Protein AF-A0AAN8F1L3-F1 (afdb_monomer_lite)

Sequence (1095 aa):
MASATTTITPNVLTTLGFEKISQGISWYQPDEVPPTHDSSGSPTLIIICSWAFAQPKHIAKYIQPHKEIYPNASILLVQNIISNAVWRPDSWQMSFFQPAATKIQAHLSATTDPRVLMHAFSNGGSHGAVQLSQACRETCGGMRLLVDALVLDSCPAPPRFSPSVAALISGIPSKNYAIRGLGTVLAYASVAMTGAFDILNISEHALWKLYRVLNDPNDVFLLKTLSEEQGTSRVVPRTYLYSKSDTMIPWEDVVAHARIAKEKLIAEGLGEDEVEGFVCLEEFHGTAHVNHIKEHGTRYWNAIKDTWGKAEPLPVLSVSDSTSKKPIFGTCDFRSSTPNQTNWADPQAPEATSQARPPTMESLPAKYETLKNKSIIVTGGASGLGLLTATRWAEHGAYVTLADQNKSDGEATAADLSAKGYNVTFVQCDVTDWASSVAAFKHAVNFSPRKTLDIAALFAGVGGDARNVVQQMEQENPEASLSHDPIEPSAKVIDINLGGVVKSAKLALYYFRLSAAEGAPQVAGPKSLFLVASLAGYIDYAPTHYCVSKYGVRGLFRSLRLMAKDPSNNFTVNVVAPGYTQSPMTLGRDADAGTRQKMIDEVGKNGLWAPAEHVVDAASLSVTNEEVNGRSFGTWPHGWFDQMEDLEHGFGGITIQEHAEKSGPLSATLSSASPSSTKASFIVSPRAKLQETDPFDIQTHAEASLLGDEIDETLETASDKNLSFLLDAAIYHPLSAVDVPVPFRKPFPGPPPPGTTTKQALNHVQSLITKGDFLGAAHLAAICLTSGLVQPTDHVSIFKLLATRYSCLELVGQLLLAAQEAKALEDLSSEFYYVVPEVTEAEVEEHDGQRPLAEHIMPFSLRVQAIRLQNIGFSDPRRGVTMLYDLGLEVREHLASPYTTAEDRAEWSKRLESLSMHVVNALIELGDLDCAQRTLAQSRPVDPKAQARWRSRMVLMLVKLGQVSQAQQYLDRMEPYDDGKTVLSAILAVADGRVDEAARLLEDLSHTKDESDVAPLAKQNLAVALLYLGRISEAERLLESLVEEGHSFPSLTVNLTTVFDLTSDRSRDQKVALVNKLAASQTQKRPFTNADFKL

pLDDT: mean 79.21, std 19.37, range [21.02, 98.69]

Organism: NCBI:txid191047

Structure (mmCIF, N/CA/C/O backbone):
data_AF-A0AAN8F1L3-F1
#
_entry.id   AF-A0AAN8F1L3-F1
#
loop_
_atom_site.group_PDB
_atom_site.id
_atom_site.type_symbol
_atom_site.label_atom_id
_atom_site.label_alt_id
_atom_site.label_comp_id
_atom_site.label_asym_id
_atom_site.label_entity_id
_atom_site.label_seq_id
_atom_site.pdbx_PDB_ins_code
_atom_site.Cartn_x
_atom_site.Cartn_y
_atom_site.Cartn_z
_atom_site.occupancy
_atom_site.B_iso_or_equiv
_atom_site.auth_seq_id
_atom_site.auth_comp_id
_atom_site.auth_asym_id
_atom_site.auth_atom_id
_atom_site.pdbx_PDB_model_num
ATOM 1 N N . MET A 1 1 ? 23.094 10.181 39.874 1.00 27.12 1 MET A N 1
ATOM 2 C CA . MET A 1 1 ? 23.314 11.441 40.612 1.00 27.12 1 MET A CA 1
ATOM 3 C C . MET A 1 1 ? 22.256 12.445 40.179 1.00 27.12 1 MET A C 1
ATOM 5 O O . MET A 1 1 ? 22.077 12.608 38.985 1.00 27.12 1 MET A O 1
ATOM 9 N N . ALA A 1 2 ? 21.568 13.018 41.172 1.00 24.22 2 ALA A N 1
ATOM 10 C CA . ALA A 1 2 ? 20.821 14.285 41.220 1.00 24.22 2 ALA A CA 1
ATOM 11 C C . ALA A 1 2 ? 19.865 14.706 40.072 1.00 24.22 2 ALA A C 1
ATOM 13 O O . ALA A 1 2 ? 20.278 15.271 39.070 1.00 24.22 2 ALA A O 1
ATOM 14 N N . SER A 1 3 ? 18.566 14.507 40.338 1.00 32.91 3 SER A N 1
ATOM 15 C CA . SER A 1 3 ? 17.460 15.489 40.312 1.00 32.91 3 SER A CA 1
ATOM 16 C C . SER A 1 3 ? 17.538 16.699 39.364 1.00 32.91 3 SER A C 1
ATOM 18 O O . SER A 1 3 ? 18.206 17.684 39.671 1.00 32.91 3 SER A O 1
ATOM 20 N N . ALA A 1 4 ? 16.678 16.704 38.340 1.00 24.22 4 ALA A N 1
ATOM 21 C CA . ALA A 1 4 ? 16.087 17.921 37.785 1.00 24.22 4 ALA A CA 1
ATOM 22 C C . ALA A 1 4 ? 14.557 17.773 37.810 1.00 24.22 4 ALA A C 1
ATOM 24 O O . ALA A 1 4 ? 13.976 16.926 37.135 1.00 24.22 4 ALA A O 1
ATOM 25 N N . THR A 1 5 ? 13.936 18.560 38.678 1.00 30.17 5 THR A N 1
ATOM 26 C CA . THR A 1 5 ? 12.512 18.588 39.002 1.00 30.17 5 THR A CA 1
ATOM 27 C C . THR A 1 5 ? 11.727 19.181 37.830 1.00 30.17 5 THR A C 1
ATOM 29 O O . THR A 1 5 ? 11.827 20.374 37.562 1.00 30.17 5 THR A O 1
ATOM 32 N N . THR A 1 6 ? 10.958 18.358 37.115 1.00 27.30 6 THR A N 1
ATOM 33 C CA . THR A 1 6 ? 10.003 18.820 36.098 1.00 27.30 6 THR A CA 1
ATOM 34 C C . THR A 1 6 ? 8.701 19.212 36.790 1.00 27.30 6 THR A C 1
ATOM 36 O O . THR A 1 6 ? 8.123 18.420 37.530 1.00 27.30 6 THR A O 1
ATOM 39 N N . THR A 1 7 ? 8.242 20.439 36.580 1.00 26.84 7 THR A N 1
ATOM 40 C CA . THR A 1 7 ? 6.953 20.957 37.048 1.00 26.84 7 THR A CA 1
ATOM 41 C C . THR A 1 7 ? 5.814 20.175 36.378 1.00 26.84 7 THR A C 1
ATOM 43 O O . THR A 1 7 ? 5.615 20.268 35.170 1.00 26.84 7 THR A O 1
ATOM 46 N N . ILE A 1 8 ? 5.098 19.358 37.157 1.00 31.52 8 ILE A N 1
ATOM 47 C CA . ILE A 1 8 ? 4.017 18.474 36.694 1.00 31.52 8 ILE A CA 1
ATOM 48 C C . ILE A 1 8 ? 2.703 19.262 36.650 1.00 31.52 8 ILE A C 1
ATOM 50 O O . ILE A 1 8 ? 2.191 19.687 37.684 1.00 31.52 8 ILE A O 1
ATOM 54 N N . THR A 1 9 ? 2.132 19.426 35.459 1.00 32.25 9 THR A N 1
ATOM 55 C CA . THR A 1 9 ? 0.717 19.781 35.273 1.00 32.25 9 THR A CA 1
ATOM 56 C C . THR A 1 9 ? -0.148 18.675 35.903 1.00 32.25 9 THR A C 1
ATOM 58 O O . THR A 1 9 ? 0.131 17.499 35.650 1.00 32.25 9 THR A O 1
ATOM 61 N N . PRO A 1 10 ? -1.167 18.977 36.730 1.00 44.62 10 PRO A N 1
ATOM 62 C CA . PRO A 1 10 ? -1.950 17.937 37.395 1.00 44.62 10 PRO A CA 1
ATOM 63 C C . PRO A 1 10 ? -2.654 17.026 36.377 1.00 44.62 10 PRO A C 1
ATOM 65 O O . PRO A 1 10 ? -3.250 17.483 35.403 1.00 44.62 10 PRO A O 1
ATOM 68 N N . ASN A 1 11 ? -2.558 15.715 36.599 1.00 69.06 11 ASN A N 1
ATOM 69 C CA . ASN A 1 11 ? -3.191 14.695 35.768 1.00 69.06 11 ASN A CA 1
ATOM 70 C C . ASN A 1 11 ? -4.721 14.750 35.950 1.00 69.06 11 ASN A C 1
ATOM 72 O O . ASN A 1 11 ? -5.204 14.708 37.078 1.00 69.06 11 ASN A O 1
ATOM 76 N N . VAL A 1 12 ? -5.479 14.796 34.848 1.00 81.50 12 VAL A N 1
ATOM 77 C CA . VAL A 1 12 ? -6.956 14.908 34.811 1.00 81.50 12 VAL A CA 1
ATOM 78 C C . VAL A 1 12 ? -7.664 13.894 35.724 1.00 81.50 12 VAL A C 1
ATOM 80 O O . VAL A 1 12 ? -8.668 14.225 36.348 1.00 81.50 12 VAL A O 1
ATOM 83 N N . LEU A 1 13 ? -7.140 12.669 35.853 1.00 83.44 13 LEU A N 1
ATOM 84 C CA . LEU A 1 13 ? -7.725 11.645 36.735 1.00 83.44 13 LEU A CA 1
ATOM 85 C C . LEU A 1 13 ? -7.616 12.010 38.221 1.00 83.44 13 LEU A C 1
ATOM 87 O O . LEU A 1 13 ? -8.538 11.741 38.987 1.00 83.44 13 LEU A O 1
ATOM 91 N N . THR A 1 14 ? -6.525 12.664 38.621 1.00 83.06 14 THR A N 1
ATOM 92 C CA . THR A 1 14 ? -6.336 13.146 39.995 1.00 83.06 14 THR A CA 1
ATOM 93 C C . THR A 1 14 ? -7.336 14.254 40.314 1.00 83.06 14 THR A C 1
ATOM 95 O O . THR A 1 14 ? -7.914 14.262 41.394 1.00 83.06 14 THR A O 1
ATOM 98 N N . THR A 1 15 ? -7.623 15.136 39.351 1.00 83.38 15 THR A N 1
ATOM 99 C CA . THR A 1 15 ? -8.674 16.159 39.479 1.00 83.38 15 THR A CA 1
ATOM 100 C C . THR A 1 15 ? -10.075 15.548 39.609 1.00 83.38 15 THR A C 1
ATOM 102 O O . THR A 1 15 ? -10.927 16.114 40.282 1.00 83.38 15 THR A O 1
ATOM 105 N N . LEU A 1 16 ? -10.312 14.371 39.017 1.00 84.38 16 LEU A N 1
ATOM 106 C CA . LEU A 1 16 ? -11.573 13.625 39.137 1.00 84.38 16 LEU A CA 1
ATOM 107 C C . LEU A 1 16 ? -11.681 12.778 40.422 1.00 84.38 16 LEU A C 1
ATOM 109 O O . LEU A 1 16 ? -12.714 12.131 40.628 1.00 84.38 16 LEU A O 1
ATOM 113 N N . GLY A 1 17 ? -10.650 12.791 41.277 1.00 87.56 17 GLY A N 1
ATOM 114 C CA . GLY A 1 17 ? -10.606 12.083 42.561 1.00 87.56 17 GLY A CA 1
ATOM 115 C C . GLY A 1 17 ? -10.104 10.637 42.491 1.00 87.56 17 GLY A C 1
ATOM 116 O O . GLY A 1 17 ? -10.295 9.888 43.443 1.00 87.56 17 GLY A O 1
ATOM 117 N N . PHE A 1 18 ? -9.494 10.207 41.382 1.00 91.00 18 PHE A N 1
ATOM 118 C CA . PHE A 1 18 ? -8.977 8.841 41.262 1.00 91.00 18 PHE A CA 1
ATOM 119 C C . PHE A 1 18 ? -7.614 8.677 41.945 1.00 91.00 18 PHE A C 1
ATOM 121 O O . PHE A 1 18 ? -6.671 9.435 41.701 1.00 91.00 18 PHE A O 1
ATOM 128 N N . GLU A 1 19 ? -7.487 7.605 42.719 1.00 90.69 19 GLU A N 1
ATOM 129 C CA . GLU A 1 19 ? -6.235 7.078 43.246 1.00 90.69 19 GLU A CA 1
ATOM 130 C C . GLU A 1 19 ? -5.651 6.048 42.269 1.00 90.69 19 GLU A C 1
ATOM 132 O O . GLU A 1 19 ? -6.347 5.174 41.750 1.00 90.69 19 GLU A O 1
ATOM 137 N N . LYS A 1 20 ? -4.345 6.116 42.010 1.00 89.00 20 LYS A N 1
ATOM 138 C CA . LYS A 1 20 ? -3.667 5.144 41.150 1.00 89.00 20 LYS A CA 1
ATOM 139 C C . LYS A 1 20 ? -3.303 3.890 41.952 1.00 89.00 20 LYS A C 1
ATOM 141 O O . LYS A 1 20 ? -2.473 3.973 42.850 1.00 89.00 20 LYS A O 1
ATOM 146 N N . ILE A 1 21 ? -3.847 2.731 41.572 1.00 86.69 21 ILE A N 1
ATOM 147 C CA . ILE A 1 21 ? -3.518 1.431 42.188 1.00 86.69 21 ILE A CA 1
ATOM 148 C C . ILE A 1 21 ? -2.253 0.846 41.556 1.00 86.69 21 ILE A C 1
ATOM 150 O O . ILE A 1 21 ? -1.325 0.429 42.245 1.00 86.69 21 ILE A O 1
ATOM 154 N N . SER A 1 22 ? -2.216 0.799 40.225 1.00 84.44 22 SER A N 1
ATOM 155 C CA . SER A 1 22 ? -1.082 0.283 39.458 1.00 84.44 22 SER A CA 1
ATOM 156 C C . SER A 1 22 ? -0.966 1.027 38.124 1.00 84.44 22 SER A C 1
ATOM 158 O O . SER A 1 22 ? -1.681 1.996 37.854 1.00 84.44 22 SER A O 1
ATOM 160 N N . GLN A 1 23 ? 0.009 0.670 37.288 1.00 79.88 23 GLN A N 1
ATOM 161 C CA . GLN A 1 23 ? 0.134 1.285 35.967 1.00 79.88 23 GLN A CA 1
ATOM 162 C C . GLN A 1 23 ? -1.143 1.007 35.159 1.00 79.88 23 GLN A C 1
ATOM 164 O O . GLN A 1 23 ? -1.486 -0.143 34.980 1.00 79.88 23 GLN A O 1
ATOM 169 N N . GLY A 1 24 ? -1.858 2.037 34.698 1.00 81.62 24 GLY A N 1
ATOM 170 C CA . GLY A 1 24 ? -3.098 1.863 33.927 1.00 81.62 24 GLY A CA 1
ATOM 171 C C . GLY A 1 24 ? -4.330 1.419 34.729 1.00 81.62 24 GLY A C 1
ATOM 172 O O . GLY A 1 24 ? -5.381 1.246 34.129 1.00 81.62 24 GLY A O 1
ATOM 173 N N . ILE A 1 25 ? -4.252 1.271 36.057 1.00 89.56 25 ILE A N 1
ATOM 174 C CA . ILE A 1 25 ? -5.409 0.929 36.899 1.00 89.56 25 ILE A CA 1
ATOM 175 C C . ILE A 1 25 ? -5.586 1.996 37.970 1.00 89.56 25 ILE A C 1
ATOM 177 O O . ILE A 1 25 ? -4.672 2.267 38.755 1.00 89.56 25 ILE A O 1
ATOM 181 N N . SER A 1 26 ? -6.774 2.592 38.004 1.00 92.56 26 SER A N 1
ATOM 182 C CA . SER A 1 26 ? -7.120 3.642 38.960 1.00 92.56 26 SER A CA 1
ATOM 183 C C . SER A 1 26 ? -8.455 3.346 39.633 1.00 92.56 26 SER A C 1
ATOM 185 O O . SER A 1 26 ? -9.334 2.723 39.042 1.00 92.56 26 SER A O 1
ATOM 187 N N . TRP A 1 27 ? -8.604 3.808 40.866 1.00 94.06 27 TRP A N 1
ATOM 188 C CA . TRP A 1 27 ? -9.781 3.607 41.696 1.00 94.06 27 TRP A CA 1
ATOM 189 C C . TRP A 1 27 ? -10.331 4.937 42.167 1.00 94.06 27 TRP A C 1
ATOM 191 O O . TRP A 1 27 ? -9.587 5.788 42.644 1.00 94.06 27 TRP A O 1
ATOM 201 N N . TYR A 1 28 ? -11.637 5.097 42.052 1.00 93.62 28 TYR A N 1
ATOM 202 C CA . TYR A 1 28 ? -12.368 6.201 42.641 1.00 93.62 28 TYR A CA 1
ATOM 203 C C . TYR A 1 28 ? -13.234 5.670 43.772 1.00 93.62 28 TYR A C 1
ATOM 205 O O . TYR A 1 28 ? -14.031 4.749 43.574 1.00 93.62 28 TYR A O 1
ATOM 213 N N . GLN A 1 29 ? -13.067 6.279 44.941 1.00 90.38 29 GLN A N 1
ATOM 214 C CA . GLN A 1 29 ? -13.938 6.079 46.083 1.00 90.38 29 GLN A CA 1
ATOM 215 C C . GLN A 1 29 ? -14.835 7.320 46.211 1.00 90.38 29 GLN A C 1
ATOM 217 O O . GLN A 1 29 ? -14.295 8.428 46.229 1.00 90.38 29 GLN A O 1
ATOM 222 N N . PRO A 1 30 ? -16.169 7.170 46.268 1.00 87.00 30 PRO A N 1
ATOM 223 C CA . PRO A 1 30 ? -17.058 8.293 46.533 1.00 87.00 30 PRO A CA 1
ATOM 224 C C . PRO A 1 30 ? -16.855 8.811 47.963 1.00 87.00 30 PRO A C 1
ATOM 226 O O . PRO A 1 30 ? -16.551 8.034 48.872 1.00 87.00 30 PRO A O 1
ATOM 229 N N . ASP A 1 31 ? -17.023 10.120 48.154 1.00 76.69 31 ASP A N 1
ATOM 230 C CA . ASP A 1 31 ? -17.050 10.726 49.486 1.00 76.69 31 ASP A CA 1
ATOM 231 C C . ASP A 1 31 ? -18.284 10.208 50.250 1.00 76.69 31 ASP A C 1
ATOM 233 O O . ASP A 1 31 ? -19.317 9.942 49.636 1.00 76.69 31 ASP A O 1
ATOM 237 N N . GLU A 1 32 ? -18.199 10.031 51.573 1.00 58.28 32 GLU A N 1
ATOM 238 C CA . GLU A 1 32 ? -19.328 9.562 52.395 1.00 58.28 32 GLU A CA 1
ATOM 239 C C . GLU A 1 32 ? -20.504 10.557 52.319 1.00 58.28 32 GLU A C 1
ATOM 241 O O . GLU A 1 32 ? -20.574 11.531 53.071 1.00 58.28 32 GLU A O 1
ATOM 246 N N . VAL A 1 33 ? -21.442 10.331 51.395 1.00 50.97 33 VAL A N 1
ATOM 247 C CA . VAL A 1 33 ? -22.680 11.111 51.291 1.00 50.97 33 VAL A CA 1
ATOM 248 C C . VAL A 1 33 ? -23.713 10.510 52.255 1.00 50.97 33 VAL A C 1
ATOM 250 O O . VAL A 1 33 ? -23.966 9.302 52.203 1.00 50.97 33 VAL A O 1
ATOM 253 N N . PRO A 1 34 ? -24.331 11.305 53.152 1.00 42.69 34 PRO A N 1
ATOM 254 C CA . PRO A 1 34 ? -25.406 10.818 54.008 1.00 42.69 34 PRO A CA 1
ATOM 255 C C . PRO A 1 34 ? -26.576 10.308 53.150 1.00 42.69 34 PRO A C 1
ATOM 257 O O . PRO A 1 34 ? -26.878 10.900 52.114 1.00 42.69 34 PRO A O 1
ATOM 260 N N . PRO A 1 35 ? -27.247 9.217 53.555 1.00 42.69 35 PRO A N 1
ATOM 261 C CA . PRO A 1 35 ? -28.185 8.506 52.698 1.00 42.69 35 PRO A CA 1
ATOM 262 C C . PRO A 1 35 ? -29.430 9.364 52.453 1.00 42.69 35 PRO A C 1
ATOM 264 O O . PRO A 1 35 ? -30.327 9.427 53.291 1.00 42.69 35 PRO A O 1
ATOM 267 N N . THR A 1 36 ? -29.501 10.034 51.306 1.00 37.53 36 THR A N 1
ATOM 268 C CA . THR A 1 36 ? -30.719 10.711 50.850 1.00 37.53 36 THR A CA 1
ATOM 269 C C . THR A 1 36 ? -31.232 10.049 49.580 1.00 37.53 36 THR A C 1
ATOM 271 O O . THR A 1 36 ? -30.634 10.205 48.523 1.00 37.53 36 THR A O 1
ATOM 274 N N . HIS A 1 37 ? -32.365 9.363 49.756 1.00 36.84 37 HIS A N 1
ATOM 275 C CA . HIS A 1 37 ? -33.291 8.796 48.770 1.00 36.84 37 HIS A CA 1
ATOM 276 C C . HIS A 1 37 ? -32.764 7.674 47.839 1.00 36.84 37 HIS A C 1
ATOM 278 O O . HIS A 1 37 ? -31.855 7.865 47.045 1.00 36.84 37 HIS A O 1
ATOM 284 N N . ASP A 1 38 ? -33.402 6.499 47.947 1.00 43.09 38 ASP A N 1
ATOM 285 C CA . ASP A 1 38 ? -33.419 5.376 46.987 1.00 43.09 38 ASP A CA 1
ATOM 286 C C . ASP A 1 38 ? -32.075 4.764 46.540 1.00 43.09 38 ASP A C 1
ATOM 288 O O . ASP A 1 38 ? -31.831 4.526 45.361 1.00 43.09 38 ASP A O 1
ATOM 292 N N . SER A 1 39 ? -31.205 4.396 47.485 1.00 49.09 39 SER A N 1
ATOM 293 C CA . SER A 1 39 ? -30.010 3.587 47.183 1.00 49.09 39 SER A CA 1
ATOM 294 C C . SER A 1 39 ? -30.287 2.089 46.944 1.00 49.09 39 SER A C 1
ATOM 296 O O . SER A 1 39 ? -29.355 1.350 46.622 1.00 49.09 39 SER A O 1
ATOM 298 N N . SER A 1 40 ? -31.534 1.610 47.062 1.00 55.62 40 SER A N 1
ATOM 299 C CA . SER A 1 40 ? -31.878 0.215 46.752 1.00 55.62 40 SER A CA 1
ATOM 300 C C . SER A 1 40 ? -31.989 0.020 45.237 1.00 55.62 40 SER A C 1
ATOM 302 O O . SER A 1 40 ? -32.996 0.391 44.641 1.00 55.62 40 SER A O 1
ATOM 304 N N . GLY A 1 41 ? -30.947 -0.534 44.615 1.00 69.88 41 GLY A N 1
ATOM 305 C CA . GLY A 1 41 ? -30.958 -0.904 43.191 1.00 69.88 41 GLY A CA 1
ATOM 306 C C . GLY A 1 41 ? -29.855 -0.272 42.335 1.00 69.88 41 GLY A C 1
ATOM 307 O O . GLY A 1 41 ? -29.736 -0.605 41.161 1.00 69.88 41 GLY A O 1
ATOM 308 N N . SER A 1 42 ? -29.019 0.614 42.888 1.00 82.00 42 SER A N 1
ATOM 309 C CA . SER A 1 42 ? -27.868 1.199 42.172 1.00 82.00 42 SER A CA 1
ATOM 310 C C . SER A 1 42 ? -26.636 0.271 42.179 1.00 82.00 42 SER A C 1
ATOM 312 O O . SER A 1 42 ? -26.492 -0.534 43.102 1.00 82.00 42 SER A O 1
ATOM 314 N N . PRO A 1 43 ? -25.726 0.358 41.186 1.00 89.19 43 PRO A N 1
ATOM 315 C CA . PRO A 1 43 ? -24.477 -0.395 41.197 1.00 89.19 43 PRO A CA 1
ATOM 316 C C . PRO A 1 43 ? -23.598 0.067 42.361 1.00 89.19 43 PRO A C 1
ATOM 318 O O . PRO A 1 43 ? -23.456 1.263 42.609 1.00 89.19 43 PRO A O 1
ATOM 321 N N . THR A 1 44 ? -22.971 -0.879 43.056 1.00 89.50 44 THR A N 1
ATOM 322 C CA . THR A 1 44 ? -22.006 -0.574 44.125 1.00 89.50 44 THR A CA 1
ATOM 323 C C . THR A 1 44 ? -20.580 -0.462 43.587 1.00 89.50 44 THR A C 1
ATOM 325 O O . THR A 1 44 ? -19.713 0.135 44.229 1.00 89.50 44 THR A O 1
ATOM 328 N N . LEU A 1 45 ? -20.332 -1.024 42.400 1.00 92.50 45 LEU A N 1
ATOM 329 C CA . LEU A 1 45 ? -19.082 -0.920 41.660 1.00 92.50 45 LEU A CA 1
ATOM 330 C C . LEU A 1 45 ? -19.363 -0.752 40.161 1.00 92.50 45 LEU A C 1
ATOM 332 O O . LEU A 1 45 ? -20.100 -1.534 39.562 1.00 92.50 45 LEU A O 1
ATOM 336 N N . ILE A 1 46 ? -18.709 0.227 39.540 1.00 95.19 46 ILE A N 1
ATOM 337 C CA . ILE A 1 46 ? -18.681 0.396 38.086 1.00 95.19 46 ILE A CA 1
ATOM 338 C C . ILE A 1 46 ? -17.270 0.085 37.595 1.00 95.19 46 ILE A C 1
ATOM 340 O O . ILE A 1 46 ? -16.295 0.690 38.043 1.00 95.19 46 ILE A O 1
ATOM 344 N N . ILE A 1 47 ? -17.149 -0.852 36.657 1.00 96.00 47 ILE A N 1
ATOM 345 C CA . ILE A 1 47 ? -15.874 -1.193 36.021 1.00 96.00 47 ILE A CA 1
ATOM 346 C C . ILE A 1 47 ? -15.862 -0.602 34.616 1.00 96.00 47 ILE A C 1
ATOM 348 O O . ILE A 1 47 ? -16.613 -1.033 33.742 1.00 96.00 47 ILE A O 1
ATOM 352 N N . ILE A 1 48 ? -14.989 0.379 34.401 1.00 95.88 48 ILE A N 1
ATOM 353 C CA . ILE A 1 48 ? -14.785 1.034 33.110 1.00 95.88 48 ILE A CA 1
ATOM 354 C C . ILE A 1 48 ? -13.516 0.470 32.477 1.00 95.88 48 ILE A C 1
ATOM 356 O O . ILE A 1 48 ? -12.409 0.739 32.947 1.00 95.88 48 ILE A O 1
ATOM 360 N N . CYS A 1 49 ? -13.660 -0.281 31.388 1.00 94.56 49 CYS A N 1
ATOM 361 C CA . CYS A 1 49 ? -12.538 -0.800 30.609 1.00 94.56 49 CYS A CA 1
ATOM 362 C C . CYS A 1 49 ? -12.342 0.059 29.358 1.00 94.56 49 CYS A C 1
ATOM 364 O O . CYS A 1 49 ? -13.070 -0.088 28.375 1.00 94.56 49 CYS A O 1
ATOM 366 N N . SER A 1 50 ? -11.371 0.975 29.394 1.00 92.31 50 SER A N 1
ATOM 367 C CA . SER A 1 50 ? -11.150 1.934 28.310 1.00 92.31 50 SER A CA 1
ATOM 368 C C . SER A 1 50 ? -10.591 1.275 27.051 1.00 92.31 50 SER A C 1
ATOM 370 O O . SER A 1 50 ? -9.922 0.239 27.100 1.00 92.31 50 SER A O 1
ATOM 372 N N . TRP A 1 51 ? -10.773 1.951 25.919 1.00 89.56 51 TRP A N 1
ATOM 373 C CA . TRP A 1 51 ? -10.164 1.537 24.665 1.00 89.56 51 TRP A CA 1
ATOM 374 C C . TRP A 1 51 ? -8.638 1.707 24.691 1.00 89.56 51 TRP A C 1
ATOM 376 O O . TRP A 1 51 ? -8.037 2.312 25.588 1.00 89.56 51 TRP A O 1
ATOM 386 N N . ALA A 1 52 ? -8.012 1.140 23.670 1.00 81.62 52 ALA A N 1
ATOM 387 C CA . ALA A 1 52 ? -6.589 1.213 23.407 1.00 81.62 52 ALA A CA 1
ATOM 388 C C . ALA A 1 52 ? -6.059 2.654 23.297 1.00 81.62 52 ALA A C 1
ATOM 390 O O . ALA A 1 52 ? -6.623 3.469 22.572 1.00 81.62 52 ALA A O 1
ATOM 391 N N . PHE A 1 53 ? -4.941 2.954 23.969 1.00 74.88 53 PHE A N 1
ATOM 392 C CA . PHE A 1 53 ? -4.283 4.275 23.943 1.00 74.88 53 PHE A CA 1
ATOM 393 C C . PHE A 1 53 ? -5.163 5.447 24.422 1.00 74.88 53 PHE A C 1
ATOM 395 O O . PHE A 1 53 ? -4.855 6.612 24.157 1.00 74.88 53 PHE A O 1
ATOM 402 N N . ALA A 1 54 ? -6.249 5.158 25.144 1.00 79.81 54 ALA A N 1
ATOM 403 C CA . ALA A 1 54 ? -7.183 6.166 25.615 1.00 79.81 54 ALA A CA 1
ATOM 404 C C . ALA A 1 54 ? -6.500 7.180 26.548 1.00 79.81 54 ALA A C 1
ATOM 406 O O . ALA A 1 54 ? -6.000 6.850 27.627 1.00 79.81 54 ALA A O 1
ATOM 407 N N . GLN A 1 55 ? -6.498 8.444 26.127 1.00 80.12 55 GLN A N 1
ATOM 408 C CA . GLN A 1 55 ? -5.962 9.548 26.915 1.00 80.12 55 GLN A CA 1
ATOM 409 C C . GLN A 1 55 ? -6.948 9.924 28.034 1.00 80.12 55 GLN A C 1
ATOM 411 O O . GLN A 1 55 ? -8.146 10.038 27.755 1.00 80.12 55 GLN A O 1
ATOM 416 N N . PRO A 1 56 ? -6.480 10.213 29.265 1.00 81.31 56 PRO A N 1
ATOM 417 C CA . PRO A 1 56 ? -7.328 10.575 30.405 1.00 81.31 56 PRO A CA 1
ATOM 418 C C . PRO A 1 56 ? -8.437 11.593 30.104 1.00 81.31 56 PRO A C 1
ATOM 420 O O . PRO A 1 56 ? -9.584 11.396 30.499 1.00 81.31 56 PRO A O 1
ATOM 423 N N . LYS A 1 57 ? -8.122 12.639 29.329 1.00 81.62 57 LYS A N 1
ATOM 424 C CA . LYS A 1 57 ? -9.077 13.691 28.945 1.00 81.62 57 LYS A CA 1
ATOM 425 C C . LYS A 1 57 ? -10.269 13.179 28.119 1.00 81.62 57 LYS A C 1
ATOM 427 O O . LYS A 1 57 ? -11.359 13.720 28.232 1.00 81.62 57 LYS A O 1
ATOM 432 N N . HIS A 1 58 ? -10.083 12.133 27.308 1.00 83.88 58 HIS A N 1
ATOM 433 C CA . HIS A 1 58 ? -11.154 11.568 26.476 1.00 83.88 58 HIS A CA 1
ATOM 434 C C . HIS A 1 58 ? -12.029 10.585 27.255 1.00 83.88 58 HIS A C 1
ATOM 436 O O . HIS A 1 58 ? -13.189 10.414 26.902 1.00 83.88 58 HIS A O 1
ATOM 442 N N . ILE A 1 59 ? -11.487 9.935 28.289 1.00 86.62 59 ILE A N 1
ATOM 443 C CA . ILE A 1 59 ? -12.243 9.012 29.149 1.00 86.62 59 ILE A CA 1
ATOM 444 C C . ILE A 1 59 ? -13.076 9.801 30.169 1.00 86.62 59 ILE A C 1
ATOM 446 O O . ILE A 1 59 ? -14.171 9.378 30.531 1.00 86.62 59 ILE A O 1
ATOM 450 N N . ALA A 1 60 ? -12.594 10.977 30.590 1.00 86.75 60 ALA A N 1
ATOM 451 C CA . ALA A 1 60 ? -13.268 11.852 31.550 1.00 86.75 60 ALA A CA 1
ATOM 452 C C . ALA A 1 60 ? -14.749 12.115 31.208 1.00 86.75 60 ALA A C 1
ATOM 454 O O . ALA A 1 60 ? -15.589 12.074 32.105 1.00 86.75 60 ALA A O 1
ATOM 455 N N . LYS A 1 61 ? -15.086 12.272 29.916 1.00 88.69 61 LYS A N 1
ATOM 456 C CA . LYS A 1 61 ? -16.469 12.486 29.441 1.00 88.69 61 LYS A CA 1
ATOM 457 C C . LYS A 1 61 ? -17.423 11.309 29.700 1.00 88.69 61 LYS A C 1
ATOM 459 O O . LYS A 1 61 ? -18.630 11.500 29.673 1.00 88.69 61 LYS A O 1
ATOM 464 N N . TYR A 1 62 ? -16.894 10.106 29.933 1.00 90.94 62 TYR A N 1
ATOM 465 C CA . TYR A 1 62 ? -17.673 8.924 30.317 1.00 90.94 62 TYR A CA 1
ATOM 466 C C . TYR A 1 62 ? -17.694 8.725 31.835 1.00 90.94 62 TYR A C 1
ATOM 468 O O . TYR A 1 62 ? -18.682 8.252 32.382 1.00 90.94 62 TYR A O 1
ATOM 476 N N . ILE A 1 63 ? -16.619 9.104 32.530 1.00 91.25 63 ILE A N 1
ATOM 477 C CA . ILE A 1 63 ? -16.521 8.991 33.992 1.00 91.25 63 ILE A CA 1
ATOM 478 C C . ILE A 1 63 ? -17.513 9.931 34.676 1.00 91.25 63 ILE A C 1
ATOM 480 O O . ILE A 1 63 ? -18.197 9.525 35.611 1.00 91.25 63 ILE A O 1
ATOM 484 N N . GLN A 1 64 ? -17.582 11.184 34.230 1.00 88.94 64 GLN A N 1
ATOM 485 C CA . GLN A 1 64 ? -18.371 12.202 34.911 1.00 88.94 64 GLN A CA 1
ATOM 486 C C . GLN A 1 64 ? -19.878 11.887 34.921 1.00 88.94 64 GLN A C 1
ATOM 488 O O . GLN A 1 64 ? -20.443 11.877 36.013 1.00 88.94 64 GLN A O 1
ATOM 493 N N . PRO A 1 65 ? -20.516 11.488 33.805 1.00 90.50 65 PRO A N 1
ATOM 494 C CA . PRO A 1 65 ? -21.922 11.103 33.853 1.00 90.50 65 PRO A CA 1
ATOM 495 C C . PRO A 1 65 ? -22.176 9.817 34.651 1.00 90.50 65 PRO A C 1
ATOM 497 O O . PRO A 1 65 ? -23.217 9.705 35.281 1.00 90.50 65 PRO A O 1
ATOM 500 N N . HIS A 1 66 ? -21.234 8.864 34.712 1.00 92.00 66 HIS A N 1
ATOM 501 C CA . HIS A 1 66 ? -21.365 7.717 35.630 1.00 92.00 66 HIS A CA 1
ATOM 502 C C . HIS A 1 66 ? -21.400 8.160 37.096 1.00 92.00 66 HIS A C 1
ATOM 504 O O . HIS A 1 66 ? -22.210 7.642 37.858 1.00 92.00 66 HIS A O 1
ATOM 510 N N . LYS A 1 67 ? -20.577 9.147 37.481 1.00 90.62 67 LYS A N 1
ATOM 511 C CA . LYS A 1 67 ? -20.616 9.749 38.826 1.00 90.62 67 LYS A CA 1
ATOM 512 C C . LYS A 1 67 ? -21.915 10.519 39.083 1.00 90.62 67 LYS A C 1
ATOM 514 O O . LYS A 1 67 ? -22.358 10.584 40.220 1.00 90.62 67 LYS A O 1
ATOM 519 N N . GLU A 1 68 ? -22.516 11.108 38.051 1.00 88.81 68 GLU A N 1
ATOM 520 C CA . GLU A 1 68 ? -23.789 11.833 38.163 1.00 88.81 68 GLU A CA 1
ATOM 521 C C . GLU A 1 68 ? -24.993 10.882 38.254 1.00 88.81 68 GLU A C 1
ATOM 523 O O . GLU A 1 68 ? -25.891 11.109 39.060 1.00 88.81 68 GLU A O 1
ATOM 528 N N . ILE A 1 69 ? -25.007 9.806 37.459 1.00 88.56 69 ILE A N 1
ATOM 529 C CA . ILE A 1 69 ? -26.084 8.803 37.440 1.00 88.56 69 ILE A CA 1
ATOM 530 C C . ILE A 1 69 ? -26.011 7.903 38.683 1.00 88.56 69 ILE A C 1
ATOM 532 O O . ILE A 1 69 ? -27.045 7.554 39.249 1.00 88.56 69 ILE A O 1
ATOM 536 N N . TYR A 1 70 ? -24.800 7.544 39.122 1.00 90.00 70 TYR A N 1
ATOM 537 C CA . TYR A 1 70 ? -24.552 6.631 40.239 1.00 90.00 70 TYR A CA 1
ATOM 538 C C . TYR A 1 70 ? -23.543 7.232 41.238 1.00 90.00 70 TYR A C 1
ATOM 540 O O . TYR A 1 70 ? -22.401 6.773 41.331 1.00 90.00 70 TYR A O 1
ATOM 548 N N . PRO A 1 71 ? -23.944 8.246 42.027 1.00 87.75 71 PRO A N 1
ATOM 549 C CA . PRO A 1 71 ? -23.030 9.004 42.890 1.00 87.75 71 PRO A CA 1
ATOM 550 C C . PRO A 1 71 ? -22.403 8.184 44.024 1.00 87.75 71 PRO A C 1
ATOM 552 O O . PRO A 1 71 ? -21.324 8.525 44.501 1.00 87.75 71 PRO A O 1
ATOM 555 N N . ASN A 1 72 ? -23.048 7.088 44.431 1.00 85.69 72 ASN A N 1
ATOM 556 C CA . ASN A 1 72 ? -22.591 6.226 45.525 1.00 85.69 72 ASN A CA 1
ATOM 557 C C . ASN A 1 72 ? -21.723 5.045 45.054 1.00 85.69 72 ASN A C 1
ATOM 559 O O . ASN A 1 72 ? -21.295 4.236 45.877 1.00 85.69 72 ASN A O 1
ATOM 563 N N . ALA A 1 73 ? -21.486 4.904 43.746 1.00 89.38 73 ALA A N 1
ATOM 564 C CA . ALA A 1 73 ? -20.731 3.784 43.201 1.00 89.38 73 ALA A CA 1
ATOM 565 C C . ALA A 1 73 ? -19.221 4.060 43.232 1.00 89.38 73 ALA A C 1
ATOM 567 O O . ALA A 1 73 ? -18.752 5.100 42.760 1.00 89.38 73 ALA A O 1
ATOM 568 N N . SER A 1 74 ? -18.435 3.091 43.706 1.00 93.25 74 SER A N 1
ATOM 569 C CA . SER A 1 74 ? -16.991 3.100 43.450 1.00 93.25 74 SER A CA 1
ATOM 570 C C . SER A 1 74 ? -16.732 2.833 41.966 1.00 93.25 74 SER A C 1
ATOM 572 O O . SER A 1 74 ? -17.452 2.055 41.336 1.00 93.25 74 SER A O 1
ATOM 574 N N . ILE A 1 75 ? -15.698 3.454 41.392 1.00 94.75 75 ILE A N 1
ATOM 575 C CA . ILE A 1 75 ? -15.356 3.271 39.972 1.00 94.75 75 ILE A CA 1
ATOM 576 C C . ILE A 1 75 ? -13.943 2.710 39.851 1.00 94.75 75 ILE A C 1
ATOM 578 O O . ILE A 1 75 ? -12.968 3.343 40.259 1.00 94.75 75 ILE A O 1
ATOM 582 N N . LEU A 1 76 ? -13.824 1.538 39.229 1.00 95.06 76 LEU A N 1
ATOM 583 C CA . LEU A 1 76 ? -12.551 0.975 38.797 1.00 95.06 76 LEU A CA 1
ATOM 584 C C . LEU A 1 76 ? -12.325 1.332 37.326 1.00 95.06 76 LEU A C 1
ATOM 586 O O . LEU A 1 76 ? -13.049 0.868 36.446 1.00 95.06 76 LEU A O 1
ATOM 590 N N . LEU A 1 77 ? -11.289 2.122 37.054 1.00 94.06 77 LEU A N 1
ATOM 591 C CA . LEU A 1 77 ? -10.853 2.438 35.700 1.00 94.06 77 LEU A CA 1
ATOM 592 C C . LEU A 1 77 ? -9.692 1.526 35.297 1.00 94.06 77 LEU A C 1
ATOM 594 O O . LEU A 1 77 ? -8.605 1.595 35.875 1.00 94.06 77 LEU A O 1
ATOM 598 N N . VAL A 1 78 ? -9.917 0.725 34.259 1.00 91.00 78 VAL A N 1
ATOM 599 C CA . VAL A 1 78 ? -8.923 -0.130 33.608 1.00 91.00 78 VAL A CA 1
ATOM 600 C C . VAL A 1 78 ? -8.534 0.494 32.270 1.00 91.00 78 VAL A C 1
ATOM 602 O O . VAL A 1 78 ? -9.326 0.507 31.329 1.00 91.00 78 VAL A O 1
ATOM 605 N N . GLN A 1 79 ? -7.303 0.988 32.171 1.00 87.56 79 GLN A N 1
ATOM 606 C CA . GLN A 1 79 ? -6.718 1.500 30.935 1.00 87.56 79 GLN A CA 1
ATOM 607 C C . GLN A 1 79 ? -5.863 0.424 30.271 1.00 87.56 79 GLN A C 1
ATOM 609 O O . GLN A 1 79 ? -4.841 0.002 30.818 1.00 87.56 79 GLN A O 1
ATOM 614 N N . ASN A 1 80 ? -6.267 -0.017 29.078 1.00 73.31 80 ASN A N 1
ATOM 615 C CA . ASN A 1 80 ? -5.532 -1.055 28.365 1.00 73.31 80 ASN A CA 1
ATOM 616 C C . ASN A 1 80 ? -4.239 -0.502 27.729 1.00 73.31 80 ASN A C 1
ATOM 618 O O . ASN A 1 80 ? -4.232 0.541 27.068 1.00 73.31 80 ASN A O 1
ATOM 622 N N . ILE A 1 81 ? -3.144 -1.244 27.897 1.00 69.88 81 ILE A N 1
ATOM 623 C CA . ILE A 1 81 ? -1.844 -0.993 27.279 1.00 69.88 81 ILE A CA 1
ATOM 624 C C . ILE A 1 81 ? -1.636 -2.058 26.199 1.00 69.88 81 ILE A C 1
ATOM 626 O O . ILE A 1 81 ? -1.265 -3.192 26.498 1.00 69.88 81 ILE A O 1
ATOM 630 N N . ILE A 1 82 ? -1.835 -1.687 24.930 1.00 66.12 82 ILE A N 1
ATOM 631 C CA . ILE A 1 82 ? -1.761 -2.615 23.786 1.00 66.12 82 ILE A CA 1
ATOM 632 C C . ILE A 1 82 ? -0.454 -3.410 23.733 1.00 66.12 82 ILE A C 1
ATOM 634 O O . ILE A 1 82 ? -0.469 -4.578 23.356 1.00 66.12 82 ILE A O 1
ATOM 638 N N . SER A 1 83 ? 0.680 -2.815 24.118 1.00 63.25 83 SER A N 1
ATOM 639 C CA . SER A 1 83 ? 1.963 -3.524 24.087 1.00 63.25 83 SER A CA 1
ATOM 640 C C . SER A 1 83 ? 1.974 -4.758 24.992 1.00 63.25 83 SER A C 1
ATOM 642 O O . SER A 1 83 ? 2.667 -5.723 24.680 1.00 63.25 83 SER A O 1
ATOM 644 N N . ASN A 1 84 ? 1.186 -4.763 26.069 1.00 66.00 84 ASN A N 1
ATOM 645 C CA . ASN A 1 84 ? 1.043 -5.933 26.926 1.00 66.00 84 ASN A CA 1
ATOM 646 C C . ASN A 1 84 ? 0.233 -7.026 26.221 1.00 66.00 84 ASN A C 1
ATOM 648 O O . ASN A 1 84 ? 0.658 -8.174 26.231 1.00 66.00 84 ASN A O 1
ATOM 652 N N . ALA A 1 85 ? -0.857 -6.657 25.542 1.00 64.56 85 ALA A N 1
ATOM 653 C CA . ALA A 1 85 ? -1.701 -7.596 24.803 1.00 64.56 85 ALA A CA 1
ATOM 654 C C . ALA A 1 85 ? -0.988 -8.238 23.596 1.00 64.56 85 ALA A C 1
ATOM 656 O O . ALA A 1 85 ? -1.262 -9.388 23.272 1.00 64.56 85 ALA A O 1
ATOM 657 N N . VAL A 1 86 ? -0.073 -7.513 22.940 1.00 6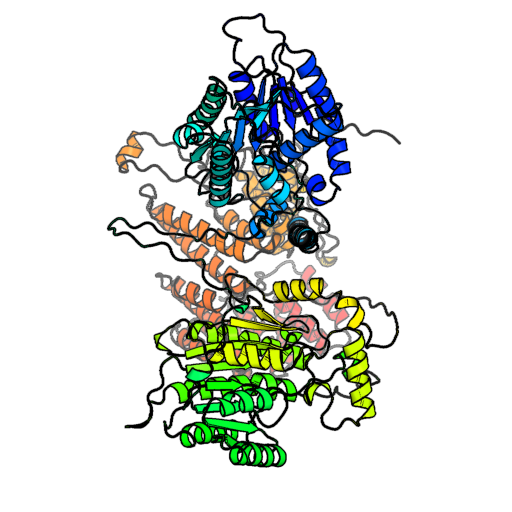6.00 86 VAL A N 1
ATOM 658 C CA . VAL A 1 86 ? 0.636 -7.994 21.737 1.00 66.00 86 VAL A CA 1
ATOM 659 C C . VAL A 1 86 ? 1.907 -8.783 22.075 1.00 66.00 86 VAL A C 1
ATOM 661 O O . VAL A 1 86 ? 2.217 -9.752 21.391 1.00 66.00 86 VAL A O 1
ATOM 664 N N . TRP A 1 87 ? 2.658 -8.386 23.111 1.00 63.12 87 TRP A N 1
ATOM 665 C CA . TRP A 1 87 ? 4.031 -8.877 23.323 1.00 63.12 87 TRP A CA 1
ATOM 666 C C . TRP A 1 87 ? 4.263 -9.644 24.629 1.00 63.12 87 TRP A C 1
ATOM 668 O O . TRP A 1 87 ? 5.381 -10.116 24.857 1.00 63.12 87 TRP A O 1
ATOM 678 N N . ARG A 1 88 ? 3.276 -9.740 25.532 1.00 72.12 88 ARG A N 1
ATOM 679 C CA . ARG A 1 88 ? 3.449 -10.406 26.835 1.00 72.12 88 ARG A CA 1
ATOM 680 C C . ARG A 1 88 ? 2.617 -11.689 26.925 1.00 72.12 88 ARG A C 1
ATOM 682 O O . ARG A 1 88 ? 1.458 -11.675 26.527 1.00 72.12 88 ARG A O 1
ATOM 689 N N . PRO A 1 89 ? 3.158 -12.780 27.497 1.00 71.06 89 PRO A N 1
ATOM 690 C CA . PRO A 1 89 ? 2.381 -13.989 27.757 1.00 71.06 89 PRO A CA 1
ATOM 691 C C . PRO A 1 89 ? 1.207 -13.721 28.702 1.00 71.06 89 PRO A C 1
ATOM 693 O O . PRO A 1 89 ? 1.313 -12.882 29.598 1.00 71.06 89 PRO A O 1
ATOM 696 N N . ASP A 1 90 ? 0.131 -14.489 28.549 1.00 70.50 90 ASP A N 1
ATOM 697 C CA . ASP A 1 90 ? -1.100 -14.383 29.347 1.00 70.50 90 ASP A CA 1
ATOM 698 C C . ASP A 1 90 ? -0.836 -14.392 30.864 1.00 70.50 90 ASP A C 1
ATOM 700 O O . ASP A 1 90 ? -1.366 -13.558 31.593 1.00 70.50 90 ASP A O 1
ATOM 704 N N . SER A 1 91 ? 0.066 -15.257 31.340 1.00 71.19 91 SER A N 1
ATOM 705 C CA . SER A 1 91 ? 0.435 -15.353 32.762 1.00 71.19 91 SER A CA 1
ATOM 706 C C . SER A 1 91 ? 1.041 -14.062 33.322 1.00 71.19 91 SER A C 1
ATOM 708 O O . SER A 1 91 ? 0.795 -13.690 34.470 1.00 71.19 91 SER A O 1
ATOM 710 N N . TRP A 1 92 ? 1.809 -13.338 32.506 1.00 77.00 92 TRP A N 1
ATOM 711 C CA . TRP A 1 92 ? 2.346 -12.035 32.887 1.00 77.00 92 TRP A CA 1
ATOM 712 C C . TRP A 1 92 ? 1.235 -10.987 32.929 1.00 77.00 92 TRP A C 1
ATOM 714 O O . TRP A 1 92 ? 1.185 -10.173 33.851 1.00 77.00 92 TRP A O 1
ATOM 724 N N . GLN A 1 93 ? 0.315 -11.032 31.964 1.00 74.44 93 GLN A N 1
ATOM 725 C CA . GLN A 1 93 ? -0.826 -10.123 31.925 1.00 74.44 93 GLN A CA 1
ATOM 726 C C . GLN A 1 93 ? -1.744 -10.328 33.145 1.00 74.44 93 GLN A C 1
ATOM 728 O O . GLN A 1 93 ? -2.182 -9.342 33.728 1.00 74.44 93 GLN A O 1
ATOM 733 N N . MET A 1 94 ? -1.937 -11.559 33.636 1.00 77.44 94 MET A N 1
ATOM 734 C CA . MET A 1 94 ? -2.702 -11.812 34.872 1.00 77.44 94 MET A CA 1
ATOM 735 C C . MET A 1 94 ? -2.071 -11.157 36.110 1.00 77.44 94 MET A C 1
ATOM 737 O O . MET A 1 94 ? -2.778 -10.550 36.916 1.00 77.44 94 MET A O 1
ATOM 741 N N . SER A 1 95 ? -0.736 -11.170 36.225 1.00 77.19 95 SER A N 1
ATOM 742 C CA . SER A 1 95 ? -0.030 -10.511 37.340 1.00 77.19 95 SER A CA 1
ATOM 743 C C . SER A 1 95 ? -0.250 -8.990 37.388 1.00 77.19 95 SER A C 1
ATOM 745 O O . SER A 1 95 ? -0.233 -8.383 38.458 1.00 77.19 95 SER A O 1
ATOM 747 N N . PHE A 1 96 ? -0.525 -8.364 36.239 1.00 81.38 96 PHE A N 1
ATOM 748 C CA . PHE A 1 96 ? -0.809 -6.931 36.138 1.00 81.38 96 PHE A CA 1
ATOM 749 C C . PHE A 1 96 ? -2.187 -6.558 36.710 1.00 81.38 96 PHE A C 1
ATOM 751 O O . PHE A 1 96 ? -2.344 -5.487 37.302 1.00 81.38 96 PHE A O 1
ATOM 758 N N . PHE A 1 97 ? -3.172 -7.450 36.578 1.00 84.81 97 PHE A N 1
ATOM 759 C CA . PHE A 1 97 ? -4.528 -7.272 37.109 1.00 84.81 97 PHE A CA 1
ATOM 760 C C . PHE A 1 97 ? -4.675 -7.720 38.566 1.00 84.81 97 PHE A C 1
ATOM 762 O O . PHE A 1 97 ? -5.681 -7.408 39.204 1.00 84.81 97 PHE A O 1
ATOM 769 N N . GLN A 1 98 ? -3.661 -8.382 39.124 1.00 84.44 98 GLN A N 1
ATOM 770 C CA . GLN A 1 98 ? -3.656 -8.885 40.495 1.00 84.44 98 GLN A CA 1
ATOM 771 C C . GLN A 1 98 ? -3.997 -7.811 41.554 1.00 84.44 98 GLN A C 1
ATOM 773 O O . GLN A 1 98 ? -4.856 -8.071 42.398 1.00 84.44 98 GLN A O 1
ATOM 778 N N . PRO A 1 99 ? -3.445 -6.575 41.511 1.00 86.88 99 PRO A N 1
ATOM 779 C CA . PRO A 1 99 ? -3.815 -5.525 42.467 1.00 86.88 99 PRO A CA 1
ATOM 780 C C . PRO A 1 99 ? -5.281 -5.086 42.348 1.00 86.88 99 PRO A C 1
ATOM 782 O O . PRO A 1 99 ? -5.918 -4.776 43.356 1.00 86.88 99 PRO A O 1
ATOM 785 N N . ALA A 1 100 ? -5.824 -5.076 41.126 1.00 88.31 100 ALA A N 1
ATOM 786 C CA . ALA A 1 100 ? -7.224 -4.746 40.878 1.00 88.31 100 ALA A CA 1
ATOM 787 C C . ALA A 1 100 ? -8.146 -5.842 41.414 1.00 88.31 100 ALA A C 1
ATOM 789 O O . ALA A 1 100 ? -9.109 -5.531 42.108 1.00 88.31 100 ALA A O 1
ATOM 790 N N . ALA A 1 101 ? -7.812 -7.111 41.164 1.00 88.06 101 ALA A N 1
ATOM 791 C CA . ALA A 1 101 ? -8.550 -8.260 41.679 1.00 88.06 101 ALA A CA 1
ATOM 792 C C . ALA A 1 101 ? -8.642 -8.234 43.214 1.00 88.06 101 ALA A C 1
ATOM 794 O O . ALA A 1 101 ? -9.736 -8.354 43.762 1.00 88.06 101 ALA A O 1
ATOM 795 N N . THR A 1 102 ? -7.528 -7.965 43.905 1.00 87.62 102 THR A N 1
ATOM 796 C CA . THR A 1 102 ? -7.503 -7.832 45.372 1.00 87.62 102 THR A CA 1
ATOM 797 C C . THR A 1 102 ? -8.371 -6.671 45.864 1.00 87.62 102 THR A C 1
ATOM 799 O O . THR A 1 102 ? -9.092 -6.813 46.852 1.00 87.62 102 THR A O 1
ATOM 802 N N . LYS A 1 103 ? -8.341 -5.517 45.180 1.00 88.62 103 LYS A N 1
ATOM 803 C CA . LYS A 1 103 ? -9.162 -4.353 45.553 1.00 88.62 103 LYS A CA 1
ATOM 804 C C . LYS A 1 103 ? -10.654 -4.619 45.333 1.00 88.62 103 LYS A C 1
ATOM 806 O O . LYS A 1 103 ? -11.455 -4.289 46.203 1.00 88.62 103 LYS A O 1
ATOM 811 N N . ILE A 1 104 ? -11.012 -5.263 44.219 1.00 88.56 104 ILE A N 1
ATOM 812 C CA . ILE A 1 104 ? -12.380 -5.717 43.945 1.00 88.56 104 ILE A CA 1
ATOM 813 C C . ILE A 1 104 ? -12.826 -6.677 45.045 1.00 88.56 104 ILE A C 1
ATOM 815 O O . ILE A 1 104 ? -13.868 -6.452 45.642 1.00 88.56 104 ILE A O 1
ATOM 819 N N . GLN A 1 105 ? -12.030 -7.697 45.373 1.00 86.94 105 GLN A N 1
ATOM 820 C CA . GLN A 1 105 ? -12.370 -8.652 46.430 1.00 86.94 105 GLN A CA 1
ATOM 821 C C . GLN A 1 105 ? -12.623 -7.959 47.773 1.00 86.94 105 GLN A C 1
ATOM 823 O O . GLN A 1 105 ? -13.610 -8.266 48.442 1.00 86.94 105 GLN A O 1
ATOM 828 N N . ALA A 1 106 ? -11.768 -7.006 48.155 1.00 85.88 106 ALA A N 1
ATOM 829 C CA . ALA A 1 106 ? -11.943 -6.231 49.379 1.00 85.88 106 ALA A CA 1
ATOM 830 C C . ALA A 1 106 ? -13.248 -5.415 49.361 1.00 85.88 106 ALA A C 1
ATOM 832 O O . ALA A 1 106 ? -13.981 -5.423 50.346 1.00 85.88 106 ALA A O 1
ATOM 833 N N . HIS A 1 107 ? -13.571 -4.771 48.234 1.00 86.25 107 HIS A N 1
ATOM 834 C CA . HIS A 1 107 ? -14.809 -4.002 48.062 1.00 86.25 107 HIS A CA 1
ATOM 835 C C . HIS A 1 107 ? -16.057 -4.887 48.108 1.00 86.25 107 HIS A C 1
ATOM 837 O O . HIS A 1 107 ? -16.994 -4.596 48.848 1.00 86.25 107 HIS A O 1
ATOM 843 N N . LEU A 1 108 ? -16.050 -5.998 47.366 1.00 82.88 108 LEU A N 1
ATOM 844 C CA . LEU A 1 108 ? -17.151 -6.962 47.332 1.00 82.88 108 LEU A CA 1
ATOM 845 C C . LEU A 1 108 ? -17.384 -7.605 48.708 1.00 82.88 108 LEU A C 1
ATOM 847 O O . LEU A 1 108 ? -18.526 -7.858 49.065 1.00 82.88 108 LEU A O 1
ATOM 851 N N . SER A 1 109 ? -16.322 -7.829 49.491 1.00 82.50 109 SER A N 1
ATOM 852 C CA . SER A 1 109 ? -16.424 -8.396 50.846 1.00 82.50 109 SER A CA 1
ATOM 853 C C . SER A 1 109 ? -16.900 -7.380 51.889 1.00 82.50 109 SER A C 1
ATOM 855 O O . SER A 1 109 ? -17.500 -7.765 52.888 1.00 82.50 109 SER A O 1
ATOM 857 N N . ALA A 1 110 ? -16.611 -6.091 51.684 1.00 79.94 110 ALA A N 1
ATOM 858 C CA . ALA A 1 110 ? -17.012 -5.010 52.585 1.00 79.94 110 ALA A CA 1
ATOM 859 C C . ALA A 1 110 ? -18.429 -4.478 52.302 1.00 79.94 110 ALA A C 1
ATOM 861 O O . ALA A 1 110 ? -19.009 -3.798 53.147 1.00 79.94 110 ALA A O 1
ATOM 862 N N . THR A 1 111 ? -18.982 -4.778 51.125 1.00 80.00 111 THR A N 1
ATOM 863 C CA . THR A 1 111 ? -20.282 -4.273 50.672 1.00 80.00 111 THR A CA 1
ATOM 864 C C . THR A 1 111 ? -21.377 -5.309 50.902 1.00 80.00 111 THR A C 1
ATOM 866 O O . THR A 1 111 ? -21.242 -6.472 50.531 1.00 80.00 111 THR A O 1
ATOM 869 N N . THR A 1 112 ? -22.495 -4.884 51.486 1.00 70.88 112 THR A N 1
ATOM 870 C CA . THR A 1 112 ? -23.709 -5.703 51.581 1.00 70.88 112 THR A CA 1
ATOM 871 C C . THR A 1 112 ? -24.413 -5.711 50.220 1.00 70.88 112 THR A C 1
ATOM 873 O O . THR A 1 112 ? -24.767 -4.652 49.721 1.00 70.88 112 THR A O 1
ATOM 876 N N . ASP A 1 113 ? -24.573 -6.896 49.619 1.00 76.00 113 ASP A N 1
ATOM 877 C CA . ASP A 1 113 ? -25.139 -7.119 48.271 1.00 76.00 113 ASP A CA 1
ATOM 878 C C . ASP A 1 113 ? -24.418 -6.359 47.130 1.00 76.00 113 ASP A C 1
ATOM 880 O O . ASP A 1 113 ? -24.928 -5.379 46.582 1.00 76.00 113 ASP A O 1
ATOM 884 N N . PRO A 1 114 ? -23.188 -6.762 46.764 1.00 80.44 114 PRO A N 1
ATOM 885 C CA . PRO A 1 114 ? -22.438 -6.054 45.743 1.00 80.44 114 PRO A CA 1
ATOM 886 C C . PRO A 1 114 ? -23.018 -6.270 44.338 1.00 80.44 114 PRO A C 1
ATOM 888 O O . PRO A 1 114 ? -23.207 -7.408 43.902 1.00 80.44 114 PRO A O 1
ATOM 891 N N . ARG A 1 115 ? -23.201 -5.172 43.594 1.00 87.25 115 ARG A N 1
ATOM 892 C CA . ARG A 1 115 ? -23.673 -5.199 42.206 1.00 87.25 115 ARG A CA 1
ATOM 893 C C . ARG A 1 115 ? -22.722 -4.474 41.269 1.00 87.25 115 ARG A C 1
ATOM 895 O O . ARG A 1 115 ? -22.322 -3.339 41.548 1.00 87.25 115 ARG A O 1
ATOM 902 N N . VAL A 1 116 ? -22.383 -5.118 40.153 1.00 91.56 116 VAL A N 1
ATOM 903 C CA . VAL A 1 116 ? -21.331 -4.638 39.245 1.00 91.56 116 VAL A CA 1
ATOM 904 C C . VAL A 1 116 ? -21.892 -4.287 37.870 1.00 91.56 116 VAL A C 1
ATOM 906 O O . VAL A 1 116 ? -22.352 -5.161 37.135 1.00 91.56 116 VAL A O 1
ATOM 909 N N . LEU A 1 117 ? -21.776 -3.015 37.485 1.00 94.56 117 LEU A N 1
ATOM 910 C CA . LEU A 1 117 ? -21.981 -2.565 36.106 1.00 94.56 117 LEU A CA 1
ATOM 911 C C . LEU A 1 117 ? -20.631 -2.541 35.385 1.00 94.56 117 LEU A C 1
ATOM 913 O O . LEU A 1 117 ? -19.711 -1.835 35.802 1.00 94.56 117 LEU A O 1
ATOM 917 N N . MET A 1 118 ? -20.508 -3.283 34.289 1.00 96.19 118 MET A N 1
ATOM 918 C CA . MET A 1 118 ? -19.303 -3.275 33.465 1.00 96.19 118 MET A CA 1
ATOM 919 C C . MET A 1 118 ? -19.545 -2.536 32.151 1.00 96.19 118 MET A C 1
ATOM 921 O O . MET A 1 118 ? -20.500 -2.820 31.436 1.00 96.19 118 MET A O 1
ATOM 925 N N . HIS A 1 119 ? -18.650 -1.610 31.817 1.00 96.81 119 HIS A N 1
ATOM 926 C CA . HIS A 1 119 ? -18.699 -0.829 30.587 1.00 96.81 119 HIS A CA 1
ATOM 927 C C . HIS A 1 119 ? -17.358 -0.949 29.860 1.00 96.81 119 HIS A C 1
ATOM 929 O O . HIS A 1 119 ? -16.339 -0.411 30.305 1.00 96.81 119 HIS A O 1
ATOM 935 N N . ALA A 1 120 ? -17.355 -1.683 28.750 1.00 96.31 120 ALA A N 1
ATOM 936 C CA . ALA A 1 120 ? -16.168 -1.948 27.952 1.00 96.31 120 ALA A CA 1
ATOM 937 C C . ALA A 1 120 ? -16.226 -1.205 26.612 1.00 96.31 120 ALA A C 1
ATOM 939 O O . ALA A 1 120 ? -17.232 -1.240 25.908 1.00 96.31 120 ALA A O 1
ATOM 940 N N . PHE A 1 121 ? -15.116 -0.550 26.270 1.00 94.81 121 PHE A N 1
ATOM 941 C CA . PHE A 1 121 ? -14.971 0.257 25.061 1.00 94.81 121 PHE A CA 1
ATOM 942 C C . PHE A 1 121 ? -13.991 -0.390 24.087 1.00 94.81 121 PHE A C 1
ATOM 944 O O . PHE A 1 121 ? -12.827 -0.618 24.439 1.00 94.81 121 PHE A O 1
ATOM 951 N N . SER A 1 122 ? -14.407 -0.591 22.836 1.00 92.88 122 SER A N 1
ATOM 952 C CA . SER A 1 122 ? -13.587 -1.212 21.791 1.00 92.88 122 SER A CA 1
ATOM 953 C C . SER A 1 122 ? -13.126 -2.641 22.147 1.00 92.88 122 SER A C 1
ATOM 955 O O . SER A 1 122 ? -13.334 -3.167 23.248 1.00 92.88 122 SER A O 1
ATOM 957 N N . ASN A 1 123 ? -12.441 -3.296 21.210 1.00 91.12 123 ASN A N 1
ATOM 958 C CA . ASN A 1 123 ? -11.796 -4.589 21.456 1.00 91.12 123 ASN A CA 1
ATOM 959 C C . ASN A 1 123 ? -10.734 -4.498 22.568 1.00 91.12 123 ASN A C 1
ATOM 961 O O . ASN A 1 123 ? -10.541 -5.448 23.325 1.00 91.12 123 ASN A O 1
ATOM 965 N N . GLY A 1 124 ? -10.082 -3.338 22.717 1.00 87.44 124 GLY A N 1
ATOM 966 C CA . GLY A 1 124 ? -9.133 -3.087 23.803 1.00 87.44 124 GLY A CA 1
ATOM 967 C C . GLY A 1 124 ? -9.780 -3.168 25.192 1.00 87.44 124 GLY A C 1
ATOM 968 O O . GLY A 1 124 ? -9.261 -3.863 26.064 1.00 87.44 124 GLY A O 1
ATOM 969 N N . GLY A 1 125 ? -10.919 -2.511 25.408 1.00 90.19 125 GLY A N 1
ATOM 970 C CA . GLY A 1 125 ? -11.633 -2.574 26.684 1.00 90.19 125 GLY A CA 1
ATOM 971 C C . GLY A 1 125 ? -12.184 -3.971 26.958 1.00 90.19 125 GLY A C 1
ATOM 972 O O . GLY A 1 125 ? -12.003 -4.499 28.053 1.00 90.19 125 GLY A O 1
ATOM 973 N N . SER A 1 126 ? -12.754 -4.610 25.934 1.00 92.25 126 SER A N 1
ATOM 974 C CA . SER A 1 126 ? -13.250 -5.992 26.012 1.00 92.25 126 SER A CA 1
ATOM 975 C C . SER A 1 126 ? -12.162 -6.991 26.422 1.00 92.25 126 SER A C 1
ATOM 977 O O . SER A 1 126 ? -12.388 -7.855 27.267 1.00 92.25 126 SER A O 1
ATOM 979 N N . HIS A 1 127 ? -10.949 -6.840 25.884 1.00 90.12 127 HIS A N 1
ATOM 980 C CA . HIS A 1 127 ? -9.798 -7.643 26.291 1.00 90.12 127 HIS A CA 1
ATOM 981 C C . HIS A 1 127 ? -9.449 -7.431 27.773 1.00 90.12 127 HIS A C 1
ATOM 983 O O . HIS A 1 127 ? -9.262 -8.399 28.507 1.00 90.12 127 HIS A O 1
ATOM 989 N N . GLY A 1 128 ? -9.412 -6.175 28.233 1.00 89.44 128 GLY A N 1
ATOM 990 C CA . GLY A 1 128 ? -9.156 -5.850 29.640 1.00 89.44 128 GLY A CA 1
ATOM 991 C C . GLY A 1 128 ? -10.204 -6.435 30.593 1.00 89.44 128 GLY A C 1
ATOM 992 O O . GLY A 1 128 ? -9.845 -6.931 31.658 1.00 89.44 128 GLY A O 1
ATOM 993 N N . ALA A 1 129 ? -11.477 -6.445 30.191 1.00 91.75 129 ALA A N 1
ATOM 994 C CA . ALA A 1 129 ? -12.560 -7.070 30.948 1.00 91.75 129 ALA A CA 1
ATOM 995 C C . ALA A 1 129 ? -12.344 -8.583 31.117 1.00 91.75 129 ALA A C 1
ATOM 997 O O . ALA A 1 129 ? -12.388 -9.100 32.236 1.00 91.75 129 ALA A O 1
ATOM 998 N N . VAL A 1 130 ? -12.039 -9.287 30.020 1.00 91.31 130 VAL A N 1
ATOM 999 C CA . VAL A 1 130 ? -11.761 -10.733 30.036 1.00 91.31 130 VAL A CA 1
ATOM 1000 C C . VAL A 1 130 ? -10.557 -11.050 30.921 1.00 91.31 130 VAL A C 1
ATOM 1002 O O . VAL A 1 130 ? -10.630 -11.958 31.749 1.00 91.31 130 VAL A O 1
ATOM 1005 N N . GLN A 1 131 ? -9.479 -10.273 30.829 1.00 88.50 131 GLN A N 1
ATOM 1006 C CA . GLN A 1 131 ? -8.296 -10.491 31.661 1.00 88.50 131 GLN A CA 1
ATOM 1007 C C . GLN A 1 131 ? -8.536 -10.218 33.142 1.00 88.50 131 GLN A C 1
ATOM 1009 O O . GLN A 1 131 ? -8.089 -10.993 33.984 1.00 88.50 131 GLN A O 1
ATOM 1014 N N . LEU A 1 132 ? -9.288 -9.168 33.471 1.00 89.44 132 LEU A N 1
ATOM 1015 C CA . LEU A 1 132 ? -9.671 -8.894 34.851 1.00 89.44 132 LEU A CA 1
ATOM 1016 C C . LEU A 1 132 ? -10.494 -10.050 35.438 1.00 89.44 132 LEU A C 1
ATOM 1018 O O . LEU A 1 132 ? -10.221 -10.484 36.555 1.00 89.44 132 LEU A O 1
ATOM 1022 N N . SER A 1 133 ? -11.452 -10.592 34.674 1.00 89.19 133 SER A N 1
ATOM 1023 C CA . SER A 1 133 ? -12.261 -11.738 35.119 1.00 89.19 133 SER A CA 1
ATOM 1024 C C . SER A 1 133 ? -11.410 -12.983 35.404 1.00 89.19 133 SER A C 1
ATOM 1026 O O . SER A 1 133 ? -11.640 -13.679 36.394 1.00 89.19 133 SER A O 1
ATOM 1028 N N . GLN A 1 134 ? -10.382 -13.230 34.586 1.00 87.81 134 GLN A N 1
ATOM 1029 C CA . GLN A 1 134 ? -9.445 -14.341 34.757 1.00 87.81 134 GLN A CA 1
ATOM 1030 C C . GLN A 1 134 ? -8.531 -14.129 35.965 1.00 87.81 134 GLN A C 1
ATOM 1032 O O . GLN A 1 134 ? -8.411 -15.022 36.803 1.00 87.81 134 GLN A O 1
ATOM 1037 N N . ALA A 1 135 ? -7.976 -12.927 36.124 1.00 86.31 135 ALA A N 1
ATOM 1038 C CA . ALA A 1 135 ? -7.131 -12.587 37.264 1.00 86.31 135 ALA A CA 1
ATOM 1039 C C . ALA A 1 135 ? -7.881 -12.698 38.602 1.00 86.31 135 ALA A C 1
ATOM 1041 O O . ALA A 1 135 ? -7.304 -13.163 39.588 1.00 86.31 135 ALA A O 1
ATOM 1042 N N . CYS A 1 136 ? -9.170 -12.333 38.641 1.00 86.06 136 CYS A N 1
ATOM 1043 C CA . CYS A 1 136 ? -10.028 -12.558 39.807 1.00 86.06 136 CYS A CA 1
ATOM 1044 C C . CYS A 1 136 ? -10.134 -14.050 40.163 1.00 86.06 136 CYS A C 1
ATOM 1046 O O . CYS A 1 136 ? -9.963 -14.401 41.331 1.00 86.06 136 CYS A O 1
ATOM 1048 N N . ARG A 1 137 ? -10.324 -14.930 39.169 1.00 82.88 137 ARG A N 1
ATOM 1049 C CA . ARG A 1 137 ? -10.385 -16.384 39.394 1.00 82.88 137 ARG A CA 1
ATOM 1050 C C . ARG A 1 137 ? -9.067 -16.946 39.932 1.00 82.88 137 ARG A C 1
ATOM 1052 O O . ARG A 1 137 ? -9.085 -17.760 40.849 1.00 82.88 137 ARG A O 1
ATOM 1059 N N . GLU A 1 138 ? -7.933 -16.500 39.395 1.00 81.06 138 GLU A N 1
ATOM 1060 C CA . GLU A 1 138 ? -6.608 -17.023 39.764 1.00 81.06 138 GLU A CA 1
ATOM 1061 C C . GLU A 1 138 ? -6.093 -16.498 41.114 1.00 81.06 138 GLU A C 1
ATOM 1063 O O . GLU A 1 138 ? -5.460 -17.233 41.869 1.00 81.06 138 GLU A O 1
ATOM 1068 N N . THR A 1 139 ? -6.359 -15.230 41.435 1.00 71.50 139 THR A N 1
ATOM 1069 C CA . THR A 1 139 ? -5.747 -14.547 42.591 1.00 71.50 139 THR A CA 1
ATOM 1070 C C . THR A 1 139 ? -6.577 -14.679 43.861 1.00 71.50 139 THR A C 1
ATOM 1072 O O . THR A 1 139 ? -6.036 -14.824 44.956 1.00 71.50 139 THR A O 1
ATOM 1075 N N . CYS A 1 140 ? -7.899 -14.613 43.733 1.00 66.75 140 CYS A N 1
ATOM 1076 C CA . CYS A 1 140 ? -8.809 -14.440 44.860 1.00 66.75 140 CYS A CA 1
ATOM 1077 C C . CYS A 1 140 ? -9.444 -15.772 45.285 1.00 66.75 140 CYS A C 1
ATOM 1079 O O . CYS A 1 140 ? -10.639 -15.832 45.558 1.00 66.75 140 CYS A O 1
ATOM 1081 N N . GLY A 1 141 ? -8.661 -16.858 45.299 1.00 62.00 141 GLY A N 1
ATOM 1082 C CA . GLY A 1 141 ? -9.123 -18.184 45.730 1.00 62.00 141 GLY A CA 1
ATOM 1083 C C . GLY A 1 141 ? -10.274 -18.756 44.894 1.00 62.00 141 GLY A C 1
ATOM 1084 O O . GLY A 1 141 ? -11.122 -19.450 45.444 1.00 62.00 141 GLY A O 1
ATOM 1085 N N . GLY A 1 142 ? -10.339 -18.442 43.594 1.00 64.88 142 GLY A N 1
ATOM 1086 C CA . GLY A 1 142 ? -11.438 -18.866 42.720 1.00 64.88 142 GLY A CA 1
ATOM 1087 C C . GLY A 1 142 ? -12.629 -17.905 42.660 1.00 64.88 142 GLY A C 1
ATOM 1088 O O . GLY A 1 142 ? -13.621 -18.234 42.013 1.00 64.88 142 GLY A O 1
ATOM 1089 N N . MET A 1 143 ? -12.558 -16.723 43.291 1.00 70.50 143 MET A N 1
ATOM 1090 C CA . MET A 1 143 ? -13.639 -15.729 43.252 1.00 70.50 143 MET A CA 1
ATOM 1091 C C . MET A 1 143 ? -14.013 -15.365 41.806 1.00 70.50 143 MET A C 1
ATOM 1093 O O . MET A 1 143 ? -13.216 -14.795 41.056 1.00 70.50 143 MET A O 1
ATOM 1097 N N . ARG A 1 144 ? -15.260 -15.655 41.425 1.00 73.25 144 ARG A N 1
ATOM 1098 C CA . ARG A 1 144 ? -15.847 -15.202 40.159 1.00 73.25 144 ARG A CA 1
ATOM 1099 C C . ARG A 1 144 ? -16.334 -13.762 40.308 1.00 73.25 144 ARG A C 1
ATOM 1101 O O . ARG A 1 144 ? -17.031 -13.434 41.265 1.00 73.25 144 ARG A O 1
ATOM 1108 N N . LEU A 1 145 ? -15.970 -12.904 39.358 1.00 81.81 145 LEU A N 1
ATOM 1109 C CA . LEU A 1 145 ? -16.490 -11.539 39.288 1.00 81.81 145 LEU A CA 1
ATOM 1110 C C . LEU A 1 145 ? -18.002 -11.583 39.012 1.00 81.81 145 LEU A C 1
ATOM 1112 O O . LEU A 1 145 ? -18.432 -12.232 38.068 1.00 81.81 145 LEU A O 1
ATOM 1116 N N . LEU A 1 146 ? -18.815 -10.905 39.817 1.00 80.00 146 LEU A N 1
ATOM 1117 C CA . LEU A 1 146 ? -20.274 -10.943 39.687 1.00 80.00 146 LEU A CA 1
ATOM 1118 C C . LEU A 1 146 ? -20.771 -9.767 38.841 1.00 80.00 146 LEU A C 1
ATOM 1120 O O . LEU A 1 146 ? -21.208 -8.766 39.393 1.00 80.00 146 LEU A O 1
ATOM 1124 N N . VAL A 1 147 ? -20.674 -9.872 37.513 1.00 90.00 147 VAL A N 1
ATOM 1125 C CA . VAL A 1 147 ? -21.186 -8.837 36.597 1.00 90.00 147 VAL A CA 1
ATOM 1126 C C . VAL A 1 147 ? -22.715 -8.914 36.536 1.00 90.00 147 VAL A C 1
ATOM 1128 O O . VAL A 1 147 ? -23.270 -9.973 36.257 1.00 90.00 147 VAL A O 1
ATOM 1131 N N . ASP A 1 148 ? -23.395 -7.802 36.818 1.00 91.12 148 ASP A N 1
ATOM 1132 C CA . ASP A 1 148 ? -24.862 -7.698 36.810 1.00 91.12 148 ASP A CA 1
ATOM 1133 C C . ASP A 1 148 ? -25.406 -7.109 35.511 1.00 91.12 148 ASP A C 1
ATOM 1135 O O . ASP A 1 148 ? -26.512 -7.444 35.105 1.00 91.12 148 ASP A O 1
ATOM 1139 N N . ALA A 1 149 ? -24.640 -6.242 34.855 1.00 93.38 149 ALA A N 1
ATOM 1140 C CA . ALA A 1 149 ? -24.991 -5.676 33.561 1.00 93.38 149 ALA A CA 1
ATOM 1141 C C . ALA A 1 149 ? -23.724 -5.363 32.765 1.00 93.38 149 ALA A C 1
ATOM 1143 O O . ALA A 1 149 ? -22.704 -4.955 33.335 1.00 93.38 149 ALA A O 1
ATOM 1144 N N . LEU A 1 150 ? -23.799 -5.531 31.445 1.00 96.19 150 LEU A N 1
ATOM 1145 C CA . LEU A 1 150 ? -22.660 -5.359 30.551 1.00 96.19 150 LEU A CA 1
ATOM 1146 C C . LEU A 1 150 ? -22.990 -4.429 29.379 1.00 96.19 150 LEU A C 1
ATOM 1148 O O . LEU A 1 150 ? -23.846 -4.718 28.550 1.00 96.19 150 LEU A O 1
ATOM 1152 N N . VAL A 1 151 ? -22.244 -3.338 29.261 1.00 97.31 151 VAL A N 1
ATOM 1153 C CA . VAL A 1 151 ? -22.330 -2.407 28.133 1.00 97.31 151 VAL A CA 1
ATOM 1154 C C . VAL A 1 151 ? -21.086 -2.554 27.267 1.00 97.31 151 VAL A C 1
ATOM 1156 O O . VAL A 1 151 ? -19.960 -2.467 27.765 1.00 97.31 151 VAL A O 1
ATOM 1159 N N . LEU A 1 152 ? -21.301 -2.780 25.973 1.00 97.50 152 LEU A N 1
ATOM 1160 C CA . LEU A 1 152 ? -20.261 -2.950 24.964 1.00 97.50 152 LEU A CA 1
ATOM 1161 C C . LEU A 1 152 ? -20.377 -1.805 23.954 1.00 97.50 152 LEU A C 1
ATOM 1163 O O . LEU A 1 152 ? -21.308 -1.774 23.153 1.00 97.50 152 LEU A O 1
ATOM 1167 N N . ASP A 1 153 ? -19.448 -0.851 24.012 1.00 96.19 153 ASP A N 1
ATOM 1168 C CA . ASP A 1 153 ? -19.376 0.280 23.079 1.00 96.19 153 ASP A CA 1
ATOM 1169 C C . ASP A 1 153 ? -18.373 -0.037 21.966 1.00 96.19 153 ASP A C 1
ATOM 1171 O O . ASP A 1 153 ? -17.186 -0.273 22.230 1.00 96.19 153 ASP A O 1
ATOM 1175 N N . SER A 1 154 ? -18.855 -0.047 20.721 1.00 94.75 154 SER A N 1
ATOM 1176 C CA . SER A 1 154 ? -18.055 -0.269 19.516 1.00 94.75 154 SER A CA 1
ATOM 1177 C C . SER A 1 154 ? -17.252 -1.583 19.570 1.00 94.75 154 SER A C 1
ATOM 1179 O O . SER A 1 154 ? -16.071 -1.614 19.222 1.00 94.75 154 SER A O 1
ATOM 1181 N N . CYS A 1 155 ? -17.833 -2.662 20.109 1.00 94.56 155 CYS A N 1
ATOM 1182 C CA . CYS A 1 155 ? -17.186 -3.970 20.295 1.00 94.56 155 CYS A CA 1
ATOM 1183 C C . CYS A 1 155 ? -18.210 -5.090 20.573 1.00 94.56 155 CYS A C 1
ATOM 1185 O O . CYS A 1 155 ? -19.359 -4.786 20.895 1.00 94.56 155 CYS A O 1
ATOM 1187 N N . PRO A 1 156 ? -17.824 -6.380 20.511 1.00 93.50 156 PRO A N 1
ATOM 1188 C CA . PRO A 1 156 ? -16.533 -6.939 20.102 1.00 93.50 156 PRO A CA 1
ATOM 1189 C C . PRO A 1 156 ? -16.512 -7.393 18.635 1.00 93.50 156 PRO A C 1
ATOM 1191 O O . PRO A 1 156 ? -17.548 -7.666 18.037 1.00 93.50 156 PRO A O 1
ATOM 1194 N N . ALA A 1 157 ? -15.309 -7.536 18.078 1.00 89.44 157 ALA A N 1
ATOM 1195 C CA . ALA A 1 157 ? -15.083 -8.090 16.743 1.00 89.44 157 ALA A CA 1
ATOM 1196 C C . ALA A 1 157 ? -13.915 -9.095 16.724 1.00 89.44 157 ALA A C 1
ATOM 1198 O O . ALA A 1 157 ? -12.949 -8.910 17.477 1.00 89.44 157 ALA A O 1
ATOM 1199 N N . PRO A 1 158 ? -13.973 -10.134 15.866 1.00 88.81 158 PRO A N 1
ATOM 1200 C CA . PRO A 1 158 ? -12.880 -11.081 15.672 1.00 88.81 158 PRO A CA 1
ATOM 1201 C C . PRO A 1 158 ? -11.664 -10.392 15.019 1.00 88.81 158 PRO A C 1
ATOM 1203 O O . PRO A 1 158 ? -11.769 -9.264 14.523 1.00 88.81 158 PRO A O 1
ATOM 1206 N N . PRO A 1 159 ? -10.478 -11.028 15.007 1.00 83.69 159 PRO A N 1
ATOM 1207 C CA . PRO A 1 159 ? -9.303 -10.438 14.376 1.00 83.69 159 PRO A CA 1
ATOM 1208 C C . PRO A 1 159 ? -9.498 -10.268 12.865 1.00 83.69 159 PRO A C 1
ATOM 1210 O O . PRO A 1 159 ? -9.624 -11.239 12.124 1.00 83.69 159 PRO A O 1
ATOM 1213 N N . ARG A 1 160 ? -9.459 -9.015 12.397 1.00 82.56 160 ARG A N 1
ATOM 1214 C CA . ARG A 1 160 ? -9.386 -8.658 10.974 1.00 82.56 160 ARG A CA 1
ATOM 1215 C C . ARG A 1 160 ? -8.084 -7.928 10.690 1.00 82.56 160 ARG A C 1
ATOM 1217 O O . ARG A 1 160 ? -7.721 -7.017 11.434 1.00 82.56 160 ARG A O 1
ATOM 1224 N N . PHE A 1 161 ? -7.409 -8.281 9.599 1.00 81.25 161 PHE A N 1
ATOM 1225 C CA . PHE A 1 161 ? -6.068 -7.763 9.307 1.00 81.25 161 PHE A CA 1
ATOM 1226 C C . PHE A 1 161 ? -6.035 -6.228 9.198 1.00 81.25 161 PHE A C 1
ATOM 1228 O O . PHE A 1 161 ? -5.357 -5.569 9.982 1.00 81.25 161 PHE A O 1
ATOM 1235 N N . SER A 1 162 ? -6.823 -5.646 8.286 1.00 77.88 162 SER A N 1
ATOM 1236 C CA . SER A 1 162 ? -6.817 -4.194 8.041 1.00 77.88 162 SER A CA 1
ATOM 1237 C C . SER A 1 162 ? -7.247 -3.364 9.269 1.00 77.88 162 SER A C 1
ATOM 1239 O O . SER A 1 162 ? -6.496 -2.466 9.655 1.00 77.88 162 SER A O 1
ATOM 1241 N N . PRO A 1 163 ? -8.365 -3.671 9.961 1.00 80.50 163 PRO A N 1
ATOM 1242 C CA . PRO A 1 163 ? -8.734 -2.962 11.188 1.00 80.50 163 PRO A CA 1
ATOM 1243 C C . PRO A 1 163 ? -7.728 -3.125 12.338 1.00 80.50 163 PRO A C 1
ATOM 1245 O O . PRO A 1 163 ? -7.439 -2.155 13.035 1.00 80.50 163 PRO A O 1
ATOM 1248 N N . SER A 1 164 ? -7.124 -4.311 12.514 1.00 80.75 164 SER A N 1
ATOM 1249 C CA . SER A 1 164 ? -6.097 -4.518 13.556 1.00 80.75 164 SER A CA 1
ATOM 1250 C C . SER A 1 164 ? -4.850 -3.673 13.298 1.00 80.75 164 SER A C 1
ATOM 1252 O O . SER A 1 164 ? -4.287 -3.091 14.225 1.00 80.75 164 SER A O 1
ATOM 1254 N N . VAL A 1 165 ? -4.439 -3.557 12.031 1.00 83.06 165 VAL A N 1
ATOM 1255 C CA . VAL A 1 165 ? -3.322 -2.693 11.638 1.00 83.06 165 VAL A CA 1
ATOM 1256 C C . VAL A 1 165 ? -3.678 -1.223 11.869 1.00 83.06 165 VAL A C 1
ATOM 1258 O O . VAL A 1 165 ? -2.888 -0.497 12.472 1.00 83.06 165 VAL A O 1
ATOM 1261 N N . ALA A 1 166 ? -4.877 -0.787 11.469 1.00 79.56 166 ALA A N 1
ATOM 1262 C CA . ALA A 1 166 ? -5.350 0.579 11.700 1.00 79.56 166 ALA A CA 1
ATOM 1263 C C . ALA A 1 166 ? -5.371 0.944 13.199 1.00 79.56 166 ALA A C 1
ATOM 1265 O O . ALA A 1 166 ? -4.920 2.029 13.573 1.00 79.56 166 ALA A O 1
ATOM 1266 N N . ALA A 1 167 ? -5.797 0.016 14.062 1.00 78.00 167 ALA A N 1
ATOM 1267 C CA . ALA A 1 167 ? -5.811 0.189 15.514 1.00 78.00 167 ALA A CA 1
ATOM 1268 C C . ALA A 1 167 ? -4.405 0.260 16.144 1.00 78.00 167 ALA A C 1
ATOM 1270 O O . ALA A 1 167 ? -4.205 0.994 17.111 1.00 78.00 167 ALA A O 1
ATOM 1271 N N . LEU A 1 168 ? -3.405 -0.451 15.605 1.00 77.81 168 LEU A N 1
ATOM 1272 C CA . LEU A 1 168 ? -2.010 -0.291 16.046 1.00 77.81 168 LEU A CA 1
ATOM 1273 C C . LEU A 1 168 ? -1.407 1.033 15.560 1.00 77.81 168 LEU A C 1
ATOM 1275 O O . LEU A 1 168 ? -0.669 1.686 16.300 1.00 77.81 168 LEU A O 1
ATOM 1279 N N . ILE A 1 169 ? -1.746 1.455 14.338 1.00 78.38 169 ILE A N 1
ATOM 1280 C CA . ILE A 1 169 ? -1.274 2.716 13.750 1.00 78.38 169 ILE A CA 1
ATOM 1281 C C . ILE A 1 169 ? -1.881 3.934 14.455 1.00 78.38 169 ILE A C 1
ATOM 1283 O O . ILE A 1 169 ? -1.206 4.961 14.564 1.00 78.38 169 ILE A O 1
ATOM 1287 N N . SER A 1 170 ? -3.110 3.840 14.978 1.00 72.62 170 SER A N 1
ATOM 1288 C CA . SER A 1 170 ? -3.743 4.939 15.727 1.00 72.62 170 SER A CA 1
ATOM 1289 C C . SER A 1 170 ? -2.985 5.311 17.006 1.00 72.62 170 SER A C 1
ATOM 1291 O O . SER A 1 170 ? -3.018 6.469 17.422 1.00 72.62 170 SER A O 1
ATOM 1293 N N . GLY A 1 171 ? -2.249 4.359 17.591 1.00 67.50 171 GLY A N 1
ATOM 1294 C CA . GLY A 1 171 ? -1.389 4.582 18.753 1.00 67.50 171 GLY A CA 1
ATOM 1295 C C . GLY A 1 171 ? -0.052 5.248 18.445 1.00 67.50 171 GLY A C 1
ATOM 1296 O O . GLY A 1 171 ? 0.642 5.685 19.364 1.00 67.50 171 GLY A O 1
ATOM 1297 N N . ILE A 1 172 ? 0.330 5.327 17.167 1.00 73.31 172 ILE A N 1
ATOM 1298 C CA . ILE A 1 172 ? 1.596 5.920 16.745 1.00 73.31 172 ILE A CA 1
ATOM 1299 C C . ILE A 1 172 ? 1.379 7.416 16.481 1.00 73.31 172 ILE A C 1
ATOM 1301 O O . ILE A 1 172 ? 0.526 7.770 15.658 1.00 73.31 172 ILE A O 1
ATOM 1305 N N . PRO A 1 173 ? 2.166 8.310 17.114 1.00 64.25 173 PRO A N 1
ATOM 1306 C CA . PRO A 1 173 ? 2.054 9.749 16.906 1.00 64.25 173 PRO A CA 1
ATOM 1307 C C . PRO A 1 173 ? 2.070 10.105 15.415 1.00 64.25 173 PRO A C 1
ATOM 1309 O O . PRO A 1 173 ? 3.028 9.812 14.699 1.00 64.25 173 PRO A O 1
ATOM 1312 N N . SER A 1 174 ? 1.003 10.748 14.935 1.00 58.62 174 SER A N 1
ATOM 1313 C CA . SER A 1 174 ? 0.793 11.037 13.509 1.00 58.62 174 SER A CA 1
ATOM 1314 C C . SER A 1 174 ? 1.803 12.020 12.907 1.00 58.62 174 SER A C 1
ATOM 1316 O O . SER A 1 174 ? 1.947 12.066 11.690 1.00 58.62 174 SER A O 1
ATOM 1318 N N . LYS A 1 175 ? 2.523 12.768 13.754 1.00 54.50 175 LYS A N 1
ATOM 1319 C CA . LYS A 1 175 ? 3.360 13.920 13.380 1.00 54.50 175 LYS A CA 1
ATOM 1320 C C . LYS A 1 175 ? 4.788 13.563 12.934 1.00 54.50 175 LYS A C 1
ATOM 1322 O O . LYS A 1 175 ? 5.472 14.408 12.365 1.00 54.50 175 LYS A O 1
ATOM 1327 N N . ASN A 1 176 ? 5.254 12.327 13.155 1.00 67.88 176 ASN A N 1
ATOM 1328 C CA . ASN A 1 176 ? 6.596 11.893 12.749 1.00 67.88 176 ASN A CA 1
ATOM 1329 C C . ASN A 1 176 ? 6.517 10.770 11.708 1.00 67.88 176 ASN A C 1
ATOM 1331 O O . ASN A 1 176 ? 6.346 9.613 12.066 1.00 67.88 176 ASN A O 1
ATOM 1335 N N . TYR A 1 177 ? 6.672 11.111 10.426 1.00 63.25 177 TYR A N 1
ATOM 1336 C CA . TYR A 1 177 ? 6.563 10.188 9.286 1.00 63.25 177 TYR A CA 1
ATOM 1337 C C . TYR A 1 177 ? 7.602 9.077 9.277 1.00 63.25 177 TYR A C 1
ATOM 1339 O O . TYR A 1 177 ? 7.300 7.987 8.810 1.00 63.25 177 TYR A O 1
ATOM 1347 N N . ALA A 1 178 ? 8.789 9.300 9.844 1.00 70.75 178 ALA A N 1
ATOM 1348 C CA . ALA A 1 178 ? 9.780 8.239 9.984 1.00 70.75 178 ALA A CA 1
ATOM 1349 C C . ALA A 1 178 ? 9.338 7.225 11.049 1.00 70.75 178 ALA A C 1
ATOM 1351 O O . ALA A 1 178 ? 9.334 6.024 10.795 1.00 70.75 178 ALA A O 1
ATOM 1352 N N . ILE A 1 179 ? 8.881 7.702 12.214 1.00 70.88 179 ILE A N 1
ATOM 1353 C CA . ILE A 1 179 ? 8.343 6.841 13.281 1.00 70.88 179 ILE A CA 1
ATOM 1354 C C . ILE A 1 179 ? 7.009 6.215 12.863 1.00 70.88 179 ILE A C 1
ATOM 1356 O O . ILE A 1 179 ? 6.745 5.074 13.217 1.00 70.88 179 ILE A O 1
ATOM 1360 N N . ARG A 1 180 ? 6.180 6.916 12.086 1.00 73.19 180 ARG A N 1
ATOM 1361 C CA . ARG A 1 180 ? 4.910 6.409 11.561 1.00 73.19 180 ARG A CA 1
ATOM 1362 C C . ARG A 1 180 ? 5.133 5.443 10.415 1.00 73.19 180 ARG A C 1
ATOM 1364 O O . ARG A 1 180 ? 4.431 4.452 10.371 1.00 73.19 180 ARG A O 1
ATOM 1371 N N . GLY A 1 181 ? 6.113 5.661 9.545 1.00 79.38 181 GLY A N 1
ATOM 1372 C CA . GLY A 1 181 ? 6.510 4.726 8.493 1.00 79.38 181 GLY A CA 1
ATOM 1373 C C . GLY A 1 181 ? 7.095 3.450 9.089 1.00 79.38 181 GLY A C 1
ATOM 1374 O O . GLY A 1 181 ? 6.557 2.369 8.862 1.00 79.38 181 GLY A O 1
ATOM 1375 N N . LEU A 1 182 ? 8.111 3.575 9.950 1.00 81.56 182 LEU A N 1
ATOM 1376 C CA . LEU A 1 182 ? 8.682 2.443 10.686 1.00 81.56 182 LEU A CA 1
ATOM 1377 C C . LEU A 1 182 ? 7.628 1.761 11.561 1.00 81.56 182 LEU A C 1
ATOM 1379 O O . LEU A 1 182 ? 7.513 0.545 11.557 1.00 81.56 182 LEU A O 1
ATOM 1383 N N . GLY A 1 183 ? 6.825 2.538 12.279 1.00 77.88 183 GLY A N 1
ATOM 1384 C CA . GLY A 1 183 ? 5.752 2.048 13.131 1.00 77.88 183 GLY A CA 1
ATOM 1385 C C . GLY A 1 183 ? 4.615 1.395 12.347 1.00 77.88 183 GLY A C 1
ATOM 1386 O O . GLY A 1 183 ? 4.041 0.432 12.832 1.00 77.88 183 GLY A O 1
ATOM 1387 N N . THR A 1 184 ? 4.329 1.844 11.123 1.00 80.12 184 THR A N 1
ATOM 1388 C CA . THR A 1 184 ? 3.372 1.201 10.209 1.00 80.12 184 THR A CA 1
ATOM 1389 C C . THR A 1 184 ? 3.926 -0.138 9.749 1.00 80.12 184 THR A C 1
ATOM 1391 O O . THR A 1 184 ? 3.234 -1.142 9.865 1.00 80.12 184 THR A O 1
ATOM 1394 N N . VAL A 1 185 ? 5.193 -0.195 9.324 1.00 84.62 185 VAL A N 1
ATOM 1395 C CA . VAL A 1 185 ? 5.867 -1.460 8.983 1.00 84.62 185 VAL A CA 1
ATOM 1396 C C . VAL A 1 185 ? 5.870 -2.413 10.181 1.00 84.62 185 VAL A C 1
ATOM 1398 O O . VAL A 1 185 ? 5.512 -3.578 10.035 1.00 84.62 185 VAL A O 1
ATOM 1401 N N . LEU A 1 186 ? 6.192 -1.916 11.378 1.00 83.00 186 LEU A N 1
ATOM 1402 C CA . LEU A 1 186 ? 6.135 -2.695 12.614 1.00 83.00 186 LEU A CA 1
ATOM 1403 C C . LEU A 1 186 ? 4.704 -3.121 12.958 1.00 83.00 186 LEU A C 1
ATOM 1405 O O . LEU A 1 186 ? 4.529 -4.236 13.429 1.00 83.00 186 LEU A O 1
ATOM 1409 N N . ALA A 1 187 ? 3.683 -2.298 12.711 1.00 82.56 187 ALA A N 1
ATOM 1410 C CA . ALA A 1 187 ? 2.281 -2.650 12.933 1.00 82.56 187 ALA A CA 1
ATOM 1411 C C . ALA A 1 187 ? 1.831 -3.771 11.988 1.00 82.56 187 ALA A C 1
ATOM 1413 O O . ALA A 1 187 ? 1.291 -4.769 12.460 1.00 82.56 187 ALA A O 1
ATOM 1414 N N . TYR A 1 188 ? 2.132 -3.666 10.687 1.00 85.81 188 TYR A N 1
ATOM 1415 C CA . TYR A 1 188 ? 1.900 -4.743 9.718 1.00 85.81 188 TYR A CA 1
ATOM 1416 C C . TYR A 1 188 ? 2.640 -6.023 10.123 1.00 85.81 188 TYR A C 1
ATOM 1418 O O . TYR A 1 188 ? 2.033 -7.090 10.148 1.00 85.81 188 TYR A O 1
ATOM 1426 N N . ALA A 1 189 ? 3.913 -5.918 10.515 1.00 84.44 189 ALA A N 1
ATOM 1427 C CA . ALA A 1 189 ? 4.699 -7.057 10.980 1.00 84.44 189 ALA A CA 1
ATOM 1428 C C . ALA A 1 189 ? 4.145 -7.662 12.281 1.00 84.44 189 ALA A C 1
ATOM 1430 O O . ALA A 1 189 ? 4.132 -8.877 12.421 1.00 84.44 189 ALA A O 1
ATOM 1431 N N . SER A 1 190 ? 3.650 -6.843 13.214 1.00 80.88 190 SER A N 1
ATOM 1432 C CA . SER A 1 190 ? 3.090 -7.300 14.495 1.00 80.88 190 SER A CA 1
ATOM 1433 C C . SER A 1 190 ? 1.759 -8.024 14.306 1.00 80.88 190 SER A C 1
ATOM 1435 O O . SER A 1 190 ? 1.551 -9.083 14.895 1.00 80.88 190 SER A O 1
ATOM 1437 N N . VAL A 1 191 ? 0.863 -7.492 13.465 1.00 83.12 191 VAL A N 1
ATOM 1438 C CA . VAL A 1 191 ? -0.410 -8.157 13.130 1.00 83.12 191 VAL A CA 1
ATOM 1439 C C . VAL A 1 191 ? -0.153 -9.427 12.323 1.00 83.12 191 VAL A C 1
ATOM 1441 O O . VAL A 1 191 ? -0.759 -10.455 12.605 1.00 83.12 191 VAL A O 1
ATOM 1444 N N . ALA A 1 192 ? 0.791 -9.404 11.377 1.00 82.00 192 ALA A N 1
ATOM 1445 C CA . ALA A 1 192 ? 1.192 -10.604 10.644 1.00 82.00 192 ALA A CA 1
ATOM 1446 C C . ALA A 1 192 ? 1.814 -11.663 11.569 1.00 82.00 192 ALA A C 1
ATOM 1448 O O . ALA A 1 192 ? 1.513 -12.840 11.425 1.00 82.00 192 ALA A O 1
ATOM 1449 N N . MET A 1 193 ? 2.634 -11.260 12.545 1.00 82.75 193 MET A N 1
ATOM 1450 C CA . MET A 1 193 ? 3.270 -12.164 13.510 1.00 82.75 193 MET A CA 1
ATOM 1451 C C . MET A 1 193 ? 2.262 -12.776 14.485 1.00 82.75 193 MET A C 1
ATOM 1453 O O . MET A 1 193 ? 2.295 -13.979 14.711 1.00 82.75 193 MET A O 1
ATOM 1457 N N . THR A 1 194 ? 1.350 -11.976 15.042 1.00 73.94 194 THR A N 1
ATOM 1458 C CA . THR A 1 194 ? 0.280 -12.481 15.924 1.00 73.94 194 THR A CA 1
ATOM 1459 C C . THR A 1 194 ? -0.716 -13.355 15.164 1.00 73.94 194 THR A C 1
ATOM 1461 O O . THR A 1 194 ? -1.125 -14.391 15.683 1.00 73.94 194 THR A O 1
ATOM 1464 N N . GLY A 1 195 ? -1.029 -13.012 13.910 1.00 76.12 195 GLY A N 1
ATOM 1465 C CA . GLY A 1 195 ? -1.773 -13.881 12.997 1.00 76.12 195 GLY A CA 1
ATOM 1466 C C . GLY A 1 195 ? -1.032 -15.188 12.700 1.00 76.12 195 GLY A C 1
ATOM 1467 O O . GLY A 1 195 ? -1.630 -16.254 12.773 1.00 76.12 195 GLY A O 1
ATOM 1468 N N . ALA A 1 196 ? 0.280 -15.138 12.456 1.00 75.69 196 ALA A N 1
ATOM 1469 C CA . ALA A 1 196 ? 1.102 -16.329 12.255 1.00 75.69 196 ALA A CA 1
ATOM 1470 C C . ALA A 1 196 ? 1.163 -17.209 13.512 1.00 75.69 196 ALA A C 1
ATOM 1472 O O . ALA A 1 196 ? 1.084 -18.423 13.392 1.00 75.69 196 ALA A O 1
ATOM 1473 N N . PHE A 1 197 ? 1.254 -16.636 14.717 1.00 76.88 197 PHE A N 1
ATOM 1474 C CA . PHE A 1 197 ? 1.200 -17.410 15.966 1.00 76.88 197 PHE A CA 1
ATOM 1475 C C . PHE A 1 197 ? -0.148 -18.114 16.166 1.00 76.88 197 PHE A C 1
ATOM 1477 O O . PHE A 1 197 ? -0.156 -19.237 16.671 1.00 76.88 197 PHE A O 1
ATOM 1484 N N . ASP A 1 198 ? -1.255 -17.492 15.747 1.00 67.44 198 ASP A N 1
ATOM 1485 C CA . ASP A 1 198 ? -2.589 -18.111 15.756 1.00 67.44 198 ASP A CA 1
ATOM 1486 C C . ASP A 1 198 ? -2.712 -19.227 14.705 1.00 67.44 198 ASP A C 1
ATOM 1488 O O . ASP A 1 198 ? -3.257 -20.292 14.991 1.00 67.44 198 ASP A O 1
ATOM 1492 N N . ILE A 1 199 ? -2.159 -19.025 13.502 1.00 70.31 199 ILE A N 1
ATOM 1493 C CA . ILE A 1 199 ? -2.123 -20.039 12.431 1.00 70.31 199 ILE A CA 1
ATOM 1494 C C . ILE A 1 199 ? -1.268 -21.243 12.855 1.00 70.31 199 ILE A C 1
ATOM 1496 O O . ILE A 1 199 ? -1.705 -22.385 12.732 1.00 70.31 199 ILE A O 1
ATOM 1500 N N . LEU A 1 200 ? -0.102 -20.983 13.451 1.00 64.88 200 LEU A N 1
ATOM 1501 C CA . LEU A 1 200 ? 0.830 -21.985 13.977 1.00 64.88 200 LEU A CA 1
ATOM 1502 C C . LEU A 1 200 ? 0.367 -22.616 15.305 1.00 64.88 200 LEU A C 1
ATOM 1504 O O . LEU A 1 200 ? 1.076 -23.459 15.856 1.00 64.88 200 LEU A O 1
ATOM 1508 N N . ASN A 1 201 ? -0.788 -22.200 15.841 1.00 68.56 201 ASN A N 1
ATOM 1509 C CA . ASN A 1 201 ? -1.355 -22.646 17.118 1.00 68.56 201 ASN A CA 1
ATOM 1510 C C . ASN A 1 201 ? -0.372 -22.556 18.306 1.00 68.56 201 ASN A C 1
ATOM 1512 O O . ASN A 1 201 ? -0.392 -23.376 19.225 1.00 68.56 201 ASN A O 1
ATOM 1516 N N . ILE A 1 202 ? 0.519 -21.560 18.277 1.00 66.94 202 ILE A N 1
ATOM 1517 C CA . ILE A 1 202 ? 1.501 -21.302 19.339 1.00 66.94 202 ILE A CA 1
ATOM 1518 C C . ILE A 1 202 ? 0.804 -20.667 20.551 1.00 66.94 202 ILE A C 1
ATOM 1520 O O . ILE A 1 202 ? 1.139 -20.970 21.697 1.00 66.94 202 ILE A O 1
ATOM 1524 N N . SER A 1 203 ? -0.170 -19.788 20.301 1.00 66.31 203 SER A N 1
ATOM 1525 C CA . SER A 1 203 ? -0.978 -19.114 21.322 1.00 66.31 203 SER A CA 1
ATOM 1526 C C . SER A 1 203 ? -2.322 -18.665 20.741 1.00 66.31 203 SER A C 1
ATOM 1528 O O . SER A 1 203 ? -2.336 -18.124 19.638 1.00 66.31 203 SER A O 1
ATOM 1530 N N . GLU A 1 204 ? -3.421 -18.819 21.493 1.00 74.81 204 GLU A N 1
ATOM 1531 C CA . GLU A 1 204 ? -4.754 -18.322 21.097 1.00 74.81 204 GLU A CA 1
ATOM 1532 C C . GLU A 1 204 ? -4.711 -16.796 20.902 1.00 74.81 204 GLU A C 1
ATOM 1534 O O . GLU A 1 204 ? -4.293 -16.056 21.800 1.00 74.81 204 GLU A O 1
ATOM 1539 N N . HIS A 1 205 ? -5.154 -16.306 19.739 1.00 81.75 205 HIS A N 1
ATOM 1540 C CA . HIS A 1 205 ? -5.193 -14.869 19.475 1.00 81.75 205 HIS A CA 1
ATOM 1541 C C . HIS A 1 205 ? -6.108 -14.136 20.472 1.00 81.75 205 HIS A C 1
ATOM 1543 O O . HIS A 1 205 ? -7.277 -14.488 20.645 1.00 81.75 205 HIS A O 1
ATOM 1549 N N . ALA A 1 206 ? -5.624 -13.042 21.066 1.00 81.44 206 ALA A N 1
ATOM 1550 C CA . ALA A 1 206 ? -6.336 -12.289 22.106 1.00 81.44 206 ALA A CA 1
ATOM 1551 C C . ALA A 1 206 ? -7.761 -11.848 21.698 1.00 81.44 206 ALA A C 1
ATOM 1553 O O . ALA A 1 206 ? -8.688 -11.881 22.509 1.00 81.44 206 ALA A O 1
ATOM 1554 N N . LEU A 1 207 ? -7.948 -11.469 20.427 1.00 85.94 207 LEU A N 1
ATOM 1555 C CA . LEU A 1 207 ? -9.264 -11.104 19.880 1.00 85.94 207 LEU A CA 1
ATOM 1556 C C . LEU A 1 207 ? -10.210 -12.305 19.701 1.00 85.94 207 LEU A C 1
ATOM 1558 O O . LEU A 1 207 ? -11.408 -12.155 19.907 1.00 85.94 207 LEU A O 1
ATOM 1562 N N . TRP A 1 208 ? -9.704 -13.500 19.375 1.00 85.81 208 TRP A N 1
ATOM 1563 C CA . TRP A 1 208 ? -10.538 -14.709 19.351 1.00 85.81 208 TRP A CA 1
ATOM 1564 C C . TRP A 1 208 ? -10.943 -15.119 20.761 1.00 85.81 208 TRP A C 1
ATOM 1566 O O . TRP A 1 208 ? -12.116 -15.399 21.015 1.00 85.81 208 TRP A O 1
ATOM 1576 N N . LYS A 1 209 ? -9.990 -15.056 21.695 1.00 87.25 209 LYS A N 1
ATOM 1577 C CA . LYS A 1 209 ? -10.226 -15.326 23.111 1.00 87.25 209 LYS A CA 1
ATOM 1578 C C . LYS A 1 209 ? -11.321 -14.424 23.676 1.00 87.25 209 LYS A C 1
ATOM 1580 O O . LYS A 1 209 ? -12.267 -14.938 24.265 1.00 87.25 209 LYS A O 1
ATOM 1585 N N . LEU A 1 210 ? -11.251 -13.102 23.473 1.00 89.81 210 LEU A N 1
ATOM 1586 C CA . LEU A 1 210 ? -12.305 -12.209 23.977 1.00 89.81 210 LEU A CA 1
ATOM 1587 C C . LEU A 1 210 ? -13.655 -12.455 23.291 1.00 89.81 210 LEU A C 1
ATOM 1589 O O . LEU A 1 210 ? -14.673 -12.486 23.977 1.00 89.81 210 LEU A O 1
ATOM 1593 N N . TYR A 1 211 ? -13.664 -12.691 21.974 1.00 89.19 211 TYR A N 1
ATOM 1594 C CA . TYR A 1 211 ? -14.891 -12.933 21.206 1.00 89.19 211 TYR A CA 1
ATOM 1595 C C . TYR A 1 211 ? -15.597 -14.219 21.662 1.00 89.19 211 TYR A C 1
ATOM 1597 O O . TYR A 1 211 ? -16.822 -14.297 21.706 1.00 89.19 211 TYR A O 1
ATOM 1605 N N . ARG A 1 212 ? -14.821 -15.231 22.064 1.00 91.81 212 ARG A N 1
ATOM 1606 C CA . ARG A 1 212 ? -15.327 -16.481 22.634 1.00 91.81 212 ARG A CA 1
ATOM 1607 C C . ARG A 1 212 ? -15.797 -16.307 24.079 1.00 91.81 212 ARG A C 1
ATOM 1609 O O . ARG A 1 212 ? -16.914 -16.709 24.397 1.00 91.81 212 ARG A O 1
ATOM 1616 N N . VAL A 1 213 ? -14.954 -15.730 24.940 1.00 90.56 213 VAL A N 1
ATOM 1617 C CA . VAL A 1 213 ? -15.177 -15.652 26.395 1.00 90.56 213 VAL A CA 1
ATOM 1618 C C . VAL A 1 213 ? -16.354 -14.744 26.757 1.00 90.56 213 VAL A C 1
ATOM 1620 O O . VAL A 1 213 ? -17.124 -15.082 27.650 1.00 90.56 213 VAL A O 1
ATOM 1623 N N . LEU A 1 214 ? -16.564 -13.633 26.041 1.00 93.56 214 LEU A N 1
ATOM 1624 C CA . LEU A 1 214 ? -17.710 -12.741 26.283 1.00 93.56 214 LEU A CA 1
ATOM 1625 C C . LEU A 1 214 ? -19.076 -13.407 26.044 1.00 93.56 214 LEU A C 1
ATOM 1627 O O . LEU A 1 214 ? -20.090 -12.877 26.502 1.00 93.56 214 LEU A O 1
ATOM 1631 N N . ASN A 1 215 ? -19.104 -14.531 25.326 1.00 94.19 215 ASN A N 1
ATOM 1632 C CA . ASN A 1 215 ? -20.288 -15.339 25.048 1.00 94.19 215 ASN A CA 1
ATOM 1633 C C . ASN A 1 215 ? -20.177 -16.751 25.648 1.00 94.19 215 ASN A C 1
ATOM 1635 O O . ASN A 1 215 ? -20.911 -17.642 25.228 1.00 94.19 215 ASN A O 1
ATOM 1639 N N . ASP A 1 216 ? -19.241 -17.022 26.556 1.00 88.50 216 ASP A N 1
ATOM 1640 C CA . ASP A 1 216 ? -19.139 -18.328 27.212 1.00 88.50 216 ASP A CA 1
ATOM 1641 C C . ASP A 1 216 ? -20.167 -18.411 28.358 1.00 88.50 216 ASP A C 1
ATOM 1643 O O . ASP A 1 216 ? -20.089 -17.595 29.279 1.00 88.50 216 ASP A O 1
ATOM 1647 N N . PRO A 1 217 ? -21.123 -19.365 28.339 1.00 85.50 217 PRO A N 1
ATOM 1648 C CA . PRO A 1 217 ? -22.086 -19.547 29.431 1.00 85.50 217 PRO A CA 1
ATOM 1649 C C . PRO A 1 217 ? -21.426 -19.867 30.777 1.00 85.50 217 PRO A C 1
ATOM 1651 O O . PRO A 1 217 ? -22.019 -19.638 31.828 1.00 85.50 217 PRO A O 1
ATOM 1654 N N . ASN A 1 218 ? -20.191 -20.382 30.759 1.00 82.00 218 ASN A N 1
ATOM 1655 C CA . ASN A 1 218 ? -19.432 -20.694 31.967 1.00 82.00 218 ASN A CA 1
ATOM 1656 C C . ASN A 1 218 ? -18.657 -19.492 32.521 1.00 82.00 218 ASN A C 1
ATOM 1658 O O . ASN A 1 218 ? -18.033 -19.622 33.580 1.00 82.00 218 ASN A O 1
ATOM 1662 N N . ASP A 1 219 ? -18.654 -18.356 31.819 1.00 85.62 219 ASP A N 1
ATOM 1663 C CA . ASP A 1 219 ? -17.979 -17.125 32.229 1.00 85.62 219 ASP A CA 1
ATOM 1664 C C . ASP A 1 219 ? -18.991 -16.046 32.661 1.00 85.62 219 ASP A C 1
ATOM 1666 O O . ASP A 1 219 ? -20.197 -16.152 32.455 1.00 85.62 219 ASP A O 1
ATOM 1670 N N . VAL A 1 220 ? -18.491 -14.987 33.292 1.00 86.81 220 VAL A N 1
ATOM 1671 C CA . VAL A 1 220 ? -19.278 -14.014 34.067 1.00 86.81 220 VAL A CA 1
ATOM 1672 C C . VAL A 1 220 ? -20.079 -13.031 33.211 1.00 86.81 220 VAL A C 1
ATOM 1674 O O . VAL A 1 220 ? -20.827 -12.220 33.744 1.00 86.81 220 VAL A O 1
ATOM 1677 N N . PHE A 1 221 ? -19.880 -13.052 31.893 1.00 91.81 221 PHE A N 1
ATOM 1678 C CA . PHE A 1 221 ? -20.383 -12.030 30.971 1.00 91.81 221 PHE A CA 1
ATOM 1679 C C . PHE A 1 221 ? -21.732 -12.369 30.337 1.00 91.81 221 PHE A C 1
ATOM 1681 O O . PHE A 1 221 ? -22.376 -11.467 29.803 1.00 91.81 221 PHE A O 1
ATOM 1688 N N . LEU A 1 222 ? -22.124 -13.649 30.349 1.00 88.94 222 LEU A N 1
ATOM 1689 C CA . LEU A 1 222 ? -23.379 -14.125 29.759 1.00 88.94 222 LEU A CA 1
ATOM 1690 C C . LEU A 1 222 ? -24.348 -14.620 30.838 1.00 88.94 222 LEU A C 1
ATOM 1692 O O . LEU A 1 222 ? -25.513 -14.222 30.839 1.00 88.94 222 LEU A O 1
ATOM 1696 N N . LEU A 1 223 ? -23.853 -15.438 31.775 1.00 86.69 223 LEU A N 1
ATOM 1697 C CA . LEU A 1 223 ? -24.624 -15.957 32.901 1.00 86.69 223 LEU A CA 1
ATOM 1698 C C . LEU A 1 223 ? -23.914 -15.672 34.236 1.00 86.69 223 LEU A C 1
ATOM 1700 O O . LEU A 1 223 ? -22.742 -15.990 34.431 1.00 86.69 223 LEU A O 1
ATOM 1704 N N . LYS A 1 224 ? -24.652 -15.110 35.194 1.00 80.81 224 LYS A N 1
ATOM 1705 C CA . LYS A 1 224 ? -24.238 -14.920 36.588 1.00 80.81 224 LYS A CA 1
ATOM 1706 C C . LYS A 1 224 ? -24.676 -16.127 37.416 1.00 80.81 224 LYS A C 1
ATOM 1708 O O . LYS A 1 224 ? -25.860 -16.288 37.712 1.00 80.81 224 LYS A O 1
ATOM 1713 N N . THR A 1 225 ? -23.729 -16.969 37.821 1.00 72.81 225 THR A N 1
ATOM 1714 C CA . THR A 1 225 ? -23.983 -18.094 38.737 1.00 72.81 225 THR A CA 1
ATOM 1715 C C . THR A 1 225 ? -24.181 -17.579 40.166 1.00 72.81 225 THR A C 1
ATOM 1717 O O . THR A 1 225 ? -23.308 -16.898 40.699 1.00 72.81 225 THR A O 1
ATOM 1720 N N . LEU A 1 226 ? -25.319 -17.892 40.796 1.00 66.38 226 LEU A N 1
ATOM 1721 C CA . LEU A 1 226 ? -25.637 -17.439 42.163 1.00 66.38 226 LEU A CA 1
ATOM 1722 C C . LEU A 1 226 ? -25.233 -18.442 43.247 1.00 66.38 226 LEU A C 1
ATOM 1724 O O . LEU A 1 226 ? -24.922 -18.046 44.366 1.00 66.38 226 LEU A O 1
ATOM 1728 N N . SER A 1 227 ? -25.289 -19.738 42.933 1.00 58.84 227 SER A N 1
ATOM 1729 C CA . SER A 1 227 ? -24.959 -20.830 43.850 1.00 58.84 227 SER A CA 1
ATOM 1730 C C . SER A 1 227 ? -24.493 -22.044 43.052 1.00 58.84 227 SER A C 1
ATOM 1732 O O . SER A 1 227 ? -25.255 -22.591 42.252 1.00 58.84 227 SER A O 1
ATOM 1734 N N . GLU A 1 228 ? -23.244 -22.464 43.269 1.00 56.16 228 GLU A N 1
ATOM 1735 C CA . GLU A 1 228 ? -22.676 -23.661 42.634 1.00 56.16 228 GLU A CA 1
ATOM 1736 C C . GLU A 1 228 ? -23.353 -24.953 43.132 1.00 56.16 228 GLU A C 1
ATOM 1738 O O . GLU A 1 228 ? -23.457 -25.913 42.375 1.00 56.16 228 GLU A O 1
ATOM 1743 N N . GLU A 1 229 ? -23.885 -24.970 44.362 1.00 47.41 229 GLU A N 1
ATOM 1744 C CA . GLU A 1 229 ? -24.558 -26.143 44.947 1.00 47.41 229 GLU A CA 1
ATOM 1745 C C . GLU A 1 229 ? -25.980 -26.373 44.404 1.00 47.41 229 GLU A C 1
ATOM 1747 O O . GLU A 1 229 ? -26.475 -27.497 44.451 1.00 47.41 229 GLU A O 1
ATOM 1752 N N . GLN A 1 230 ? -26.644 -25.330 43.890 1.00 46.12 230 GLN A N 1
ATOM 1753 C CA . GLN A 1 230 ? -28.033 -25.399 43.405 1.00 46.12 230 GLN A CA 1
ATOM 1754 C C . GLN A 1 230 ? -28.165 -25.274 41.879 1.00 46.12 230 GLN A C 1
ATOM 1756 O O . GLN A 1 230 ? -29.267 -25.419 41.354 1.00 46.12 230 GLN A O 1
ATOM 1761 N N . GLY A 1 231 ? -27.070 -24.999 41.157 1.00 56.69 231 GLY A N 1
ATOM 1762 C CA . GLY A 1 231 ? -27.081 -24.866 39.694 1.00 56.69 231 GLY A CA 1
ATOM 1763 C C . GLY A 1 231 ? -27.908 -23.684 39.171 1.00 56.69 231 GLY A C 1
ATOM 1764 O O . GLY A 1 231 ? -28.293 -23.675 38.006 1.00 56.69 231 GLY A O 1
ATOM 1765 N N . THR A 1 232 ? -28.208 -22.693 40.016 1.00 64.44 232 THR A N 1
ATOM 1766 C CA . THR A 1 232 ? -29.037 -21.537 39.648 1.00 64.44 232 THR A CA 1
ATOM 1767 C C . THR A 1 232 ? -28.184 -20.425 39.034 1.00 64.44 232 THR A C 1
ATOM 1769 O O . THR A 1 232 ? -27.330 -19.843 39.719 1.00 64.44 232 THR A O 1
ATOM 1772 N N . SER A 1 233 ? -28.459 -20.090 37.773 1.00 73.19 233 SER A N 1
ATOM 1773 C CA . SER A 1 233 ? -27.804 -19.017 37.011 1.00 73.19 233 SER A CA 1
ATOM 1774 C C . SER A 1 233 ? -28.814 -17.955 36.561 1.00 73.19 233 SER A C 1
ATOM 1776 O O . SER A 1 233 ? -29.988 -18.259 36.346 1.00 73.19 233 SER A O 1
ATOM 1778 N N . ARG A 1 234 ? -28.362 -16.701 36.434 1.00 80.88 234 ARG A N 1
ATOM 1779 C CA . ARG A 1 234 ? -29.139 -15.556 35.923 1.00 80.88 234 ARG A CA 1
ATOM 1780 C C . ARG A 1 234 ? -28.524 -15.009 34.646 1.00 80.88 234 ARG A C 1
ATOM 1782 O O . ARG A 1 234 ? -27.305 -15.001 34.520 1.00 80.88 234 ARG A O 1
ATOM 1789 N N . VAL A 1 235 ? -29.350 -14.497 33.742 1.00 88.31 235 VAL A N 1
ATOM 1790 C CA . VAL A 1 235 ? -28.865 -13.801 32.544 1.00 88.31 235 VAL A CA 1
ATOM 1791 C C . VAL A 1 235 ? -28.279 -12.448 32.922 1.00 88.31 235 VAL A C 1
ATOM 1793 O O . VAL A 1 235 ? -28.849 -11.728 33.740 1.00 88.31 235 VAL A O 1
ATOM 1796 N N . VAL A 1 236 ? -27.142 -12.109 32.318 1.00 91.50 236 VAL A N 1
ATOM 1797 C CA . VAL A 1 236 ? -26.545 -10.777 32.427 1.00 91.50 236 VAL A CA 1
ATOM 1798 C C . VAL A 1 236 ? -27.105 -9.908 31.293 1.00 91.50 236 VAL A C 1
ATOM 1800 O O . VAL A 1 236 ? -26.731 -10.134 30.137 1.00 91.50 236 VAL A O 1
ATOM 1803 N N . PRO A 1 237 ? -28.002 -8.936 31.566 1.00 93.25 237 PRO A N 1
ATOM 1804 C CA . PRO A 1 237 ? -28.468 -8.000 30.550 1.00 93.25 237 PRO A CA 1
ATOM 1805 C C . PRO A 1 237 ? -27.292 -7.261 29.923 1.00 93.25 237 PRO A C 1
ATOM 1807 O O . PRO A 1 237 ? -26.378 -6.788 30.612 1.00 93.25 237 PRO A O 1
ATOM 1810 N N . ARG A 1 238 ? -27.326 -7.149 28.597 1.00 95.06 238 ARG A N 1
ATOM 1811 C CA . ARG A 1 238 ? -26.260 -6.515 27.842 1.00 95.06 238 ARG A CA 1
ATOM 1812 C C . ARG A 1 238 ? -26.759 -5.709 26.662 1.00 95.06 238 ARG A C 1
ATOM 1814 O O . ARG A 1 238 ? -27.698 -6.105 25.973 1.00 95.06 238 ARG A O 1
ATOM 1821 N N . THR A 1 239 ? -26.045 -4.627 26.390 1.00 96.50 239 THR A N 1
ATOM 1822 C CA . THR A 1 239 ? -26.330 -3.757 25.251 1.00 96.50 239 THR A CA 1
ATOM 1823 C C . THR A 1 239 ? -25.072 -3.505 24.443 1.00 96.50 239 THR A C 1
ATOM 1825 O O . THR A 1 239 ? -24.013 -3.194 24.992 1.00 96.50 239 THR A O 1
ATOM 1828 N N . TYR A 1 240 ? -25.219 -3.634 23.129 1.00 97.88 240 TYR A N 1
ATOM 1829 C CA . TYR A 1 240 ? -24.209 -3.335 22.129 1.00 97.88 240 TYR A CA 1
ATOM 1830 C C . TYR A 1 240 ? -24.520 -1.972 21.512 1.00 97.88 240 TYR A C 1
ATOM 1832 O O . TYR A 1 240 ? -25.531 -1.820 20.825 1.00 97.88 240 TYR A O 1
ATOM 1840 N N . LEU A 1 241 ? -23.660 -0.991 21.763 1.00 97.19 241 LEU A N 1
ATOM 1841 C CA . LEU A 1 241 ? -23.728 0.341 21.165 1.00 97.19 241 LEU A CA 1
ATOM 1842 C C . LEU A 1 241 ? -22.804 0.344 19.944 1.00 97.19 241 LEU A C 1
ATOM 1844 O O . LEU A 1 241 ? -21.622 0.020 20.079 1.00 97.19 241 LEU A O 1
ATOM 1848 N N . TYR A 1 242 ? -23.326 0.646 18.757 1.00 96.88 242 TYR A N 1
ATOM 1849 C CA . TYR A 1 242 ? -22.532 0.588 17.526 1.00 96.88 242 TYR A CA 1
ATOM 1850 C C . TYR A 1 242 ? -23.014 1.572 16.459 1.00 96.88 242 TYR A C 1
ATOM 1852 O O . TYR A 1 242 ? -24.113 2.114 16.537 1.00 96.88 242 TYR A O 1
ATOM 1860 N N . SER A 1 243 ? -22.191 1.784 15.431 1.00 94.31 243 SER A N 1
ATOM 1861 C CA . SER A 1 243 ? -22.491 2.642 14.283 1.00 94.31 243 SER A CA 1
ATOM 1862 C C . SER A 1 243 ? -22.054 1.973 12.991 1.00 94.31 243 SER A C 1
ATOM 1864 O O . SER A 1 243 ? -20.958 1.420 12.923 1.00 94.31 243 SER A O 1
ATOM 1866 N N . LYS A 1 244 ? -22.867 2.079 11.934 1.00 92.31 244 LYS A N 1
ATOM 1867 C CA . LYS A 1 244 ? -22.461 1.650 10.584 1.00 92.31 244 LYS A CA 1
ATOM 1868 C C . LYS A 1 244 ? -21.319 2.497 10.005 1.00 92.31 244 LYS A C 1
ATOM 1870 O O . LYS A 1 244 ? -20.671 2.066 9.058 1.00 92.31 244 LYS A O 1
ATOM 1875 N N . SER A 1 245 ? -21.066 3.675 10.580 1.00 88.69 245 SER A N 1
ATOM 1876 C CA . SER A 1 245 ? -19.962 4.571 10.213 1.00 88.69 245 SER A CA 1
ATOM 1877 C C . SER A 1 245 ? -18.669 4.300 11.000 1.00 88.69 245 SER A C 1
ATOM 1879 O O . SER A 1 245 ? -17.686 5.017 10.811 1.00 88.69 245 SER A O 1
ATOM 1881 N N . ASP A 1 246 ? -18.641 3.297 11.888 1.00 88.44 246 ASP A N 1
ATOM 1882 C CA . ASP A 1 246 ? -17.422 2.899 12.597 1.00 88.44 246 ASP A CA 1
ATOM 1883 C C . ASP A 1 246 ? -16.423 2.242 11.628 1.00 88.44 246 ASP A C 1
ATOM 1885 O O . ASP A 1 246 ? -16.655 1.166 11.079 1.00 88.44 246 ASP A O 1
ATOM 1889 N N . THR A 1 247 ? -15.288 2.907 11.409 1.00 80.69 247 THR A N 1
ATOM 1890 C CA . THR A 1 247 ? -14.223 2.442 10.511 1.00 80.69 247 THR A CA 1
ATOM 1891 C C . THR A 1 247 ? -13.199 1.529 11.193 1.00 80.69 247 THR A C 1
ATOM 1893 O O . THR A 1 247 ? -12.388 0.909 10.502 1.00 80.69 247 THR A O 1
ATOM 1896 N N . MET A 1 248 ? -13.206 1.438 12.529 1.00 82.31 248 MET A N 1
ATOM 1897 C CA . MET A 1 248 ? -12.276 0.609 13.306 1.00 82.31 248 MET A CA 1
ATOM 1898 C C . MET A 1 248 ? -12.865 -0.750 13.675 1.00 82.31 248 MET A C 1
ATOM 1900 O O . MET A 1 248 ? -12.126 -1.733 13.697 1.00 82.31 248 MET A O 1
ATOM 1904 N N . ILE A 1 249 ? -14.160 -0.825 13.972 1.00 87.75 249 ILE A N 1
ATOM 1905 C CA . ILE A 1 249 ? -14.841 -2.078 14.310 1.00 87.75 249 ILE A CA 1
ATOM 1906 C C . ILE A 1 249 ? -16.043 -2.256 13.377 1.00 87.75 249 ILE A C 1
ATOM 1908 O O . ILE A 1 249 ? -16.994 -1.483 13.472 1.00 87.75 249 ILE A O 1
ATOM 1912 N N . PRO A 1 250 ? -16.027 -3.266 12.484 1.00 88.88 250 PRO A N 1
ATOM 1913 C CA . PRO A 1 250 ? -17.158 -3.537 11.605 1.00 88.88 250 PRO A CA 1
ATOM 1914 C C . PRO A 1 250 ? -18.415 -3.843 12.415 1.00 88.88 250 PRO A C 1
ATOM 1916 O O . PRO A 1 250 ? -18.426 -4.746 13.257 1.00 88.88 250 PRO A O 1
ATOM 1919 N N . TRP A 1 251 ? -19.485 -3.100 12.151 1.00 91.75 251 TRP A N 1
ATOM 1920 C CA . TRP A 1 251 ? -20.755 -3.256 12.854 1.00 91.75 251 TRP A CA 1
ATOM 1921 C C . TRP A 1 251 ? -21.359 -4.654 12.659 1.00 91.75 251 TRP A C 1
ATOM 1923 O O . TRP A 1 251 ? -22.022 -5.169 13.560 1.00 91.75 251 TRP A O 1
ATOM 1933 N N . GLU A 1 252 ? -21.091 -5.301 11.519 1.00 93.31 252 GLU A N 1
ATOM 1934 C CA . GLU A 1 252 ? -21.561 -6.652 11.218 1.00 93.31 252 GLU A CA 1
ATOM 1935 C C . GLU A 1 252 ? -21.043 -7.668 12.240 1.00 93.31 252 GLU A C 1
ATOM 1937 O O . GLU A 1 252 ? -21.770 -8.584 12.623 1.00 93.31 252 GLU A O 1
ATOM 1942 N N . ASP A 1 253 ? -19.809 -7.490 12.718 1.00 93.25 253 ASP A N 1
ATOM 1943 C CA . ASP A 1 253 ? -19.196 -8.392 13.692 1.00 93.25 253 ASP A CA 1
ATOM 1944 C C . ASP A 1 253 ? -19.810 -8.222 15.088 1.00 93.25 253 ASP A C 1
ATOM 1946 O O . ASP A 1 253 ? -19.995 -9.212 15.803 1.00 93.25 253 ASP A O 1
ATOM 1950 N N . VAL A 1 254 ? -20.177 -6.986 15.445 1.00 94.31 254 VAL A N 1
ATOM 1951 C CA . VAL A 1 254 ? -20.874 -6.655 16.698 1.00 94.31 254 VAL A CA 1
ATOM 1952 C C . VAL A 1 254 ? -22.271 -7.276 16.702 1.00 94.31 254 VAL A C 1
ATOM 1954 O O . VAL A 1 254 ? -22.643 -7.978 17.646 1.00 94.31 254 VAL A O 1
ATOM 1957 N N . VAL A 1 255 ? -23.025 -7.091 15.612 1.00 95.12 255 VAL A N 1
ATOM 1958 C CA . VAL A 1 255 ? -24.356 -7.693 15.431 1.00 95.12 255 VAL A CA 1
ATOM 1959 C C . VAL A 1 255 ? -24.267 -9.222 15.423 1.00 95.12 255 VAL A C 1
ATOM 1961 O O . VAL A 1 255 ? -25.071 -9.890 16.075 1.00 95.12 255 VAL A O 1
ATOM 1964 N N . ALA A 1 256 ? -23.269 -9.796 14.745 1.00 92.25 256 ALA A N 1
ATOM 1965 C CA . ALA A 1 256 ? -23.043 -11.238 14.739 1.00 92.25 256 ALA A CA 1
ATOM 1966 C C . ALA A 1 256 ? -22.727 -11.775 16.143 1.00 92.25 256 ALA A C 1
ATOM 1968 O O . ALA A 1 256 ? -23.268 -12.809 16.537 1.00 92.25 256 ALA A O 1
ATOM 1969 N N . HIS A 1 257 ? -21.913 -11.062 16.924 1.00 96.12 257 HIS A N 1
ATOM 1970 C CA . HIS A 1 257 ? -21.605 -11.453 18.297 1.00 96.12 257 HIS A CA 1
ATOM 1971 C C . HIS A 1 257 ? -22.843 -11.396 19.203 1.00 96.12 257 HIS A C 1
ATOM 1973 O O . HIS A 1 257 ? -23.039 -12.292 20.029 1.00 96.12 257 HIS A O 1
ATOM 1979 N N . ALA A 1 258 ? -23.694 -10.378 19.042 1.00 94.56 258 ALA A N 1
ATOM 1980 C CA . ALA A 1 258 ? -24.966 -10.281 19.755 1.00 94.56 258 ALA A CA 1
ATOM 1981 C C . ALA A 1 258 ? -25.905 -11.441 19.392 1.00 94.56 258 ALA A C 1
ATOM 1983 O O . ALA A 1 258 ? -26.479 -12.063 20.282 1.00 94.56 258 ALA A O 1
ATOM 1984 N N . ARG A 1 259 ? -26.001 -11.800 18.104 1.00 92.69 259 ARG A N 1
ATOM 1985 C CA . ARG A 1 259 ? -26.777 -12.963 17.644 1.00 92.69 259 ARG A CA 1
ATOM 1986 C C . ARG A 1 259 ? -26.297 -14.265 18.292 1.00 92.69 259 ARG A C 1
ATOM 1988 O O . ARG A 1 259 ? -27.119 -15.015 18.801 1.00 92.69 259 ARG A O 1
ATOM 1995 N N . ILE A 1 260 ? -24.984 -14.497 18.354 1.00 91.25 260 ILE A N 1
ATOM 1996 C CA . ILE A 1 260 ? -24.411 -15.682 19.021 1.00 91.25 260 ILE A CA 1
ATOM 1997 C C . ILE A 1 260 ? -24.762 -15.701 20.518 1.00 91.25 260 ILE A C 1
ATOM 1999 O O . ILE A 1 260 ? -25.030 -16.765 21.073 1.00 91.25 260 ILE A O 1
ATOM 2003 N N . ALA A 1 261 ? -24.775 -14.541 21.185 1.00 92.44 261 ALA A N 1
ATOM 2004 C CA . ALA A 1 261 ? -25.194 -14.452 22.584 1.00 92.44 261 ALA A CA 1
ATOM 2005 C C . ALA A 1 261 ? -26.661 -14.878 22.755 1.00 92.44 261 ALA A C 1
ATOM 2007 O O . ALA A 1 261 ? -26.966 -15.657 23.656 1.00 92.44 261 ALA A O 1
ATOM 2008 N N . LYS A 1 262 ? -27.545 -14.415 21.860 1.00 92.44 262 LYS A N 1
ATOM 2009 C CA . LYS A 1 262 ? -28.965 -14.793 21.850 1.00 92.44 262 LYS A CA 1
ATOM 2010 C C . LYS A 1 262 ? -29.148 -16.295 21.638 1.00 92.44 262 LYS A C 1
ATOM 2012 O O . LYS A 1 262 ? -29.804 -16.946 22.441 1.00 92.44 262 LYS A O 1
ATOM 2017 N N . GLU A 1 263 ? -28.498 -16.857 20.619 1.00 90.75 263 GLU A N 1
ATOM 2018 C CA . GLU A 1 263 ? -28.552 -18.294 20.302 1.00 90.75 263 GLU A CA 1
ATOM 2019 C C . GLU A 1 263 ? -28.113 -19.166 21.485 1.00 90.75 263 GLU A C 1
ATOM 2021 O O . GLU A 1 263 ? -28.739 -20.184 21.776 1.00 90.75 263 GLU A O 1
ATOM 2026 N N . LYS A 1 264 ? -27.065 -18.752 22.206 1.00 89.31 264 LYS A N 1
ATOM 2027 C CA . LYS A 1 264 ? -26.597 -19.472 23.394 1.00 89.31 264 LYS A CA 1
ATOM 2028 C C . LYS A 1 264 ? -27.577 -19.388 24.561 1.00 89.31 264 LYS A C 1
ATOM 2030 O O . LYS A 1 264 ? -27.790 -20.397 25.215 1.00 89.31 264 LYS A O 1
ATOM 2035 N N . LEU A 1 265 ? -28.199 -18.235 24.809 1.00 88.19 265 LEU A N 1
ATOM 2036 C CA . LEU A 1 265 ? -29.221 -18.111 25.858 1.00 88.19 265 LEU A CA 1
ATOM 2037 C C . LEU A 1 265 ? -30.471 -18.949 25.549 1.00 88.19 265 LEU A C 1
ATOM 2039 O O . LEU A 1 265 ? -31.026 -19.570 26.452 1.00 88.19 265 LEU A O 1
ATOM 2043 N N . ILE A 1 266 ? -30.870 -19.026 24.277 1.00 87.31 266 ILE A N 1
ATOM 2044 C CA . ILE A 1 266 ? -31.956 -19.912 23.829 1.00 87.31 266 ILE A CA 1
ATOM 2045 C C . ILE A 1 266 ? -31.574 -21.381 24.063 1.00 87.31 266 ILE A C 1
ATOM 2047 O O . ILE A 1 266 ? -32.379 -22.159 24.571 1.00 87.31 266 ILE A O 1
ATOM 2051 N N . ALA A 1 267 ? -30.330 -21.766 23.754 1.00 83.75 267 ALA A N 1
ATOM 2052 C CA . ALA A 1 267 ? -29.833 -23.123 23.994 1.00 83.75 267 ALA A CA 1
ATOM 2053 C C . ALA A 1 267 ? -29.794 -23.508 25.489 1.00 83.75 267 ALA A C 1
ATOM 2055 O O . ALA A 1 267 ? -29.941 -24.685 25.812 1.00 83.75 267 ALA A O 1
ATOM 2056 N N . GLU A 1 268 ? -29.648 -22.531 26.388 1.00 81.44 268 GLU A N 1
ATOM 2057 C CA . GLU A 1 268 ? -29.730 -22.702 27.850 1.00 81.44 268 GLU A CA 1
ATOM 2058 C C . GLU A 1 268 ? -31.184 -22.722 28.380 1.00 81.44 268 GLU A C 1
ATOM 2060 O O . GLU A 1 268 ? -31.405 -22.887 29.580 1.00 81.44 268 GLU A O 1
ATOM 2065 N N . GLY A 1 269 ? -32.187 -22.599 27.498 1.00 78.25 269 GLY A N 1
ATOM 2066 C CA . GLY A 1 269 ? -33.602 -22.827 27.810 1.00 78.25 269 GLY A CA 1
ATOM 2067 C C . GLY A 1 269 ? -34.483 -21.580 27.944 1.00 78.25 269 GLY A C 1
ATOM 2068 O O . GLY A 1 269 ? -35.614 -21.717 28.411 1.00 78.25 269 GLY A O 1
ATOM 2069 N N . LEU A 1 270 ? -34.011 -20.388 27.553 1.00 81.00 270 LEU A N 1
ATOM 2070 C CA . LEU A 1 270 ? -34.835 -19.168 27.533 1.00 81.00 270 LEU A CA 1
ATOM 2071 C C . LEU A 1 270 ? -35.685 -19.044 26.259 1.00 81.00 270 LEU A C 1
ATOM 2073 O O . LEU A 1 270 ? -35.271 -19.468 25.178 1.00 81.00 270 LEU A O 1
ATOM 2077 N N . GLY A 1 271 ? -36.859 -18.413 26.376 1.00 78.94 271 GLY A N 1
ATOM 2078 C CA . GLY A 1 271 ? -37.709 -18.096 25.224 1.00 78.94 271 GLY A CA 1
ATOM 2079 C C . GLY A 1 271 ? -37.135 -16.970 24.355 1.00 78.94 271 GLY A C 1
ATOM 2080 O O . GLY A 1 271 ? -36.457 -16.075 24.857 1.00 78.94 271 GLY A O 1
ATOM 2081 N N . GLU A 1 272 ? -37.435 -16.978 23.052 1.00 81.19 272 GLU A N 1
ATOM 2082 C CA . GLU A 1 272 ? -36.941 -15.965 22.099 1.00 81.19 272 GLU A CA 1
ATOM 2083 C C . GLU A 1 272 ? -37.305 -14.529 22.524 1.00 81.19 272 GLU A C 1
ATOM 2085 O O . GLU A 1 272 ? -36.437 -13.655 22.549 1.00 81.19 272 GLU A O 1
ATOM 2090 N N . ASP A 1 273 ? -38.550 -14.307 22.959 1.00 79.12 273 ASP A N 1
ATOM 2091 C CA . ASP A 1 273 ? -39.031 -12.996 23.421 1.00 79.12 273 ASP A CA 1
ATOM 2092 C C . ASP A 1 273 ? -38.322 -12.515 24.701 1.00 79.12 273 ASP A C 1
ATOM 2094 O O . ASP A 1 273 ? -38.085 -11.319 24.883 1.00 79.12 273 ASP A O 1
ATOM 2098 N N . GLU A 1 274 ? -37.946 -13.438 25.594 1.00 77.88 274 GLU A N 1
ATOM 2099 C CA . GLU A 1 274 ? -37.212 -13.107 26.821 1.00 77.88 274 GLU A CA 1
ATOM 2100 C C . GLU A 1 274 ? -35.776 -12.682 26.494 1.00 77.88 274 GLU A C 1
ATOM 2102 O O . GLU A 1 274 ? -35.262 -11.707 27.046 1.00 77.88 274 GLU A O 1
ATOM 2107 N N . VAL A 1 275 ? -35.135 -13.377 25.551 1.00 87.06 275 VAL A N 1
ATOM 2108 C CA . VAL A 1 275 ? -33.753 -13.119 25.127 1.00 87.06 275 VAL A CA 1
ATOM 2109 C C . VAL A 1 275 ? -33.605 -11.763 24.429 1.00 87.06 275 VAL A C 1
ATOM 2111 O O . VAL A 1 275 ? -32.620 -11.061 24.679 1.00 87.06 275 VAL A O 1
ATOM 2114 N N . GLU A 1 276 ? -34.587 -11.346 23.624 1.00 84.50 276 GLU A N 1
ATOM 2115 C CA . GLU A 1 276 ? -34.636 -9.993 23.042 1.00 84.50 276 GLU A CA 1
ATOM 2116 C C . GLU A 1 276 ? -34.692 -8.897 24.117 1.00 84.50 276 GLU A C 1
ATOM 2118 O O . GLU A 1 276 ? -34.103 -7.821 23.968 1.00 84.50 276 GLU A O 1
ATOM 2123 N N . GLY A 1 277 ? -35.333 -9.193 25.251 1.00 82.94 277 GLY A N 1
ATOM 2124 C CA . GLY A 1 277 ? -35.345 -8.321 26.419 1.00 82.94 277 GLY A CA 1
ATOM 2125 C C . GLY A 1 277 ? -33.955 -8.101 27.022 1.00 82.94 277 GLY A C 1
ATOM 2126 O O . GLY A 1 277 ? -33.650 -6.973 27.419 1.00 82.94 277 GLY A O 1
ATOM 2127 N N . PHE A 1 278 ? -33.101 -9.131 27.060 1.00 89.06 278 PHE A N 1
ATOM 2128 C CA . PHE A 1 278 ? -31.795 -9.100 27.734 1.00 89.06 278 PHE A CA 1
ATOM 2129 C C . PHE A 1 278 ? -30.604 -8.755 26.832 1.00 89.06 278 PHE A C 1
ATOM 2131 O O . PHE A 1 278 ? -29.606 -8.247 27.342 1.00 89.06 278 PHE A O 1
ATOM 2138 N N . VAL A 1 279 ? -30.672 -9.017 25.523 1.00 94.19 279 VAL A N 1
ATOM 2139 C CA . VAL A 1 279 ? -29.568 -8.764 24.579 1.00 94.19 279 VAL A CA 1
ATOM 2140 C C . VAL A 1 279 ? -29.975 -7.704 23.559 1.00 94.19 279 VAL A C 1
ATOM 2142 O O . VAL A 1 279 ? -30.623 -8.001 22.556 1.00 94.19 279 VAL A O 1
ATOM 2145 N N . CYS A 1 280 ? -29.558 -6.461 23.793 1.00 94.25 280 CYS A N 1
ATOM 2146 C CA . CYS A 1 280 ? -30.008 -5.304 23.022 1.00 94.25 280 CYS A CA 1
ATOM 2147 C C . CYS A 1 280 ? -28.953 -4.776 22.049 1.00 94.25 280 CYS A C 1
ATOM 2149 O O . CYS A 1 280 ? -27.759 -4.745 22.347 1.00 94.25 280 CYS A O 1
ATOM 2151 N N . LEU A 1 281 ? -29.418 -4.320 20.888 1.00 95.62 281 LEU A N 1
ATOM 2152 C CA . LEU A 1 281 ? -28.615 -3.697 19.840 1.00 95.62 281 LEU A CA 1
ATOM 2153 C C . LEU A 1 281 ? -29.079 -2.251 19.665 1.00 95.62 281 LEU A C 1
ATOM 2155 O O . LEU A 1 281 ? -30.220 -2.026 19.276 1.00 95.62 281 LEU A O 1
ATOM 2159 N N . GLU A 1 282 ? -28.191 -1.291 19.913 1.00 95.81 282 GLU A N 1
ATOM 2160 C CA . GLU A 1 282 ? -28.480 0.138 19.786 1.00 95.81 282 GLU A CA 1
ATOM 2161 C C . GLU A 1 282 ? -27.604 0.751 18.680 1.00 95.81 282 GLU A C 1
ATOM 2163 O O . GLU A 1 282 ? -26.402 0.963 18.860 1.00 95.81 282 GLU A O 1
ATOM 2168 N N . GLU A 1 283 ? -28.209 1.024 17.519 1.00 95.31 283 GLU A N 1
ATOM 2169 C CA . GLU A 1 283 ? -27.525 1.651 16.380 1.00 95.31 283 GLU A CA 1
ATOM 2170 C C . GLU A 1 283 ? -27.537 3.187 16.494 1.00 95.31 283 GLU A C 1
ATOM 2172 O O . GLU A 1 283 ? -28.598 3.821 16.552 1.00 95.31 283 GLU A O 1
ATOM 2177 N N . PHE A 1 284 ? -26.351 3.790 16.447 1.00 93.38 284 PHE A N 1
ATOM 2178 C CA . PHE A 1 284 ? -26.117 5.228 16.349 1.00 93.38 284 PHE A CA 1
ATOM 2179 C C . PHE A 1 284 ? -25.668 5.579 14.927 1.00 93.38 284 PHE A C 1
ATOM 2181 O O . PHE A 1 284 ? -24.642 5.097 14.455 1.00 93.38 284 PHE A O 1
ATOM 2188 N N . HIS A 1 285 ? -26.414 6.433 14.229 1.00 88.81 285 HIS A N 1
ATOM 2189 C CA . HIS A 1 285 ? -26.100 6.798 12.845 1.00 88.81 285 HIS A CA 1
ATOM 2190 C C . HIS A 1 285 ? -25.005 7.869 12.779 1.00 88.81 285 HIS A C 1
ATOM 2192 O O . HIS A 1 285 ? -25.000 8.786 13.588 1.00 88.81 285 HIS A O 1
ATOM 2198 N N . GLY A 1 286 ? -24.075 7.767 11.823 1.00 84.19 286 GLY A N 1
ATOM 2199 C CA . GLY A 1 286 ? -23.080 8.817 11.535 1.00 84.19 286 GLY A CA 1
ATOM 2200 C C . GLY A 1 286 ? -21.908 8.919 12.519 1.00 84.19 286 GLY A C 1
ATOM 2201 O O . GLY A 1 286 ? -20.858 9.446 12.170 1.00 84.19 286 GLY A O 1
ATOM 2202 N N . THR A 1 287 ? -22.045 8.353 13.714 1.00 90.38 287 THR A N 1
ATOM 2203 C CA . THR A 1 287 ? -21.041 8.477 14.776 1.00 90.38 287 THR A CA 1
ATOM 2204 C C . THR A 1 287 ? -19.772 7.649 14.527 1.00 90.38 287 THR A C 1
ATOM 2206 O O . THR A 1 287 ? -19.828 6.522 14.028 1.00 90.38 287 THR A O 1
ATOM 2209 N N . ALA A 1 288 ? -18.621 8.202 14.920 1.00 88.31 288 ALA A N 1
ATOM 2210 C CA . ALA A 1 288 ? -17.317 7.535 14.870 1.00 88.31 288 ALA A CA 1
ATOM 2211 C C . ALA A 1 288 ? -17.091 6.557 16.046 1.00 88.31 288 ALA A C 1
ATOM 2213 O O . ALA A 1 288 ? -17.777 6.630 17.069 1.00 88.31 288 ALA A O 1
ATOM 2214 N N . HIS A 1 289 ? -16.067 5.703 15.920 1.00 90.06 289 HIS A N 1
ATOM 2215 C CA . HIS A 1 289 ? -15.644 4.721 16.929 1.00 90.06 289 HIS A CA 1
ATOM 2216 C C . HIS A 1 289 ? -15.520 5.322 18.340 1.00 90.06 289 HIS A C 1
ATOM 2218 O O . HIS A 1 289 ? -14.771 6.286 18.538 1.00 90.06 289 HIS A O 1
ATOM 2224 N N . VAL A 1 290 ? -16.214 4.743 19.330 1.00 89.12 290 VAL A N 1
ATOM 2225 C CA . VAL A 1 290 ? -16.192 5.168 20.749 1.00 89.12 290 VAL A CA 1
ATOM 2226 C C . VAL A 1 290 ? -16.475 6.674 20.909 1.00 89.12 290 VAL A C 1
ATOM 2228 O O . VAL A 1 290 ? -15.852 7.401 21.700 1.00 89.12 290 VAL A O 1
ATOM 2231 N N . ASN A 1 291 ? -17.411 7.193 20.110 1.00 89.88 291 ASN A N 1
ATOM 2232 C CA . ASN A 1 291 ? -17.775 8.609 20.134 1.00 89.88 291 ASN A CA 1
ATOM 2233 C C . ASN A 1 291 ? -19.280 8.883 19.994 1.00 89.88 291 ASN A C 1
ATOM 2235 O O . ASN A 1 291 ? -19.670 10.024 19.746 1.00 89.88 291 ASN A O 1
ATOM 2239 N N . HIS A 1 292 ? -20.126 7.878 20.229 1.00 91.31 292 HIS A N 1
ATOM 2240 C CA . HIS A 1 292 ? -21.588 7.988 20.149 1.00 91.31 292 HIS A CA 1
ATOM 2241 C C . HIS A 1 292 ? -22.166 9.103 21.044 1.00 91.31 292 HIS A C 1
ATOM 2243 O O . HIS A 1 292 ? -23.117 9.789 20.670 1.00 91.31 292 HIS A O 1
ATOM 2249 N N . ILE A 1 293 ? -21.539 9.350 22.201 1.00 89.31 293 ILE A N 1
ATOM 2250 C CA . ILE A 1 293 ? -21.946 10.390 23.159 1.00 89.31 293 ILE A CA 1
ATOM 2251 C C . ILE A 1 293 ? -21.875 11.820 22.592 1.00 89.31 293 ILE A C 1
ATOM 2253 O O . ILE A 1 293 ? -22.616 12.682 23.058 1.00 89.31 293 ILE A O 1
ATOM 2257 N N . LYS A 1 294 ? -20.999 12.092 21.608 1.00 83.81 294 LYS A N 1
ATOM 2258 C CA . LYS A 1 294 ? -20.786 13.454 21.079 1.00 83.81 294 LYS A CA 1
ATOM 2259 C C . LYS A 1 294 ? -22.037 13.985 20.376 1.00 83.81 294 LYS A C 1
ATOM 2261 O O . LYS A 1 294 ? -22.380 15.146 20.553 1.00 83.81 294 LYS A O 1
ATOM 2266 N N . GLU A 1 295 ? -22.699 13.133 19.601 1.00 80.38 295 GLU A N 1
ATOM 2267 C CA . GLU A 1 295 ? -23.871 13.497 18.791 1.00 80.38 295 GLU A CA 1
ATOM 2268 C C . GLU A 1 295 ? -25.185 13.071 19.460 1.00 80.38 295 GLU A C 1
ATOM 2270 O O . GLU A 1 295 ? -26.221 13.706 19.275 1.00 80.38 295 GLU A O 1
ATOM 2275 N N . HIS A 1 296 ? -25.154 12.015 20.281 1.00 87.94 296 HIS A N 1
ATOM 2276 C CA . HIS A 1 296 ? -26.353 11.371 20.818 1.00 87.94 296 HIS A CA 1
ATOM 2277 C C . HIS A 1 296 ? -26.273 11.092 22.328 1.00 87.94 296 HIS A C 1
ATOM 2279 O O . HIS A 1 296 ? -26.719 10.045 22.800 1.00 87.94 296 HIS A O 1
ATOM 2285 N N . GLY A 1 297 ? -25.732 12.032 23.111 1.00 87.94 297 GLY A N 1
ATOM 2286 C CA . GLY A 1 297 ? -25.487 11.858 24.550 1.00 87.94 297 GLY A CA 1
ATOM 2287 C C . GLY A 1 297 ? -26.696 11.377 25.365 1.00 87.94 297 GLY A C 1
ATOM 2288 O O . GLY A 1 297 ? -26.578 10.420 26.126 1.00 87.94 297 GLY A O 1
ATOM 2289 N N . THR A 1 298 ? -27.881 11.965 25.176 1.00 89.00 298 THR A N 1
ATOM 2290 C CA . THR A 1 298 ? -29.089 11.557 25.920 1.00 89.00 298 THR A CA 1
ATOM 2291 C C . THR A 1 298 ? -29.506 10.121 25.603 1.00 89.00 298 THR A C 1
ATOM 2293 O O . THR A 1 298 ? -29.788 9.344 26.512 1.00 89.00 298 THR A O 1
ATOM 2296 N N . ARG A 1 299 ? -29.499 9.745 24.318 1.00 92.25 299 ARG A N 1
ATOM 2297 C CA . ARG A 1 299 ? -29.831 8.386 23.861 1.00 92.25 299 ARG A CA 1
ATOM 2298 C C . ARG A 1 299 ? -28.822 7.365 24.389 1.00 92.25 299 ARG A C 1
ATOM 2300 O O . ARG A 1 299 ? -29.219 6.320 24.889 1.00 92.25 299 ARG A O 1
ATOM 2307 N N . TYR A 1 300 ? -27.538 7.716 24.358 1.00 94.81 300 TYR A N 1
ATOM 2308 C CA . TYR A 1 300 ? -26.443 6.903 24.884 1.00 94.81 300 TYR A CA 1
ATOM 2309 C C . TYR A 1 300 ? -26.633 6.556 26.367 1.00 94.81 300 TYR A C 1
ATOM 2311 O O . TYR A 1 300 ? -26.604 5.388 26.752 1.00 94.81 300 TYR A O 1
ATOM 2319 N N . TRP A 1 301 ? -26.883 7.560 27.212 1.00 93.94 301 TRP A N 1
ATOM 2320 C CA . TRP A 1 301 ? -27.068 7.333 28.648 1.00 93.94 301 TRP A CA 1
ATOM 2321 C C . TRP A 1 301 ? -28.408 6.680 28.990 1.00 93.94 301 TRP A C 1
ATOM 2323 O O . TRP A 1 301 ? -28.486 5.967 29.989 1.00 93.94 301 TRP A O 1
ATOM 2333 N N . ASN A 1 302 ? -29.449 6.874 28.175 1.00 92.38 302 ASN A N 1
ATOM 2334 C CA . ASN A 1 302 ? -30.697 6.124 28.316 1.00 92.38 302 ASN A CA 1
ATOM 2335 C C . ASN A 1 302 ? -30.474 4.629 28.076 1.00 92.38 302 ASN A C 1
ATOM 2337 O O . ASN A 1 302 ? -30.829 3.847 28.946 1.00 92.38 302 ASN A O 1
ATOM 234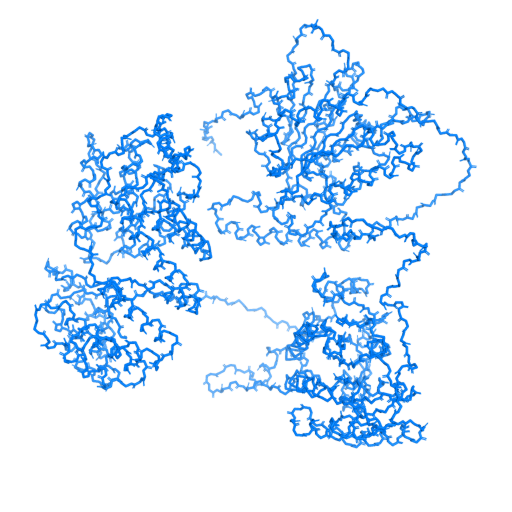1 N N . ALA A 1 303 ? -29.760 4.243 27.014 1.00 92.44 303 ALA A N 1
ATOM 2342 C CA . ALA A 1 303 ? -29.439 2.838 26.758 1.00 92.44 303 ALA A CA 1
ATOM 2343 C C . ALA A 1 303 ? -28.693 2.177 27.937 1.00 92.44 303 ALA A C 1
ATOM 2345 O O . ALA A 1 303 ? -28.982 1.039 28.304 1.00 92.44 303 ALA A O 1
ATOM 2346 N N . ILE A 1 304 ? -27.768 2.894 28.588 1.00 93.06 304 ILE A N 1
ATOM 2347 C CA . ILE A 1 304 ? -27.045 2.390 29.772 1.00 93.06 304 ILE A CA 1
ATOM 2348 C C . ILE A 1 304 ? -27.986 2.206 30.965 1.00 93.06 304 ILE A C 1
ATOM 2350 O O . ILE A 1 304 ? -27.960 1.153 31.604 1.00 93.06 304 ILE A O 1
ATOM 2354 N N . LYS A 1 305 ? -28.835 3.201 31.250 1.00 91.88 305 LYS A N 1
ATOM 2355 C CA . LYS A 1 305 ? -29.833 3.119 32.326 1.00 91.88 305 LYS A CA 1
ATOM 2356 C C . LYS A 1 305 ? -30.842 1.999 32.073 1.00 91.88 305 LYS A C 1
ATOM 2358 O O . LYS A 1 305 ? -31.160 1.275 33.007 1.00 91.88 305 LYS A O 1
ATOM 2363 N N . ASP A 1 306 ? -31.276 1.811 30.830 1.00 90.81 306 ASP A N 1
ATOM 2364 C CA . ASP A 1 306 ? -32.205 0.747 30.439 1.00 90.81 306 ASP A CA 1
ATOM 2365 C C . ASP A 1 306 ? -31.559 -0.634 30.597 1.00 90.81 306 ASP A C 1
ATOM 2367 O O . ASP A 1 306 ? -32.181 -1.562 31.112 1.00 90.81 306 ASP A O 1
ATOM 2371 N N . THR A 1 307 ? -30.281 -0.766 30.224 1.00 92.50 307 THR A N 1
ATOM 2372 C CA . THR A 1 307 ? -29.502 -2.000 30.439 1.00 92.50 307 THR A CA 1
ATOM 2373 C C . THR A 1 307 ? -29.402 -2.330 31.925 1.00 92.50 307 THR A C 1
ATOM 2375 O O . THR A 1 307 ? -29.594 -3.479 32.314 1.00 92.50 307 THR A O 1
ATOM 2378 N N . TRP A 1 308 ? -29.133 -1.324 32.764 1.00 91.69 308 TRP A N 1
ATOM 2379 C CA . TRP A 1 308 ? -29.093 -1.496 34.214 1.00 91.69 308 TRP A CA 1
ATOM 2380 C C . TRP A 1 308 ? -30.467 -1.827 34.800 1.00 91.69 308 TRP A C 1
ATOM 2382 O O . TRP A 1 308 ? -30.577 -2.721 35.634 1.00 91.69 308 TRP A O 1
ATOM 2392 N N . GLY A 1 309 ? -31.522 -1.154 34.334 1.00 87.00 309 GLY A N 1
ATOM 2393 C CA . GLY A 1 309 ? -32.896 -1.396 34.767 1.00 87.00 309 GLY A CA 1
ATOM 2394 C C . GLY A 1 309 ? -33.331 -2.842 34.536 1.00 87.00 309 GLY A C 1
ATOM 2395 O O . GLY A 1 309 ? -34.022 -3.406 35.371 1.00 87.00 309 GLY A O 1
ATOM 2396 N N . LYS A 1 310 ? -32.843 -3.484 33.468 1.00 85.88 310 LYS A N 1
ATOM 2397 C CA . LYS A 1 310 ? -33.104 -4.901 33.154 1.00 85.88 310 LYS A CA 1
ATOM 2398 C C . LYS A 1 310 ? -32.396 -5.896 34.067 1.00 85.88 310 LYS A C 1
ATOM 2400 O O . LYS A 1 310 ? -32.700 -7.085 34.011 1.00 85.88 310 LYS A O 1
ATOM 2405 N N . ALA A 1 311 ? -31.470 -5.443 34.910 1.00 77.19 311 ALA A N 1
ATOM 2406 C CA . ALA A 1 311 ? -30.883 -6.299 35.934 1.00 77.19 311 ALA A CA 1
ATOM 2407 C C . ALA A 1 311 ? -31.890 -6.627 37.068 1.00 77.19 311 ALA A C 1
ATOM 2409 O O . ALA A 1 311 ? -31.575 -7.441 37.935 1.00 77.19 311 ALA A O 1
ATOM 2410 N N . GLU A 1 312 ? -33.104 -6.049 37.041 1.00 65.88 312 GLU A N 1
ATOM 2411 C CA . GLU A 1 312 ? -34.291 -6.400 37.845 1.00 65.88 312 GLU A CA 1
ATOM 2412 C C . GLU A 1 312 ? -35.523 -6.476 36.900 1.00 65.88 312 GLU A C 1
ATOM 2414 O O . GLU A 1 312 ? -35.822 -5.452 36.293 1.00 65.88 312 GLU A O 1
ATOM 2419 N N . PRO A 1 313 ? -36.257 -7.601 36.681 1.00 49.28 313 PRO A N 1
ATOM 2420 C CA . PRO A 1 313 ? -36.695 -8.654 37.612 1.00 49.28 313 PRO A CA 1
ATOM 2421 C C . PRO A 1 313 ? -36.315 -10.099 37.183 1.00 49.28 313 PRO A C 1
ATOM 2423 O O . PRO A 1 313 ? -35.810 -10.333 36.095 1.00 49.28 313 PRO A O 1
ATOM 2426 N N . LEU A 1 314 ? -36.553 -11.074 38.074 1.00 49.59 314 LEU A N 1
ATOM 2427 C CA . LEU A 1 314 ? -36.035 -12.459 38.078 1.00 49.59 314 LEU A CA 1
ATOM 2428 C C . LEU A 1 314 ? -36.680 -13.444 37.066 1.00 49.59 314 LEU A C 1
ATOM 2430 O O . LEU A 1 314 ? -37.838 -13.815 37.267 1.00 49.59 314 LEU A O 1
ATOM 2434 N N . PRO A 1 315 ? -35.886 -14.070 36.173 1.00 40.62 315 PRO A N 1
ATOM 2435 C CA . PRO A 1 315 ? -36.063 -15.465 35.770 1.00 40.62 315 PRO A CA 1
ATOM 2436 C C . PRO A 1 315 ? -34.959 -16.338 36.397 1.00 40.62 315 PRO A C 1
ATOM 2438 O O . PRO A 1 315 ? -33.769 -16.029 36.315 1.00 40.62 315 PRO A O 1
ATOM 2441 N N . VAL A 1 316 ? -35.350 -17.426 37.064 1.00 47.34 316 VAL A N 1
ATOM 2442 C CA . VAL A 1 316 ? -34.436 -18.418 37.656 1.00 47.34 316 VAL A CA 1
ATOM 2443 C C . VAL A 1 316 ? -34.420 -19.645 36.751 1.00 47.34 316 VAL A C 1
ATOM 2445 O O . VAL A 1 316 ? -35.447 -20.302 36.605 1.00 47.34 316 VAL A O 1
ATOM 2448 N N . LEU A 1 317 ? -33.266 -19.973 36.169 1.00 46.38 317 LEU A N 1
ATOM 2449 C CA . LEU A 1 317 ? -33.083 -21.238 35.454 1.00 46.38 317 LEU A CA 1
ATOM 2450 C C . LEU A 1 317 ? -32.939 -22.373 36.484 1.00 46.38 317 LEU A C 1
ATOM 2452 O O . LEU A 1 317 ? -32.007 -22.357 37.291 1.00 46.38 317 LEU A O 1
ATOM 2456 N N . SER A 1 318 ? -33.863 -23.340 36.484 1.00 36.06 318 SER A N 1
ATOM 2457 C CA . SER A 1 318 ? -33.773 -24.572 37.284 1.00 36.06 318 SER A CA 1
ATOM 2458 C C . SER A 1 318 ? -33.496 -25.774 36.381 1.00 36.06 318 SER A C 1
ATOM 2460 O O . SER A 1 318 ? -34.306 -26.089 35.510 1.00 36.06 318 SER A O 1
ATOM 2462 N N . VAL A 1 319 ? -32.379 -26.464 36.609 1.00 36.81 319 VAL A N 1
ATOM 2463 C CA . VAL A 1 319 ? -31.979 -27.658 35.851 1.00 36.81 319 VAL A CA 1
ATOM 2464 C C . VAL A 1 319 ? -32.745 -28.884 36.365 1.00 36.81 319 VAL A C 1
ATOM 2466 O O . VAL A 1 319 ? -32.649 -29.220 37.543 1.00 36.81 319 VAL A O 1
ATOM 2469 N N . SER A 1 320 ? -33.492 -29.574 35.496 1.00 28.42 320 SER A N 1
ATOM 2470 C CA . SER A 1 320 ? -34.072 -30.891 35.799 1.00 28.42 320 SER A CA 1
ATOM 2471 C C . SER A 1 320 ? -33.117 -32.026 35.409 1.00 28.42 320 SER A C 1
ATOM 2473 O O . SER A 1 320 ? -32.561 -32.022 34.312 1.00 28.42 320 SER A O 1
ATOM 2475 N N . ASP A 1 321 ? -32.982 -32.999 36.313 1.00 33.31 321 ASP A N 1
ATOM 2476 C CA . ASP A 1 321 ? -32.147 -34.205 36.252 1.00 33.31 321 ASP A CA 1
ATOM 2477 C C . ASP A 1 321 ? -32.029 -34.881 34.872 1.00 33.31 321 ASP A C 1
ATOM 2479 O O . ASP A 1 321 ? -33.006 -35.386 34.317 1.00 33.31 321 ASP A O 1
ATOM 2483 N N . SER A 1 322 ? -30.791 -35.074 34.402 1.00 29.00 322 SER A N 1
ATOM 2484 C CA . SER A 1 322 ? -30.442 -36.291 33.661 1.00 29.00 322 SER A CA 1
ATOM 2485 C C . SER A 1 322 ? -28.990 -36.705 33.923 1.00 29.00 322 SER A C 1
ATOM 2487 O O . SER A 1 322 ? -28.017 -36.037 33.582 1.00 29.00 322 SER A O 1
ATOM 2489 N N . THR A 1 323 ? -28.847 -37.846 34.590 1.00 31.36 323 THR A N 1
ATOM 2490 C CA . THR A 1 323 ? -27.581 -38.499 34.910 1.00 31.36 323 THR A CA 1
ATOM 2491 C C . THR A 1 323 ? -27.310 -39.611 33.895 1.00 31.36 323 THR A C 1
ATOM 2493 O O . THR A 1 323 ? -27.943 -40.658 33.944 1.00 31.36 323 THR A O 1
ATOM 2496 N N . SER A 1 324 ? -26.324 -39.445 33.005 1.00 26.75 324 SER A N 1
ATOM 2497 C CA . SER A 1 324 ? -25.425 -40.541 32.590 1.00 26.75 324 SER A CA 1
ATOM 2498 C C . SER A 1 324 ? -24.179 -40.004 31.863 1.00 26.75 324 SER A C 1
ATOM 2500 O O . SER A 1 324 ? -24.245 -39.131 31.007 1.00 26.75 324 SER A O 1
ATOM 2502 N N . LYS A 1 325 ? -23.011 -40.498 32.282 1.00 28.38 325 LYS A N 1
ATOM 2503 C CA . LYS A 1 325 ? -21.664 -39.996 31.968 1.00 28.38 325 LYS A CA 1
ATOM 2504 C C . LYS A 1 325 ? -21.134 -40.455 30.599 1.00 28.38 325 LYS A C 1
ATOM 2506 O O . LYS A 1 325 ? -21.165 -41.651 30.320 1.00 28.38 325 LYS A O 1
ATOM 2511 N N . LYS A 1 326 ? -20.398 -39.568 29.911 1.00 21.62 326 LYS A N 1
ATOM 2512 C CA . LYS A 1 326 ? -18.931 -39.658 29.672 1.00 21.62 326 LYS A CA 1
ATOM 2513 C C . LYS A 1 326 ? -18.385 -38.306 29.160 1.00 21.62 326 LYS A C 1
ATOM 2515 O O . LYS A 1 326 ? -19.109 -37.615 28.454 1.00 21.62 326 LYS A O 1
ATOM 2520 N N . PRO A 1 327 ? -17.143 -37.912 29.504 1.00 28.25 327 PRO A N 1
ATOM 2521 C CA . PRO A 1 327 ? -16.604 -36.609 29.130 1.00 28.25 327 PRO A CA 1
ATOM 2522 C C . PRO A 1 327 ? -16.186 -36.630 27.657 1.00 28.25 327 PRO A C 1
ATOM 2524 O O . PRO A 1 327 ? -15.251 -37.340 27.286 1.00 28.25 327 PRO A O 1
ATOM 2527 N N . ILE A 1 328 ? -16.876 -35.860 26.818 1.00 23.55 328 ILE A N 1
ATOM 2528 C CA . ILE A 1 328 ? -16.423 -35.557 25.459 1.00 23.55 328 ILE A CA 1
ATOM 2529 C C . ILE A 1 328 ? -15.574 -34.289 25.564 1.00 23.55 328 ILE A C 1
ATOM 2531 O O . ILE A 1 328 ? -16.065 -33.180 25.396 1.00 23.55 328 ILE A O 1
ATOM 2535 N N . PHE A 1 329 ? -14.288 -34.444 25.882 1.00 29.41 329 PHE A N 1
ATOM 2536 C CA . PHE A 1 329 ? -13.310 -33.445 25.460 1.00 29.41 329 PHE A CA 1
ATOM 2537 C C . PHE A 1 329 ? -13.051 -33.689 23.972 1.00 29.41 329 PHE A C 1
ATOM 2539 O O . PHE A 1 329 ? -12.279 -34.569 23.600 1.00 29.41 329 PHE A O 1
ATOM 2546 N N . GLY A 1 330 ? -13.760 -32.940 23.134 1.00 23.30 330 GLY A N 1
ATOM 2547 C CA . GLY A 1 330 ? -13.489 -32.776 21.713 1.00 23.30 330 GLY A CA 1
ATOM 2548 C C . GLY A 1 330 ? -13.553 -31.284 21.427 1.00 23.30 330 GLY A C 1
ATOM 2549 O O . GLY A 1 330 ? -14.598 -30.667 21.594 1.00 23.30 330 GLY A O 1
ATOM 2550 N N . THR A 1 331 ? -12.412 -30.694 21.100 1.00 25.00 331 THR A N 1
ATOM 2551 C CA . THR A 1 331 ? -12.240 -29.284 20.745 1.00 25.00 331 THR A CA 1
ATOM 2552 C C . THR A 1 331 ? -13.222 -28.882 19.644 1.00 25.00 331 THR A C 1
ATOM 2554 O O . THR A 1 331 ? -13.115 -29.362 18.519 1.00 25.00 331 THR A O 1
ATOM 2557 N N . CYS A 1 332 ? -14.191 -28.025 19.970 1.00 23.27 332 CYS A N 1
ATOM 2558 C CA . CYS A 1 332 ? -15.129 -27.469 19.000 1.00 23.27 332 CYS A CA 1
ATOM 2559 C C . CYS A 1 332 ? -14.406 -26.492 18.059 1.00 23.27 332 CYS A C 1
ATOM 2561 O O . CYS A 1 332 ? -14.031 -25.393 18.469 1.00 23.27 332 CYS A O 1
ATOM 2563 N N . ASP A 1 333 ? -14.244 -26.896 16.799 1.00 24.39 333 ASP A N 1
ATOM 2564 C CA . ASP A 1 333 ? -13.801 -26.060 15.683 1.00 24.39 333 ASP A CA 1
ATOM 2565 C C . ASP A 1 333 ? -14.863 -25.000 15.348 1.00 24.39 333 ASP A C 1
ATOM 2567 O O . ASP A 1 333 ? -15.905 -25.288 14.761 1.00 24.39 333 ASP A O 1
ATOM 2571 N N . PHE A 1 334 ? -14.588 -23.745 15.707 1.00 24.27 334 PHE A N 1
ATOM 2572 C CA . PHE A 1 334 ? -15.462 -22.588 15.463 1.00 24.27 334 PHE A CA 1
ATOM 2573 C C . PHE A 1 334 ? -15.130 -21.833 14.156 1.00 24.27 334 PHE A C 1
ATOM 2575 O O . PHE A 1 334 ? -15.420 -20.645 14.033 1.00 24.27 334 PHE A O 1
ATOM 2582 N N . ARG A 1 335 ? -14.504 -22.486 13.164 1.00 25.39 335 ARG A N 1
ATOM 2583 C CA . ARG A 1 335 ? -13.979 -21.825 11.946 1.00 25.39 335 ARG A CA 1
ATOM 2584 C C . ARG A 1 335 ? -14.833 -21.975 10.670 1.00 25.39 335 ARG A C 1
ATOM 2586 O O . ARG A 1 335 ? -14.328 -21.718 9.584 1.00 25.39 335 ARG A O 1
ATOM 2593 N N . SER A 1 336 ? -16.127 -22.318 10.750 1.00 28.20 336 SER A N 1
ATOM 2594 C CA . SER A 1 336 ? -16.995 -22.376 9.551 1.00 28.20 336 SER A CA 1
ATOM 2595 C C . SER A 1 336 ? -18.312 -21.592 9.668 1.00 28.20 336 SER A C 1
ATOM 2597 O O . SER A 1 336 ? -19.369 -22.187 9.878 1.00 28.20 336 SER A O 1
ATOM 2599 N N . SER A 1 337 ? -18.268 -20.274 9.458 1.00 24.58 337 SER A N 1
ATOM 2600 C CA . SER A 1 337 ? -19.398 -19.507 8.899 1.00 24.58 337 SER A CA 1
ATOM 2601 C C . SER A 1 337 ? -18.963 -18.083 8.538 1.00 24.58 337 SER A C 1
ATOM 2603 O O . SER A 1 337 ? -18.822 -17.228 9.410 1.00 24.58 337 SER A O 1
ATOM 2605 N N . THR A 1 338 ? -18.768 -17.824 7.250 1.00 25.67 338 THR A N 1
ATOM 2606 C CA . THR A 1 338 ? -18.737 -16.478 6.670 1.00 25.67 338 THR A CA 1
ATOM 2607 C C . THR A 1 338 ? -20.164 -15.902 6.623 1.00 25.67 338 THR A C 1
ATOM 2609 O O . THR A 1 338 ? -21.076 -16.604 6.180 1.00 25.67 338 THR A O 1
ATOM 2612 N N . PRO A 1 339 ? -20.409 -14.648 7.050 1.00 26.69 339 PRO A N 1
ATOM 2613 C CA . PRO A 1 339 ? -21.635 -13.930 6.717 1.00 26.69 339 PRO A CA 1
ATOM 2614 C C . PRO A 1 339 ? -21.490 -13.318 5.317 1.00 26.69 339 PRO A C 1
ATOM 2616 O O . PRO A 1 339 ? -20.635 -12.462 5.095 1.00 26.69 339 PRO A O 1
ATOM 2619 N N . ASN A 1 340 ? -22.326 -13.762 4.376 1.00 26.58 340 ASN A N 1
ATOM 2620 C CA . ASN A 1 340 ? -22.496 -13.112 3.078 1.00 26.58 340 ASN A CA 1
ATOM 2621 C C . ASN A 1 340 ? -23.150 -11.733 3.248 1.00 26.58 340 ASN A C 1
ATOM 2623 O O . ASN A 1 340 ? -24.098 -11.564 4.015 1.00 26.58 340 ASN A O 1
ATOM 2627 N N . GLN A 1 341 ? -22.651 -10.766 2.483 1.00 26.30 341 GLN A N 1
ATOM 2628 C CA . GLN A 1 341 ? -23.200 -9.423 2.347 1.00 26.30 341 GLN A CA 1
ATOM 2629 C C . GLN A 1 341 ? -24.434 -9.386 1.418 1.00 26.30 341 GLN A C 1
ATOM 2631 O O . GLN A 1 341 ? -24.462 -10.034 0.375 1.00 26.30 341 GLN A O 1
ATOM 2636 N N . THR A 1 342 ? -25.372 -8.502 1.793 1.00 31.28 342 THR A N 1
ATOM 2637 C CA . THR A 1 342 ? -26.299 -7.678 0.972 1.00 31.28 342 THR A CA 1
ATOM 2638 C C . THR A 1 342 ? -27.517 -8.305 0.271 1.00 31.28 342 THR A C 1
ATOM 2640 O O . THR A 1 342 ? -27.371 -9.105 -0.644 1.00 31.28 342 THR A O 1
ATOM 2643 N N . ASN A 1 343 ? -28.728 -7.805 0.588 1.00 25.08 343 ASN A N 1
ATOM 2644 C CA . ASN A 1 343 ? -29.496 -6.916 -0.312 1.00 25.08 343 ASN A CA 1
ATOM 2645 C C . ASN A 1 343 ? -30.821 -6.406 0.294 1.00 25.08 343 ASN A C 1
ATOM 2647 O O . ASN A 1 343 ? -31.593 -7.163 0.873 1.00 25.08 343 ASN A O 1
ATOM 2651 N N . TRP A 1 344 ? -31.092 -5.114 0.082 1.00 22.38 344 TRP A N 1
ATOM 2652 C CA . TRP A 1 344 ? -32.425 -4.512 0.148 1.00 22.38 344 TRP A CA 1
ATOM 2653 C C . TRP A 1 344 ? -33.118 -4.676 -1.215 1.00 22.38 344 TRP A C 1
ATOM 2655 O O . TRP A 1 344 ? -32.642 -4.107 -2.195 1.00 22.38 344 TRP A O 1
ATOM 2665 N N . ALA A 1 345 ? -34.233 -5.413 -1.260 1.00 24.84 345 ALA A N 1
ATOM 2666 C CA . ALA A 1 345 ? -35.387 -5.201 -2.148 1.00 24.84 345 ALA A CA 1
ATOM 2667 C C . ALA A 1 345 ? -36.568 -6.087 -1.680 1.00 24.84 345 ALA A C 1
ATOM 2669 O O . ALA A 1 345 ? -36.395 -7.281 -1.454 1.00 24.84 345 ALA A O 1
ATOM 2670 N N . ASP A 1 346 ? -37.738 -5.472 -1.508 1.00 25.44 346 ASP A N 1
ATOM 2671 C CA . ASP A 1 346 ? -39.017 -6.024 -1.011 1.00 25.44 346 ASP A CA 1
ATOM 2672 C C . ASP A 1 346 ? -39.805 -6.799 -2.122 1.00 25.44 346 ASP A C 1
ATOM 2674 O O . ASP A 1 346 ? -39.333 -6.859 -3.259 1.00 25.44 346 ASP A O 1
ATOM 2678 N N . PRO A 1 347 ? -41.042 -7.303 -1.904 1.00 44.06 347 PRO A N 1
ATOM 2679 C CA . PRO A 1 347 ? -41.435 -8.641 -1.443 1.00 44.06 347 PRO A CA 1
ATOM 2680 C C . PRO A 1 347 ? -42.151 -9.488 -2.522 1.00 44.06 347 PRO A C 1
ATOM 2682 O O . PRO A 1 347 ? -43.005 -8.982 -3.246 1.00 44.06 347 PRO A O 1
ATOM 2685 N N . GLN A 1 348 ? -41.924 -10.809 -2.547 1.00 24.03 348 GLN A N 1
ATOM 2686 C CA . GLN A 1 348 ? -42.927 -11.825 -2.932 1.00 24.03 348 GLN A CA 1
ATOM 2687 C C . GLN A 1 348 ? -42.391 -13.248 -2.667 1.00 24.03 348 GLN A C 1
ATOM 2689 O O . GLN A 1 348 ? -41.390 -13.666 -3.241 1.00 24.03 348 GLN A O 1
ATOM 2694 N N . ALA A 1 349 ? -43.064 -13.984 -1.778 1.00 31.12 349 ALA A N 1
ATOM 2695 C CA . ALA A 1 349 ? -42.835 -15.405 -1.471 1.00 31.12 349 ALA A CA 1
ATOM 2696 C C . ALA A 1 349 ? -43.219 -16.313 -2.679 1.00 31.12 349 ALA A C 1
ATOM 2698 O O . ALA A 1 349 ? -43.983 -15.841 -3.526 1.00 31.12 349 ALA A O 1
ATOM 2699 N N . PRO A 1 350 ? -42.760 -17.588 -2.800 1.00 29.33 350 PRO A N 1
ATOM 2700 C CA . PRO A 1 350 ? -43.098 -18.650 -1.841 1.00 29.33 350 PRO A CA 1
ATOM 2701 C C . PRO A 1 350 ? -41.971 -19.651 -1.482 1.00 29.33 350 PRO A C 1
ATOM 2703 O O . PRO A 1 350 ? -40.997 -19.841 -2.202 1.00 29.33 350 PRO A O 1
ATOM 2706 N N . GLU A 1 351 ? -42.177 -20.277 -0.321 1.00 34.91 351 GLU A N 1
ATOM 2707 C CA . GLU A 1 351 ? -41.515 -21.423 0.326 1.00 34.91 351 GLU A CA 1
ATOM 2708 C C . GLU A 1 351 ? -40.532 -22.268 -0.514 1.00 34.91 351 GLU A C 1
ATOM 2710 O O . GLU A 1 351 ? -40.911 -22.900 -1.501 1.00 34.91 351 GLU A O 1
ATOM 2715 N N . ALA A 1 352 ? -39.284 -22.390 -0.037 1.00 26.77 352 ALA A N 1
ATOM 2716 C CA . ALA A 1 352 ? -38.303 -23.346 -0.550 1.00 26.77 352 ALA A CA 1
ATOM 2717 C C . ALA A 1 352 ? -37.855 -24.331 0.543 1.00 26.77 352 ALA A C 1
ATOM 2719 O O . ALA A 1 352 ? -37.300 -23.975 1.580 1.00 26.77 352 ALA A O 1
ATOM 2720 N N . THR A 1 353 ? -38.126 -25.596 0.250 1.00 29.42 353 THR A N 1
ATOM 2721 C CA . THR A 1 353 ? -37.719 -26.833 0.917 1.00 29.42 353 THR A CA 1
ATOM 2722 C C . THR A 1 353 ? -36.246 -26.891 1.338 1.00 29.42 353 THR A C 1
ATOM 2724 O O . THR A 1 353 ? -35.362 -26.519 0.570 1.00 29.42 353 THR A O 1
ATOM 2727 N N . SER A 1 354 ? -36.006 -27.472 2.520 1.00 32.91 354 SER A N 1
ATOM 2728 C CA . SER A 1 354 ? -34.714 -27.934 3.055 1.00 32.91 354 SER A CA 1
ATOM 2729 C C . SER A 1 354 ? -33.763 -28.481 1.974 1.00 32.91 354 SER A C 1
ATOM 2731 O O . SER A 1 354 ? -34.037 -29.521 1.374 1.00 32.91 354 SER A O 1
ATOM 2733 N N . GLN A 1 355 ? -32.630 -27.804 1.747 1.00 28.03 355 GLN A N 1
ATOM 2734 C CA . GLN A 1 355 ? -31.499 -28.331 0.976 1.00 28.03 355 GLN A CA 1
ATOM 2735 C C . GLN A 1 355 ? -30.225 -28.353 1.828 1.00 28.03 355 GLN A C 1
ATOM 2737 O O . GLN A 1 355 ? -29.949 -27.437 2.602 1.00 28.03 355 GLN A O 1
ATOM 2742 N N . ALA A 1 356 ? -29.471 -29.443 1.691 1.00 28.94 356 ALA A N 1
ATOM 2743 C CA . ALA A 1 356 ? -28.197 -29.689 2.354 1.00 28.94 356 ALA A CA 1
ATOM 2744 C C . ALA A 1 356 ? -27.099 -28.696 1.913 1.00 28.94 356 ALA A C 1
ATOM 2746 O O . ALA A 1 356 ? -27.147 -28.143 0.816 1.00 28.94 356 ALA A O 1
ATOM 2747 N N . ARG A 1 357 ? -26.088 -28.501 2.774 1.00 26.30 357 ARG A N 1
ATOM 2748 C CA . ARG A 1 357 ? -24.896 -27.662 2.527 1.00 26.30 357 ARG A CA 1
ATOM 2749 C C . ARG A 1 357 ? -24.190 -28.097 1.219 1.00 26.30 357 ARG A C 1
ATOM 2751 O O . ARG A 1 357 ? -24.027 -29.303 1.033 1.00 26.30 357 ARG A O 1
ATOM 2758 N N . PRO A 1 358 ? -23.755 -27.175 0.336 1.00 35.25 358 PRO A N 1
ATOM 2759 C CA . PRO A 1 358 ? -23.077 -27.545 -0.908 1.00 35.25 358 PRO A CA 1
ATOM 2760 C C . PRO A 1 358 ? -21.693 -28.191 -0.657 1.00 35.25 358 PRO A C 1
ATOM 2762 O O . PRO A 1 358 ? -21.050 -27.874 0.349 1.00 35.25 358 PRO A O 1
ATOM 2765 N N . PRO A 1 359 ? -21.236 -29.097 -1.544 1.00 43.44 359 PRO A N 1
ATOM 2766 C CA . PRO A 1 359 ? -19.948 -29.796 -1.439 1.00 43.44 359 PRO A CA 1
ATOM 2767 C C . PRO A 1 359 ? -18.733 -28.853 -1.570 1.00 43.44 359 PRO A C 1
ATOM 2769 O O . PRO A 1 359 ? -18.778 -27.880 -2.320 1.00 43.44 359 PRO A O 1
ATOM 2772 N N . THR A 1 360 ? -17.629 -29.150 -0.869 1.00 65.62 360 THR A N 1
ATOM 2773 C CA . THR A 1 360 ? -16.325 -28.471 -1.051 1.00 65.62 360 THR A CA 1
ATOM 2774 C C . THR A 1 360 ? -15.692 -28.861 -2.393 1.00 65.62 360 THR A C 1
ATOM 2776 O O . THR A 1 360 ? -15.975 -29.948 -2.901 1.00 65.62 360 THR A O 1
ATOM 2779 N N . MET A 1 361 ? -14.825 -28.022 -2.978 1.00 73.62 361 MET A N 1
ATOM 2780 C CA . MET A 1 361 ? -14.224 -28.274 -4.305 1.00 73.62 361 MET A CA 1
ATOM 2781 C C . MET A 1 361 ? -13.488 -29.621 -4.379 1.00 73.62 361 MET A C 1
ATOM 2783 O O . MET A 1 361 ? -13.604 -30.332 -5.372 1.00 73.62 361 MET A O 1
ATOM 2787 N N . GLU A 1 362 ? -12.816 -30.022 -3.299 1.00 70.06 362 GLU A N 1
ATOM 2788 C CA . GLU A 1 362 ? -12.104 -31.301 -3.159 1.00 70.06 362 GLU A CA 1
ATOM 2789 C C . GLU A 1 362 ? -13.036 -32.520 -3.113 1.00 70.06 362 GLU A C 1
ATOM 2791 O O . GLU A 1 362 ? -12.601 -33.650 -3.322 1.00 70.06 362 GLU A O 1
ATOM 2796 N N . SER A 1 363 ? -14.323 -32.303 -2.835 1.00 70.00 363 SER A N 1
ATOM 2797 C CA . SER A 1 363 ? -15.343 -33.356 -2.805 1.00 70.00 363 SER A CA 1
ATOM 2798 C C . SER A 1 363 ? -16.109 -33.495 -4.125 1.00 70.00 363 SER A C 1
ATOM 2800 O O . SER A 1 363 ? -16.912 -34.419 -4.270 1.00 70.00 363 SER A O 1
ATOM 2802 N N . LEU A 1 364 ? -15.862 -32.609 -5.099 1.00 78.31 364 LEU A N 1
ATOM 2803 C CA . LEU A 1 364 ? -16.481 -32.688 -6.418 1.00 78.31 364 LEU A CA 1
ATOM 2804 C C . LEU A 1 364 ? -15.796 -33.772 -7.267 1.00 78.31 364 LEU A C 1
ATOM 2806 O O . LEU A 1 364 ? -14.586 -33.704 -7.496 1.00 78.31 364 LEU A O 1
ATOM 2810 N N . PRO A 1 365 ? -16.542 -34.761 -7.790 1.00 78.75 365 PRO A N 1
ATOM 2811 C CA . PRO A 1 365 ? -15.966 -35.761 -8.677 1.00 78.75 365 PRO A CA 1
ATOM 2812 C C . PRO A 1 365 ? -15.722 -35.179 -10.077 1.00 78.75 365 PRO A C 1
ATOM 2814 O O . PRO A 1 365 ? -16.532 -34.409 -10.600 1.00 78.75 365 PRO A O 1
ATOM 2817 N N . ALA A 1 366 ? -14.634 -35.604 -10.724 1.00 87.38 366 ALA A N 1
ATOM 2818 C CA . ALA A 1 366 ? -14.441 -35.364 -12.151 1.00 87.38 366 ALA A CA 1
ATOM 2819 C C . ALA A 1 366 ? -15.508 -36.123 -12.964 1.00 87.38 366 ALA A C 1
ATOM 2821 O O . ALA A 1 366 ? -15.703 -37.328 -12.789 1.00 87.38 366 ALA A O 1
ATOM 2822 N N . LYS A 1 367 ? -16.184 -35.418 -13.875 1.00 91.31 367 LYS A N 1
ATOM 2823 C CA . LYS A 1 367 ? -17.285 -35.935 -14.708 1.00 91.31 367 LYS A CA 1
ATOM 2824 C C . LYS A 1 367 ? -16.740 -36.447 -16.043 1.00 91.31 367 LYS A C 1
ATOM 2826 O O . LYS A 1 367 ? -16.941 -35.831 -17.095 1.00 91.31 367 LYS A O 1
ATOM 2831 N N . TYR A 1 368 ? -15.952 -37.520 -16.002 1.00 92.50 368 TYR A N 1
ATOM 2832 C CA . TYR A 1 368 ? -15.196 -38.032 -17.156 1.00 92.50 368 TYR A CA 1
ATOM 2833 C C . TYR A 1 368 ? -16.057 -38.346 -18.392 1.00 92.50 368 TYR A C 1
ATOM 2835 O O . TYR A 1 368 ? -15.595 -38.204 -19.523 1.00 92.50 368 TYR A O 1
ATOM 2843 N N . GLU A 1 369 ? -17.326 -38.697 -18.208 1.00 90.69 369 GLU A N 1
ATOM 2844 C CA . GLU A 1 369 ? -18.306 -38.906 -19.274 1.00 90.69 369 GLU A CA 1
ATOM 2845 C C . GLU A 1 369 ? -18.490 -37.681 -20.188 1.00 90.69 369 GLU A C 1
ATOM 2847 O O . GLU A 1 369 ? -18.826 -37.834 -21.365 1.00 90.69 369 GLU A O 1
ATOM 2852 N N . THR A 1 370 ? -18.207 -36.473 -19.685 1.00 92.19 370 THR A N 1
ATOM 2853 C CA . THR A 1 370 ? -18.297 -35.215 -20.445 1.00 92.19 370 THR A CA 1
ATOM 2854 C C . THR A 1 370 ? -17.170 -35.041 -21.465 1.00 92.19 370 THR A C 1
ATOM 2856 O O . THR A 1 370 ? -17.264 -34.173 -22.334 1.00 92.19 370 THR A O 1
ATOM 2859 N N . LEU A 1 371 ? -16.104 -35.846 -21.387 1.00 94.75 371 LEU A N 1
ATOM 2860 C CA . LEU A 1 371 ? -14.977 -35.797 -22.323 1.00 94.75 371 LEU A CA 1
ATOM 2861 C C . LEU A 1 371 ? -15.278 -36.482 -23.654 1.00 94.75 371 LEU A C 1
ATOM 2863 O O . LEU A 1 371 ? -14.600 -36.221 -24.652 1.00 94.75 371 LEU A O 1
ATOM 2867 N N . LYS A 1 372 ? -16.304 -37.333 -23.696 1.00 94.62 372 LYS A N 1
ATOM 2868 C CA . LYS A 1 372 ? -16.657 -38.085 -24.895 1.00 94.62 372 LYS A CA 1
ATOM 2869 C C . LYS A 1 372 ? -16.909 -37.139 -26.072 1.00 94.62 372 LYS A C 1
ATOM 2871 O O . LYS A 1 372 ? -17.741 -36.238 -25.997 1.00 94.62 372 LYS A O 1
ATOM 2876 N N . ASN A 1 373 ? -16.212 -37.375 -27.183 1.00 94.56 373 ASN A N 1
ATOM 2877 C CA . ASN A 1 373 ? -16.250 -36.562 -28.406 1.00 94.56 373 ASN A CA 1
ATOM 2878 C C . ASN A 1 373 ? -15.712 -35.119 -28.279 1.00 94.56 373 ASN A C 1
ATOM 2880 O O . ASN A 1 373 ? -15.799 -34.371 -29.260 1.00 94.56 373 ASN A O 1
ATOM 2884 N N . LYS A 1 374 ? -15.140 -34.709 -27.136 1.00 95.62 374 LYS A N 1
ATOM 2885 C CA . LYS A 1 374 ? -14.452 -33.413 -27.019 1.00 95.62 374 LYS A CA 1
ATOM 2886 C C . LYS A 1 374 ? -13.118 -33.447 -27.757 1.00 95.62 374 LYS A C 1
ATOM 2888 O O . LYS A 1 374 ? -12.377 -34.424 -27.673 1.00 95.62 374 LYS A O 1
ATOM 2893 N N . SER A 1 375 ? -12.811 -32.368 -28.470 1.00 97.44 375 SER A N 1
ATOM 2894 C CA . SER A 1 375 ? -11.507 -32.149 -29.092 1.00 97.44 375 SER A CA 1
ATOM 2895 C C . SER A 1 375 ? -10.561 -31.474 -28.107 1.00 97.44 375 SER A C 1
ATOM 2897 O O . SER A 1 375 ? -10.815 -30.347 -27.673 1.00 97.44 375 SER A O 1
ATOM 2899 N N . ILE A 1 376 ? -9.450 -32.134 -27.798 1.00 98.38 376 ILE A N 1
ATOM 2900 C CA . ILE A 1 376 ? -8.475 -31.681 -26.810 1.00 98.38 376 ILE A CA 1
ATOM 2901 C C . ILE A 1 376 ? -7.109 -31.538 -27.469 1.00 98.38 376 ILE A C 1
ATOM 2903 O O . ILE A 1 376 ? -6.650 -32.450 -28.151 1.00 98.38 376 ILE A O 1
ATOM 2907 N N . ILE A 1 377 ? -6.435 -30.415 -27.239 1.00 98.69 377 ILE A N 1
ATOM 2908 C CA . ILE A 1 377 ? -5.000 -30.286 -27.507 1.00 98.69 377 ILE A CA 1
ATOM 2909 C C . ILE A 1 377 ? -4.236 -30.255 -26.185 1.00 98.69 377 ILE A C 1
ATOM 2911 O O . ILE A 1 377 ? -4.593 -29.499 -25.279 1.00 98.69 377 ILE A O 1
ATOM 2915 N N . VAL A 1 378 ? -3.185 -31.069 -26.087 1.00 98.62 378 VAL A N 1
ATOM 2916 C CA . VAL A 1 378 ? -2.272 -31.102 -24.940 1.00 98.62 378 VAL A CA 1
ATOM 2917 C C . VAL A 1 378 ? -0.879 -30.722 -25.425 1.00 98.62 378 VAL A C 1
ATOM 2919 O O . VAL A 1 378 ? -0.229 -31.504 -26.125 1.00 98.62 378 VAL A O 1
ATOM 2922 N N . THR A 1 379 ? -0.421 -29.513 -25.089 1.00 98.31 379 THR A N 1
ATOM 2923 C CA . THR A 1 379 ? 0.968 -29.116 -25.376 1.00 98.31 379 THR A CA 1
ATOM 2924 C C . THR A 1 379 ? 1.897 -29.768 -24.358 1.00 98.31 379 THR A C 1
ATOM 2926 O O . THR A 1 379 ? 1.531 -29.863 -23.193 1.00 98.31 379 THR A O 1
ATOM 2929 N N . GLY A 1 380 ? 3.075 -30.247 -24.761 1.00 95.56 380 GLY A N 1
ATOM 2930 C CA . GLY A 1 380 ? 3.918 -31.073 -23.882 1.00 95.56 380 GLY A CA 1
ATOM 2931 C C . GLY A 1 380 ? 3.325 -32.467 -23.623 1.00 95.56 380 GLY A C 1
ATOM 2932 O O . GLY A 1 380 ? 3.524 -33.044 -22.555 1.00 95.56 380 GLY A O 1
ATOM 2933 N N . GLY A 1 381 ? 2.516 -32.974 -24.559 1.00 94.94 381 GLY A N 1
ATOM 2934 C CA . GLY A 1 381 ? 1.743 -34.206 -24.400 1.00 94.94 381 GLY A CA 1
ATOM 2935 C C . GLY A 1 381 ? 2.509 -35.507 -24.662 1.00 94.94 381 GLY A C 1
ATOM 2936 O O . GLY A 1 381 ? 1.934 -36.572 -24.471 1.00 94.94 381 GLY A O 1
ATOM 2937 N N . ALA A 1 382 ? 3.774 -35.468 -25.101 1.00 93.38 382 ALA A N 1
ATOM 2938 C CA . ALA A 1 382 ? 4.515 -36.692 -25.439 1.00 93.38 382 ALA A CA 1
ATOM 2939 C C . ALA A 1 382 ? 5.196 -37.359 -24.231 1.00 93.38 382 ALA A C 1
ATOM 2941 O O . ALA A 1 382 ? 5.739 -38.452 -24.363 1.00 93.38 382 ALA A O 1
ATOM 2942 N N . SER A 1 383 ? 5.224 -36.716 -23.057 1.00 90.94 383 SER A N 1
ATOM 2943 C CA . SER A 1 383 ? 5.849 -37.292 -21.858 1.00 90.94 383 SER A CA 1
ATOM 2944 C C . SER A 1 383 ? 5.297 -36.711 -20.551 1.00 90.94 383 SER A C 1
ATOM 2946 O O . SER A 1 383 ? 4.550 -35.732 -20.549 1.00 90.94 383 SER A O 1
ATOM 2948 N N . GLY A 1 384 ? 5.675 -37.317 -19.421 1.00 91.19 384 GLY A N 1
ATOM 2949 C CA . GLY A 1 384 ? 5.407 -36.788 -18.081 1.00 91.19 384 GLY A CA 1
ATOM 2950 C C . GLY A 1 384 ? 3.921 -36.564 -17.780 1.00 91.19 384 GLY A C 1
ATOM 2951 O O . GLY A 1 384 ? 3.073 -37.384 -18.123 1.00 91.19 384 GLY A O 1
ATOM 2952 N N . LEU A 1 385 ? 3.621 -35.440 -17.122 1.00 94.69 385 LEU A N 1
ATOM 2953 C CA . LEU A 1 385 ? 2.273 -35.098 -16.647 1.00 94.69 385 LEU A CA 1
ATOM 2954 C C . LEU A 1 385 ? 1.282 -34.851 -17.790 1.00 94.69 385 LEU A C 1
ATOM 2956 O O . LEU A 1 385 ? 0.115 -35.230 -17.678 1.00 94.69 385 LEU A O 1
ATOM 2960 N N . GLY A 1 386 ? 1.750 -34.257 -18.892 1.00 95.31 386 GLY A N 1
ATOM 2961 C CA . GLY A 1 386 ? 0.930 -34.015 -20.077 1.00 95.31 386 GLY A CA 1
ATOM 2962 C C . GLY A 1 386 ? 0.464 -35.325 -20.706 1.00 95.31 386 GLY A C 1
ATOM 2963 O O . GLY A 1 386 ? -0.725 -35.486 -20.964 1.00 95.31 386 GLY A O 1
ATOM 2964 N N . LEU A 1 387 ? 1.372 -36.294 -20.866 1.00 96.19 387 LEU A N 1
ATOM 2965 C CA . LEU A 1 387 ? 1.026 -37.617 -21.389 1.00 96.19 387 LEU A CA 1
ATOM 2966 C C . LEU A 1 387 ? 0.073 -38.387 -20.466 1.00 96.19 387 LEU A C 1
ATOM 2968 O O . LEU A 1 387 ? -0.903 -38.971 -20.940 1.00 96.19 387 LEU A O 1
ATOM 2972 N N . LEU A 1 388 ? 0.336 -38.391 -19.157 1.00 96.31 388 LEU A N 1
ATOM 2973 C CA . LEU A 1 388 ? -0.512 -39.103 -18.198 1.00 96.31 388 LEU A CA 1
ATOM 2974 C C . LEU A 1 388 ? -1.953 -38.565 -18.237 1.00 96.31 388 LEU A C 1
ATOM 2976 O O . LEU A 1 388 ? -2.908 -39.333 -18.345 1.00 96.31 388 LEU A O 1
ATOM 2980 N N . THR A 1 389 ? -2.092 -37.238 -18.261 1.00 97.12 389 THR A N 1
ATOM 2981 C CA . THR A 1 389 ? -3.390 -36.556 -18.364 1.00 97.12 389 THR A CA 1
ATOM 2982 C C . THR A 1 389 ? -4.067 -36.829 -19.712 1.00 97.12 389 THR A C 1
ATOM 2984 O O . THR A 1 389 ? -5.243 -37.184 -19.759 1.00 97.12 389 THR A O 1
ATOM 2987 N N . ALA A 1 390 ? -3.319 -36.729 -20.816 1.00 97.69 390 ALA A N 1
ATOM 2988 C CA . ALA A 1 390 ? -3.820 -36.997 -22.164 1.00 97.69 390 ALA A CA 1
ATOM 2989 C C . ALA A 1 390 ? -4.332 -38.435 -22.325 1.00 97.69 390 ALA A C 1
ATOM 2991 O O . ALA A 1 390 ? -5.386 -38.649 -22.922 1.00 97.69 390 ALA A O 1
ATOM 2992 N N . THR A 1 391 ? -3.607 -39.403 -21.760 1.00 97.56 391 THR A N 1
ATOM 2993 C CA . THR A 1 391 ? -3.984 -40.822 -21.765 1.00 97.56 391 THR A CA 1
ATOM 2994 C C . THR A 1 391 ? -5.300 -41.020 -21.026 1.00 97.56 391 THR A C 1
ATOM 2996 O O . THR A 1 391 ? -6.237 -41.561 -21.611 1.00 97.56 391 THR A O 1
ATOM 2999 N N . ARG A 1 392 ? -5.419 -40.487 -19.799 1.00 97.38 392 ARG A N 1
ATOM 3000 C CA . ARG A 1 392 ? -6.656 -40.578 -19.010 1.00 97.38 392 ARG A CA 1
ATOM 3001 C C . ARG A 1 392 ? -7.848 -39.975 -19.754 1.00 97.38 392 ARG A C 1
ATOM 3003 O O . ARG A 1 392 ? -8.927 -40.551 -19.764 1.00 97.38 392 ARG A O 1
ATOM 3010 N N . TRP A 1 393 ? -7.684 -38.835 -20.420 1.00 97.81 393 TRP A N 1
ATOM 3011 C CA . TRP A 1 393 ? -8.787 -38.226 -21.173 1.00 97.81 393 TRP A CA 1
ATOM 3012 C C . TRP A 1 393 ? -9.156 -39.000 -22.445 1.00 97.81 393 TRP A C 1
ATOM 3014 O O . TRP A 1 393 ? -10.336 -39.076 -22.795 1.00 97.81 393 TRP A O 1
ATOM 3024 N N . ALA A 1 394 ? -8.177 -39.608 -23.116 1.00 97.81 394 ALA A N 1
ATOM 3025 C CA . ALA A 1 394 ? -8.410 -40.441 -24.293 1.00 97.81 394 ALA A CA 1
ATOM 3026 C C . ALA A 1 394 ? -9.162 -41.742 -23.947 1.00 97.81 394 ALA A C 1
ATOM 3028 O O . ALA A 1 394 ? -10.061 -42.139 -24.692 1.00 97.81 394 ALA A O 1
ATOM 3029 N N . GLU A 1 395 ? -8.874 -42.344 -22.784 1.00 97.38 395 GLU A N 1
ATOM 3030 C CA . GLU A 1 395 ? -9.605 -43.498 -22.223 1.00 97.38 395 GLU A CA 1
ATOM 3031 C C . GLU A 1 395 ? -11.109 -43.220 -22.068 1.00 97.38 395 GLU A C 1
ATOM 3033 O O . GLU A 1 395 ? -11.940 -44.115 -22.230 1.00 97.38 395 GLU A O 1
ATOM 3038 N N . HIS A 1 396 ? -11.474 -41.957 -21.834 1.00 96.81 396 HIS A N 1
ATOM 3039 C CA . HIS A 1 396 ? -12.858 -41.502 -21.697 1.00 96.81 396 HIS A CA 1
ATOM 3040 C C . HIS A 1 396 ? -13.470 -40.959 -23.003 1.00 96.81 396 HIS A C 1
ATOM 3042 O O . HIS A 1 396 ? -14.505 -40.289 -22.996 1.00 96.81 396 HIS A O 1
ATOM 3048 N N . GLY A 1 397 ? -12.877 -41.296 -24.154 1.00 95.25 397 GLY A N 1
ATOM 3049 C CA . GLY A 1 397 ? -13.459 -41.058 -25.477 1.00 95.25 397 GLY A CA 1
ATOM 3050 C C . GLY A 1 397 ? -13.252 -39.648 -26.035 1.00 95.25 397 GLY A C 1
ATOM 3051 O O . GLY A 1 397 ? -13.958 -39.265 -26.976 1.00 95.25 397 GLY A O 1
ATOM 3052 N N . ALA A 1 398 ? -12.315 -38.875 -25.480 1.00 97.31 398 ALA A N 1
ATOM 3053 C CA . ALA A 1 398 ? -11.875 -37.615 -26.072 1.00 97.31 398 ALA A CA 1
ATOM 3054 C C . ALA A 1 398 ? -11.032 -37.843 -27.336 1.00 97.31 398 ALA A C 1
ATOM 3056 O O . ALA A 1 398 ? -10.334 -38.848 -27.460 1.00 97.31 398 ALA A O 1
ATOM 3057 N N . TYR A 1 399 ? -11.062 -36.875 -28.253 1.00 98.12 399 TYR A N 1
ATOM 3058 C CA . TYR A 1 399 ? -10.136 -36.781 -29.382 1.00 98.12 399 TYR A CA 1
ATOM 3059 C C . TYR A 1 399 ? -8.943 -35.936 -28.951 1.00 98.12 399 TYR A C 1
ATOM 3061 O O . TYR A 1 399 ? -9.055 -34.712 -28.865 1.00 98.12 399 TYR A O 1
ATOM 3069 N N . VAL A 1 400 ? -7.817 -36.582 -28.652 1.00 98.56 400 VAL A N 1
ATOM 3070 C CA . VAL A 1 400 ? -6.659 -35.930 -28.036 1.00 98.56 400 VAL A CA 1
ATOM 3071 C C . VAL A 1 400 ? -5.524 -35.759 -29.042 1.00 98.56 400 VAL A C 1
ATOM 3073 O O . VAL A 1 400 ? -5.005 -36.721 -29.602 1.00 98.56 400 VAL A O 1
ATOM 3076 N N . THR A 1 401 ? -5.103 -34.516 -29.239 1.00 98.69 401 THR A N 1
ATOM 3077 C CA . THR A 1 401 ? -3.916 -34.160 -30.017 1.00 98.69 401 THR A CA 1
ATOM 3078 C C . THR A 1 401 ? -2.751 -33.891 -29.077 1.00 98.69 401 THR A C 1
ATOM 3080 O O . THR A 1 401 ? -2.761 -32.910 -28.329 1.00 98.69 401 THR A O 1
ATOM 3083 N N . LEU A 1 402 ? -1.729 -34.741 -29.149 1.00 98.62 402 LEU A N 1
ATOM 3084 C CA . LEU A 1 402 ? -0.450 -34.552 -28.474 1.00 98.62 402 LEU A CA 1
ATOM 3085 C C . LEU A 1 402 ? 0.401 -33.586 -29.306 1.00 98.62 402 LEU A C 1
ATOM 3087 O O . LEU A 1 402 ? 0.832 -33.929 -30.406 1.00 98.62 402 LEU A O 1
ATOM 3091 N N . ALA A 1 403 ? 0.625 -32.379 -28.791 1.00 98.25 403 ALA A N 1
ATOM 3092 C CA . ALA A 1 403 ? 1.473 -31.370 -29.416 1.00 98.25 403 ALA A CA 1
ATOM 3093 C C . ALA A 1 403 ? 2.796 -31.267 -28.644 1.00 98.25 403 ALA A C 1
ATOM 3095 O O . ALA A 1 403 ? 2.823 -30.781 -27.514 1.00 98.25 403 ALA A O 1
ATOM 3096 N N . ASP A 1 404 ? 3.897 -31.742 -29.224 1.00 97.50 404 ASP A N 1
ATOM 3097 C CA . ASP A 1 404 ? 5.198 -31.790 -28.540 1.00 97.50 404 ASP A CA 1
ATOM 3098 C C . ASP A 1 404 ? 6.359 -31.609 -29.525 1.00 97.50 404 ASP A C 1
ATOM 3100 O O . ASP A 1 404 ? 6.231 -31.902 -30.714 1.00 97.50 404 ASP A O 1
ATOM 3104 N N . GLN A 1 405 ? 7.508 -31.144 -29.042 1.00 95.06 405 GLN A N 1
ATOM 3105 C CA . GLN A 1 405 ? 8.701 -30.975 -29.867 1.00 95.06 405 GLN A CA 1
ATOM 3106 C C . GLN A 1 405 ? 9.369 -32.325 -30.174 1.00 95.06 405 GLN A C 1
ATOM 3108 O O . GLN A 1 405 ? 9.970 -32.482 -31.244 1.00 95.06 405 GLN A O 1
ATOM 3113 N N . ASN A 1 406 ? 9.252 -33.312 -29.273 1.00 92.38 406 ASN A N 1
ATOM 3114 C CA . ASN A 1 406 ? 9.833 -34.639 -29.471 1.00 92.38 406 ASN A CA 1
ATOM 3115 C C . ASN A 1 406 ? 8.959 -35.501 -30.390 1.00 92.38 406 ASN A C 1
ATOM 3117 O O . ASN A 1 406 ? 8.020 -36.170 -29.957 1.00 92.38 406 ASN A O 1
ATOM 3121 N N . LYS A 1 407 ? 9.329 -35.506 -31.672 1.00 93.44 407 LYS A N 1
ATOM 3122 C CA . LYS A 1 407 ? 8.645 -36.267 -32.715 1.00 93.44 407 LYS A CA 1
ATOM 3123 C C . LYS A 1 407 ? 8.644 -37.777 -32.467 1.00 93.44 407 LYS A C 1
ATOM 3125 O O . LYS A 1 407 ? 7.590 -38.391 -32.558 1.00 93.44 407 LYS A O 1
ATOM 3130 N N . SER A 1 408 ? 9.799 -38.360 -32.146 1.00 92.19 408 SER A N 1
ATOM 3131 C CA . SER A 1 408 ? 9.950 -39.817 -32.009 1.00 92.19 408 SER A CA 1
ATOM 3132 C C . SER A 1 408 ? 9.044 -40.377 -30.914 1.00 92.19 408 SER A C 1
ATOM 3134 O O . SER A 1 408 ? 8.257 -41.290 -31.157 1.00 92.19 408 SER A O 1
ATOM 3136 N N . ASP A 1 409 ? 9.122 -39.794 -29.716 1.00 89.25 409 ASP A N 1
ATOM 3137 C CA . ASP A 1 409 ? 8.359 -40.292 -28.570 1.00 89.25 409 ASP A CA 1
ATOM 3138 C C . ASP A 1 409 ? 6.870 -39.966 -28.715 1.00 89.25 409 ASP A C 1
ATOM 3140 O O . ASP A 1 409 ? 6.020 -40.779 -28.350 1.00 89.25 409 ASP A O 1
ATOM 3144 N N . GLY A 1 410 ? 6.541 -38.813 -29.304 1.00 93.50 410 GLY A N 1
ATOM 3145 C CA . GLY A 1 410 ? 5.166 -38.423 -29.591 1.00 93.50 410 GLY A CA 1
ATOM 3146 C C . GLY A 1 410 ? 4.469 -39.343 -30.596 1.00 93.50 410 GLY A C 1
ATOM 3147 O O . GLY A 1 410 ? 3.350 -39.789 -30.337 1.00 93.50 410 GLY A O 1
ATOM 3148 N N . GLU A 1 411 ? 5.131 -39.682 -31.708 1.00 95.56 411 GLU A N 1
ATOM 3149 C CA . GLU A 1 411 ? 4.609 -40.618 -32.715 1.00 95.56 411 GLU A CA 1
ATOM 3150 C C . GLU A 1 411 ? 4.439 -42.028 -32.138 1.00 95.56 411 GLU A C 1
ATOM 3152 O O . GLU A 1 411 ? 3.379 -42.634 -32.311 1.00 95.56 411 GLU A O 1
ATOM 3157 N N . ALA A 1 412 ? 5.439 -42.527 -31.402 1.00 94.62 412 ALA A N 1
ATOM 3158 C CA . ALA A 1 412 ? 5.372 -43.838 -30.757 1.00 94.62 412 ALA A CA 1
ATOM 3159 C C . ALA A 1 412 ? 4.219 -43.922 -29.744 1.00 94.62 412 ALA A C 1
ATOM 3161 O O . ALA A 1 412 ? 3.467 -44.896 -29.725 1.00 94.62 412 ALA A O 1
ATOM 3162 N N . THR A 1 413 ? 4.039 -42.874 -28.940 1.00 95.00 413 THR A N 1
ATOM 3163 C CA . THR A 1 413 ? 2.994 -42.818 -27.915 1.00 95.00 413 THR A CA 1
ATOM 3164 C C . THR A 1 413 ? 1.595 -42.710 -28.517 1.00 95.00 413 THR A C 1
ATOM 3166 O O . THR A 1 413 ? 0.682 -43.418 -28.093 1.00 95.00 413 THR A O 1
ATOM 3169 N N . ALA A 1 414 ? 1.410 -41.871 -29.541 1.00 96.75 414 ALA A N 1
ATOM 3170 C CA . ALA A 1 414 ? 0.131 -41.784 -30.241 1.00 96.75 414 ALA A CA 1
ATOM 3171 C C . ALA A 1 414 ? -0.228 -43.107 -30.935 1.00 96.75 414 ALA A C 1
ATOM 3173 O O . ALA A 1 414 ? -1.396 -43.499 -30.917 1.00 96.75 414 ALA A O 1
ATOM 3174 N N . ALA A 1 415 ? 0.758 -43.816 -31.498 1.00 95.69 415 ALA A N 1
ATOM 3175 C CA . ALA A 1 415 ? 0.553 -45.137 -32.085 1.00 95.69 415 ALA A CA 1
ATOM 3176 C C . ALA A 1 415 ? 0.136 -46.182 -31.034 1.00 95.69 415 ALA A C 1
ATOM 3178 O O . ALA A 1 415 ? -0.817 -46.921 -31.275 1.00 95.69 415 ALA A O 1
ATOM 3179 N N . ASP A 1 416 ? 0.784 -46.211 -29.864 1.00 96.00 416 ASP A N 1
ATOM 3180 C CA . ASP A 1 416 ? 0.428 -47.119 -28.762 1.00 96.00 416 ASP A CA 1
ATOM 3181 C C . ASP A 1 416 ? -0.995 -46.862 -28.233 1.00 96.00 416 ASP A C 1
ATOM 3183 O O . ASP A 1 416 ? -1.798 -47.788 -28.104 1.00 96.00 416 ASP A O 1
ATOM 3187 N N . LEU A 1 417 ? -1.354 -45.597 -27.995 1.00 97.06 417 LEU A N 1
ATOM 3188 C CA . LEU A 1 417 ? -2.697 -45.231 -27.532 1.00 97.06 417 LEU A CA 1
ATOM 3189 C C . LEU A 1 417 ? -3.771 -45.502 -28.597 1.00 97.06 417 LEU A C 1
ATOM 3191 O O . LEU A 1 417 ? -4.859 -45.977 -28.268 1.00 97.06 417 LEU A O 1
ATOM 3195 N N . SER A 1 418 ? -3.457 -45.281 -29.875 1.00 95.62 418 SER A N 1
ATOM 3196 C CA . SER A 1 418 ? -4.358 -45.627 -30.982 1.00 95.62 418 SER A CA 1
ATOM 3197 C C . SER A 1 418 ? -4.545 -47.138 -31.119 1.00 95.62 418 SER A C 1
ATOM 3199 O O . SER A 1 418 ? -5.658 -47.599 -31.365 1.00 95.62 418 SER A O 1
ATOM 3201 N N . ALA A 1 419 ? -3.488 -47.931 -30.908 1.00 95.75 419 ALA A N 1
ATOM 3202 C CA . ALA A 1 419 ? -3.564 -49.393 -30.918 1.00 95.75 419 ALA A CA 1
ATOM 3203 C C . ALA A 1 419 ? -4.448 -49.943 -29.784 1.00 95.75 419 ALA A C 1
ATOM 3205 O O . ALA A 1 419 ? -5.070 -50.993 -29.945 1.00 95.75 419 ALA A O 1
ATOM 3206 N N . LYS A 1 420 ? -4.565 -49.207 -28.671 1.00 96.31 420 LYS A N 1
ATOM 3207 C CA . LYS A 1 420 ? -5.510 -49.483 -27.572 1.00 96.31 420 LYS A CA 1
ATOM 3208 C C . LYS A 1 420 ? -6.956 -49.065 -27.884 1.00 96.31 420 LYS A C 1
ATOM 3210 O O . LYS A 1 420 ? -7.844 -49.304 -27.072 1.00 96.31 420 LYS A O 1
ATOM 3215 N N . GLY A 1 421 ? -7.208 -48.486 -29.060 1.00 96.25 421 GLY A N 1
ATOM 3216 C CA . GLY A 1 421 ? -8.534 -48.066 -29.516 1.00 96.25 421 GLY A CA 1
ATOM 3217 C C . GLY A 1 421 ? -8.927 -46.646 -29.102 1.00 96.25 421 GLY A C 1
ATOM 3218 O O . GLY A 1 421 ? -10.096 -46.284 -29.236 1.00 96.25 421 GLY A O 1
ATOM 3219 N N . TYR A 1 422 ? -7.986 -45.840 -28.603 1.00 98.00 422 TYR A N 1
ATOM 3220 C CA . TYR A 1 422 ? -8.247 -44.456 -28.212 1.00 98.00 422 TYR A CA 1
ATOM 3221 C C . TYR A 1 422 ? -8.053 -43.481 -29.382 1.00 98.00 422 TYR A C 1
ATOM 3223 O O . TYR A 1 422 ? -7.239 -43.706 -30.277 1.00 98.00 422 TYR A O 1
ATOM 3231 N N . ASN A 1 423 ? -8.775 -42.357 -29.367 1.00 97.44 423 ASN A N 1
ATOM 3232 C CA . ASN A 1 423 ? -8.693 -41.343 -30.423 1.00 97.44 423 ASN A CA 1
ATOM 3233 C C . ASN A 1 423 ? -7.536 -40.373 -30.152 1.00 97.44 423 ASN A C 1
ATOM 3235 O O . ASN A 1 423 ? -7.751 -39.277 -29.633 1.00 97.44 423 ASN A O 1
ATOM 3239 N N . VAL A 1 424 ? -6.310 -40.766 -30.501 1.00 98.38 424 VAL A N 1
ATOM 3240 C CA . VAL A 1 424 ? -5.109 -39.958 -30.246 1.00 98.38 424 VAL A CA 1
ATOM 3241 C C . VAL A 1 424 ? -4.328 -39.705 -31.532 1.00 98.38 424 VAL A C 1
ATOM 3243 O O . VAL A 1 424 ? -4.101 -40.609 -32.325 1.00 98.38 424 VAL A O 1
ATOM 3246 N N . THR A 1 425 ? -3.875 -38.469 -31.732 1.00 98.12 425 THR A N 1
ATOM 3247 C CA . THR A 1 425 ? -2.943 -38.109 -32.810 1.00 98.12 425 THR A CA 1
ATOM 3248 C C . THR A 1 425 ? -1.772 -37.318 -32.249 1.00 98.12 425 THR A C 1
ATOM 3250 O O . THR A 1 425 ? -1.907 -36.601 -31.261 1.00 98.12 425 THR A O 1
ATOM 3253 N N . PHE A 1 426 ? -0.628 -37.398 -32.919 1.00 98.44 426 PHE A N 1
ATOM 3254 C CA . PHE A 1 426 ? 0.530 -36.563 -32.624 1.00 98.44 426 PHE A CA 1
ATOM 3255 C C . PHE A 1 426 ? 0.717 -35.468 -33.682 1.00 98.44 426 PHE A C 1
ATOM 3257 O O . PHE A 1 426 ? 0.435 -35.686 -34.862 1.00 98.44 426 PHE A O 1
ATOM 3264 N N . VAL A 1 427 ? 1.211 -34.303 -33.258 1.00 97.88 427 VAL A N 1
ATOM 3265 C CA . VAL A 1 427 ? 1.721 -33.242 -34.131 1.00 97.88 427 VAL A CA 1
ATOM 3266 C C . VAL A 1 427 ? 2.986 -32.640 -33.523 1.00 97.88 427 VAL A C 1
ATOM 3268 O O . VAL A 1 427 ? 3.013 -32.263 -32.351 1.00 97.88 427 VAL A O 1
ATOM 3271 N N . GLN A 1 428 ? 4.045 -32.528 -34.328 1.00 98.19 428 GLN A N 1
ATOM 3272 C CA . GLN A 1 428 ? 5.269 -31.879 -33.873 1.00 98.19 428 GLN A CA 1
ATOM 3273 C C . GLN A 1 428 ? 5.017 -30.378 -33.693 1.00 98.19 428 GLN A C 1
ATOM 3275 O O . GLN A 1 428 ? 4.618 -29.697 -34.639 1.00 98.19 428 GLN A O 1
ATOM 3280 N N . CYS A 1 429 ? 5.248 -29.871 -32.484 1.00 97.81 429 CYS A N 1
ATOM 3281 C CA . CYS A 1 429 ? 4.942 -28.496 -32.113 1.00 97.81 429 CYS A CA 1
ATOM 3282 C C . CYS A 1 429 ? 6.063 -27.883 -31.272 1.00 97.81 429 CYS A C 1
ATOM 3284 O O . CYS A 1 429 ? 6.346 -28.358 -30.173 1.00 97.81 429 CYS A O 1
ATOM 3286 N N . ASP A 1 430 ? 6.641 -26.783 -31.751 1.00 97.56 430 ASP A N 1
ATOM 3287 C CA . ASP A 1 430 ? 7.432 -25.872 -30.926 1.00 97.56 430 ASP A CA 1
ATOM 3288 C C . ASP A 1 430 ? 6.532 -24.716 -30.476 1.00 97.56 430 ASP A C 1
ATOM 3290 O O . ASP A 1 430 ? 6.089 -23.899 -31.281 1.00 97.56 430 ASP A O 1
ATOM 3294 N N . VAL A 1 431 ? 6.242 -24.652 -29.175 1.00 97.31 431 VAL A N 1
ATOM 3295 C CA . VAL A 1 431 ? 5.358 -23.623 -28.601 1.00 97.31 431 VAL A CA 1
ATOM 3296 C C . VAL A 1 431 ? 5.957 -22.213 -28.656 1.00 97.31 431 VAL A C 1
ATOM 3298 O O . VAL A 1 431 ? 5.236 -21.226 -28.498 1.00 97.31 431 VAL A O 1
ATOM 3301 N N . THR A 1 432 ? 7.268 -22.089 -28.885 1.00 96.62 432 THR A N 1
ATOM 3302 C CA . THR A 1 432 ? 7.924 -20.792 -29.087 1.00 96.62 432 THR A CA 1
ATOM 3303 C C . THR A 1 432 ? 7.744 -20.277 -30.515 1.00 96.62 432 THR A C 1
ATOM 3305 O O . THR A 1 432 ? 7.722 -19.058 -30.712 1.00 96.62 432 THR A O 1
ATOM 3308 N N . ASP A 1 433 ? 7.498 -21.163 -31.484 1.00 97.38 433 ASP A N 1
ATOM 3309 C CA . ASP A 1 433 ? 7.181 -20.803 -32.862 1.00 97.38 433 ASP A CA 1
ATOM 3310 C C . ASP A 1 433 ? 5.665 -20.667 -33.075 1.00 97.38 433 ASP A C 1
ATOM 3312 O O . ASP A 1 433 ? 4.862 -21.583 -32.863 1.00 97.38 433 ASP A O 1
ATOM 3316 N N . TRP A 1 434 ? 5.260 -19.488 -33.541 1.00 97.50 434 TRP A N 1
ATOM 3317 C CA . TRP A 1 434 ? 3.860 -19.184 -33.806 1.00 97.50 434 TRP A CA 1
ATOM 3318 C C . TRP A 1 434 ? 3.294 -20.032 -34.948 1.00 97.50 434 TRP A C 1
ATOM 3320 O O . TRP A 1 434 ? 2.159 -20.501 -34.851 1.00 97.50 434 TRP A O 1
ATOM 3330 N N . ALA A 1 435 ? 4.063 -20.251 -36.019 1.00 97.81 435 ALA A N 1
ATOM 3331 C CA . ALA A 1 435 ? 3.585 -21.005 -37.175 1.00 97.81 435 ALA A CA 1
ATOM 3332 C C . ALA A 1 435 ? 3.369 -22.483 -36.819 1.00 97.81 435 ALA A C 1
ATOM 3334 O O . ALA A 1 435 ? 2.305 -23.037 -37.117 1.00 97.81 435 ALA A O 1
ATOM 3335 N N . SER A 1 436 ? 4.331 -23.086 -36.114 1.00 97.62 436 SER A N 1
ATOM 3336 C CA . SER A 1 436 ? 4.227 -24.435 -35.557 1.00 97.62 436 SER A CA 1
ATOM 3337 C C . SER A 1 436 ? 3.015 -24.577 -34.628 1.00 97.62 436 SER A C 1
ATOM 3339 O O . SER A 1 436 ? 2.187 -25.469 -34.828 1.00 97.62 436 SER A O 1
ATOM 3341 N N . SER A 1 437 ? 2.822 -23.635 -33.697 1.00 98.00 437 SER A N 1
ATOM 3342 C CA . SER A 1 437 ? 1.666 -23.637 -32.789 1.00 98.00 437 SER A CA 1
ATOM 3343 C C . SER A 1 437 ? 0.332 -23.520 -33.541 1.00 98.00 437 SER A C 1
ATOM 3345 O O . SER A 1 437 ? -0.606 -24.273 -33.280 1.00 98.00 437 SER A O 1
ATOM 3347 N N . VAL A 1 438 ? 0.230 -22.627 -34.533 1.00 98.50 438 VAL A N 1
ATOM 3348 C CA . VAL A 1 438 ? -0.970 -22.501 -35.381 1.00 98.50 438 VAL A CA 1
ATOM 3349 C C . VAL A 1 438 ? -1.269 -23.811 -36.111 1.00 98.50 438 VAL A C 1
ATOM 3351 O O . VAL A 1 438 ? -2.433 -24.215 -36.174 1.00 98.50 438 VAL A O 1
ATOM 3354 N N . ALA A 1 439 ? -0.248 -24.478 -36.657 1.00 98.25 439 ALA A N 1
ATOM 3355 C CA . ALA A 1 439 ? -0.407 -25.755 -37.345 1.00 98.25 439 ALA A CA 1
ATOM 3356 C C . ALA A 1 439 ? -0.916 -26.852 -36.398 1.00 98.25 439 ALA A C 1
ATOM 3358 O O . ALA A 1 439 ? -1.858 -27.563 -36.750 1.00 98.25 439 ALA A O 1
ATOM 3359 N N . ALA A 1 440 ? -0.376 -26.933 -35.179 1.00 98.31 440 ALA A N 1
ATOM 3360 C CA . ALA A 1 440 ? -0.810 -27.896 -34.168 1.00 98.31 440 ALA A CA 1
ATOM 3361 C C . ALA A 1 440 ? -2.274 -27.692 -33.743 1.00 98.31 440 ALA A C 1
ATOM 3363 O O . ALA A 1 440 ? -3.053 -28.647 -33.705 1.00 98.31 440 ALA A O 1
ATOM 3364 N N . PHE A 1 441 ? -2.690 -26.445 -33.498 1.00 98.50 441 PHE A N 1
ATOM 3365 C CA . PHE A 1 441 ? -4.085 -26.139 -33.164 1.00 98.50 441 PHE A CA 1
ATOM 3366 C C . PHE A 1 441 ? -5.041 -26.435 -34.331 1.00 98.50 441 PHE A C 1
ATOM 3368 O O . PHE A 1 441 ? -6.106 -27.013 -34.114 1.00 98.50 441 PHE A O 1
ATOM 3375 N N . LYS A 1 442 ? -4.656 -26.121 -35.578 1.00 98.19 442 LYS A N 1
ATOM 3376 C CA . LYS A 1 442 ? -5.432 -26.513 -36.770 1.00 98.19 442 LYS A CA 1
ATOM 3377 C C . LYS A 1 442 ? -5.548 -28.028 -36.899 1.00 98.19 442 LYS A C 1
ATOM 3379 O O . LYS A 1 442 ? -6.618 -28.522 -37.245 1.00 98.19 442 LYS A O 1
ATOM 3384 N N . HIS A 1 443 ? -4.470 -28.760 -36.622 1.00 98.25 443 HIS A N 1
ATOM 3385 C CA . HIS A 1 443 ? -4.479 -30.222 -36.626 1.00 98.25 443 HIS A CA 1
ATOM 3386 C C . HIS A 1 443 ? -5.478 -30.766 -35.608 1.00 98.25 443 HIS A C 1
ATOM 3388 O O . HIS A 1 443 ? -6.305 -31.598 -35.966 1.00 98.25 443 HIS A O 1
ATOM 3394 N N . ALA A 1 444 ? -5.481 -30.235 -34.381 1.00 97.94 444 ALA A N 1
ATOM 3395 C CA . ALA A 1 444 ? -6.437 -30.640 -33.353 1.00 97.94 444 ALA A CA 1
ATOM 3396 C C . ALA A 1 444 ? -7.892 -30.378 -33.757 1.00 97.94 444 ALA A C 1
ATOM 3398 O O . ALA A 1 444 ? -8.719 -31.282 -33.669 1.00 97.94 444 ALA A O 1
ATOM 3399 N N . VAL A 1 445 ? -8.182 -29.183 -34.282 1.00 97.31 445 VAL A N 1
ATOM 3400 C CA . VAL A 1 445 ? -9.504 -28.845 -34.828 1.00 97.31 445 VAL A CA 1
ATOM 3401 C C . VAL A 1 445 ? -9.901 -29.833 -35.928 1.00 97.31 445 VAL A C 1
ATOM 3403 O O . VAL A 1 445 ? -11.015 -30.342 -35.924 1.00 97.31 445 VAL A O 1
ATOM 3406 N N . ASN A 1 446 ? -8.994 -30.155 -36.852 1.00 96.75 446 ASN A N 1
ATOM 3407 C CA . ASN A 1 446 ? -9.284 -31.042 -37.978 1.00 96.75 446 ASN A CA 1
ATOM 3408 C C . ASN A 1 446 ? -9.400 -32.522 -37.599 1.00 96.75 446 ASN A C 1
ATOM 3410 O O . ASN A 1 446 ? -10.110 -33.254 -38.290 1.00 96.75 446 ASN A O 1
ATOM 3414 N N . PHE A 1 447 ? -8.709 -32.975 -36.558 1.00 96.31 447 PHE A N 1
ATOM 3415 C CA . PHE A 1 447 ? -8.712 -34.373 -36.139 1.00 96.31 447 PHE A CA 1
ATOM 3416 C C . PHE A 1 447 ? -10.072 -34.801 -35.575 1.00 96.31 447 PHE A C 1
ATOM 3418 O O . PHE A 1 447 ? -10.557 -35.887 -35.886 1.00 96.31 447 PHE A O 1
ATOM 3425 N N . SER A 1 448 ? -10.725 -33.926 -34.806 1.00 93.31 448 SER A N 1
ATOM 3426 C CA . SER A 1 448 ? -12.055 -34.204 -34.265 1.00 93.31 448 SER A CA 1
ATOM 3427 C C . SER A 1 448 ? -13.137 -34.199 -35.358 1.00 93.31 448 SER A C 1
ATOM 3429 O O . SER A 1 448 ? -13.137 -33.320 -36.232 1.00 93.31 448 SER A O 1
ATOM 3431 N N . PRO A 1 449 ? -14.139 -35.099 -35.289 1.00 90.94 449 PRO A N 1
ATOM 3432 C CA . PRO A 1 449 ? -15.297 -35.069 -36.184 1.00 90.94 449 PRO A CA 1
ATOM 3433 C C . PRO A 1 449 ? -16.092 -33.762 -36.074 1.00 90.94 449 PRO A C 1
ATOM 3435 O O . PRO A 1 449 ? -16.790 -33.388 -37.011 1.00 90.94 449 PRO A O 1
ATOM 3438 N N . ARG A 1 450 ? -15.967 -33.037 -34.953 1.00 92.12 450 ARG A N 1
ATOM 3439 C CA . ARG A 1 450 ? -16.688 -31.782 -34.717 1.00 92.12 450 ARG A CA 1
ATOM 3440 C C . ARG A 1 450 ? -16.058 -30.569 -35.400 1.00 92.12 450 ARG A C 1
ATOM 3442 O O . ARG A 1 450 ? -16.713 -29.536 -35.450 1.00 92.12 450 ARG A O 1
ATOM 3449 N N . LYS A 1 451 ? -14.821 -30.660 -35.907 1.00 93.75 451 LYS A N 1
ATOM 3450 C CA . LYS A 1 451 ? -14.101 -29.538 -36.547 1.00 93.75 451 LYS A CA 1
ATOM 3451 C C . LYS A 1 451 ? -14.042 -28.257 -35.696 1.00 93.75 451 LYS A C 1
ATOM 3453 O O . LYS A 1 451 ? -14.045 -27.148 -36.218 1.00 93.75 451 LYS A O 1
ATOM 3458 N N . THR A 1 452 ? -13.962 -28.417 -34.376 1.00 93.00 452 THR A N 1
ATOM 3459 C CA . THR A 1 452 ? -13.821 -27.347 -33.373 1.00 93.00 452 THR A CA 1
ATOM 3460 C C . THR A 1 452 ? -12.842 -27.800 -32.296 1.00 93.00 452 THR A C 1
ATOM 3462 O O . THR A 1 452 ? -12.646 -28.998 -32.113 1.00 93.00 452 THR A O 1
ATOM 3465 N N . LEU A 1 453 ? -12.275 -26.856 -31.541 1.00 96.56 453 LEU A N 1
ATOM 3466 C CA . LEU A 1 453 ? -11.535 -27.149 -30.312 1.00 96.56 453 LEU A CA 1
ATOM 3467 C C . LEU A 1 453 ? -12.450 -27.011 -29.088 1.00 96.56 453 LEU A C 1
ATOM 3469 O O . LEU A 1 453 ? -13.269 -26.092 -29.066 1.00 96.56 453 LEU A O 1
ATOM 3473 N N . ASP A 1 454 ? -12.326 -27.896 -28.096 1.00 96.88 454 ASP A N 1
ATOM 3474 C CA . ASP A 1 454 ? -13.105 -27.852 -26.848 1.00 96.88 454 ASP A CA 1
ATOM 3475 C C . ASP A 1 454 ? -12.243 -27.563 -25.623 1.00 96.88 454 ASP A C 1
ATOM 3477 O O . ASP A 1 454 ? -12.635 -26.767 -24.772 1.00 96.88 454 ASP A O 1
ATOM 3481 N N . ILE A 1 455 ? -11.072 -28.198 -25.540 1.00 98.19 455 ILE A N 1
ATOM 3482 C CA . ILE A 1 455 ? -10.167 -28.079 -24.397 1.00 98.19 455 ILE A CA 1
ATOM 3483 C C . ILE A 1 455 ? -8.748 -27.813 -24.905 1.00 98.19 455 ILE A C 1
ATOM 3485 O O . ILE A 1 455 ? -8.263 -28.485 -25.817 1.00 98.19 455 ILE A O 1
ATOM 3489 N N . ALA A 1 456 ? -8.070 -26.845 -24.295 1.00 98.56 456 ALA A N 1
ATOM 3490 C CA . ALA A 1 456 ? -6.641 -26.624 -24.482 1.00 98.56 456 ALA A CA 1
ATOM 3491 C C . ALA A 1 456 ? -5.931 -26.760 -23.135 1.00 98.56 456 ALA A C 1
ATOM 3493 O O . ALA A 1 456 ? -6.140 -25.938 -22.244 1.00 98.56 456 ALA A O 1
ATOM 3494 N N . ALA A 1 457 ? -5.100 -27.791 -22.994 1.00 98.50 457 ALA A N 1
ATOM 3495 C CA . ALA A 1 457 ? -4.327 -28.054 -21.788 1.00 98.50 457 ALA A CA 1
ATOM 3496 C C . ALA A 1 457 ? -2.841 -27.796 -22.044 1.00 98.50 457 ALA A C 1
ATOM 3498 O O . ALA A 1 457 ? -2.201 -28.459 -22.863 1.00 98.50 457 ALA A O 1
ATOM 3499 N N . LEU A 1 458 ? -2.299 -26.785 -21.371 1.00 98.38 458 LEU A N 1
ATOM 3500 C CA . LEU A 1 458 ? -0.996 -26.215 -21.693 1.00 98.38 458 LEU A CA 1
ATOM 3501 C C . LEU A 1 458 ? 0.088 -26.741 -20.740 1.00 98.38 458 LEU A C 1
ATOM 3503 O O . LEU A 1 458 ? 0.472 -26.050 -19.797 1.00 98.38 458 LEU A O 1
ATOM 3507 N N . PHE A 1 459 ? 0.562 -27.970 -20.978 1.00 97.38 459 PHE A N 1
ATOM 3508 C CA . PHE A 1 459 ? 1.587 -28.636 -20.157 1.00 97.38 459 PHE A CA 1
ATOM 3509 C C . PHE A 1 459 ? 3.026 -28.396 -20.639 1.00 97.38 459 PHE A C 1
ATOM 3511 O O . PHE A 1 459 ? 3.962 -28.725 -19.908 1.00 97.38 459 PHE A O 1
ATOM 3518 N N . ALA A 1 460 ? 3.227 -27.831 -21.836 1.00 95.75 460 ALA A N 1
ATOM 3519 C CA . ALA A 1 460 ? 4.564 -27.596 -22.375 1.00 95.75 460 ALA A CA 1
ATOM 3520 C C . ALA A 1 460 ? 5.410 -26.749 -21.415 1.00 95.75 460 ALA A C 1
ATOM 3522 O O . ALA A 1 460 ? 5.029 -25.646 -21.021 1.00 95.75 460 ALA A O 1
ATOM 3523 N N . GLY A 1 461 ? 6.579 -27.272 -21.056 1.00 92.81 461 GLY A N 1
ATOM 3524 C CA . GLY A 1 461 ? 7.516 -26.579 -20.194 1.00 92.81 461 GLY A CA 1
ATOM 3525 C C . GLY A 1 461 ? 8.825 -27.336 -20.026 1.00 92.81 461 GLY A C 1
ATOM 3526 O O . GLY A 1 461 ? 8.907 -28.541 -20.262 1.00 92.81 461 GLY A O 1
ATOM 3527 N N . VAL A 1 462 ? 9.847 -26.610 -19.593 1.00 90.81 462 VAL A N 1
ATOM 3528 C CA . VAL A 1 462 ? 11.181 -27.118 -19.270 1.00 90.81 462 VAL A CA 1
ATOM 3529 C C . VAL A 1 462 ? 11.571 -26.701 -17.854 1.00 90.81 462 VAL A C 1
ATOM 3531 O O . VAL A 1 462 ? 11.110 -25.676 -17.342 1.00 90.81 462 VAL A O 1
ATOM 3534 N N . GLY A 1 463 ? 12.420 -27.507 -17.215 1.00 83.44 463 GLY A N 1
ATOM 3535 C CA . GLY A 1 463 ? 13.034 -27.144 -15.941 1.00 83.44 463 GLY A CA 1
ATOM 3536 C C . GLY A 1 463 ? 13.976 -25.949 -16.102 1.00 83.44 463 GLY A C 1
ATOM 3537 O O . GLY A 1 463 ? 14.508 -25.707 -17.187 1.00 83.44 463 GLY A O 1
ATOM 3538 N N . GLY A 1 464 ? 14.157 -25.191 -15.023 1.00 75.81 464 GLY A N 1
ATOM 3539 C CA . GLY A 1 464 ? 15.208 -24.180 -14.941 1.00 75.81 464 GLY A CA 1
ATOM 3540 C C . GLY A 1 464 ? 16.541 -24.778 -14.512 1.00 75.81 464 GLY A C 1
ATOM 3541 O O . GLY A 1 464 ? 16.615 -25.92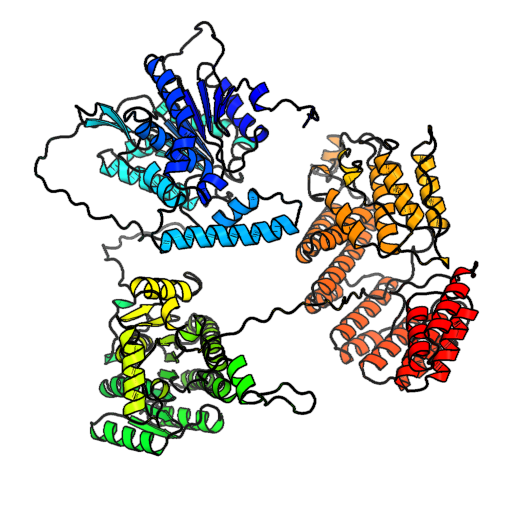6 -14.076 1.00 75.81 464 GLY A O 1
ATOM 3542 N N . ASP A 1 465 ? 17.584 -23.963 -14.591 1.00 73.19 465 ASP A N 1
ATOM 3543 C CA . ASP A 1 465 ? 18.838 -24.258 -13.916 1.00 73.19 465 ASP A CA 1
ATOM 3544 C C . ASP A 1 465 ? 18.615 -24.279 -12.397 1.00 73.19 465 ASP A C 1
ATOM 3546 O O . ASP A 1 465 ? 18.037 -23.347 -11.835 1.00 73.19 465 ASP A O 1
ATOM 3550 N N . ALA A 1 466 ? 19.035 -25.363 -11.746 1.00 69.75 466 ALA A N 1
ATOM 3551 C CA . ALA A 1 466 ? 18.878 -25.541 -10.306 1.00 69.75 466 ALA A CA 1
ATOM 3552 C C . ALA A 1 466 ? 19.771 -24.590 -9.486 1.00 69.75 466 ALA A C 1
ATOM 3554 O O . ALA A 1 466 ? 19.504 -24.372 -8.304 1.00 69.75 466 ALA A O 1
ATOM 3555 N N . ARG A 1 467 ? 20.819 -24.028 -10.105 1.00 73.44 467 ARG A N 1
ATOM 3556 C CA . ARG A 1 467 ? 21.729 -23.048 -9.501 1.00 73.44 467 ARG A CA 1
ATOM 3557 C C . ARG A 1 467 ? 21.049 -21.685 -9.395 1.00 73.44 467 ARG A C 1
ATOM 3559 O O . ARG A 1 467 ? 20.329 -21.276 -10.306 1.00 73.44 467 ARG A O 1
ATOM 3566 N N . ASN A 1 468 ? 21.323 -20.949 -8.320 1.00 77.50 468 ASN A N 1
ATOM 3567 C CA . ASN A 1 468 ? 20.902 -19.548 -8.228 1.00 77.50 468 ASN A CA 1
ATOM 3568 C C . ASN A 1 468 ? 21.757 -18.647 -9.147 1.00 77.50 468 ASN A C 1
ATOM 3570 O O . ASN A 1 468 ? 22.807 -19.061 -9.636 1.00 77.50 468 ASN A O 1
ATOM 3574 N N . VAL A 1 469 ? 21.321 -17.402 -9.363 1.00 77.69 469 VAL A N 1
ATOM 3575 C CA . VAL A 1 469 ? 21.994 -16.452 -10.275 1.00 77.69 469 VAL A CA 1
ATOM 3576 C C . VAL A 1 469 ? 23.459 -16.218 -9.899 1.00 77.69 469 VAL A C 1
ATOM 3578 O O . VAL A 1 469 ? 24.293 -16.093 -10.787 1.00 77.69 469 VAL A O 1
ATOM 3581 N N . VAL A 1 470 ? 23.791 -16.209 -8.605 1.00 81.88 470 VAL A N 1
ATOM 3582 C CA . VAL A 1 470 ? 25.174 -16.024 -8.138 1.00 81.88 470 VAL A CA 1
ATOM 3583 C C . VAL A 1 470 ? 26.034 -17.222 -8.534 1.00 81.88 470 VAL A C 1
ATOM 3585 O O . VAL A 1 470 ? 27.084 -17.042 -9.134 1.00 81.88 470 VAL A O 1
ATOM 3588 N N . GLN A 1 471 ? 25.551 -18.440 -8.289 1.00 81.44 471 GLN A N 1
ATOM 3589 C CA . GLN A 1 471 ? 26.250 -19.682 -8.639 1.00 81.44 471 GLN A CA 1
ATOM 3590 C C . GLN A 1 471 ? 26.429 -19.860 -10.154 1.00 81.44 471 GLN A C 1
ATOM 3592 O O . GLN A 1 471 ? 27.431 -20.419 -10.596 1.00 81.44 471 GLN A O 1
ATOM 3597 N N . GLN A 1 472 ? 25.461 -19.408 -10.957 1.00 78.62 472 GLN A N 1
ATOM 3598 C CA . GLN A 1 472 ? 25.593 -19.390 -12.417 1.00 78.62 472 GLN A CA 1
ATOM 3599 C C . GLN A 1 472 ? 26.705 -18.424 -12.836 1.00 78.62 472 GLN A C 1
ATOM 3601 O O . GLN A 1 472 ? 27.622 -18.829 -13.547 1.00 78.62 472 GLN A O 1
ATOM 3606 N N . MET A 1 473 ? 26.678 -17.197 -12.302 1.00 81.75 473 MET A N 1
ATOM 3607 C CA . MET A 1 473 ? 27.701 -16.177 -12.543 1.00 81.75 473 MET A CA 1
ATOM 3608 C C . MET A 1 473 ? 29.104 -16.647 -12.147 1.00 81.75 473 MET A C 1
ATOM 3610 O O . MET A 1 473 ? 30.031 -16.484 -12.927 1.00 81.75 473 MET A O 1
ATOM 3614 N N . GLU A 1 474 ? 29.267 -17.267 -10.976 1.00 83.00 474 GLU A N 1
ATOM 3615 C CA . GLU A 1 474 ? 30.559 -17.783 -10.495 1.00 83.00 474 GLU A CA 1
ATOM 3616 C C . GLU A 1 474 ? 31.127 -18.896 -11.386 1.00 83.00 474 GLU A C 1
ATOM 3618 O O . GLU A 1 474 ? 32.341 -19.064 -11.475 1.00 83.00 474 GLU A O 1
ATOM 3623 N N . GLN A 1 475 ? 30.274 -19.674 -12.054 1.00 81.31 475 GLN A N 1
ATOM 3624 C CA . GLN A 1 475 ? 30.733 -20.728 -12.955 1.00 81.31 475 GLN A CA 1
ATOM 3625 C C . GLN A 1 475 ? 31.016 -20.211 -14.369 1.00 81.31 475 GLN A C 1
ATOM 3627 O O . GLN A 1 475 ? 31.951 -20.681 -15.016 1.00 81.31 475 GLN A O 1
ATOM 3632 N N . GLU A 1 476 ? 30.195 -19.286 -14.857 1.00 82.62 476 GLU A N 1
ATOM 3633 C CA . GLU A 1 476 ? 30.342 -18.672 -16.178 1.00 82.62 476 GLU A CA 1
ATOM 3634 C C . GLU A 1 476 ? 31.515 -17.688 -16.207 1.00 82.62 476 GLU A C 1
ATOM 3636 O O . GLU A 1 476 ? 32.301 -17.699 -17.151 1.00 82.62 476 GLU A O 1
ATOM 3641 N N . ASN A 1 477 ? 31.673 -16.911 -15.132 1.00 77.81 477 ASN A N 1
ATOM 3642 C CA . ASN A 1 477 ? 32.699 -15.891 -14.946 1.00 77.81 477 ASN A CA 1
ATOM 3643 C C . ASN A 1 477 ? 33.330 -16.018 -13.541 1.00 77.81 477 ASN A C 1
ATOM 3645 O O . ASN A 1 477 ? 32.980 -15.253 -12.637 1.00 77.81 477 ASN A O 1
ATOM 3649 N N . PRO A 1 478 ? 34.282 -16.953 -13.335 1.00 75.81 478 PRO A N 1
ATOM 3650 C CA . PRO A 1 478 ? 34.891 -17.202 -12.022 1.00 75.81 478 PRO A CA 1
ATOM 3651 C C . PRO A 1 478 ? 35.600 -15.989 -11.411 1.00 75.81 478 PRO A C 1
ATOM 3653 O O . PRO A 1 478 ? 35.700 -15.879 -10.191 1.00 75.81 478 PRO A O 1
ATOM 3656 N N . GLU A 1 479 ? 36.079 -15.068 -12.251 1.00 76.00 479 GLU A N 1
ATOM 3657 C CA . GLU A 1 479 ? 36.676 -13.805 -11.829 1.00 76.00 479 GLU A CA 1
ATOM 3658 C C . GLU A 1 479 ? 35.949 -12.629 -12.489 1.00 76.00 479 GLU A C 1
ATOM 3660 O O . GLU A 1 479 ? 35.917 -12.504 -13.714 1.00 76.00 479 GLU A O 1
ATOM 3665 N N . ALA A 1 480 ? 35.393 -11.729 -11.673 1.00 71.31 480 ALA A N 1
ATOM 3666 C CA . ALA A 1 480 ? 34.827 -10.479 -12.166 1.00 71.31 480 ALA A CA 1
ATOM 3667 C C . ALA A 1 480 ? 35.955 -9.582 -12.697 1.00 71.31 480 ALA A C 1
ATOM 3669 O O . ALA A 1 480 ? 36.832 -9.151 -11.944 1.00 71.31 480 ALA A O 1
ATOM 3670 N N . SER A 1 481 ? 35.934 -9.287 -13.996 1.00 75.94 481 SER A N 1
ATOM 3671 C CA . SER A 1 481 ? 36.980 -8.513 -14.658 1.00 75.94 481 SER A CA 1
ATOM 3672 C C . SER A 1 481 ? 36.388 -7.511 -15.636 1.00 75.94 481 SER A C 1
ATOM 3674 O O . SER A 1 481 ? 35.484 -7.842 -16.388 1.00 75.94 481 SER A O 1
ATOM 3676 N N . LEU A 1 482 ? 36.966 -6.308 -15.704 1.00 77.19 482 LEU A N 1
ATOM 3677 C CA . LEU A 1 482 ? 36.651 -5.327 -16.754 1.00 77.19 482 LEU A CA 1
ATOM 3678 C C . LEU A 1 482 ? 37.135 -5.764 -18.150 1.00 77.19 482 LEU A C 1
ATOM 3680 O O . LEU A 1 482 ? 36.885 -5.069 -19.127 1.00 77.19 482 LEU A O 1
ATOM 3684 N N . SER A 1 483 ? 37.883 -6.869 -18.238 1.00 80.75 483 SER A N 1
ATOM 3685 C CA . SER A 1 483 ? 38.435 -7.392 -19.494 1.00 80.75 483 SER A CA 1
ATOM 3686 C C . SER A 1 483 ? 37.549 -8.429 -20.191 1.00 80.75 483 SER A C 1
ATOM 3688 O O . SER A 1 483 ? 37.850 -8.789 -21.326 1.00 80.75 483 SER A O 1
ATOM 3690 N N . HIS A 1 484 ? 36.485 -8.904 -19.535 1.00 72.69 484 HIS A N 1
ATOM 3691 C CA . HIS A 1 484 ? 35.546 -9.878 -20.089 1.00 72.69 484 HIS A CA 1
ATOM 3692 C C . HIS A 1 484 ? 34.117 -9.422 -19.797 1.00 72.69 484 HIS A C 1
ATOM 3694 O O . HIS A 1 484 ? 33.801 -9.067 -18.662 1.00 72.69 484 HIS A O 1
ATOM 3700 N N . ASP A 1 485 ? 33.262 -9.447 -20.814 1.00 80.50 485 ASP A N 1
ATOM 3701 C CA . ASP A 1 485 ? 31.846 -9.139 -20.642 1.00 80.50 485 ASP A CA 1
ATOM 3702 C C . ASP A 1 485 ? 31.110 -10.333 -20.011 1.00 80.50 485 ASP A C 1
ATOM 3704 O O . ASP A 1 485 ? 31.437 -11.486 -20.312 1.00 80.50 485 ASP A O 1
ATOM 3708 N N . PRO A 1 486 ? 30.112 -10.092 -19.141 1.00 80.31 486 PRO A N 1
ATOM 3709 C CA . PRO A 1 486 ? 29.293 -11.161 -18.593 1.00 80.31 486 PRO A CA 1
ATOM 3710 C C . PRO A 1 486 ? 28.499 -11.872 -19.697 1.00 80.31 486 PRO A C 1
ATOM 3712 O O . PRO A 1 486 ? 28.097 -11.263 -20.689 1.00 80.31 486 PRO A O 1
ATOM 3715 N N . ILE A 1 487 ? 28.239 -13.166 -19.504 1.00 82.88 487 ILE A N 1
ATOM 3716 C CA . ILE A 1 487 ? 27.461 -13.968 -20.448 1.00 82.88 487 ILE A CA 1
ATOM 3717 C C . ILE A 1 487 ? 25.990 -13.565 -20.332 1.00 82.88 487 ILE A C 1
ATOM 3719 O O . ILE A 1 487 ? 25.450 -13.430 -19.233 1.00 82.88 487 ILE A O 1
ATOM 3723 N N . GLU A 1 488 ? 25.339 -13.355 -21.476 1.00 81.88 488 GLU A N 1
ATOM 3724 C CA . GLU A 1 488 ? 23.918 -13.029 -21.509 1.00 81.88 488 GLU A CA 1
ATOM 3725 C C . GLU A 1 488 ? 23.082 -14.207 -20.969 1.00 81.88 488 GLU A C 1
ATOM 3727 O O . GLU A 1 488 ? 23.222 -15.339 -21.451 1.00 81.88 488 GLU A O 1
ATOM 3732 N N . PRO A 1 489 ? 22.187 -13.972 -19.990 1.00 79.44 489 PRO A N 1
ATOM 3733 C CA . PRO A 1 489 ? 21.351 -15.027 -19.439 1.00 79.44 489 PRO A CA 1
ATOM 3734 C C . PRO A 1 489 ? 20.384 -15.578 -20.494 1.00 79.44 489 PRO A C 1
ATOM 3736 O O . PRO A 1 489 ? 19.690 -14.838 -21.189 1.00 79.44 489 PRO A O 1
ATOM 3739 N N . SER A 1 490 ? 20.264 -16.905 -20.575 1.00 82.75 490 SER A N 1
ATOM 3740 C CA . SER A 1 490 ? 19.352 -17.536 -21.535 1.00 82.75 490 SER A CA 1
ATOM 3741 C C . SER A 1 490 ? 17.875 -17.274 -21.202 1.00 82.75 490 SER A C 1
ATOM 3743 O O . SER A 1 490 ? 17.373 -17.705 -20.158 1.00 82.75 490 SER A O 1
ATOM 3745 N N . ALA A 1 491 ? 17.140 -16.675 -22.145 1.00 86.19 491 ALA A N 1
ATOM 3746 C CA . ALA A 1 491 ? 15.691 -16.458 -22.051 1.00 86.19 491 ALA A CA 1
ATOM 3747 C C . ALA A 1 491 ? 14.844 -17.720 -22.325 1.00 86.19 491 ALA A C 1
ATOM 3749 O O . ALA A 1 491 ? 13.633 -17.718 -22.099 1.00 86.19 491 ALA A O 1
ATOM 3750 N N . LYS A 1 492 ? 15.465 -18.835 -22.739 1.00 90.81 492 LYS A N 1
ATOM 3751 C CA . LYS A 1 492 ? 14.781 -20.047 -23.230 1.00 90.81 492 LYS A CA 1
ATOM 3752 C C . LYS A 1 492 ? 13.698 -20.582 -22.284 1.00 90.81 492 LYS A C 1
ATOM 3754 O O . LYS A 1 492 ? 12.629 -20.985 -22.736 1.00 90.81 492 LYS A O 1
ATOM 3759 N N . VAL A 1 493 ? 13.958 -20.594 -20.972 1.00 92.06 493 VAL A N 1
ATOM 3760 C CA . VAL A 1 493 ? 12.985 -21.069 -19.968 1.00 92.06 493 VAL A CA 1
ATOM 3761 C C . VAL A 1 493 ? 11.750 -20.168 -19.941 1.00 92.06 493 VAL A C 1
ATOM 3763 O O . VAL A 1 493 ? 10.632 -20.672 -19.883 1.00 92.06 493 VAL A O 1
ATOM 3766 N N . ILE A 1 494 ? 11.934 -18.849 -20.026 1.00 94.38 494 ILE A N 1
ATOM 3767 C CA . ILE A 1 494 ? 10.842 -17.869 -20.045 1.00 94.38 494 ILE A CA 1
ATOM 3768 C C . ILE A 1 494 ? 10.070 -17.972 -21.367 1.00 94.38 494 ILE A C 1
ATOM 3770 O O . ILE A 1 494 ? 8.838 -18.044 -21.352 1.00 94.38 494 ILE A O 1
ATOM 3774 N N . ASP A 1 495 ? 10.777 -18.060 -22.496 1.00 95.88 495 ASP A N 1
ATOM 3775 C CA . ASP A 1 495 ? 10.173 -18.166 -23.828 1.00 95.88 495 ASP A CA 1
ATOM 3776 C C . ASP A 1 495 ? 9.271 -19.394 -23.961 1.00 95.88 495 ASP A C 1
ATOM 3778 O O . ASP A 1 495 ? 8.177 -19.300 -24.520 1.00 95.88 495 ASP A O 1
ATOM 3782 N N . ILE A 1 496 ? 9.695 -20.535 -23.411 1.00 95.69 496 ILE A N 1
ATOM 3783 C CA . ILE A 1 496 ? 8.919 -21.779 -23.435 1.00 95.69 496 ILE A CA 1
ATOM 3784 C C . ILE A 1 496 ? 7.805 -21.744 -22.378 1.00 95.69 496 ILE A C 1
ATOM 3786 O O . ILE A 1 496 ? 6.630 -21.866 -22.726 1.00 95.69 496 ILE A O 1
ATOM 3790 N N . ASN A 1 497 ? 8.150 -21.559 -21.097 1.00 96.12 497 ASN A N 1
ATOM 3791 C CA . ASN A 1 497 ? 7.215 -21.760 -19.980 1.00 96.12 497 ASN A CA 1
ATOM 3792 C C . ASN A 1 497 ? 6.181 -20.640 -19.826 1.00 96.12 497 ASN A C 1
ATOM 3794 O O . ASN A 1 497 ? 5.134 -20.876 -19.227 1.00 96.12 497 ASN A O 1
ATOM 3798 N N . LEU A 1 498 ? 6.470 -19.431 -20.318 1.00 97.75 498 LEU A N 1
ATOM 3799 C CA . LEU A 1 498 ? 5.549 -18.295 -20.286 1.00 97.75 498 LEU A CA 1
ATOM 3800 C C . LEU A 1 498 ? 5.160 -17.866 -21.700 1.00 97.75 498 LEU A C 1
ATOM 3802 O O . LEU A 1 498 ? 3.972 -17.820 -22.017 1.00 97.75 498 LEU A O 1
ATOM 3806 N N . GLY A 1 499 ? 6.143 -17.598 -22.565 1.00 97.88 499 GLY A N 1
ATOM 3807 C CA . GLY A 1 499 ? 5.893 -17.159 -23.940 1.00 97.88 499 GLY A CA 1
ATOM 3808 C C . GLY A 1 499 ? 5.044 -18.161 -24.731 1.00 97.88 499 GLY A C 1
ATOM 3809 O O . GLY A 1 499 ? 4.058 -17.775 -25.365 1.00 97.88 499 GLY A O 1
ATOM 3810 N N . GLY A 1 500 ? 5.368 -19.452 -24.634 1.00 97.81 500 GLY A N 1
ATOM 3811 C CA . GLY A 1 500 ? 4.609 -20.536 -25.256 1.00 97.81 500 GLY A CA 1
ATOM 3812 C C . GLY A 1 500 ? 3.188 -20.672 -24.707 1.00 97.81 500 GLY A C 1
ATOM 3813 O O . GLY A 1 500 ? 2.248 -20.890 -25.476 1.00 97.81 500 GLY A O 1
ATOM 3814 N N . VAL A 1 501 ? 2.998 -20.464 -23.400 1.00 98.19 501 VAL A N 1
ATOM 3815 C CA . VAL A 1 501 ? 1.675 -20.502 -22.754 1.00 98.19 501 VAL A CA 1
ATOM 3816 C C . VAL A 1 501 ? 0.813 -19.323 -23.207 1.00 98.19 501 VAL A C 1
ATOM 3818 O O . VAL A 1 501 ? -0.337 -19.530 -23.585 1.00 98.19 501 VAL A O 1
ATOM 3821 N N . VAL A 1 502 ? 1.364 -18.105 -23.262 1.00 98.44 502 VAL A N 1
ATOM 3822 C CA . VAL A 1 502 ? 0.658 -16.908 -23.761 1.00 98.44 502 VAL A CA 1
ATOM 3823 C C . VAL A 1 502 ? 0.217 -17.096 -25.217 1.00 98.44 502 VAL A C 1
ATOM 3825 O O . VAL A 1 502 ? -0.948 -16.856 -25.552 1.00 98.44 502 VAL A O 1
ATOM 3828 N N . LYS A 1 503 ? 1.122 -17.572 -26.087 1.00 98.50 503 LYS A N 1
ATOM 3829 C CA . LYS A 1 503 ? 0.823 -17.854 -27.503 1.00 98.50 503 LYS A CA 1
ATOM 3830 C C . LYS A 1 503 ? -0.270 -18.918 -27.639 1.00 98.50 503 LYS A C 1
ATOM 3832 O O . LYS A 1 503 ? -1.239 -18.714 -28.371 1.00 98.50 503 LYS A O 1
ATOM 3837 N N . SER A 1 504 ? -0.150 -20.017 -26.896 1.00 98.44 504 SER A N 1
ATOM 3838 C CA . SER A 1 504 ? -1.103 -21.131 -26.947 1.00 98.44 504 SER A CA 1
ATOM 3839 C C . SER A 1 504 ? -2.473 -20.762 -26.371 1.00 98.44 504 SER A C 1
ATOM 3841 O O . SER A 1 504 ? -3.488 -21.141 -26.948 1.00 98.44 504 SER A O 1
ATOM 3843 N N . ALA A 1 505 ? -2.535 -19.969 -25.296 1.00 98.38 505 ALA A N 1
ATOM 3844 C CA . ALA A 1 505 ? -3.792 -19.469 -24.737 1.00 98.38 505 ALA A CA 1
ATOM 3845 C C . ALA A 1 505 ? -4.538 -18.582 -25.745 1.00 98.38 505 ALA A C 1
ATOM 3847 O O . ALA A 1 505 ? -5.739 -18.751 -25.952 1.00 98.38 505 ALA A O 1
ATOM 3848 N N . LYS A 1 506 ? -3.823 -17.695 -26.452 1.00 98.19 506 LYS A N 1
ATOM 3849 C CA . LYS A 1 506 ? -4.408 -16.884 -27.531 1.00 98.19 506 LYS A CA 1
ATOM 3850 C C . LYS A 1 506 ? -4.974 -17.753 -28.659 1.00 98.19 506 LYS A C 1
ATOM 3852 O O . LYS A 1 506 ? -6.071 -17.476 -29.141 1.00 98.19 506 LYS A O 1
ATOM 3857 N N . LEU A 1 507 ? -4.248 -18.794 -29.076 1.00 98.56 507 LEU A N 1
ATOM 3858 C CA . LEU A 1 507 ? -4.725 -19.732 -30.098 1.00 98.56 507 LEU A CA 1
ATOM 3859 C C . LEU A 1 507 ? -5.947 -20.519 -29.620 1.00 98.56 507 LEU A C 1
ATOM 3861 O O . LEU A 1 507 ? -6.909 -20.639 -30.375 1.00 98.56 507 LEU A O 1
ATOM 3865 N N . ALA A 1 508 ? -5.952 -20.988 -28.372 1.00 98.12 508 ALA A N 1
ATOM 3866 C CA . ALA A 1 508 ? -7.098 -21.669 -27.780 1.00 98.12 508 ALA A CA 1
ATOM 3867 C C . ALA A 1 508 ? -8.355 -20.795 -27.844 1.00 98.12 508 ALA A C 1
ATOM 3869 O O . ALA A 1 508 ? -9.346 -21.200 -28.447 1.00 98.12 508 ALA A O 1
ATOM 3870 N N . LEU A 1 509 ? -8.280 -19.560 -27.335 1.00 97.25 509 LEU A N 1
ATOM 3871 C CA . LEU A 1 509 ? -9.403 -18.618 -27.349 1.00 97.25 509 LEU A CA 1
ATOM 3872 C C . LEU A 1 509 ? -9.851 -18.238 -28.767 1.00 97.25 509 LEU A C 1
ATOM 3874 O O . LEU A 1 509 ? -11.034 -17.993 -28.991 1.00 97.25 509 LEU A O 1
ATOM 3878 N N . TYR A 1 510 ? -8.931 -18.197 -29.734 1.00 97.00 510 TYR A N 1
ATOM 3879 C CA . TYR A 1 510 ? -9.278 -17.987 -31.139 1.00 97.00 510 TYR A CA 1
ATOM 3880 C C . TYR A 1 510 ? -10.085 -19.167 -31.701 1.00 97.00 510 TYR A C 1
ATOM 3882 O O . TYR A 1 510 ? -11.157 -18.961 -32.269 1.00 97.00 510 TYR A O 1
ATOM 3890 N N . TYR A 1 511 ? -9.611 -20.403 -31.514 1.00 96.88 511 TYR A N 1
ATOM 3891 C CA . TYR A 1 511 ? -10.262 -21.599 -32.060 1.00 96.88 511 TYR A CA 1
ATOM 3892 C C . TYR A 1 511 ? -11.501 -22.052 -31.273 1.00 96.88 511 TYR A C 1
ATOM 3894 O O . TYR A 1 511 ? -12.347 -22.743 -31.838 1.00 96.88 511 TYR A O 1
ATOM 3902 N N . PHE A 1 512 ? -11.669 -21.623 -30.019 1.00 95.62 512 PHE A N 1
ATOM 3903 C CA . PHE A 1 512 ? -12.905 -21.809 -29.245 1.00 95.62 512 PHE A CA 1
ATOM 3904 C C . PHE A 1 512 ? -14.122 -21.119 -29.871 1.00 95.62 512 PHE A C 1
ATOM 3906 O O . PHE A 1 512 ? -15.248 -21.536 -29.614 1.00 95.62 512 PHE A O 1
ATOM 3913 N N . ARG A 1 513 ? -13.905 -20.111 -30.726 1.00 92.38 513 ARG A N 1
ATOM 3914 C CA . ARG A 1 513 ? -14.967 -19.386 -31.444 1.00 92.38 513 ARG A CA 1
ATOM 3915 C C . ARG A 1 513 ? -15.530 -20.154 -32.641 1.00 92.38 513 ARG A C 1
ATOM 3917 O O . ARG A 1 513 ? -16.514 -19.714 -33.230 1.00 92.38 513 ARG A O 1
ATOM 3924 N N . LEU A 1 514 ? -14.901 -21.260 -33.043 1.00 92.69 514 LEU A N 1
ATOM 3925 C CA . LEU A 1 514 ? -15.413 -22.083 -34.133 1.00 92.69 514 LEU A CA 1
ATOM 3926 C C . LEU A 1 514 ? -16.686 -22.818 -33.701 1.00 92.69 514 LEU A C 1
ATOM 3928 O O . LEU A 1 514 ? -16.787 -23.335 -32.590 1.00 92.69 514 LEU A O 1
ATOM 3932 N N . SER A 1 515 ? -17.654 -22.877 -34.611 1.00 88.06 515 SER A N 1
ATOM 3933 C CA . SER A 1 515 ? -18.859 -23.690 -34.442 1.00 88.06 515 SER A CA 1
ATOM 3934 C C . SER A 1 515 ? -18.594 -25.132 -34.866 1.00 88.06 515 SER A C 1
ATOM 3936 O O . SER A 1 515 ? -17.758 -25.386 -35.733 1.00 88.06 515 SER A O 1
ATOM 3938 N N . ALA A 1 516 ? -19.308 -26.081 -34.259 1.00 86.62 516 ALA A N 1
ATOM 3939 C CA . ALA A 1 516 ? -19.203 -27.482 -34.646 1.00 86.62 516 ALA A CA 1
ATOM 3940 C C . ALA A 1 516 ? -19.707 -27.703 -36.085 1.00 86.62 516 ALA A C 1
ATOM 3942 O O . ALA A 1 516 ? -20.643 -27.036 -36.527 1.00 86.62 516 ALA A O 1
ATOM 3943 N N . ALA A 1 517 ? -19.101 -28.657 -36.795 1.00 85.06 517 ALA A N 1
ATOM 3944 C CA . ALA A 1 517 ? -19.549 -29.073 -38.120 1.00 85.06 517 ALA A CA 1
ATOM 3945 C C . ALA A 1 517 ? -21.009 -29.566 -38.102 1.00 85.06 517 ALA A C 1
ATOM 3947 O O . ALA A 1 517 ? -21.474 -30.162 -37.126 1.00 85.06 517 ALA A O 1
ATOM 3948 N N . GLU A 1 518 ? -21.725 -29.334 -39.201 1.00 83.50 518 GLU A N 1
ATOM 3949 C CA . GLU A 1 518 ? -23.124 -29.736 -39.349 1.00 83.50 518 GLU A CA 1
ATOM 3950 C C . GLU A 1 518 ? -23.281 -31.262 -39.215 1.00 83.50 518 GLU A C 1
ATOM 3952 O O . GLU A 1 518 ? -22.510 -32.034 -39.785 1.00 83.50 518 GLU A O 1
ATOM 3957 N N . GLY A 1 519 ? -24.252 -31.705 -38.409 1.00 81.06 519 GLY A N 1
ATOM 3958 C CA . GLY A 1 519 ? -24.482 -33.127 -38.117 1.00 81.06 519 GLY A CA 1
ATOM 3959 C C . GLY A 1 519 ? -23.488 -33.773 -37.139 1.00 81.06 519 GLY A C 1
ATOM 3960 O O . GLY A 1 519 ? -23.611 -34.966 -36.858 1.00 81.06 519 GLY A O 1
ATOM 3961 N N . ALA A 1 520 ? -22.521 -33.025 -36.596 1.00 84.31 520 ALA A N 1
ATOM 3962 C CA . ALA A 1 520 ? -21.573 -33.555 -35.620 1.00 84.31 520 ALA A CA 1
ATOM 3963 C C . ALA A 1 520 ? -22.227 -33.816 -34.242 1.00 84.31 520 ALA A C 1
ATOM 3965 O O . ALA A 1 520 ? -23.221 -33.170 -33.893 1.00 84.31 520 ALA A O 1
ATOM 3966 N N . PRO A 1 521 ? -21.659 -34.725 -33.419 1.00 82.12 521 PRO A N 1
ATOM 3967 C CA . PRO A 1 521 ? -22.150 -34.976 -32.068 1.00 82.12 521 PRO A CA 1
ATOM 3968 C C . PRO A 1 521 ? -22.224 -33.689 -31.238 1.00 82.12 521 PRO A C 1
ATOM 3970 O O . PRO A 1 521 ? -21.255 -32.923 -31.166 1.00 82.12 521 PRO A O 1
ATOM 3973 N N . GLN A 1 522 ? -23.372 -33.468 -30.596 1.00 78.75 522 GLN A N 1
ATOM 3974 C CA . GLN A 1 522 ? -23.559 -32.352 -29.676 1.00 78.75 522 GLN A CA 1
ATOM 3975 C C . GLN A 1 522 ? -22.797 -32.615 -28.379 1.00 78.75 522 GLN A C 1
ATOM 3977 O O . GLN A 1 522 ? -22.857 -33.710 -27.821 1.00 78.75 522 GLN A O 1
ATOM 3982 N N . VAL A 1 523 ? -22.079 -31.599 -27.911 1.00 83.62 523 VAL A N 1
ATOM 3983 C CA . VAL A 1 523 ? -21.366 -31.614 -26.632 1.00 83.62 523 VAL A CA 1
ATOM 3984 C C . VAL A 1 523 ? -21.795 -30.369 -25.874 1.00 83.62 523 VAL A C 1
ATOM 3986 O O . VAL A 1 523 ? -21.692 -29.266 -26.412 1.00 83.62 523 VAL A O 1
ATOM 3989 N N . ALA A 1 524 ? -22.296 -30.567 -24.658 1.00 74.94 524 ALA A N 1
ATOM 3990 C CA . ALA A 1 524 ? -22.749 -29.503 -23.774 1.00 74.94 524 ALA A CA 1
ATOM 3991 C C . ALA A 1 524 ? -21.595 -28.929 -22.932 1.00 74.94 524 ALA A C 1
ATOM 3993 O O . ALA A 1 524 ? -20.571 -29.589 -22.721 1.00 74.94 524 ALA A O 1
ATOM 3994 N N . GLY A 1 525 ? -21.804 -27.710 -22.436 1.00 81.38 525 GLY A N 1
ATOM 3995 C CA . GLY A 1 525 ? -20.895 -27.010 -21.533 1.00 81.38 525 GLY A CA 1
ATOM 3996 C C . GLY A 1 525 ? -19.903 -26.068 -22.233 1.00 81.38 525 GLY A C 1
ATOM 3997 O O . GLY A 1 525 ? -19.725 -26.128 -23.457 1.00 81.38 525 GLY A O 1
ATOM 3998 N N . PRO A 1 526 ? -19.260 -25.179 -21.459 1.00 87.75 526 PRO A N 1
ATOM 3999 C CA . PRO A 1 526 ? -18.295 -24.211 -21.965 1.00 87.75 526 PRO A CA 1
ATOM 4000 C C . PRO A 1 526 ? -17.003 -24.878 -22.461 1.00 87.75 526 PRO A C 1
ATOM 4002 O O . PRO A 1 526 ? -16.679 -26.025 -22.135 1.00 87.75 526 PRO A O 1
ATOM 4005 N N . LYS A 1 527 ? -16.234 -24.130 -23.258 1.00 95.31 527 LYS A N 1
ATOM 4006 C CA . LYS A 1 527 ? -14.862 -24.496 -23.647 1.00 95.31 527 LYS A CA 1
ATOM 4007 C C . LYS A 1 527 ? -13.933 -24.376 -22.435 1.00 95.31 527 LYS A C 1
ATOM 4009 O O . LYS A 1 527 ? -14.212 -23.576 -21.553 1.00 95.31 527 LYS A O 1
ATOM 4014 N N . SER A 1 528 ? -12.820 -25.108 -22.380 1.00 97.31 528 SER A N 1
ATOM 4015 C CA . SER A 1 528 ? -11.940 -25.091 -21.195 1.00 97.31 528 SER A CA 1
ATOM 4016 C C . SER A 1 528 ? -10.481 -24.819 -21.543 1.00 97.31 528 SER A C 1
ATOM 4018 O O . SER A 1 528 ? -9.850 -25.565 -22.293 1.00 97.31 528 SER A O 1
ATOM 4020 N N . LEU A 1 529 ? -9.909 -23.783 -20.933 1.00 98.31 529 LEU A N 1
ATOM 4021 C CA . LEU A 1 529 ? -8.480 -23.489 -20.976 1.00 98.31 529 LEU A CA 1
ATOM 4022 C C . LEU A 1 529 ? -7.822 -23.913 -19.658 1.00 98.31 529 LEU A C 1
ATOM 4024 O O . LEU A 1 529 ? -8.143 -23.390 -18.595 1.00 98.31 529 LEU A O 1
ATOM 4028 N N . PHE A 1 530 ? -6.880 -24.846 -19.725 1.00 98.25 530 PHE A N 1
ATOM 4029 C CA . PHE A 1 530 ? -6.179 -25.365 -18.556 1.00 98.25 530 PHE A CA 1
ATOM 4030 C C . PHE A 1 530 ? -4.694 -25.005 -18.602 1.00 98.25 530 PHE A C 1
ATOM 4032 O O . PHE A 1 530 ? -3.998 -25.301 -19.578 1.00 98.25 530 PHE A O 1
ATOM 4039 N N . LEU A 1 531 ? -4.214 -24.353 -17.544 1.00 98.31 531 LEU A N 1
ATOM 4040 C CA . LEU A 1 531 ? -2.849 -23.846 -17.428 1.00 98.31 531 LEU A CA 1
ATOM 4041 C C . LEU A 1 531 ? -2.053 -24.641 -16.386 1.00 98.31 531 LEU A C 1
ATOM 4043 O O . LEU A 1 531 ? -2.601 -25.096 -15.384 1.00 98.31 531 LEU A O 1
ATOM 4047 N N . VAL A 1 532 ? -0.737 -24.748 -16.584 1.00 97.06 532 VAL A N 1
ATOM 4048 C CA . VAL A 1 532 ? 0.165 -25.415 -15.632 1.00 97.06 532 VAL A CA 1
ATOM 4049 C C . VAL A 1 532 ? 1.217 -24.434 -15.111 1.00 97.06 532 VAL A C 1
ATOM 4051 O O . VAL A 1 532 ? 2.198 -24.107 -15.787 1.00 97.06 532 VAL A O 1
ATOM 4054 N N . ALA A 1 533 ? 1.027 -23.976 -13.876 1.00 95.19 533 ALA A N 1
ATOM 4055 C CA . ALA A 1 533 ? 1.982 -23.183 -13.113 1.00 95.19 533 ALA A CA 1
ATOM 4056 C C . ALA A 1 533 ? 2.997 -24.101 -12.391 1.00 95.19 533 ALA A C 1
ATOM 4058 O O . ALA A 1 533 ? 3.535 -25.035 -12.989 1.00 95.19 533 ALA A O 1
ATOM 4059 N N . SER A 1 534 ? 3.341 -23.777 -11.144 1.00 93.38 534 SER A N 1
ATOM 4060 C CA . SER A 1 534 ? 4.196 -24.548 -10.230 1.00 93.38 534 SER A CA 1
ATOM 4061 C C . SER A 1 534 ? 4.098 -23.926 -8.841 1.00 93.38 534 SER A C 1
ATOM 4063 O O . SER A 1 534 ? 3.947 -22.705 -8.761 1.00 93.38 534 SER A O 1
ATOM 4065 N N . LEU A 1 535 ? 4.257 -24.700 -7.764 1.00 89.50 535 LEU A N 1
ATOM 4066 C CA . LEU A 1 535 ? 4.379 -24.120 -6.417 1.00 89.50 535 LEU A CA 1
ATOM 4067 C C . LEU A 1 535 ? 5.590 -23.182 -6.294 1.00 89.50 535 LEU A C 1
ATOM 4069 O O . LEU A 1 535 ? 5.525 -22.210 -5.552 1.00 89.50 535 LEU A O 1
ATOM 4073 N N . ALA A 1 536 ? 6.626 -23.363 -7.122 1.00 87.69 536 ALA A N 1
ATOM 4074 C CA . ALA A 1 536 ? 7.742 -22.415 -7.274 1.00 87.69 536 ALA A CA 1
ATOM 4075 C C . ALA A 1 536 ? 7.318 -21.012 -7.758 1.00 87.69 536 ALA A C 1
ATOM 4077 O O . ALA A 1 536 ? 8.090 -20.066 -7.682 1.00 87.69 536 ALA A O 1
ATOM 4078 N N . GLY A 1 537 ? 6.100 -20.869 -8.287 1.00 88.25 537 GLY A N 1
ATOM 4079 C CA . GLY A 1 537 ? 5.508 -19.569 -8.588 1.00 88.25 537 GLY A CA 1
ATOM 4080 C C . GLY A 1 537 ? 4.907 -18.877 -7.363 1.00 88.25 537 GLY A C 1
ATOM 4081 O O . GLY A 1 537 ? 4.468 -17.743 -7.507 1.00 88.25 537 GLY A O 1
ATOM 4082 N N . TYR A 1 538 ? 4.844 -19.534 -6.200 1.00 86.50 538 TYR A N 1
ATOM 4083 C CA . TYR A 1 538 ? 4.185 -19.060 -4.973 1.00 86.50 538 TYR A CA 1
ATOM 4084 C C . TYR A 1 538 ? 5.118 -18.989 -3.761 1.00 86.50 538 TYR A C 1
ATOM 4086 O O . TYR A 1 538 ? 4.782 -18.290 -2.809 1.00 86.50 538 TYR A O 1
ATOM 4094 N N . ILE A 1 539 ? 6.247 -19.702 -3.794 1.00 81.19 539 ILE A N 1
ATOM 4095 C CA . ILE A 1 539 ? 7.210 -19.812 -2.691 1.00 81.19 539 ILE A CA 1
ATOM 4096 C C . ILE A 1 539 ? 8.602 -19.343 -3.123 1.00 81.19 539 ILE A C 1
ATOM 4098 O O . ILE A 1 539 ? 8.928 -19.370 -4.312 1.00 81.19 539 ILE A O 1
ATOM 4102 N N . ASP A 1 540 ? 9.438 -18.985 -2.149 1.00 77.88 540 ASP A N 1
ATOM 4103 C CA . ASP A 1 540 ? 10.835 -18.620 -2.384 1.00 77.88 540 ASP A CA 1
ATOM 4104 C C . ASP A 1 540 ? 11.639 -19.845 -2.843 1.00 77.88 540 ASP A C 1
ATOM 4106 O O . ASP A 1 540 ? 11.824 -20.813 -2.101 1.00 77.88 540 ASP A O 1
ATOM 4110 N N . TYR A 1 541 ? 12.110 -19.820 -4.093 1.00 75.38 541 TYR A N 1
ATOM 4111 C CA . TYR A 1 541 ? 12.826 -20.938 -4.705 1.00 75.38 541 TYR A CA 1
ATOM 4112 C C . TYR A 1 541 ? 13.911 -20.450 -5.684 1.00 75.38 541 TYR A C 1
ATOM 4114 O O . TYR A 1 541 ? 13.714 -19.484 -6.419 1.00 75.38 541 TYR A O 1
ATOM 4122 N N . ALA A 1 542 ? 15.074 -21.110 -5.673 1.00 67.00 542 ALA A N 1
ATOM 4123 C CA . ALA A 1 542 ? 16.328 -20.635 -6.279 1.00 67.00 542 ALA A CA 1
ATOM 4124 C C . ALA A 1 542 ? 16.433 -20.618 -7.830 1.00 67.00 542 ALA A C 1
ATOM 4126 O O . ALA A 1 542 ? 17.196 -19.794 -8.338 1.00 67.00 542 ALA A O 1
ATOM 4127 N N . PRO A 1 543 ? 15.715 -21.452 -8.612 1.00 76.38 543 PRO A N 1
ATOM 4128 C CA . PRO A 1 543 ? 15.728 -21.419 -10.082 1.00 76.38 543 PRO A CA 1
ATOM 4129 C C . PRO A 1 543 ? 15.030 -20.177 -10.661 1.00 76.38 543 PRO A C 1
ATOM 4131 O O . PRO A 1 543 ? 13.908 -20.254 -11.170 1.00 76.38 543 PRO A O 1
ATOM 4134 N N . THR A 1 544 ? 15.691 -19.018 -10.606 1.00 81.56 544 THR A N 1
ATOM 4135 C CA . THR A 1 544 ? 15.085 -17.695 -10.840 1.00 81.56 544 THR A CA 1
ATOM 4136 C C . THR A 1 544 ? 14.252 -17.611 -12.122 1.00 81.56 544 THR A C 1
ATOM 4138 O O . THR A 1 544 ? 13.087 -17.227 -12.056 1.00 81.56 544 THR A O 1
ATOM 4141 N N . HIS A 1 545 ? 14.776 -18.019 -13.286 1.00 86.38 545 HIS A N 1
ATOM 4142 C CA . HIS A 1 545 ? 14.020 -17.944 -14.551 1.00 86.38 545 HIS A CA 1
ATOM 4143 C C . HIS A 1 545 ? 12.781 -18.847 -14.561 1.00 86.38 545 HIS A C 1
ATOM 4145 O O . HIS A 1 545 ? 11.745 -18.485 -15.121 1.00 86.38 545 HIS A O 1
ATOM 4151 N N . TYR A 1 546 ? 12.861 -20.013 -13.916 1.00 88.81 546 TYR A N 1
ATOM 4152 C CA . TYR A 1 546 ? 11.723 -20.914 -13.788 1.00 88.81 546 TYR A CA 1
ATOM 4153 C C . TYR A 1 546 ? 10.658 -20.312 -12.865 1.00 88.81 546 TYR A C 1
ATOM 4155 O O . TYR A 1 546 ? 9.496 -20.236 -13.269 1.00 88.81 546 TYR A O 1
ATOM 4163 N N . CYS A 1 547 ? 11.047 -19.798 -11.693 1.00 90.25 547 CYS A N 1
ATOM 4164 C CA . CYS A 1 547 ? 10.144 -19.125 -10.752 1.00 90.25 547 CYS A CA 1
ATOM 4165 C C . CYS A 1 547 ? 9.455 -17.917 -11.401 1.00 90.25 547 CYS A C 1
ATOM 4167 O O . CYS A 1 547 ? 8.229 -17.820 -11.360 1.00 90.25 547 CYS A O 1
ATOM 4169 N N . VAL A 1 548 ? 10.213 -17.063 -12.103 1.00 91.69 548 VAL A N 1
ATOM 4170 C CA . VAL A 1 548 ? 9.679 -15.922 -12.868 1.00 91.69 548 VAL A CA 1
ATOM 4171 C C . VAL A 1 548 ? 8.683 -16.392 -13.928 1.00 91.69 548 VAL A C 1
ATOM 4173 O O . VAL A 1 548 ? 7.576 -15.860 -14.006 1.00 91.69 548 VAL A O 1
ATOM 4176 N N . SER A 1 549 ? 9.021 -17.425 -14.709 1.00 94.88 549 SER A N 1
ATOM 4177 C CA . SER A 1 549 ? 8.117 -17.941 -15.745 1.00 94.88 549 SER A CA 1
ATOM 4178 C C . SER A 1 549 ? 6.801 -18.470 -15.160 1.00 94.88 549 SER A C 1
ATOM 4180 O O . SER A 1 549 ? 5.727 -18.172 -15.684 1.00 94.88 549 SER A O 1
ATOM 4182 N N . LYS A 1 550 ? 6.856 -19.193 -14.032 1.00 94.88 550 LYS A N 1
ATOM 4183 C CA . LYS A 1 550 ? 5.677 -19.774 -13.376 1.00 94.88 550 LYS A CA 1
ATOM 4184 C C . LYS A 1 550 ? 4.857 -18.730 -12.619 1.00 94.88 550 LYS A C 1
ATOM 4186 O O . LYS A 1 550 ? 3.633 -18.833 -12.622 1.00 94.88 550 LYS A O 1
ATOM 4191 N N . TYR A 1 551 ? 5.487 -17.686 -12.079 1.00 94.88 551 TYR A N 1
ATOM 4192 C CA . TYR A 1 551 ? 4.786 -16.496 -11.589 1.00 94.88 551 TYR A CA 1
ATOM 4193 C C . TYR A 1 551 ? 4.063 -15.764 -12.731 1.00 94.88 551 TYR A C 1
ATOM 4195 O O . TYR A 1 551 ? 2.898 -15.391 -12.597 1.00 94.88 551 TYR A O 1
ATOM 4203 N N . GLY A 1 552 ? 4.702 -15.638 -13.897 1.00 96.94 552 GLY A N 1
ATOM 4204 C CA . GLY A 1 552 ? 4.081 -15.072 -15.096 1.00 96.94 552 GLY A CA 1
ATOM 4205 C C . GLY A 1 552 ? 2.827 -15.832 -15.544 1.00 96.94 552 GLY A C 1
ATOM 4206 O O . GLY A 1 552 ? 1.826 -15.208 -15.896 1.00 96.94 552 GLY A O 1
ATOM 4207 N N . VAL A 1 553 ? 2.831 -17.170 -15.458 1.00 97.56 553 VAL A N 1
ATOM 4208 C CA . VAL A 1 553 ? 1.645 -17.998 -15.761 1.00 97.56 553 VAL A CA 1
ATOM 4209 C C . VAL A 1 553 ? 0.488 -17.690 -14.803 1.00 97.56 553 VAL A C 1
ATOM 4211 O O . VAL A 1 553 ? -0.657 -17.627 -15.248 1.00 97.56 553 VAL A O 1
ATOM 4214 N N . ARG A 1 554 ? 0.762 -17.412 -13.519 1.00 94.56 554 ARG A N 1
ATOM 4215 C CA . ARG A 1 554 ? -0.265 -16.952 -12.562 1.00 94.56 554 ARG A CA 1
ATOM 4216 C C . ARG A 1 554 ? -0.844 -15.598 -12.961 1.00 94.56 554 ARG A C 1
ATOM 4218 O O . ARG A 1 554 ? -2.056 -15.402 -12.914 1.00 94.56 554 ARG A O 1
ATOM 4225 N N . GLY A 1 555 ? 0.011 -14.664 -13.382 1.00 95.12 555 GLY A N 1
ATOM 4226 C CA . GLY A 1 555 ? -0.418 -13.363 -13.900 1.00 95.12 555 GLY A CA 1
ATOM 4227 C C . GLY A 1 555 ? -1.345 -13.503 -15.111 1.00 95.12 555 GLY A C 1
ATOM 4228 O O . GLY A 1 555 ? -2.425 -12.908 -15.140 1.00 95.12 555 GLY A O 1
ATOM 4229 N N . LEU A 1 556 ? -0.970 -14.364 -16.065 1.00 97.38 556 LEU A N 1
ATOM 4230 C CA . LEU A 1 556 ? -1.800 -14.700 -17.225 1.00 97.38 556 LEU A CA 1
ATOM 4231 C C . LEU A 1 556 ? -3.141 -15.312 -16.799 1.00 97.38 556 LEU A C 1
ATOM 4233 O O . LEU A 1 556 ? -4.187 -14.862 -17.261 1.00 97.38 556 LEU A O 1
ATOM 4237 N N . PHE A 1 557 ? -3.124 -16.289 -15.888 1.00 96.69 557 PHE A N 1
ATOM 4238 C CA . PHE A 1 557 ? -4.329 -16.906 -15.334 1.00 96.69 557 PHE A CA 1
ATOM 4239 C C . PHE A 1 557 ? -5.279 -15.866 -14.728 1.00 96.69 557 PHE A C 1
ATOM 4241 O O . PHE A 1 557 ? -6.458 -15.833 -15.076 1.00 96.69 557 PHE A O 1
ATOM 4248 N N . ARG A 1 558 ? -4.771 -14.968 -13.873 1.00 93.50 558 ARG A N 1
ATOM 4249 C CA . ARG A 1 558 ? -5.583 -13.922 -13.229 1.00 93.50 558 ARG A CA 1
ATOM 4250 C C . ARG A 1 558 ? -6.222 -12.978 -14.247 1.00 93.50 558 ARG A C 1
ATOM 4252 O O . ARG A 1 558 ? -7.374 -12.592 -14.058 1.00 93.50 558 ARG A O 1
ATOM 4259 N N . SER A 1 559 ? -5.501 -12.639 -15.317 1.00 94.38 559 SER A N 1
ATOM 4260 C CA . SER A 1 559 ? -6.017 -11.806 -16.408 1.00 94.38 559 SER A CA 1
ATOM 4261 C C . SER A 1 559 ? -7.112 -12.523 -17.207 1.00 94.38 559 SER A C 1
ATOM 4263 O O . SER A 1 559 ? -8.197 -11.976 -17.403 1.00 94.38 559 SER A O 1
ATOM 4265 N N . LEU A 1 560 ? -6.875 -13.779 -17.598 1.00 95.81 560 LEU A N 1
ATOM 4266 C CA . LEU A 1 560 ? -7.838 -14.583 -18.357 1.00 95.81 560 LEU A CA 1
ATOM 4267 C C . LEU A 1 560 ? -9.089 -14.926 -17.546 1.00 95.81 560 LEU A C 1
ATOM 4269 O O . LEU A 1 560 ? -10.188 -14.960 -18.096 1.00 95.81 560 LEU A O 1
ATOM 4273 N N . ARG A 1 561 ? -8.948 -15.126 -16.232 1.00 94.38 561 ARG A N 1
ATOM 4274 C CA . ARG A 1 561 ? -10.070 -15.398 -15.329 1.00 94.38 561 ARG A CA 1
ATOM 4275 C C . ARG A 1 561 ? -11.107 -14.286 -15.339 1.00 94.38 561 ARG A C 1
ATOM 4277 O O . ARG A 1 561 ? -12.294 -14.576 -15.267 1.00 94.38 561 ARG A O 1
ATOM 4284 N N . LEU A 1 562 ? -10.678 -13.027 -15.429 1.00 89.44 562 LEU A N 1
ATOM 4285 C CA . LEU A 1 562 ? -11.610 -11.905 -15.520 1.00 89.44 562 LEU A CA 1
ATOM 4286 C C . LEU A 1 562 ? -12.503 -12.029 -16.764 1.00 89.44 562 LEU A C 1
ATOM 4288 O O . LEU A 1 562 ? -13.703 -11.804 -16.674 1.00 89.44 562 LEU A O 1
ATOM 4292 N N . MET A 1 563 ? -11.932 -12.449 -17.895 1.00 92.31 563 MET A N 1
ATOM 4293 C CA . MET A 1 563 ? -12.673 -12.660 -19.143 1.00 92.31 563 MET A CA 1
ATOM 4294 C C . MET A 1 563 ? -13.588 -13.889 -19.067 1.00 92.31 563 MET A C 1
ATOM 4296 O O . MET A 1 563 ? -14.698 -13.853 -19.585 1.00 92.31 563 MET A O 1
ATOM 4300 N N . ALA A 1 564 ? -13.147 -14.953 -18.391 1.00 91.56 564 ALA A N 1
ATOM 4301 C CA . ALA A 1 564 ? -13.927 -16.177 -18.193 1.00 91.56 564 ALA A CA 1
ATOM 4302 C C . ALA A 1 564 ? -15.135 -15.998 -17.252 1.00 91.56 564 ALA A C 1
ATOM 4304 O O . ALA A 1 564 ? -16.006 -16.864 -17.213 1.00 91.56 564 ALA A O 1
ATOM 4305 N N . LYS A 1 565 ? -15.194 -14.903 -16.475 1.00 87.00 565 LYS A N 1
ATOM 4306 C CA . LYS A 1 565 ? -16.376 -14.548 -15.668 1.00 87.00 565 LYS A CA 1
ATOM 4307 C C . LYS A 1 565 ? -17.528 -14.011 -16.512 1.00 87.00 565 LYS A C 1
ATOM 4309 O O . LYS A 1 565 ? -18.661 -14.048 -16.048 1.00 87.00 565 LYS A O 1
ATOM 4314 N N . ASP A 1 566 ? -17.246 -13.500 -17.708 1.00 87.75 566 ASP A N 1
ATOM 4315 C CA . ASP A 1 566 ? -18.270 -13.053 -18.645 1.00 87.75 566 ASP A CA 1
ATOM 4316 C C . ASP A 1 566 ? -18.805 -14.269 -19.426 1.00 87.75 566 ASP A C 1
ATOM 4318 O O . ASP A 1 566 ? -18.076 -14.830 -20.256 1.00 87.75 566 ASP A O 1
ATOM 4322 N N . PRO A 1 567 ? -20.069 -14.684 -19.202 1.00 83.19 567 PRO A N 1
ATOM 4323 C CA . PRO A 1 567 ? -20.640 -15.855 -19.861 1.00 83.19 567 PRO A CA 1
ATOM 4324 C C . PRO A 1 567 ? -20.664 -15.740 -21.390 1.00 83.19 567 PRO A C 1
ATOM 4326 O O . PRO A 1 567 ? -20.664 -16.762 -22.077 1.00 83.19 567 PRO A O 1
ATOM 4329 N N . SER A 1 568 ? -20.641 -14.518 -21.942 1.00 86.62 568 SER A N 1
ATOM 4330 C CA . SER A 1 568 ? -20.640 -14.290 -23.393 1.00 86.62 568 SER A CA 1
ATOM 4331 C C . SER A 1 568 ? -19.374 -14.807 -24.083 1.00 86.62 568 SER A C 1
ATOM 4333 O O . SER A 1 568 ? -19.411 -15.151 -25.265 1.00 86.62 568 SER A O 1
ATOM 4335 N N . ASN A 1 569 ? -18.268 -14.938 -23.342 1.00 87.50 569 ASN A N 1
ATOM 4336 C CA . ASN A 1 569 ? -17.021 -15.489 -23.868 1.00 87.50 569 ASN A CA 1
ATOM 4337 C C . ASN A 1 569 ? -17.022 -17.027 -23.948 1.00 87.50 569 ASN A C 1
ATOM 4339 O O . ASN A 1 569 ? -16.177 -17.592 -24.644 1.00 87.50 569 ASN A O 1
ATOM 4343 N N . ASN A 1 570 ? -17.962 -17.700 -23.274 1.00 91.12 570 ASN A N 1
ATOM 4344 C CA . ASN A 1 570 ? -18.207 -19.145 -23.354 1.00 91.12 570 ASN A CA 1
ATOM 4345 C C . ASN A 1 570 ? -16.967 -20.043 -23.125 1.00 91.12 570 ASN A C 1
ATOM 4347 O O . ASN A 1 570 ? -16.768 -21.052 -23.813 1.00 91.12 570 ASN A O 1
ATOM 4351 N N . PHE A 1 571 ? -16.115 -19.687 -22.159 1.00 95.44 571 PHE A N 1
ATOM 4352 C CA . PHE A 1 571 ? -15.008 -20.542 -21.733 1.00 95.44 571 PHE A CA 1
ATOM 4353 C C . PHE A 1 571 ? -14.744 -20.457 -20.226 1.00 95.44 571 PHE A C 1
ATOM 4355 O O . PHE A 1 571 ? -15.004 -19.432 -19.600 1.00 95.44 571 PHE A O 1
ATOM 4362 N N . THR A 1 572 ? -14.175 -21.523 -19.665 1.00 96.69 572 THR A N 1
ATOM 4363 C CA . THR A 1 572 ? -13.611 -21.569 -18.315 1.00 96.69 572 THR A CA 1
ATOM 4364 C C . THR A 1 572 ? -12.089 -21.547 -18.368 1.00 96.69 572 THR A C 1
ATOM 4366 O O . THR A 1 572 ? -11.468 -21.978 -19.348 1.00 96.69 572 THR A O 1
ATOM 4369 N N . VAL A 1 573 ? -11.465 -21.045 -17.304 1.00 97.56 573 VAL A N 1
ATOM 4370 C CA . VAL A 1 573 ? -10.010 -21.102 -17.146 1.00 97.56 573 VAL A CA 1
ATOM 4371 C C . VAL A 1 573 ? -9.628 -21.517 -15.738 1.00 97.56 573 VAL A C 1
ATOM 4373 O O . VAL A 1 573 ? -10.108 -20.939 -14.770 1.00 97.56 573 VAL A O 1
ATOM 4376 N N . ASN A 1 574 ? -8.735 -22.495 -15.631 1.00 97.31 574 ASN A N 1
ATOM 4377 C CA . ASN A 1 574 ? -8.215 -23.002 -14.362 1.00 97.31 574 ASN A CA 1
ATOM 4378 C C . ASN A 1 574 ? -6.705 -23.225 -14.470 1.00 97.31 574 ASN A C 1
ATOM 4380 O O . ASN A 1 574 ? -6.161 -23.374 -15.572 1.00 97.31 574 ASN A O 1
ATOM 4384 N N . VAL A 1 575 ? -6.025 -23.251 -13.328 1.00 97.12 575 VAL A N 1
ATOM 4385 C CA . VAL A 1 575 ? -4.585 -23.505 -13.257 1.00 97.12 575 VAL A CA 1
ATOM 4386 C C . VAL A 1 575 ? -4.279 -24.568 -12.210 1.00 97.12 575 VAL A C 1
ATOM 4388 O O . VAL A 1 575 ? -4.891 -24.598 -11.149 1.00 97.12 575 VAL A O 1
ATOM 4391 N N . VAL A 1 576 ? -3.312 -25.436 -12.495 1.00 96.19 576 VAL A N 1
ATOM 4392 C CA . VAL A 1 576 ? -2.686 -26.291 -11.479 1.00 96.19 576 VAL A CA 1
ATOM 4393 C C . VAL A 1 576 ? -1.256 -25.830 -11.245 1.00 96.19 576 VAL A C 1
ATOM 4395 O O . VAL A 1 576 ? -0.538 -25.499 -12.190 1.00 96.19 576 VAL A O 1
ATOM 4398 N N . ALA A 1 577 ? -0.815 -25.826 -9.996 1.00 95.06 577 ALA A N 1
ATOM 4399 C CA . ALA A 1 577 ? 0.551 -25.558 -9.596 1.00 95.06 577 ALA A CA 1
ATOM 4400 C C . ALA A 1 577 ? 1.117 -26.818 -8.923 1.00 95.06 577 ALA A C 1
ATOM 4402 O O . ALA A 1 577 ? 0.906 -27.035 -7.727 1.00 95.06 577 ALA A O 1
ATOM 4403 N N . PRO A 1 578 ? 1.808 -27.682 -9.687 1.00 92.94 578 PRO A N 1
ATOM 4404 C CA . PRO A 1 578 ? 2.331 -28.913 -9.126 1.00 92.94 578 PRO A CA 1
ATOM 4405 C C . PRO A 1 578 ? 3.430 -28.668 -8.086 1.00 92.94 578 PRO A C 1
ATOM 4407 O O . PRO A 1 578 ? 4.264 -27.770 -8.257 1.00 92.94 578 PRO A O 1
ATOM 4410 N N . GLY A 1 579 ? 3.444 -29.496 -7.039 1.00 86.81 579 GLY A N 1
ATOM 4411 C CA . GLY A 1 579 ? 4.600 -29.692 -6.162 1.00 86.81 579 GLY A CA 1
ATOM 4412 C C . GLY A 1 579 ? 5.670 -30.587 -6.804 1.00 86.81 579 GLY A C 1
ATOM 4413 O O . GLY A 1 579 ? 5.615 -30.890 -8.001 1.00 86.81 579 GLY A O 1
ATOM 4414 N N . TYR A 1 580 ? 6.651 -31.047 -6.019 1.00 83.94 580 TYR A N 1
ATOM 4415 C CA . TYR A 1 580 ? 7.679 -31.972 -6.513 1.00 83.94 580 TYR A CA 1
ATOM 4416 C C . TYR A 1 580 ? 7.038 -33.274 -6.986 1.00 83.94 580 TYR A C 1
ATOM 4418 O O . TYR A 1 580 ? 6.591 -34.081 -6.182 1.00 83.94 580 TYR A O 1
ATOM 4426 N N . THR A 1 581 ? 7.000 -33.484 -8.299 1.00 86.38 581 THR A N 1
ATOM 4427 C CA . THR A 1 581 ? 6.327 -34.632 -8.915 1.00 86.38 581 THR A CA 1
ATOM 4428 C C . THR A 1 581 ? 7.311 -35.388 -9.785 1.00 86.38 581 THR A C 1
ATOM 4430 O O . THR A 1 581 ? 8.016 -34.777 -10.589 1.00 86.38 581 THR A O 1
ATOM 4433 N N . GLN A 1 582 ? 7.365 -36.712 -9.643 1.00 84.19 582 GLN A N 1
ATOM 4434 C CA . GLN A 1 582 ? 8.293 -37.539 -10.412 1.00 84.19 582 GLN A CA 1
ATOM 4435 C C . GLN A 1 582 ? 7.961 -37.451 -11.905 1.00 84.19 582 GLN A C 1
ATOM 4437 O O . GLN A 1 582 ? 6.914 -37.905 -12.360 1.00 84.19 582 GLN A O 1
ATOM 4442 N N . SER A 1 583 ? 8.853 -36.832 -12.673 1.00 83.81 583 SER A N 1
ATOM 4443 C CA . SER A 1 583 ? 8.699 -36.656 -14.114 1.00 83.81 583 SER A CA 1
ATOM 4444 C C . SER A 1 583 ? 10.068 -36.604 -14.797 1.00 83.81 583 SER A C 1
ATOM 4446 O O . SER A 1 583 ? 11.079 -36.356 -14.132 1.00 83.81 583 SER A O 1
ATOM 4448 N N . PRO A 1 584 ? 10.134 -36.760 -16.132 1.00 82.31 584 PRO A N 1
ATOM 4449 C CA . PRO A 1 584 ? 11.379 -36.544 -16.869 1.00 82.31 584 PRO A CA 1
ATOM 4450 C C . PRO A 1 584 ? 12.000 -35.154 -16.638 1.00 82.31 584 PRO A C 1
ATOM 4452 O O . PRO A 1 584 ? 13.214 -35.011 -16.740 1.00 82.31 584 PRO A O 1
ATOM 4455 N N . MET A 1 585 ? 11.188 -34.143 -16.293 1.00 83.25 585 MET A N 1
ATOM 4456 C CA . MET A 1 585 ? 11.660 -32.792 -15.966 1.00 83.25 585 MET A CA 1
ATOM 4457 C C . MET A 1 585 ? 12.431 -32.751 -14.642 1.00 83.25 585 MET A C 1
ATOM 4459 O O . MET A 1 585 ? 13.466 -32.099 -14.571 1.00 83.25 585 MET A O 1
ATOM 4463 N N . THR A 1 586 ? 11.942 -33.430 -13.601 1.00 79.12 586 THR A N 1
ATOM 4464 C CA . THR A 1 586 ? 12.551 -33.391 -12.260 1.00 79.12 586 THR A CA 1
ATOM 4465 C C . THR A 1 586 ? 13.668 -34.411 -12.082 1.00 79.12 586 THR A C 1
ATOM 4467 O O . THR A 1 586 ? 14.576 -34.180 -11.296 1.00 79.12 586 THR A O 1
ATOM 4470 N N . LEU A 1 587 ? 13.597 -35.544 -12.784 1.00 78.94 587 LEU A N 1
ATOM 4471 C CA . LEU A 1 587 ? 14.581 -36.625 -12.679 1.00 78.94 587 LEU A CA 1
ATOM 4472 C C . LEU A 1 587 ? 15.705 -36.516 -13.717 1.00 78.94 587 LEU A C 1
ATOM 4474 O O . LEU A 1 587 ? 16.675 -37.261 -13.639 1.00 78.94 587 LEU A O 1
ATOM 4478 N N . GLY A 1 588 ? 15.577 -35.607 -14.687 1.00 71.56 588 GLY A N 1
ATOM 4479 C CA . GLY A 1 588 ? 16.488 -35.492 -15.820 1.00 71.56 588 GLY A CA 1
ATOM 4480 C C . GLY A 1 588 ? 16.256 -36.606 -16.843 1.00 71.56 588 GLY A C 1
ATOM 4481 O O . GLY A 1 588 ? 16.476 -37.787 -16.571 1.00 71.56 588 GLY A O 1
ATOM 4482 N N . ARG A 1 589 ? 15.831 -36.227 -18.055 1.00 67.38 589 ARG A N 1
ATOM 4483 C CA . ARG A 1 589 ? 15.542 -37.171 -19.150 1.00 67.38 589 ARG A CA 1
ATOM 4484 C C . ARG A 1 589 ? 16.729 -38.096 -19.448 1.00 67.38 589 ARG A C 1
ATOM 4486 O O . ARG A 1 589 ? 16.539 -39.302 -19.570 1.00 67.38 589 ARG A O 1
ATOM 4493 N N . ASP A 1 590 ? 17.932 -37.527 -19.465 1.00 72.00 590 ASP A N 1
ATOM 4494 C CA . ASP A 1 590 ? 19.175 -38.215 -19.833 1.00 72.00 590 ASP A CA 1
ATOM 4495 C C . ASP A 1 590 ? 20.011 -38.662 -18.621 1.00 72.00 590 ASP A C 1
ATOM 4497 O O . ASP A 1 590 ? 21.118 -39.173 -18.782 1.00 72.00 590 ASP A O 1
ATOM 4501 N N . ALA A 1 591 ? 19.505 -38.480 -17.396 1.00 73.38 591 ALA A N 1
ATOM 4502 C CA . ALA A 1 591 ? 20.206 -38.918 -16.193 1.00 73.38 591 ALA A CA 1
ATOM 4503 C C . ALA A 1 591 ? 20.307 -40.452 -16.150 1.00 73.38 591 ALA A C 1
ATOM 4505 O O . ALA A 1 591 ? 19.367 -41.162 -16.513 1.00 73.38 591 ALA A O 1
ATOM 4506 N N . ASP A 1 592 ? 21.430 -40.995 -15.680 1.00 80.31 592 ASP A N 1
ATOM 4507 C CA . ASP A 1 592 ? 21.565 -42.438 -15.488 1.00 80.31 592 ASP A CA 1
ATOM 4508 C C . ASP A 1 592 ? 20.674 -42.939 -14.332 1.00 80.31 592 ASP A C 1
ATOM 4510 O O . ASP A 1 592 ? 20.201 -42.176 -13.484 1.00 80.31 592 ASP A O 1
ATOM 4514 N N . ALA A 1 593 ? 20.433 -44.253 -14.285 1.00 76.38 593 ALA A N 1
ATOM 4515 C CA . ALA A 1 593 ? 19.553 -44.857 -13.284 1.00 76.38 593 ALA A CA 1
ATOM 4516 C C . ALA A 1 593 ? 20.013 -44.607 -11.835 1.00 76.38 593 ALA A C 1
ATOM 4518 O O . ALA A 1 593 ? 19.167 -44.433 -10.960 1.00 76.38 593 ALA A O 1
ATOM 4519 N N . GLY A 1 594 ? 21.325 -44.541 -11.584 1.00 76.69 594 GLY A N 1
ATOM 4520 C CA . GLY A 1 594 ? 21.876 -44.270 -10.259 1.00 76.69 594 GLY A CA 1
ATOM 4521 C C . GLY A 1 594 ? 21.634 -42.829 -9.816 1.00 76.69 594 GLY A C 1
ATOM 4522 O O . GLY A 1 594 ? 21.225 -42.601 -8.678 1.00 76.69 594 GLY A O 1
ATOM 4523 N N . THR A 1 595 ? 21.823 -41.859 -10.713 1.00 75.94 595 THR A N 1
ATOM 4524 C CA . THR A 1 595 ? 21.537 -40.438 -10.439 1.00 75.94 595 THR A CA 1
ATOM 4525 C C . THR A 1 595 ? 20.049 -40.198 -10.185 1.00 75.94 595 THR A C 1
ATOM 4527 O O . THR A 1 595 ? 19.692 -39.533 -9.211 1.00 75.94 595 THR A O 1
ATOM 4530 N N . ARG A 1 596 ? 19.167 -40.814 -10.985 1.00 77.31 596 ARG A N 1
ATOM 4531 C CA . ARG A 1 596 ? 17.714 -40.749 -10.755 1.00 77.31 596 ARG A CA 1
ATOM 4532 C C . ARG A 1 596 ? 17.316 -41.344 -9.411 1.00 77.31 596 ARG A C 1
ATOM 4534 O O . ARG A 1 596 ? 16.549 -40.719 -8.685 1.00 77.31 596 ARG A O 1
ATOM 4541 N N . GLN A 1 597 ? 17.855 -42.515 -9.063 1.00 77.94 597 GLN A N 1
ATOM 4542 C CA . GLN A 1 597 ? 17.543 -43.165 -7.790 1.00 77.94 597 GLN A CA 1
ATOM 4543 C C . GLN A 1 597 ? 17.983 -42.307 -6.600 1.00 77.94 597 GLN A C 1
ATOM 4545 O O . GLN A 1 597 ? 17.213 -42.136 -5.662 1.00 77.94 597 GLN A O 1
ATOM 4550 N N . LYS A 1 598 ? 19.167 -41.684 -6.666 1.00 78.50 598 LYS A N 1
ATOM 4551 C CA . LYS A 1 598 ? 19.628 -40.755 -5.623 1.00 78.50 598 LYS A CA 1
ATOM 4552 C C . LYS A 1 598 ? 18.686 -39.566 -5.437 1.00 78.50 598 LYS A C 1
ATOM 4554 O O . LYS A 1 598 ? 18.338 -39.263 -4.303 1.00 78.50 598 LYS A O 1
ATOM 4559 N N . MET A 1 599 ? 18.236 -38.931 -6.522 1.00 73.12 599 MET A N 1
ATOM 4560 C CA . MET A 1 599 ? 17.266 -37.828 -6.434 1.00 73.12 599 MET A CA 1
ATOM 4561 C C . MET A 1 599 ? 15.926 -38.287 -5.850 1.00 73.12 599 MET A C 1
ATOM 4563 O O . MET A 1 599 ? 15.343 -37.590 -5.019 1.00 73.12 599 MET A O 1
ATOM 4567 N N . ILE A 1 600 ? 15.444 -39.467 -6.255 1.00 78.56 600 ILE A N 1
ATOM 4568 C CA . ILE A 1 600 ? 14.224 -40.068 -5.701 1.00 78.56 600 ILE A CA 1
ATOM 4569 C C . ILE A 1 600 ? 14.376 -40.275 -4.194 1.00 78.56 600 ILE A C 1
ATOM 4571 O O . ILE A 1 600 ? 13.483 -39.873 -3.448 1.00 78.56 600 ILE A O 1
ATOM 4575 N N . ASP A 1 601 ? 15.502 -40.834 -3.755 1.00 78.94 601 ASP A N 1
ATOM 4576 C CA . ASP A 1 601 ? 15.775 -41.121 -2.349 1.00 78.94 601 ASP A CA 1
ATOM 4577 C C . ASP A 1 601 ? 15.956 -39.837 -1.525 1.00 78.94 601 ASP A C 1
ATOM 4579 O O . ASP A 1 601 ? 15.457 -39.751 -0.407 1.00 78.94 601 ASP A O 1
ATOM 4583 N N . GLU A 1 602 ? 16.645 -38.819 -2.045 1.00 73.06 602 GLU A N 1
ATOM 4584 C CA . GLU A 1 602 ? 16.882 -37.550 -1.341 1.00 73.06 602 GLU A CA 1
ATOM 4585 C C . GLU A 1 602 ? 15.602 -36.731 -1.157 1.00 73.06 602 GLU A C 1
ATOM 4587 O O . GLU A 1 602 ? 15.305 -36.286 -0.047 1.00 73.06 602 GLU A O 1
ATOM 4592 N N . VAL A 1 603 ? 14.799 -36.578 -2.210 1.00 68.56 603 VAL A N 1
ATOM 4593 C CA . VAL A 1 603 ? 13.495 -35.901 -2.113 1.00 68.56 603 VAL A CA 1
ATOM 4594 C C . VAL A 1 603 ? 12.503 -36.765 -1.321 1.00 68.56 603 VAL A C 1
ATOM 4596 O O . VAL A 1 603 ? 11.716 -36.248 -0.526 1.00 68.56 603 VAL A O 1
ATOM 4599 N N . GLY A 1 604 ? 12.587 -38.091 -1.469 1.00 69.31 604 GLY A N 1
ATOM 4600 C CA . GLY A 1 604 ? 11.751 -39.072 -0.776 1.00 69.31 604 GLY A CA 1
ATOM 4601 C C . GLY A 1 604 ? 11.997 -39.143 0.731 1.00 69.31 604 GLY A C 1
ATOM 4602 O O . GLY A 1 604 ? 11.035 -39.258 1.485 1.00 69.31 604 GLY A O 1
ATOM 4603 N N . LYS A 1 605 ? 13.244 -38.975 1.197 1.00 69.31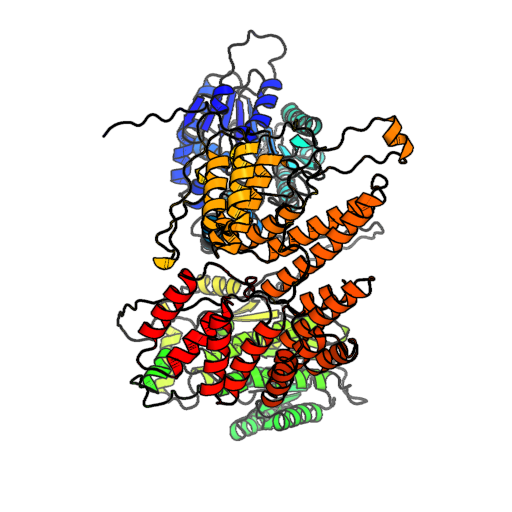 605 LYS A N 1
ATOM 4604 C CA . LYS A 1 605 ? 13.586 -38.860 2.632 1.00 69.31 605 LYS A CA 1
ATOM 4605 C C . LYS A 1 605 ? 12.842 -37.725 3.332 1.00 69.31 605 LYS A C 1
ATOM 4607 O O . LYS A 1 605 ? 12.606 -37.808 4.531 1.00 69.31 605 LYS A O 1
ATOM 4612 N N . ASN A 1 606 ? 12.476 -36.689 2.581 1.00 63.00 606 ASN A N 1
ATOM 4613 C CA . ASN A 1 606 ? 11.767 -35.519 3.087 1.00 63.00 606 ASN A CA 1
ATOM 4614 C C . ASN A 1 606 ? 10.251 -35.590 2.853 1.00 63.00 606 ASN A C 1
ATOM 4616 O O . ASN A 1 606 ? 9.544 -34.642 3.171 1.00 63.00 606 ASN A O 1
ATOM 4620 N N . GLY A 1 607 ? 9.747 -36.690 2.278 1.00 66.06 607 GLY A N 1
ATOM 4621 C CA . GLY A 1 607 ? 8.319 -36.892 2.037 1.00 66.06 607 GLY A CA 1
ATOM 4622 C C . GLY A 1 607 ? 7.704 -35.936 1.012 1.00 66.06 607 GLY A C 1
ATOM 4623 O O . GLY A 1 607 ? 6.493 -35.784 1.010 1.00 66.06 607 GLY A O 1
ATOM 4624 N N . LEU A 1 608 ? 8.501 -35.290 0.151 1.00 73.69 608 LEU A N 1
ATOM 4625 C CA . LEU A 1 608 ? 8.045 -34.182 -0.705 1.00 73.69 608 LEU A CA 1
ATOM 4626 C C . LEU A 1 608 ? 7.456 -34.609 -2.061 1.00 73.69 608 LEU A C 1
ATOM 4628 O O . LEU A 1 608 ? 6.954 -33.758 -2.794 1.00 73.69 608 LEU A O 1
ATOM 4632 N N . TRP A 1 609 ? 7.499 -35.898 -2.414 1.00 82.62 609 TRP A N 1
ATOM 4633 C CA . TRP A 1 609 ? 6.954 -36.378 -3.687 1.00 82.62 609 TRP A CA 1
ATOM 4634 C C . TRP A 1 609 ? 5.423 -36.340 -3.699 1.00 82.62 609 TRP A C 1
ATOM 4636 O O . TRP A 1 609 ? 4.767 -37.170 -3.075 1.00 82.62 609 TRP A O 1
ATOM 4646 N N . ALA A 1 610 ? 4.861 -35.416 -4.473 1.00 85.06 610 ALA A N 1
ATOM 4647 C CA . ALA A 1 610 ? 3.471 -35.445 -4.892 1.00 85.06 610 ALA A CA 1
ATOM 4648 C C . ALA A 1 610 ? 3.273 -36.525 -5.976 1.00 85.06 610 ALA A C 1
ATOM 4650 O O . ALA A 1 610 ? 4.004 -36.537 -6.974 1.00 85.06 610 ALA A O 1
ATOM 4651 N N . PRO A 1 611 ? 2.296 -37.433 -5.816 1.00 88.56 611 PRO A N 1
ATOM 4652 C CA . PRO A 1 611 ? 1.874 -38.337 -6.878 1.00 88.56 611 PRO A CA 1
ATOM 4653 C C . PRO A 1 611 ? 1.432 -37.583 -8.138 1.00 88.56 611 PRO A C 1
ATOM 4655 O O . PRO A 1 611 ? 0.678 -36.613 -8.066 1.00 88.56 611 PRO A O 1
ATOM 4658 N N . ALA A 1 612 ? 1.852 -38.066 -9.311 1.00 89.50 612 ALA A N 1
ATOM 4659 C CA . ALA A 1 612 ? 1.451 -37.485 -10.594 1.00 89.50 612 ALA A CA 1
ATOM 4660 C C . ALA A 1 612 ? -0.070 -37.538 -10.819 1.00 89.50 612 ALA A C 1
ATOM 4662 O O . ALA A 1 612 ? -0.628 -36.630 -11.432 1.00 89.50 612 ALA A O 1
ATOM 4663 N N . GLU A 1 613 ? -0.740 -38.549 -10.259 1.00 91.12 613 GLU A N 1
ATOM 4664 C CA . GLU A 1 613 ? -2.199 -38.696 -10.303 1.00 91.12 613 GLU A CA 1
ATOM 4665 C C . GLU A 1 613 ? -2.924 -37.489 -9.695 1.00 91.12 613 GLU A C 1
ATOM 4667 O O . GLU A 1 613 ? -3.937 -37.066 -10.232 1.00 91.12 613 GLU A O 1
ATOM 4672 N N . HIS A 1 614 ? -2.366 -36.827 -8.673 1.00 92.00 614 HIS A N 1
ATOM 4673 C CA . HIS A 1 614 ? -2.993 -35.628 -8.100 1.00 92.00 614 HIS A CA 1
ATOM 4674 C C . HIS A 1 614 ? -3.073 -34.474 -9.111 1.00 92.00 614 HIS A C 1
ATOM 4676 O O . HIS A 1 614 ? -4.011 -33.680 -9.079 1.00 92.00 614 HIS A O 1
ATOM 4682 N N . VAL A 1 615 ? -2.106 -34.381 -10.032 1.00 93.12 615 VAL A N 1
ATOM 4683 C CA . VAL A 1 615 ? -2.146 -33.398 -11.127 1.00 93.12 615 VAL A CA 1
ATOM 4684 C C . VAL A 1 615 ? -3.212 -33.791 -12.149 1.00 93.12 615 VAL A C 1
ATOM 4686 O O . VAL A 1 615 ? -3.933 -32.921 -12.632 1.00 93.12 615 VAL A O 1
ATOM 4689 N N . VAL A 1 616 ? -3.328 -35.086 -12.459 1.00 94.56 616 VAL A N 1
ATOM 4690 C CA . VAL A 1 616 ? -4.339 -35.623 -13.385 1.00 94.56 616 VAL A CA 1
ATOM 4691 C C . VAL A 1 616 ? -5.745 -35.400 -12.843 1.00 94.56 616 VAL A C 1
ATOM 4693 O O . VAL A 1 616 ? -6.623 -34.990 -13.600 1.00 94.56 616 VAL A O 1
ATOM 4696 N N . ASP A 1 617 ? -5.956 -35.618 -11.548 1.00 93.12 617 ASP A N 1
ATOM 4697 C CA . ASP A 1 617 ? -7.246 -35.440 -10.887 1.00 93.12 617 ASP A CA 1
ATOM 4698 C C . ASP A 1 617 ? -7.668 -33.968 -10.900 1.00 93.12 617 ASP A C 1
ATOM 4700 O O . ASP A 1 617 ? -8.759 -33.647 -11.377 1.00 93.12 617 ASP A O 1
ATOM 4704 N N . ALA A 1 618 ? -6.774 -33.057 -10.496 1.00 93.00 618 ALA A N 1
ATOM 4705 C CA . ALA A 1 618 ? -7.031 -31.616 -10.543 1.00 93.00 618 ALA A CA 1
ATOM 4706 C C . ALA A 1 618 ? -7.276 -31.113 -11.980 1.00 93.00 618 ALA A C 1
ATOM 4708 O O . ALA A 1 618 ? -8.183 -30.310 -12.225 1.00 93.00 618 ALA A O 1
ATOM 4709 N N . ALA A 1 619 ? -6.502 -31.607 -12.954 1.00 95.38 619 ALA A N 1
ATOM 4710 C CA . ALA A 1 619 ? -6.692 -31.279 -14.365 1.00 95.38 619 ALA A CA 1
ATOM 4711 C C . ALA A 1 619 ? -8.033 -31.797 -14.893 1.00 95.38 619 ALA A C 1
ATOM 4713 O O . ALA A 1 619 ? -8.747 -31.074 -15.586 1.00 95.38 619 ALA A O 1
ATOM 4714 N N . SER A 1 620 ? -8.399 -33.030 -14.550 1.00 95.62 620 SER A N 1
ATOM 4715 C CA . SER A 1 620 ? -9.642 -33.654 -15.001 1.00 95.62 620 SER A CA 1
ATOM 4716 C C . SER A 1 620 ? -10.857 -32.961 -14.402 1.00 95.62 620 SER A C 1
ATOM 4718 O O . SER A 1 620 ? -11.789 -32.644 -15.140 1.00 95.62 620 SER A O 1
ATOM 4720 N N . LEU A 1 621 ? -10.835 -32.633 -13.108 1.00 94.25 621 LEU A N 1
ATOM 4721 C CA . LEU A 1 621 ? -11.886 -31.837 -12.475 1.00 94.25 621 LEU A CA 1
ATOM 4722 C C . LEU A 1 621 ? -12.061 -30.484 -13.186 1.00 94.25 621 LEU A C 1
ATOM 4724 O O . LEU A 1 621 ? -13.177 -30.124 -13.556 1.00 94.25 621 LEU A O 1
ATOM 4728 N N . SER A 1 622 ? -10.947 -29.796 -13.461 1.00 93.88 622 SER A N 1
ATOM 4729 C CA . SER A 1 622 ? -10.926 -28.468 -14.090 1.00 93.88 622 SER A CA 1
ATOM 4730 C C . SER A 1 622 ? -11.580 -28.398 -15.470 1.00 93.88 622 SER A C 1
ATOM 4732 O O . SER A 1 622 ? -12.035 -27.325 -15.858 1.00 93.88 622 SER A O 1
ATOM 4734 N N . VAL A 1 623 ? -11.566 -29.493 -16.238 1.00 94.31 623 VAL A N 1
ATOM 4735 C CA . VAL A 1 623 ? -12.055 -29.509 -17.632 1.00 94.31 623 VAL A CA 1
ATOM 4736 C C . VAL A 1 623 ? -13.372 -30.269 -17.812 1.00 94.31 623 VAL A C 1
ATOM 4738 O O . VAL A 1 623 ? -14.003 -30.173 -18.869 1.00 94.31 623 VAL A O 1
ATOM 4741 N N . THR A 1 624 ? -13.778 -31.048 -16.806 1.00 92.94 624 THR A N 1
ATOM 4742 C CA . THR A 1 624 ? -15.006 -31.858 -16.843 1.00 92.94 624 THR A CA 1
ATOM 4743 C C . THR A 1 624 ? -16.156 -31.251 -16.054 1.00 92.94 624 THR A C 1
ATOM 4745 O O . THR A 1 624 ? -17.308 -31.554 -16.362 1.00 92.94 624 THR A O 1
ATOM 4748 N N . ASN A 1 625 ? -15.877 -30.386 -15.073 1.00 90.12 625 ASN A N 1
ATOM 4749 C CA . ASN A 1 625 ? -16.913 -29.718 -14.297 1.00 90.12 625 ASN A CA 1
ATOM 4750 C C . ASN A 1 625 ? -16.973 -28.220 -14.624 1.00 90.12 625 ASN A C 1
ATOM 4752 O O . ASN A 1 625 ? -16.054 -27.469 -14.321 1.00 90.12 625 ASN A O 1
ATOM 4756 N N . GLU A 1 626 ? -18.078 -27.783 -15.224 1.00 85.12 626 GLU A N 1
ATOM 4757 C CA . GLU A 1 626 ? -18.296 -26.381 -15.610 1.00 85.12 626 GLU A CA 1
ATOM 4758 C C . GLU A 1 626 ? -18.444 -25.426 -14.416 1.00 85.12 626 GLU A C 1
ATOM 4760 O O . GLU A 1 626 ? -18.184 -24.233 -14.553 1.00 85.12 626 GLU A O 1
ATOM 4765 N N . GLU A 1 627 ? -18.787 -25.955 -13.237 1.00 86.06 627 GLU A N 1
ATOM 4766 C CA . GLU A 1 627 ? -18.808 -25.207 -11.972 1.00 86.06 627 GLU A CA 1
ATOM 4767 C C . GLU A 1 627 ? -17.396 -24.783 -11.534 1.00 86.06 627 GLU A C 1
ATOM 4769 O O . GLU A 1 627 ? -17.225 -23.828 -10.775 1.00 86.06 627 GLU A O 1
ATOM 4774 N N . VAL A 1 628 ? -16.366 -25.473 -12.035 1.00 90.88 628 VAL A N 1
ATOM 4775 C CA . VAL A 1 628 ? -14.966 -25.186 -11.734 1.00 90.88 628 VAL A CA 1
ATOM 4776 C C . VAL A 1 628 ? -14.452 -24.184 -12.760 1.00 90.88 628 VAL A C 1
ATOM 4778 O O . VAL A 1 628 ? -14.001 -24.534 -13.851 1.00 90.88 628 VAL A O 1
ATOM 4781 N N . ASN A 1 629 ? -14.524 -22.905 -12.402 1.00 93.38 629 ASN A N 1
ATOM 4782 C CA . ASN A 1 629 ? -14.006 -21.809 -13.213 1.00 93.38 629 ASN A CA 1
ATOM 4783 C C . ASN A 1 629 ? -13.229 -20.812 -12.350 1.00 93.38 629 ASN A C 1
ATOM 4785 O O . ASN A 1 629 ? -13.675 -20.402 -11.275 1.00 93.38 629 ASN A O 1
ATOM 4789 N N . GLY A 1 630 ? -12.067 -20.388 -12.840 1.00 92.50 630 GLY A N 1
ATOM 4790 C CA . GLY A 1 630 ? -11.226 -19.407 -12.177 1.00 92.50 630 GLY A CA 1
ATOM 4791 C C . GLY A 1 630 ? -10.526 -19.928 -10.924 1.00 92.50 630 GLY A C 1
ATOM 4792 O O . GLY A 1 630 ? -10.174 -19.102 -10.072 1.00 92.50 630 GLY A O 1
ATOM 4793 N N . ARG A 1 631 ? -10.310 -21.248 -10.821 1.00 93.62 631 ARG A N 1
ATOM 4794 C CA . ARG A 1 631 ? -9.691 -21.926 -9.669 1.00 93.62 631 ARG A CA 1
ATOM 4795 C C . ARG A 1 631 ? -8.209 -22.239 -9.897 1.00 93.62 631 ARG A C 1
ATOM 4797 O O . ARG A 1 631 ? -7.763 -22.403 -11.036 1.00 93.62 631 ARG A O 1
ATOM 4804 N N . SER A 1 632 ? -7.457 -22.286 -8.798 1.00 94.12 632 SER A N 1
ATOM 4805 C CA . SER A 1 632 ? -6.021 -22.581 -8.771 1.00 94.12 632 SER A CA 1
ATOM 4806 C C . SER A 1 632 ? -5.770 -23.750 -7.831 1.00 94.12 632 SER A C 1
ATOM 4808 O O . SER A 1 632 ? -6.037 -23.637 -6.643 1.00 94.12 632 SER A O 1
ATOM 4810 N N . PHE A 1 633 ? -5.265 -24.870 -8.340 1.00 94.50 633 PHE A N 1
ATOM 4811 C CA . PHE A 1 633 ? -5.080 -26.093 -7.558 1.00 94.50 633 PHE A CA 1
ATOM 4812 C C . PHE A 1 633 ? -3.609 -26.333 -7.232 1.00 94.50 633 PHE A C 1
ATOM 4814 O O . PHE A 1 633 ? -2.750 -26.230 -8.103 1.00 94.50 633 PHE A O 1
ATOM 4821 N N . GLY A 1 634 ? -3.284 -26.650 -5.982 1.00 91.75 634 GLY A N 1
ATOM 4822 C CA . GLY A 1 634 ? -1.954 -27.093 -5.556 1.00 91.75 634 GLY A CA 1
ATOM 4823 C C . GLY A 1 634 ? -1.902 -28.612 -5.484 1.00 91.75 634 GLY A C 1
ATOM 4824 O O . GLY A 1 634 ? -2.906 -29.233 -5.147 1.00 91.75 634 GLY A O 1
ATOM 4825 N N . THR A 1 635 ? -0.754 -29.226 -5.785 1.00 90.56 635 THR A N 1
ATOM 4826 C CA . THR A 1 635 ? -0.559 -30.667 -5.540 1.00 90.56 635 THR A CA 1
ATOM 4827 C C . THR A 1 635 ? 0.537 -30.921 -4.521 1.00 90.56 635 THR A C 1
ATOM 4829 O O . THR A 1 635 ? 1.596 -30.293 -4.537 1.00 90.56 635 THR A O 1
ATOM 4832 N N . TRP A 1 636 ? 0.271 -31.870 -3.633 1.00 84.00 636 TRP A N 1
ATOM 4833 C CA . TRP A 1 636 ? 1.106 -32.230 -2.497 1.00 84.00 636 TRP A CA 1
ATOM 4834 C C . TRP A 1 636 ? 1.180 -33.762 -2.357 1.00 84.00 636 TRP A C 1
ATOM 4836 O O . TRP A 1 636 ? 0.337 -34.468 -2.923 1.00 84.00 636 TRP A O 1
ATOM 4846 N N . PRO A 1 637 ? 2.145 -34.308 -1.595 1.00 82.44 637 PRO A N 1
ATOM 4847 C CA . PRO A 1 637 ? 2.209 -35.728 -1.240 1.00 82.44 637 PRO A CA 1
ATOM 4848 C C . PRO A 1 637 ? 0.886 -36.379 -0.824 1.00 82.44 637 PRO A C 1
ATOM 4850 O O . PRO A 1 637 ? 0.621 -37.515 -1.203 1.00 82.44 637 PRO A O 1
ATOM 4853 N N . HIS A 1 638 ? 0.042 -35.665 -0.075 1.00 80.12 638 HIS A N 1
ATOM 4854 C CA . HIS A 1 638 ? -1.185 -36.218 0.509 1.00 80.12 638 HIS A CA 1
ATOM 4855 C C . HIS A 1 638 ? -2.465 -35.919 -0.283 1.00 80.12 638 HIS A C 1
ATOM 4857 O O . HIS A 1 638 ? -3.531 -36.386 0.105 1.00 80.12 638 HIS A O 1
ATOM 4863 N N . GLY A 1 639 ? -2.380 -35.158 -1.377 1.00 83.94 639 GLY A N 1
ATOM 4864 C CA . GLY A 1 639 ? -3.539 -34.823 -2.203 1.00 83.94 639 GLY A CA 1
ATOM 4865 C C . GLY A 1 639 ? -3.316 -33.586 -3.064 1.00 83.94 639 GLY A C 1
ATOM 4866 O O . GLY A 1 639 ? -2.242 -32.980 -3.051 1.00 83.94 639 GLY A O 1
ATOM 4867 N N . TRP A 1 640 ? -4.346 -33.199 -3.805 1.00 87.81 640 TRP A N 1
ATOM 4868 C CA . TRP A 1 640 ? -4.466 -31.857 -4.367 1.00 87.81 640 TRP A CA 1
ATOM 4869 C C . TRP A 1 640 ? -5.460 -31.034 -3.535 1.00 87.81 640 TRP A C 1
ATOM 4871 O O . TRP A 1 640 ? -6.272 -31.601 -2.808 1.00 87.81 640 TRP A O 1
ATOM 4881 N N . PHE A 1 641 ? -5.368 -29.708 -3.612 1.00 88.94 641 PHE A N 1
ATOM 4882 C CA . PHE A 1 641 ? -6.198 -28.779 -2.837 1.00 88.94 641 PHE A CA 1
ATOM 4883 C C . PHE A 1 641 ? -6.473 -27.495 -3.629 1.00 88.94 641 PHE A C 1
ATOM 4885 O O . PHE A 1 641 ? -5.648 -27.110 -4.467 1.00 88.94 641 PHE A O 1
ATOM 4892 N N . ASP A 1 642 ? -7.599 -26.819 -3.381 1.00 90.00 642 ASP A N 1
ATOM 4893 C CA . ASP A 1 642 ? -7.809 -25.458 -3.892 1.00 90.00 642 ASP A CA 1
ATOM 4894 C C . ASP A 1 642 ? -6.893 -24.490 -3.130 1.00 90.00 642 ASP A C 1
ATOM 4896 O O . ASP A 1 642 ? -6.902 -24.424 -1.903 1.00 90.00 642 ASP A O 1
ATOM 4900 N N . GLN A 1 643 ? -6.061 -23.746 -3.854 1.00 86.06 643 GLN A N 1
ATOM 4901 C CA . GLN A 1 643 ? -5.176 -22.736 -3.273 1.00 86.06 643 GLN A CA 1
ATOM 4902 C C . GLN A 1 643 ? -5.919 -21.458 -2.906 1.00 86.06 643 GLN A C 1
ATOM 4904 O O . GLN A 1 643 ? -5.305 -20.552 -2.352 1.00 86.06 643 GLN A O 1
ATOM 4909 N N . MET A 1 644 ? -7.195 -21.338 -3.282 1.00 85.62 644 MET A N 1
ATOM 4910 C CA . MET A 1 644 ? -8.015 -20.164 -3.009 1.00 85.62 644 MET A CA 1
ATOM 4911 C C . MET A 1 644 ? -7.353 -18.880 -3.548 1.00 85.62 644 MET A C 1
ATOM 4913 O O . MET A 1 644 ? -7.390 -17.813 -2.944 1.00 85.62 644 MET A O 1
ATOM 4917 N N . GLU A 1 645 ? -6.687 -18.972 -4.706 1.00 84.00 645 GLU A N 1
ATOM 4918 C CA . GLU A 1 645 ? -5.993 -17.831 -5.313 1.00 84.00 645 GLU A CA 1
ATOM 4919 C C . GLU A 1 645 ? -6.972 -16.930 -6.077 1.00 84.00 645 GLU A C 1
ATOM 4921 O O . GLU A 1 645 ? -6.924 -16.821 -7.305 1.00 84.00 645 GLU A O 1
ATOM 4926 N N . ASP A 1 646 ? -7.883 -16.267 -5.376 1.00 80.56 646 ASP A N 1
ATOM 4927 C CA . ASP A 1 646 ? -8.876 -15.352 -5.940 1.00 80.56 646 ASP A CA 1
ATOM 4928 C C . ASP A 1 646 ? -8.974 -14.025 -5.168 1.00 80.56 646 ASP A C 1
ATOM 4930 O O . ASP A 1 646 ? -8.176 -13.743 -4.284 1.00 80.56 646 ASP A O 1
ATOM 4934 N N . LEU A 1 647 ? -9.864 -13.121 -5.592 1.00 67.06 647 LEU A N 1
ATOM 4935 C CA . LEU A 1 647 ? -9.999 -11.813 -4.933 1.00 67.06 647 LEU A CA 1
ATOM 4936 C C . LEU A 1 647 ? -10.599 -11.924 -3.525 1.00 67.06 647 LEU A C 1
ATOM 4938 O O . LEU A 1 647 ? -10.331 -11.058 -2.701 1.00 67.06 647 LEU A O 1
ATOM 4942 N N . GLU A 1 648 ? -11.408 -12.953 -3.275 1.00 67.62 648 GLU A N 1
ATOM 4943 C CA . GLU A 1 648 ? -12.127 -13.154 -2.014 1.00 67.62 648 GLU A CA 1
ATOM 4944 C C . GLU A 1 648 ? -11.199 -13.749 -0.950 1.00 67.62 648 GLU A C 1
ATOM 4946 O O . GLU A 1 648 ? -11.237 -13.337 0.207 1.00 67.62 648 GLU A O 1
ATOM 4951 N N . HIS A 1 649 ? -10.319 -14.664 -1.360 1.00 70.19 649 HIS A N 1
ATOM 4952 C CA . HIS A 1 649 ? -9.442 -15.427 -0.472 1.00 70.19 649 HIS A CA 1
ATOM 4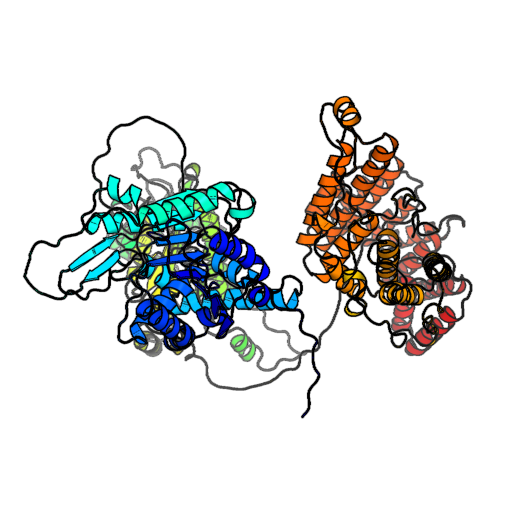953 C C . HIS A 1 649 ? -7.961 -15.010 -0.568 1.00 70.19 649 HIS A C 1
ATOM 4955 O O . HIS A 1 649 ? -7.158 -15.332 0.306 1.00 70.19 649 HIS A O 1
ATOM 4961 N N . GLY A 1 650 ? -7.593 -14.218 -1.579 1.00 73.19 650 GLY A N 1
ATOM 4962 C CA . GLY A 1 650 ? -6.305 -13.538 -1.680 1.00 73.19 650 GLY A CA 1
ATOM 4963 C C . GLY A 1 650 ? -5.200 -14.340 -2.377 1.00 73.19 650 GLY A C 1
ATOM 4964 O O . GLY A 1 650 ? -5.331 -14.802 -3.512 1.00 73.19 650 GLY A O 1
ATOM 4965 N N . PHE A 1 651 ? -4.023 -14.384 -1.749 1.00 77.25 651 PHE A N 1
ATOM 4966 C CA . PHE A 1 651 ? -2.824 -14.995 -2.321 1.00 77.25 651 PHE A CA 1
ATOM 4967 C C . PHE A 1 651 ? -2.720 -16.462 -1.901 1.00 77.25 651 PHE A C 1
ATOM 4969 O O . PHE A 1 651 ? -2.536 -16.749 -0.720 1.00 77.25 651 PHE A O 1
ATOM 4976 N N . GLY A 1 652 ? -2.719 -17.380 -2.873 1.00 75.94 652 GLY A N 1
ATOM 4977 C CA . GLY A 1 652 ? -2.695 -18.826 -2.606 1.00 75.94 652 GLY A CA 1
ATOM 4978 C C . GLY A 1 652 ? -1.460 -19.364 -1.869 1.00 75.94 652 GLY A C 1
ATOM 4979 O O . GLY A 1 652 ? -1.434 -20.521 -1.464 1.00 75.94 652 GLY A O 1
ATOM 4980 N N . GLY A 1 653 ? -0.444 -18.527 -1.626 1.00 74.19 653 GLY A N 1
ATOM 4981 C CA . GLY A 1 653 ? 0.680 -18.872 -0.752 1.00 74.19 653 GLY A CA 1
ATOM 4982 C C . GLY A 1 653 ? 0.283 -19.158 0.697 1.00 74.19 653 GLY A C 1
ATOM 4983 O O . GLY A 1 653 ? 0.953 -19.965 1.330 1.00 74.19 653 GLY A O 1
ATOM 4984 N N . ILE A 1 654 ? -0.813 -18.576 1.205 1.00 73.00 654 ILE A N 1
ATOM 4985 C CA . ILE A 1 654 ? -1.303 -18.851 2.570 1.00 73.00 654 ILE A CA 1
ATOM 4986 C C . ILE A 1 654 ? -1.742 -20.317 2.682 1.00 73.00 654 ILE A C 1
ATOM 4988 O O . ILE A 1 654 ? -1.265 -21.043 3.547 1.00 73.00 654 ILE A O 1
ATOM 4992 N N . THR A 1 655 ? -2.566 -20.795 1.748 1.00 77.50 655 THR A N 1
ATOM 4993 C CA . THR A 1 655 ? -3.033 -22.190 1.731 1.00 77.50 655 THR A CA 1
ATOM 4994 C C . THR A 1 655 ? -1.892 -23.182 1.501 1.00 77.50 655 THR A C 1
ATOM 4996 O O . THR A 1 655 ? -1.898 -24.282 2.058 1.00 77.50 655 THR A O 1
ATOM 4999 N N . ILE A 1 656 ? -0.881 -22.797 0.712 1.00 73.75 656 ILE A N 1
ATOM 5000 C CA . ILE A 1 656 ? 0.346 -23.589 0.541 1.00 73.75 656 ILE A CA 1
ATOM 5001 C C . ILE A 1 656 ? 1.122 -23.667 1.860 1.00 73.75 656 ILE A C 1
ATOM 5003 O O . ILE A 1 656 ? 1.593 -24.746 2.215 1.00 73.75 656 ILE A O 1
ATOM 5007 N N . GLN A 1 657 ? 1.233 -22.561 2.601 1.00 68.56 657 GLN A N 1
ATOM 5008 C CA . GLN A 1 657 ? 1.889 -22.530 3.906 1.00 68.56 657 GLN A CA 1
ATOM 5009 C C . GLN A 1 657 ? 1.155 -23.409 4.935 1.00 68.56 657 GLN A C 1
ATOM 5011 O O . GLN A 1 657 ? 1.799 -24.175 5.645 1.00 68.56 657 GLN A O 1
ATOM 5016 N N . GLU A 1 658 ? -0.177 -23.399 4.963 1.00 72.56 658 GLU A N 1
ATOM 5017 C CA . GLU A 1 658 ? -0.956 -24.286 5.840 1.00 72.56 658 GLU A CA 1
ATOM 5018 C C . GLU A 1 658 ? -0.744 -25.775 5.508 1.00 72.56 658 GLU A C 1
ATOM 5020 O O . GLU A 1 658 ? -0.625 -26.616 6.403 1.00 72.56 658 GLU A O 1
ATOM 5025 N N . HIS A 1 659 ? -0.673 -26.128 4.219 1.00 68.75 659 HIS A N 1
ATOM 5026 C CA . HIS A 1 659 ? -0.375 -27.500 3.786 1.00 68.75 659 HIS A CA 1
ATOM 5027 C C . HIS A 1 659 ? 1.074 -27.905 4.090 1.00 68.75 659 HIS A C 1
ATOM 5029 O O . HIS A 1 659 ? 1.331 -29.051 4.476 1.00 68.75 659 HIS A O 1
ATOM 5035 N N . ALA A 1 660 ? 2.007 -26.962 3.967 1.00 64.75 660 ALA A N 1
ATOM 5036 C CA . ALA A 1 660 ? 3.398 -27.110 4.366 1.00 64.75 660 ALA A CA 1
ATOM 5037 C C . ALA A 1 660 ? 3.535 -27.380 5.871 1.00 64.75 660 ALA A C 1
ATOM 5039 O O . ALA A 1 660 ? 4.168 -28.355 6.264 1.00 64.75 660 ALA A O 1
ATOM 5040 N N . GLU A 1 661 ? 2.892 -26.578 6.718 1.00 63.78 661 GLU A N 1
ATOM 5041 C CA . GLU A 1 661 ? 2.939 -26.709 8.180 1.00 63.78 661 GLU A CA 1
ATOM 5042 C C . GLU A 1 661 ? 2.352 -28.042 8.664 1.00 63.78 661 GLU A C 1
ATOM 5044 O O . GLU A 1 661 ? 2.935 -28.692 9.534 1.00 63.78 661 GLU A O 1
ATOM 5049 N N . LYS A 1 662 ? 1.271 -28.517 8.030 1.00 60.97 662 LYS A N 1
ATOM 5050 C CA . LYS A 1 662 ? 0.688 -29.850 8.284 1.00 60.97 662 LYS A CA 1
ATOM 5051 C C . LYS A 1 662 ? 1.608 -31.009 7.881 1.00 60.97 662 LYS A C 1
ATOM 5053 O O . LYS A 1 662 ? 1.450 -32.109 8.406 1.00 60.97 662 LYS A O 1
ATOM 5058 N N . SER A 1 663 ? 2.548 -30.774 6.964 1.00 52.59 663 SER A N 1
ATOM 5059 C CA . SER A 1 663 ? 3.438 -31.799 6.394 1.00 52.59 663 SER A CA 1
ATOM 5060 C C . SER A 1 663 ? 4.879 -31.745 6.933 1.00 52.59 663 SER A C 1
ATOM 5062 O O . SER A 1 663 ? 5.688 -32.602 6.584 1.00 52.59 663 SER A O 1
ATOM 5064 N N . GLY A 1 664 ? 5.205 -30.773 7.796 1.00 49.22 664 GLY A N 1
ATOM 5065 C CA . GLY A 1 664 ? 6.543 -30.553 8.361 1.00 49.22 664 GLY A CA 1
ATOM 5066 C C . GLY A 1 664 ? 7.343 -29.428 7.671 1.00 49.22 664 GLY A C 1
ATOM 5067 O O . GLY A 1 664 ? 7.045 -29.032 6.546 1.00 49.22 664 GLY A O 1
ATOM 5068 N N . PRO A 1 665 ? 8.368 -28.858 8.338 1.00 41.56 665 PRO A N 1
ATOM 5069 C CA . PRO A 1 665 ? 8.981 -27.595 7.919 1.00 41.56 665 PRO A CA 1
ATOM 5070 C C . PRO A 1 665 ? 9.786 -27.701 6.607 1.00 41.56 665 PRO A C 1
ATOM 5072 O O . PRO A 1 665 ? 10.884 -28.255 6.593 1.00 41.56 665 PRO A O 1
ATOM 5075 N N . LEU A 1 666 ? 9.312 -27.049 5.530 1.00 42.31 666 LEU A N 1
ATOM 5076 C CA . LEU A 1 666 ? 10.043 -26.894 4.251 1.00 42.31 666 LEU A CA 1
ATOM 5077 C C . LEU A 1 666 ? 11.385 -26.154 4.377 1.00 42.31 666 LEU A C 1
ATOM 5079 O O . LEU A 1 666 ? 12.285 -26.352 3.558 1.00 42.31 666 LEU A O 1
ATOM 5083 N N . SER A 1 667 ? 11.519 -25.303 5.398 1.00 36.28 667 SER A N 1
ATOM 5084 C CA . SER A 1 667 ? 12.689 -24.440 5.615 1.00 36.28 667 SER A CA 1
ATOM 5085 C C . SER A 1 667 ? 13.984 -25.232 5.856 1.00 36.28 667 SER A C 1
ATOM 5087 O O . SER A 1 667 ? 15.055 -24.831 5.402 1.00 36.28 667 SER A O 1
ATOM 5089 N N . ALA A 1 668 ? 13.898 -26.409 6.488 1.00 34.09 668 ALA A N 1
ATOM 5090 C CA . ALA A 1 668 ? 15.077 -27.221 6.797 1.00 34.09 668 ALA A CA 1
ATOM 5091 C C . ALA A 1 668 ? 15.673 -27.928 5.565 1.00 34.09 668 ALA A C 1
ATOM 5093 O O . ALA A 1 668 ? 16.856 -28.269 5.557 1.00 34.09 668 ALA A O 1
ATOM 5094 N N . THR A 1 669 ? 14.881 -28.132 4.511 1.00 40.00 669 THR A N 1
ATOM 5095 C CA . THR A 1 669 ? 15.244 -29.056 3.429 1.00 40.00 669 THR A CA 1
ATOM 5096 C C . THR A 1 669 ? 15.688 -28.341 2.155 1.00 40.00 669 THR A C 1
ATOM 5098 O O . THR A 1 669 ? 16.667 -28.762 1.538 1.00 40.00 669 THR A O 1
ATOM 5101 N N . LEU A 1 670 ? 15.066 -27.213 1.791 1.00 37.75 670 LEU A N 1
ATOM 5102 C CA . LEU A 1 670 ? 15.479 -26.421 0.620 1.00 37.75 670 LEU A CA 1
ATOM 5103 C C . LEU A 1 670 ? 16.831 -25.710 0.828 1.00 37.75 670 LEU A C 1
ATOM 5105 O O . LEU A 1 670 ? 17.529 -25.417 -0.139 1.00 37.75 670 LEU A O 1
ATOM 5109 N N . SER A 1 671 ? 17.245 -25.513 2.086 1.00 31.30 671 SER A N 1
ATOM 5110 C CA . SER A 1 671 ? 18.576 -25.006 2.448 1.00 31.30 671 SER A CA 1
ATOM 5111 C C . SER A 1 671 ? 19.695 -26.052 2.317 1.00 31.30 671 SER A C 1
ATOM 5113 O O . SER A 1 671 ? 20.867 -25.679 2.321 1.00 31.30 671 SER A O 1
ATOM 5115 N N . SER A 1 672 ? 19.378 -27.350 2.235 1.00 30.92 672 SER A N 1
ATOM 5116 C CA . SER A 1 672 ? 20.386 -28.424 2.314 1.00 30.92 672 SER A CA 1
ATOM 5117 C C . SER A 1 672 ? 21.126 -28.710 0.996 1.00 30.92 672 SER A C 1
ATOM 5119 O O . SER A 1 672 ? 22.086 -29.476 0.988 1.00 30.92 672 SER A O 1
ATOM 5121 N N . ALA A 1 673 ? 20.737 -28.054 -0.104 1.00 31.42 673 ALA A N 1
ATOM 5122 C CA . ALA A 1 673 ? 21.314 -28.252 -1.436 1.00 31.42 673 ALA A CA 1
ATOM 5123 C C . ALA A 1 673 ? 22.351 -27.184 -1.855 1.00 31.42 673 ALA A C 1
ATOM 5125 O O . ALA A 1 673 ? 22.593 -26.991 -3.043 1.00 31.42 673 ALA A O 1
ATOM 5126 N N . SER A 1 674 ? 22.982 -26.461 -0.923 1.00 25.06 674 SER A N 1
ATOM 5127 C CA . SER A 1 674 ? 24.088 -25.540 -1.250 1.00 25.06 674 SER A CA 1
ATOM 5128 C C . SER A 1 674 ? 25.252 -25.675 -0.259 1.00 25.06 674 SER A C 1
ATOM 5130 O O . SER A 1 674 ? 25.021 -25.614 0.950 1.00 25.06 674 SER A O 1
ATOM 5132 N N . PRO A 1 675 ? 26.499 -25.881 -0.734 1.00 26.62 675 PRO A N 1
ATOM 5133 C CA . PRO A 1 675 ? 27.662 -26.021 0.129 1.00 26.62 675 PRO A CA 1
ATOM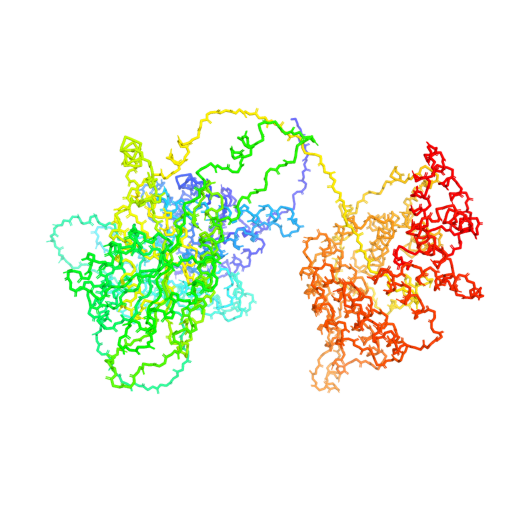 5134 C C . PRO A 1 675 ? 28.172 -24.671 0.666 1.00 26.62 675 PRO A C 1
ATOM 5136 O O . PRO A 1 675 ? 27.825 -23.589 0.204 1.00 26.62 675 PRO A O 1
ATOM 5139 N N . SER A 1 676 ? 28.986 -24.804 1.705 1.00 22.64 676 SER A N 1
ATOM 5140 C CA . SER A 1 676 ? 29.439 -23.858 2.728 1.00 22.64 676 SER A CA 1
ATOM 5141 C C . SER A 1 676 ? 30.165 -22.563 2.315 1.00 22.64 676 SER A C 1
ATOM 5143 O O . SER A 1 676 ? 31.075 -22.603 1.496 1.00 22.64 676 SER A O 1
ATOM 5145 N N . SER A 1 677 ? 29.910 -21.514 3.123 1.00 25.05 677 SER A N 1
ATOM 5146 C CA . SER A 1 677 ? 30.779 -20.381 3.547 1.00 25.05 677 SER A CA 1
ATOM 5147 C C . SER A 1 677 ? 31.314 -19.424 2.466 1.00 25.05 677 SER A C 1
ATOM 5149 O O . SER A 1 677 ? 31.945 -19.844 1.511 1.00 25.05 677 SER A O 1
ATOM 5151 N N . THR A 1 678 ? 31.233 -18.095 2.618 1.00 22.30 678 THR A N 1
ATOM 5152 C CA . THR A 1 678 ? 32.057 -17.311 3.565 1.00 22.30 678 THR A CA 1
ATOM 5153 C C . THR A 1 678 ? 31.519 -15.872 3.697 1.00 22.30 678 THR A C 1
ATOM 5155 O O . THR A 1 678 ? 31.010 -15.298 2.742 1.00 22.30 678 THR A O 1
ATOM 5158 N N . LYS A 1 679 ? 31.637 -15.280 4.895 1.00 25.55 679 LYS A N 1
ATOM 5159 C CA . LYS A 1 679 ? 31.281 -13.883 5.210 1.00 25.55 679 LYS A CA 1
ATOM 5160 C C . LYS A 1 679 ? 32.156 -12.879 4.440 1.00 25.55 679 LYS A C 1
ATOM 5162 O O . LYS A 1 679 ? 33.375 -12.951 4.558 1.00 25.55 679 LYS A O 1
ATOM 5167 N N . ALA A 1 680 ? 31.548 -11.866 3.820 1.00 22.33 680 ALA A N 1
ATOM 5168 C CA . ALA A 1 680 ? 32.220 -10.608 3.484 1.00 22.33 680 ALA A CA 1
ATOM 5169 C C . ALA A 1 680 ? 31.266 -9.414 3.659 1.00 22.33 680 ALA A C 1
ATOM 5171 O O . ALA A 1 680 ? 30.178 -9.361 3.094 1.00 22.33 680 ALA A O 1
ATOM 5172 N N . SER A 1 681 ? 31.686 -8.471 4.497 1.00 22.55 681 SER A N 1
ATOM 5173 C CA . SER A 1 681 ? 31.073 -7.168 4.740 1.00 22.55 681 SER A CA 1
ATOM 5174 C C . SER A 1 681 ? 31.425 -6.190 3.619 1.00 22.55 681 SER A C 1
ATOM 5176 O O . SER A 1 681 ? 32.613 -6.016 3.349 1.00 22.55 681 SER A O 1
ATOM 5178 N N . PHE A 1 682 ? 30.443 -5.484 3.049 1.00 23.50 682 PHE A N 1
ATOM 5179 C CA . PHE A 1 682 ? 30.704 -4.336 2.176 1.00 23.50 682 PHE A CA 1
ATOM 5180 C C . PHE A 1 682 ? 29.935 -3.085 2.606 1.00 23.50 682 PHE A C 1
ATOM 5182 O O . PHE A 1 682 ? 28.740 -3.103 2.893 1.00 23.50 682 PHE A O 1
ATOM 5189 N N . ILE A 1 683 ? 30.710 -2.006 2.667 1.00 21.02 683 ILE A N 1
ATOM 5190 C CA . ILE A 1 683 ? 30.358 -0.618 2.945 1.00 21.02 683 ILE A CA 1
ATOM 5191 C C . ILE A 1 683 ? 29.721 -0.031 1.679 1.00 21.02 683 ILE A C 1
ATOM 5193 O O . ILE A 1 683 ? 30.312 -0.132 0.606 1.00 21.02 683 ILE A O 1
ATOM 5197 N N . VAL A 1 684 ? 28.554 0.609 1.796 1.00 23.06 684 VAL A N 1
ATOM 5198 C CA . VAL A 1 684 ? 27.889 1.302 0.679 1.00 23.06 684 VAL A CA 1
ATOM 5199 C C . VAL A 1 684 ? 28.000 2.817 0.862 1.00 23.06 684 VAL A C 1
ATOM 5201 O O . VAL A 1 684 ? 27.571 3.374 1.870 1.00 23.06 684 VAL A O 1
ATOM 5204 N N . SER A 1 685 ? 28.592 3.471 -0.137 1.00 22.67 685 SER A N 1
ATOM 5205 C CA . SER A 1 685 ? 28.595 4.922 -0.357 1.00 22.67 685 SER A CA 1
ATOM 5206 C C . SER A 1 685 ? 27.326 5.348 -1.118 1.00 22.67 685 SER A C 1
ATOM 5208 O O . SER A 1 685 ? 26.917 4.617 -2.020 1.00 22.67 685 SER A O 1
ATOM 5210 N N . PRO A 1 686 ? 26.713 6.516 -0.831 1.00 25.28 686 PRO A N 1
ATOM 5211 C CA . PRO A 1 686 ? 25.595 7.032 -1.618 1.00 25.28 686 PRO A CA 1
ATOM 5212 C C . PRO A 1 686 ? 26.012 8.135 -2.620 1.00 25.28 686 PRO A C 1
ATOM 5214 O O . PRO A 1 686 ? 26.592 9.156 -2.253 1.00 25.28 686 PRO A O 1
ATOM 5217 N N . ARG A 1 687 ? 25.620 7.952 -3.887 1.00 22.77 687 ARG A N 1
ATOM 5218 C CA . ARG A 1 687 ? 25.486 8.941 -4.987 1.00 22.77 687 ARG A CA 1
ATOM 5219 C C . ARG A 1 687 ? 24.053 8.745 -5.530 1.00 22.77 687 ARG A C 1
ATOM 5221 O O . ARG A 1 687 ? 23.612 7.605 -5.544 1.00 22.77 687 ARG A O 1
ATOM 5228 N N . ALA A 1 688 ? 23.254 9.694 -6.016 1.00 24.64 688 ALA A N 1
ATOM 5229 C CA . ALA A 1 688 ? 23.268 11.149 -6.157 1.00 24.64 688 ALA A CA 1
ATOM 5230 C C . ALA A 1 688 ? 21.788 11.601 -6.302 1.00 24.64 688 ALA A C 1
ATOM 5232 O O . ALA A 1 688 ? 20.938 10.800 -6.684 1.00 24.64 688 ALA A O 1
ATOM 5233 N N . LYS A 1 689 ? 21.485 12.869 -5.994 1.00 25.91 689 LYS A N 1
ATOM 5234 C CA . LYS A 1 689 ? 20.157 13.499 -6.125 1.00 25.91 689 LYS A CA 1
ATOM 5235 C C . LYS A 1 689 ? 19.832 13.850 -7.586 1.00 25.91 689 LYS A C 1
ATOM 5237 O O . LYS A 1 689 ? 20.712 14.339 -8.287 1.00 25.91 689 LYS A O 1
ATOM 5242 N N . LEU A 1 690 ? 18.563 13.725 -7.974 1.00 24.52 690 LEU A N 1
ATOM 5243 C CA . LEU A 1 690 ? 17.950 14.421 -9.112 1.00 24.52 690 LEU A CA 1
ATOM 5244 C C . LEU A 1 690 ? 16.805 15.288 -8.575 1.00 24.52 690 LEU A C 1
ATOM 5246 O O . LEU A 1 690 ? 15.963 14.803 -7.823 1.00 24.52 690 LEU A O 1
ATOM 5250 N N . GLN A 1 691 ? 16.820 16.574 -8.920 1.00 27.30 691 GLN A N 1
ATOM 5251 C CA . GLN A 1 691 ? 15.780 17.550 -8.606 1.00 27.30 691 GLN A CA 1
ATOM 5252 C C . GLN A 1 691 ? 15.718 18.519 -9.794 1.00 27.30 691 GLN A C 1
ATOM 5254 O O . GLN A 1 691 ? 16.698 19.211 -10.060 1.00 27.30 691 GLN A O 1
ATOM 5259 N N . GLU A 1 692 ? 14.596 18.551 -10.510 1.00 28.56 692 GLU A N 1
ATOM 5260 C CA . GLU A 1 692 ? 14.291 19.548 -11.543 1.00 28.56 692 GLU A CA 1
ATOM 5261 C C . GLU A 1 692 ? 12.851 20.041 -11.347 1.00 28.56 692 GLU A C 1
ATOM 5263 O O . GLU A 1 692 ? 11.937 19.239 -11.172 1.00 28.56 692 GLU A O 1
ATOM 5268 N N . THR A 1 693 ? 12.674 21.362 -11.358 1.00 30.14 693 THR A N 1
ATOM 5269 C CA . THR A 1 693 ? 11.394 22.092 -11.346 1.00 30.14 693 THR A CA 1
ATOM 5270 C C . THR A 1 693 ? 11.250 22.875 -12.658 1.00 30.14 693 THR A C 1
ATOM 5272 O O . THR A 1 693 ? 12.256 23.347 -13.187 1.00 30.14 693 THR A O 1
ATOM 5275 N N . ASP A 1 694 ? 10.017 22.995 -13.158 1.00 34.03 694 ASP A N 1
ATOM 5276 C CA . ASP A 1 694 ? 9.618 23.431 -14.515 1.00 34.03 694 ASP A CA 1
ATOM 5277 C C . ASP A 1 694 ? 9.832 24.952 -14.814 1.00 34.03 694 ASP A C 1
ATOM 5279 O O . ASP A 1 694 ? 9.758 25.749 -13.873 1.00 34.03 694 ASP A O 1
ATOM 5283 N N . PRO A 1 695 ? 10.078 25.389 -16.082 1.00 28.66 695 PRO A N 1
ATOM 5284 C CA . PRO A 1 695 ? 10.725 26.664 -16.418 1.00 28.66 695 PRO A CA 1
ATOM 5285 C C . PRO A 1 695 ? 9.873 27.758 -17.117 1.00 28.66 695 PRO A C 1
ATOM 5287 O O . PRO A 1 695 ? 10.397 28.494 -17.950 1.00 28.66 695 PRO A O 1
ATOM 5290 N N . PHE A 1 696 ? 8.573 27.921 -16.835 1.00 26.39 696 PHE A N 1
ATOM 5291 C CA . PHE A 1 696 ? 7.793 29.037 -17.422 1.00 26.39 696 PHE A CA 1
ATOM 5292 C C . PHE A 1 696 ? 6.894 29.762 -16.417 1.00 26.39 696 PHE A C 1
ATOM 5294 O O . PHE A 1 696 ? 5.667 29.593 -16.390 1.00 26.39 696 PHE A O 1
ATOM 5301 N N . ASP A 1 697 ? 7.524 30.653 -15.651 1.00 27.55 697 ASP A N 1
ATOM 5302 C CA . ASP A 1 697 ? 6.847 31.804 -15.061 1.00 27.55 697 ASP A CA 1
ATOM 5303 C C . ASP A 1 697 ? 7.802 33.006 -14.969 1.00 27.55 697 ASP A C 1
ATOM 5305 O O . ASP A 1 697 ? 8.495 33.205 -13.976 1.00 27.55 697 ASP A O 1
ATOM 5309 N N . ILE A 1 698 ? 7.868 33.820 -16.029 1.00 27.08 698 ILE A N 1
ATOM 5310 C CA . ILE A 1 698 ? 8.499 35.141 -15.950 1.00 27.08 698 ILE A CA 1
ATOM 5311 C C . ILE A 1 698 ? 7.571 36.198 -16.534 1.00 27.08 698 ILE A C 1
ATOM 5313 O O . ILE A 1 698 ? 7.495 36.395 -17.741 1.00 27.08 698 ILE A O 1
ATOM 5317 N N . GLN A 1 699 ? 6.893 36.866 -15.605 1.00 22.55 699 GLN A N 1
ATOM 5318 C CA . GLN A 1 699 ? 6.576 38.298 -15.513 1.00 22.55 699 GLN A CA 1
ATOM 5319 C C . GLN A 1 699 ? 5.144 38.473 -15.015 1.00 22.55 699 GLN A C 1
ATOM 5321 O O . GLN A 1 699 ? 4.203 38.662 -15.786 1.00 22.55 699 GLN A O 1
ATOM 5326 N N . THR A 1 700 ? 5.018 38.396 -13.691 1.00 26.22 700 THR A N 1
ATOM 5327 C CA . THR A 1 700 ? 4.594 39.516 -12.835 1.00 26.22 700 THR A CA 1
ATOM 5328 C C . THR A 1 700 ? 4.876 39.122 -11.380 1.00 26.22 700 THR A C 1
ATOM 5330 O O . THR A 1 700 ? 4.463 38.042 -10.980 1.00 26.22 700 THR A O 1
ATOM 5333 N N . HIS A 1 701 ? 5.572 39.994 -10.631 1.00 27.02 701 HIS A N 1
ATOM 5334 C CA . HIS A 1 701 ? 5.733 40.034 -9.156 1.00 27.02 701 HIS A CA 1
ATOM 5335 C C . HIS A 1 701 ? 7.080 39.677 -8.494 1.00 27.02 701 HIS A C 1
ATOM 5337 O O . HIS A 1 701 ? 7.201 39.857 -7.282 1.00 27.02 701 HIS A O 1
ATOM 5343 N N . ALA A 1 702 ? 8.137 39.322 -9.237 1.00 26.39 702 ALA A N 1
ATOM 5344 C CA . ALA A 1 702 ? 9.487 39.214 -8.647 1.00 26.39 702 ALA A CA 1
ATOM 5345 C C . ALA A 1 702 ? 10.134 40.578 -8.308 1.00 26.39 702 ALA A C 1
ATOM 5347 O O . ALA A 1 702 ? 11.127 40.632 -7.588 1.00 26.39 702 ALA A O 1
ATOM 5348 N N . GLU A 1 703 ? 9.537 41.685 -8.749 1.00 25.95 703 GLU A N 1
ATOM 5349 C CA . GLU A 1 703 ? 9.812 43.020 -8.226 1.00 25.95 703 GLU A CA 1
ATOM 5350 C C . GLU A 1 703 ? 8.554 43.502 -7.486 1.00 25.95 703 GLU A C 1
ATOM 5352 O O . GLU A 1 703 ? 7.461 43.551 -8.048 1.00 25.95 703 GLU A O 1
ATOM 5357 N N . ALA A 1 704 ? 8.719 43.789 -6.193 1.00 26.36 704 ALA A N 1
ATOM 5358 C CA . ALA A 1 704 ? 7.762 44.442 -5.293 1.00 26.36 704 ALA A CA 1
ATOM 5359 C C . ALA A 1 704 ? 6.520 43.680 -4.763 1.00 26.36 704 ALA A C 1
ATOM 5361 O O . ALA A 1 704 ? 5.815 44.272 -3.961 1.00 26.36 704 ALA A O 1
ATOM 5362 N N . SER A 1 705 ? 6.266 42.397 -5.070 1.00 27.91 705 SER A N 1
ATOM 5363 C CA . SER A 1 705 ? 5.031 41.713 -4.594 1.00 27.91 705 SER A CA 1
ATOM 5364 C C . SER A 1 705 ? 5.231 40.362 -3.875 1.00 27.91 705 SER A C 1
ATOM 5366 O O . SER A 1 705 ? 4.273 39.620 -3.665 1.00 27.91 705 SER A O 1
ATOM 5368 N N . LEU A 1 706 ? 6.443 40.060 -3.389 1.00 34.81 706 LEU A N 1
ATOM 5369 C CA . LEU A 1 706 ? 6.664 38.969 -2.409 1.00 34.81 706 LEU A CA 1
ATOM 5370 C C . LEU A 1 706 ? 5.927 39.200 -1.070 1.00 34.81 706 LEU A C 1
ATOM 5372 O O . LEU A 1 706 ? 5.726 38.270 -0.295 1.00 34.81 706 LEU A O 1
ATOM 5376 N N . LEU A 1 707 ? 5.478 40.431 -0.837 1.00 36.06 707 LEU A N 1
ATOM 5377 C CA . LEU A 1 707 ? 4.356 40.771 0.024 1.00 36.06 707 LEU A CA 1
ATOM 5378 C C . LEU A 1 707 ? 3.336 41.425 -0.907 1.00 36.06 707 LEU A C 1
ATOM 5380 O O . LEU A 1 707 ? 3.581 42.534 -1.370 1.00 36.06 707 LEU A O 1
ATOM 5384 N N . GLY A 1 708 ? 2.258 40.732 -1.268 1.00 30.39 708 GLY A N 1
ATOM 5385 C CA . GLY A 1 708 ? 1.151 41.403 -1.939 1.00 30.39 708 GLY A CA 1
ATOM 5386 C C . GLY A 1 708 ? 0.651 42.534 -1.042 1.00 30.39 708 GLY A C 1
ATOM 5387 O O . GLY A 1 708 ? 0.394 42.304 0.141 1.00 30.39 708 GLY A O 1
ATOM 5388 N N . ASP A 1 709 ? 0.508 43.721 -1.622 1.00 31.25 709 ASP A N 1
ATOM 5389 C CA . ASP A 1 709 ? -0.186 44.907 -1.098 1.00 31.25 709 ASP A CA 1
ATOM 5390 C C . ASP A 1 709 ? -1.694 44.660 -0.815 1.00 31.25 709 ASP A C 1
ATOM 5392 O O . ASP A 1 709 ? -2.488 45.588 -0.762 1.00 31.25 709 ASP A O 1
ATOM 5396 N N . GLU A 1 710 ? -2.112 43.413 -0.595 1.00 36.47 710 GLU A N 1
ATOM 5397 C CA . GLU A 1 710 ? -3.498 43.000 -0.348 1.00 36.47 710 GLU A CA 1
ATOM 5398 C C . GLU A 1 710 ? -3.533 41.917 0.743 1.00 36.47 710 GLU A C 1
ATOM 5400 O O . GLU A 1 710 ? -4.024 40.805 0.558 1.00 36.47 710 GLU A O 1
ATOM 5405 N N . ILE A 1 711 ? -2.953 42.211 1.909 1.00 38.06 711 ILE A N 1
ATOM 5406 C CA . ILE A 1 711 ? -3.436 41.588 3.146 1.00 38.06 711 ILE A CA 1
ATOM 5407 C C . ILE A 1 711 ? -4.302 42.653 3.777 1.00 38.06 711 ILE A C 1
ATOM 5409 O O . ILE A 1 711 ? -3.776 43.572 4.405 1.00 38.06 711 ILE A O 1
ATOM 5413 N N . ASP A 1 712 ? -5.592 42.530 3.500 1.00 33.66 712 ASP A N 1
ATOM 5414 C CA . ASP A 1 712 ? -6.651 43.414 3.942 1.00 33.66 712 ASP A CA 1
ATOM 5415 C C . ASP A 1 712 ? -6.399 43.850 5.398 1.00 33.66 712 ASP A C 1
ATOM 5417 O O . ASP A 1 712 ? -6.342 43.027 6.316 1.00 33.66 712 ASP A O 1
ATOM 5421 N N . GLU A 1 713 ? -6.152 45.149 5.610 1.00 37.38 713 GLU A N 1
ATOM 5422 C CA . GLU A 1 713 ? -5.972 45.740 6.949 1.00 37.38 713 GLU A CA 1
ATOM 5423 C C . GLU A 1 713 ? -7.288 45.716 7.761 1.00 37.38 713 GLU A C 1
ATOM 5425 O O . GLU A 1 713 ? -7.339 46.239 8.874 1.00 37.38 713 GLU A O 1
ATOM 5430 N N . THR A 1 714 ? -8.345 45.105 7.218 1.00 35.31 714 THR A N 1
ATOM 5431 C CA . THR A 1 714 ? -9.706 45.035 7.761 1.00 35.31 714 THR A CA 1
ATOM 5432 C C . THR A 1 714 ? -9.955 43.845 8.687 1.00 35.31 714 THR A C 1
ATOM 5434 O O . THR A 1 714 ? -10.945 43.866 9.416 1.00 35.31 714 THR A O 1
ATOM 5437 N N . LEU A 1 715 ? -9.074 42.835 8.735 1.00 40.34 715 LEU A N 1
ATOM 5438 C CA . LEU A 1 715 ? -9.189 41.762 9.728 1.00 40.34 715 LEU A CA 1
ATOM 5439 C C . LEU A 1 715 ? -8.702 42.275 11.087 1.00 40.34 715 LEU A C 1
ATOM 5441 O O . LEU A 1 715 ? -7.529 42.158 11.457 1.00 40.34 715 LEU A O 1
ATOM 5445 N N . GLU A 1 716 ? -9.635 42.898 11.808 1.00 42.22 716 GLU A N 1
ATOM 5446 C CA . GLU A 1 716 ? -9.473 43.338 13.186 1.00 42.22 716 GLU A CA 1
ATOM 5447 C C . GLU A 1 716 ? -8.837 42.231 14.042 1.00 42.22 716 GLU A C 1
ATOM 5449 O O . GLU A 1 716 ? -9.159 41.045 13.973 1.00 42.22 716 GLU A O 1
ATOM 5454 N N . THR A 1 717 ? -7.887 42.650 14.871 1.00 43.41 717 THR A N 1
ATOM 5455 C CA . THR A 1 717 ? -6.910 41.844 15.616 1.00 43.41 717 THR A CA 1
ATOM 5456 C C . THR A 1 717 ? -7.486 40.983 16.750 1.00 43.41 717 THR A C 1
ATOM 5458 O O . THR A 1 717 ? -6.746 40.556 17.638 1.00 43.41 717 THR A O 1
ATOM 5461 N N . ALA A 1 718 ? -8.781 40.681 16.737 1.00 47.66 718 ALA A N 1
ATOM 5462 C CA . ALA A 1 718 ? -9.467 39.953 17.798 1.00 47.66 718 ALA A CA 1
ATOM 5463 C C . ALA A 1 718 ? -10.061 38.635 17.283 1.00 47.66 718 ALA A C 1
ATOM 5465 O O . ALA A 1 718 ? -11.269 38.438 17.255 1.00 47.66 718 ALA A O 1
ATOM 5466 N N . SER A 1 719 ? -9.190 37.701 16.899 1.00 58.97 719 SER A N 1
ATOM 5467 C CA . SER A 1 719 ? -9.567 36.289 16.836 1.00 58.97 719 SER A CA 1
ATOM 5468 C C . SER A 1 719 ? -9.218 35.629 18.172 1.00 58.97 719 SER A C 1
ATOM 5470 O O . SER A 1 719 ? -8.073 35.717 18.616 1.00 58.97 719 SER A O 1
ATOM 5472 N N . ASP A 1 720 ? -10.161 34.915 18.793 1.00 66.25 720 ASP A N 1
ATOM 5473 C CA . ASP A 1 720 ? -9.929 34.117 20.016 1.00 66.25 720 ASP A CA 1
ATOM 5474 C C . ASP A 1 720 ? -8.974 32.918 19.793 1.00 66.25 720 ASP A C 1
ATOM 5476 O O . ASP A 1 720 ? -8.690 32.131 20.703 1.00 66.25 720 ASP A O 1
ATOM 5480 N N . LYS A 1 721 ? -8.468 32.737 18.566 1.00 82.94 721 LYS A N 1
ATOM 5481 C CA . LYS A 1 721 ? -7.605 31.618 18.186 1.00 82.94 721 LYS A CA 1
ATOM 5482 C C . LYS A 1 721 ? -6.180 31.850 18.693 1.00 82.94 721 LYS A C 1
ATOM 5484 O O . LYS A 1 721 ? -5.499 32.803 18.324 1.00 82.94 721 LYS A O 1
ATOM 5489 N N . ASN A 1 722 ? -5.707 30.929 19.528 1.00 88.44 722 ASN A N 1
ATOM 5490 C CA . ASN A 1 722 ? -4.379 30.989 20.128 1.00 88.44 722 ASN A CA 1
ATOM 5491 C C . ASN A 1 722 ? -3.358 30.172 19.312 1.00 88.44 722 ASN A C 1
ATOM 5493 O O . ASN A 1 722 ? -3.414 28.942 19.286 1.00 88.44 722 ASN A O 1
ATOM 5497 N N . LEU A 1 723 ? -2.402 30.857 18.677 1.00 91.06 723 LEU A N 1
ATOM 5498 C CA . LEU A 1 723 ? -1.319 30.276 17.874 1.00 91.06 723 LEU A CA 1
ATOM 5499 C C . LEU A 1 723 ? 0.000 30.132 18.655 1.00 91.06 723 LEU A C 1
ATOM 5501 O O . LEU A 1 723 ? 1.070 30.070 18.049 1.00 91.06 723 LEU A O 1
ATOM 5505 N N . SER A 1 724 ? -0.033 30.042 19.993 1.00 91.00 724 SER A N 1
ATOM 5506 C CA . SER A 1 724 ? 1.182 29.926 20.821 1.00 91.00 724 SER A CA 1
ATOM 5507 C C . SER A 1 724 ? 2.072 28.747 20.432 1.00 91.00 724 SER A C 1
ATOM 5509 O O . SER A 1 724 ? 3.280 28.799 20.637 1.00 91.00 724 SER A O 1
ATOM 5511 N N . PHE A 1 725 ? 1.489 27.689 19.860 1.00 92.62 725 PHE A N 1
ATOM 5512 C CA . PHE A 1 725 ? 2.240 26.532 19.380 1.00 92.62 725 PHE A CA 1
ATOM 5513 C C . PHE A 1 725 ? 3.190 26.878 18.226 1.00 92.62 725 PHE A C 1
ATOM 5515 O O . PHE A 1 725 ? 4.233 26.249 18.128 1.00 92.62 725 PHE A O 1
ATOM 5522 N N . LEU A 1 726 ? 2.893 27.894 17.402 1.00 93.31 726 LEU A N 1
ATOM 5523 C CA . LEU A 1 726 ? 3.772 28.356 16.318 1.00 93.31 726 LEU A CA 1
ATOM 5524 C C . LEU A 1 726 ? 4.902 29.271 16.810 1.00 93.31 726 LEU A C 1
ATOM 5526 O O . LEU A 1 726 ? 5.811 29.578 16.047 1.00 93.31 726 LEU A O 1
ATOM 5530 N N . LEU A 1 727 ? 4.877 29.708 18.070 1.00 94.25 727 LEU A N 1
ATOM 5531 C CA . LEU A 1 727 ? 5.915 30.569 18.653 1.00 94.25 727 LEU A CA 1
ATOM 5532 C C . LEU A 1 727 ? 7.014 29.765 19.373 1.00 94.25 727 LEU A C 1
ATOM 5534 O O . LEU A 1 727 ? 7.938 30.343 19.946 1.00 94.25 727 LEU A O 1
ATOM 5538 N N . ASP A 1 728 ? 6.931 28.432 19.343 1.00 92.56 728 ASP A N 1
ATOM 5539 C CA . ASP A 1 728 ? 7.926 27.548 19.943 1.00 92.56 728 ASP A CA 1
ATOM 5540 C C . ASP A 1 728 ? 9.241 27.575 19.146 1.00 92.56 728 ASP A C 1
ATOM 5542 O O . ASP A 1 728 ? 9.292 27.267 17.952 1.00 92.56 728 ASP A O 1
ATOM 5546 N N . ALA A 1 729 ? 10.338 27.898 19.832 1.00 90.44 729 ALA A N 1
ATOM 5547 C CA . ALA A 1 729 ? 11.676 27.892 19.255 1.00 90.44 729 ALA A CA 1
ATOM 5548 C C . ALA A 1 729 ? 12.114 26.513 18.742 1.00 90.44 729 ALA A C 1
ATOM 5550 O O . ALA A 1 729 ? 12.960 26.450 17.853 1.00 90.44 729 ALA A O 1
ATOM 5551 N N . ALA A 1 730 ? 11.533 25.420 19.249 1.00 91.56 730 ALA A N 1
ATOM 5552 C CA . ALA A 1 730 ? 11.823 24.064 18.788 1.00 91.56 730 ALA A CA 1
ATOM 5553 C C . ALA A 1 730 ? 11.382 23.799 17.338 1.00 91.56 730 ALA A C 1
ATOM 5555 O O . ALA A 1 730 ? 11.865 22.847 16.725 1.00 91.56 730 ALA A O 1
ATOM 5556 N N . ILE A 1 731 ? 10.484 24.623 16.785 1.00 93.75 731 ILE A N 1
ATOM 5557 C CA . ILE A 1 731 ? 10.043 24.502 15.391 1.00 93.75 731 ILE A CA 1
ATOM 5558 C C . ILE A 1 731 ? 11.154 24.954 14.444 1.00 93.75 731 ILE A C 1
ATOM 5560 O O . ILE A 1 731 ? 11.422 24.287 13.446 1.00 93.75 731 ILE A O 1
ATOM 5564 N N . TYR A 1 732 ? 11.803 26.078 14.748 1.00 94.88 732 TYR A N 1
ATOM 5565 C CA . TYR A 1 732 ? 12.646 26.795 13.798 1.00 94.88 732 TYR A CA 1
ATOM 5566 C C . TYR A 1 732 ? 14.097 26.325 13.841 1.00 94.88 732 TYR A C 1
ATOM 5568 O O . TYR A 1 732 ? 14.794 26.452 14.849 1.00 94.88 732 TYR A O 1
ATOM 5576 N N . HIS A 1 733 ? 14.588 25.830 12.708 1.00 93.44 733 HIS A N 1
ATOM 5577 C CA . HIS A 1 733 ? 15.942 25.304 12.615 1.00 93.44 733 HIS A CA 1
ATOM 5578 C C . HIS A 1 733 ? 16.975 26.445 12.633 1.00 93.44 733 HIS A C 1
ATOM 5580 O O . HIS A 1 733 ? 16.791 27.464 11.947 1.00 93.44 733 HIS A O 1
ATOM 5586 N N . PRO A 1 734 ? 18.084 26.288 13.383 1.00 88.94 734 PRO A N 1
ATOM 5587 C CA . PRO A 1 734 ? 19.156 27.270 13.397 1.00 88.94 734 PRO A CA 1
ATOM 5588 C C . PRO A 1 734 ? 19.853 27.303 12.037 1.00 88.94 734 PRO A C 1
ATOM 5590 O O . PRO A 1 734 ? 20.192 26.268 11.464 1.00 88.94 734 PRO A O 1
ATOM 5593 N N . LEU A 1 735 ? 20.085 28.512 11.532 1.00 89.50 735 LEU A N 1
ATOM 5594 C CA . LEU A 1 735 ? 20.762 28.729 10.257 1.00 89.50 735 LEU A CA 1
ATOM 5595 C C . LEU A 1 735 ? 22.256 28.951 10.495 1.00 89.50 735 LEU A C 1
ATOM 5597 O O . LEU A 1 735 ? 22.648 29.623 11.449 1.00 89.50 735 LEU A O 1
ATOM 5601 N N . SER A 1 736 ? 23.092 28.391 9.621 1.00 82.81 736 SER A N 1
ATOM 5602 C CA . SER A 1 736 ? 24.549 28.487 9.704 1.00 82.81 736 SER A CA 1
ATOM 5603 C C . SER A 1 736 ? 25.116 29.246 8.510 1.00 82.81 736 SER A C 1
ATOM 5605 O O . SER A 1 736 ? 24.778 28.968 7.363 1.00 82.81 736 SER A O 1
ATOM 5607 N N . ALA A 1 737 ? 26.032 30.179 8.777 1.00 80.06 737 ALA A N 1
ATOM 5608 C CA . ALA A 1 737 ? 26.813 30.853 7.741 1.00 80.06 737 ALA A CA 1
ATOM 5609 C C . ALA A 1 737 ? 28.052 30.034 7.326 1.00 80.06 737 ALA A C 1
ATOM 5611 O O . ALA A 1 737 ? 28.768 30.421 6.403 1.00 80.06 737 ALA A O 1
ATOM 5612 N N . VAL A 1 738 ? 28.331 28.906 7.999 1.00 79.38 738 VAL A N 1
ATOM 5613 C CA . VAL A 1 738 ? 29.481 28.037 7.691 1.00 79.38 738 VAL A CA 1
ATOM 5614 C C . VAL A 1 738 ? 29.335 27.413 6.304 1.00 79.38 738 VAL A C 1
ATOM 5616 O O . VAL A 1 738 ? 30.322 27.321 5.574 1.00 79.38 738 VAL A O 1
ATOM 5619 N N . ASP A 1 739 ? 28.107 27.076 5.914 1.00 70.00 739 ASP A N 1
ATOM 5620 C CA . ASP A 1 739 ? 27.805 26.437 4.629 1.00 70.00 739 ASP A CA 1
ATOM 5621 C C . ASP A 1 739 ? 27.810 27.429 3.452 1.00 70.00 739 ASP A C 1
ATOM 5623 O O . ASP A 1 739 ? 27.847 27.029 2.290 1.00 70.00 739 ASP A O 1
ATOM 5627 N N . VAL A 1 740 ? 27.839 28.735 3.736 1.00 78.69 740 VAL A N 1
ATOM 5628 C CA . VAL A 1 740 ? 27.986 29.784 2.721 1.00 78.69 740 VAL A CA 1
ATOM 5629 C C . VAL A 1 740 ? 29.470 29.909 2.346 1.00 78.69 740 VAL A C 1
ATOM 5631 O O . VAL A 1 740 ? 30.311 29.963 3.246 1.00 78.69 740 VAL A O 1
ATOM 5634 N N . PRO A 1 741 ? 29.858 29.970 1.059 1.00 78.06 741 PRO A N 1
ATOM 5635 C CA . PRO A 1 741 ? 31.258 30.160 0.679 1.00 78.06 741 PRO A CA 1
ATOM 5636 C C . PRO A 1 741 ? 31.834 31.469 1.232 1.00 78.06 741 PRO A C 1
ATOM 5638 O O . PRO A 1 741 ? 31.145 32.485 1.255 1.00 78.06 741 PRO A O 1
ATOM 5641 N N . VAL A 1 742 ? 33.110 31.455 1.644 1.00 82.19 742 VAL A N 1
ATOM 5642 C CA . VAL A 1 742 ? 33.787 32.585 2.323 1.00 82.19 742 VAL A CA 1
ATOM 5643 C C . VAL A 1 742 ? 33.531 33.951 1.662 1.00 82.19 742 VAL A C 1
ATOM 5645 O O . VAL A 1 742 ? 33.197 34.875 2.401 1.00 82.19 742 VAL A O 1
ATOM 5648 N N . PRO A 1 743 ? 33.600 34.103 0.322 1.00 80.38 743 PRO A N 1
ATOM 5649 C CA . PRO A 1 743 ? 33.372 35.396 -0.333 1.00 80.38 743 PRO A CA 1
ATOM 5650 C C . PRO A 1 743 ? 31.940 35.945 -0.210 1.00 80.38 743 PRO A C 1
ATOM 5652 O O . PRO A 1 743 ? 31.739 37.143 -0.364 1.00 80.38 743 PRO A O 1
ATOM 5655 N N . PHE A 1 744 ? 30.954 35.093 0.093 1.00 77.44 744 PHE A N 1
ATOM 5656 C CA . PHE A 1 744 ? 29.540 35.462 0.237 1.00 77.44 744 PHE A CA 1
ATOM 5657 C C . PHE A 1 744 ? 29.060 35.478 1.700 1.00 77.44 744 PHE A C 1
ATOM 5659 O O . PHE A 1 744 ? 27.896 35.784 1.962 1.00 77.44 744 PHE A O 1
ATOM 5666 N N . ARG A 1 745 ? 29.923 35.147 2.673 1.00 83.44 745 ARG A N 1
ATOM 5667 C CA . ARG A 1 745 ? 29.551 35.103 4.097 1.00 83.44 745 ARG A CA 1
ATOM 5668 C C . ARG A 1 745 ? 29.286 36.506 4.643 1.00 83.44 745 ARG A C 1
ATOM 5670 O O . ARG A 1 745 ? 30.166 37.363 4.625 1.00 83.44 745 ARG A O 1
ATOM 5677 N N . LYS A 1 746 ? 28.101 36.700 5.223 1.00 81.75 746 LYS A N 1
ATOM 5678 C CA . LYS A 1 746 ? 27.717 37.883 6.009 1.00 81.75 746 LYS A CA 1
ATOM 5679 C C . LYS A 1 746 ? 27.368 37.457 7.444 1.00 81.75 746 LYS A C 1
ATOM 5681 O O . LYS A 1 746 ? 26.924 36.324 7.637 1.00 81.75 746 LYS A O 1
ATOM 5686 N N . PRO A 1 747 ? 27.587 38.311 8.460 1.00 83.62 747 PRO A N 1
ATOM 5687 C CA . PRO A 1 747 ? 27.138 38.020 9.818 1.00 83.62 747 PRO A CA 1
ATOM 5688 C C . PRO A 1 747 ? 25.605 38.027 9.888 1.00 83.62 747 PRO A C 1
ATOM 5690 O O . PRO A 1 747 ? 24.964 38.869 9.262 1.00 83.62 747 PRO A O 1
ATOM 5693 N N . PHE A 1 748 ? 25.023 37.113 10.668 1.00 87.44 748 PHE A N 1
ATOM 5694 C CA . PHE A 1 748 ? 23.580 37.114 10.910 1.00 87.44 748 PHE A CA 1
ATOM 5695 C C . PHE A 1 748 ? 23.144 38.365 11.691 1.00 87.44 748 PHE A C 1
ATOM 5697 O O . PHE A 1 748 ? 23.882 38.817 12.576 1.00 87.44 748 PHE A O 1
ATOM 5704 N N . PRO A 1 749 ? 21.951 38.921 11.402 1.00 86.19 749 PRO A N 1
ATOM 5705 C CA . PRO A 1 749 ? 21.397 40.017 12.183 1.00 86.19 749 PRO A CA 1
ATOM 5706 C C . PRO A 1 749 ? 21.132 39.560 13.624 1.00 86.19 749 PRO A C 1
ATOM 5708 O O . PRO A 1 749 ? 20.635 38.460 13.857 1.00 86.19 749 PRO A O 1
ATOM 5711 N N . GLY A 1 750 ? 21.475 40.409 14.594 1.00 81.12 750 GLY A N 1
ATOM 5712 C CA . GLY A 1 750 ? 21.195 40.154 16.008 1.00 81.12 750 GLY A CA 1
ATOM 5713 C C . GLY A 1 750 ? 19.700 40.255 16.350 1.00 81.12 750 GLY A C 1
ATOM 5714 O O . GLY A 1 750 ? 18.904 40.705 15.520 1.00 81.12 750 GLY A O 1
ATOM 5715 N N . PRO A 1 751 ? 19.305 39.873 17.578 1.00 83.12 751 PRO A N 1
ATOM 5716 C CA . PRO A 1 751 ? 17.917 39.974 18.010 1.00 83.12 751 PRO A CA 1
ATOM 5717 C C . PRO A 1 751 ? 17.424 41.433 18.039 1.00 83.12 751 PRO A C 1
ATOM 5719 O O . PRO A 1 751 ? 18.229 42.342 18.277 1.00 83.12 751 PRO A O 1
ATOM 5722 N N . PRO A 1 752 ? 16.113 41.676 17.828 1.00 84.62 752 PRO A N 1
ATOM 5723 C CA . PRO A 1 752 ? 15.535 43.012 17.918 1.00 84.62 752 PRO A CA 1
ATOM 5724 C C . PRO A 1 752 ? 15.843 43.668 19.278 1.00 84.62 752 PRO A C 1
ATOM 5726 O O . PRO A 1 752 ? 15.750 42.994 20.308 1.00 84.62 752 PRO A O 1
ATOM 5729 N N . PRO A 1 753 ? 16.187 44.970 19.323 1.00 84.62 753 PRO A N 1
ATOM 5730 C CA . PRO A 1 753 ? 16.425 45.680 20.578 1.00 84.62 753 PRO A CA 1
ATOM 5731 C C . PRO A 1 753 ? 15.220 45.619 21.538 1.00 84.62 753 PRO A C 1
ATOM 5733 O O . PRO A 1 753 ? 14.073 45.613 21.075 1.00 84.62 753 PRO A O 1
ATOM 5736 N N . PRO A 1 754 ? 15.433 45.651 22.868 1.00 77.75 754 PRO A N 1
ATOM 5737 C CA . PRO A 1 754 ? 14.341 45.732 23.838 1.00 77.75 754 PRO A CA 1
ATOM 5738 C C . PRO A 1 754 ? 13.455 46.961 23.578 1.00 77.75 754 PRO A C 1
ATOM 5740 O O . PRO A 1 754 ? 13.969 48.067 23.423 1.00 77.75 754 PRO A O 1
ATOM 5743 N N . GLY A 1 755 ? 12.132 46.776 23.527 1.00 76.19 755 GLY A N 1
ATOM 5744 C CA . GLY A 1 755 ? 11.168 47.848 23.226 1.00 76.19 755 GLY A CA 1
ATOM 5745 C C . GLY A 1 755 ? 10.866 48.063 21.736 1.00 76.19 755 GLY A C 1
ATOM 5746 O O . GLY A 1 755 ? 10.100 48.964 21.401 1.00 76.19 755 GLY A O 1
ATOM 5747 N N . THR A 1 756 ? 11.432 47.245 20.841 1.00 84.75 756 THR A N 1
ATOM 5748 C CA . THR A 1 756 ? 11.048 47.221 19.418 1.00 84.75 756 THR A CA 1
ATOM 5749 C C . THR A 1 756 ? 9.598 46.756 19.273 1.00 84.75 756 THR A C 1
ATOM 5751 O O . THR A 1 756 ? 9.181 45.818 19.943 1.00 84.75 756 THR A O 1
ATOM 5754 N N . THR A 1 757 ? 8.828 47.394 18.393 1.00 86.75 757 THR A N 1
ATOM 5755 C CA . THR A 1 757 ? 7.448 46.979 18.066 1.00 86.75 757 THR A CA 1
ATOM 5756 C C . THR A 1 757 ? 7.422 45.925 16.951 1.00 86.75 757 THR A C 1
ATOM 5758 O O . THR A 1 757 ? 8.318 45.897 16.104 1.00 86.75 757 THR A O 1
ATOM 5761 N N . THR A 1 758 ? 6.367 45.103 16.874 1.00 83.69 758 THR A N 1
ATOM 5762 C CA . THR A 1 758 ? 6.176 44.107 15.795 1.00 83.69 758 THR A CA 1
ATOM 5763 C C . THR A 1 758 ? 6.300 44.726 14.400 1.00 83.69 758 THR A C 1
ATOM 5765 O O . THR A 1 758 ? 6.992 44.190 13.535 1.00 83.69 758 THR A O 1
ATOM 5768 N N . LYS A 1 759 ? 5.726 45.921 14.201 1.00 82.81 759 LYS A N 1
ATOM 5769 C CA . LYS A 1 759 ? 5.801 46.671 12.937 1.00 82.81 759 LYS A CA 1
ATOM 5770 C C . LYS A 1 759 ? 7.236 47.073 12.570 1.00 82.81 759 LYS A C 1
ATOM 5772 O O . LYS A 1 759 ? 7.635 46.956 11.416 1.00 82.81 759 LYS A O 1
ATOM 5777 N N . GLN A 1 760 ? 8.037 47.515 13.542 1.00 85.50 760 GLN A N 1
ATOM 5778 C CA . GLN A 1 760 ? 9.447 47.856 13.309 1.00 85.50 760 GLN A CA 1
ATOM 5779 C C . GLN A 1 760 ? 10.289 46.626 12.952 1.00 85.50 760 GLN A C 1
ATOM 5781 O O . GLN A 1 760 ? 11.166 46.718 12.093 1.00 85.50 760 GLN A O 1
ATOM 5786 N N . ALA A 1 761 ? 10.015 45.476 13.571 1.00 84.88 761 ALA A N 1
ATOM 5787 C CA . ALA A 1 761 ? 10.705 44.233 13.248 1.00 84.88 761 ALA A CA 1
ATOM 5788 C C . ALA A 1 761 ? 10.358 43.721 11.840 1.00 84.88 761 ALA A C 1
ATOM 5790 O O . ALA A 1 761 ? 11.267 43.385 11.082 1.00 84.88 761 ALA A O 1
ATOM 5791 N N . LEU A 1 762 ? 9.078 43.758 11.449 1.00 85.06 762 LEU A N 1
ATOM 5792 C CA . LEU A 1 762 ? 8.638 43.433 10.086 1.00 85.06 762 LEU A CA 1
ATOM 5793 C C . LEU A 1 762 ? 9.295 44.344 9.035 1.00 85.06 762 LEU A C 1
ATOM 5795 O O . LEU A 1 762 ? 9.795 43.853 8.027 1.00 85.06 762 LEU A O 1
ATOM 5799 N N . ASN A 1 763 ? 9.398 45.652 9.300 1.00 86.56 763 ASN A N 1
ATOM 5800 C CA . ASN A 1 763 ? 10.096 46.586 8.407 1.00 86.56 763 ASN A CA 1
ATOM 5801 C C . ASN A 1 763 ? 11.593 46.266 8.259 1.00 86.56 763 ASN A C 1
ATOM 5803 O O . ASN A 1 763 ? 12.167 46.454 7.185 1.00 86.56 763 ASN A O 1
ATOM 5807 N N . HIS A 1 764 ? 12.245 45.779 9.319 1.00 88.38 764 HIS A N 1
ATOM 5808 C CA . HIS A 1 764 ? 13.645 45.357 9.249 1.00 88.38 764 HIS A CA 1
ATOM 5809 C C . HIS A 1 764 ? 13.795 44.086 8.404 1.00 88.38 764 HIS A C 1
ATOM 5811 O O . HIS A 1 764 ? 14.643 44.049 7.512 1.00 88.38 764 HIS A O 1
ATOM 5817 N N . VAL A 1 765 ? 12.935 43.084 8.617 1.00 87.62 765 VAL A N 1
ATOM 5818 C CA . VAL A 1 765 ? 12.887 41.880 7.773 1.00 87.62 765 VAL A CA 1
ATOM 5819 C C . VAL A 1 765 ? 12.693 42.268 6.303 1.00 87.62 765 VAL A C 1
ATOM 5821 O O . VAL A 1 765 ? 13.456 41.821 5.448 1.00 87.62 765 VAL A O 1
ATOM 5824 N N . GLN A 1 766 ? 11.772 43.191 6.015 1.00 86.12 766 GLN A N 1
ATOM 5825 C CA . GLN A 1 766 ? 11.541 43.680 4.657 1.00 86.12 766 GLN A CA 1
ATOM 5826 C C . GLN A 1 766 ? 12.759 44.406 4.071 1.00 86.12 766 GLN A C 1
ATOM 5828 O O . GLN A 1 766 ? 13.115 44.186 2.915 1.00 86.12 766 GLN A O 1
ATOM 5833 N N . SER A 1 767 ? 13.463 45.216 4.868 1.00 86.25 767 SER A N 1
ATOM 5834 C CA . SER A 1 767 ? 14.701 45.874 4.428 1.00 86.25 767 SER A CA 1
ATOM 5835 C C . SER A 1 767 ? 15.787 44.874 4.016 1.00 86.25 767 SER A C 1
ATOM 5837 O O . SER A 1 767 ? 16.534 45.148 3.076 1.00 86.25 767 SER A O 1
ATOM 5839 N N . LEU A 1 768 ? 15.890 43.727 4.698 1.00 84.19 768 LEU A N 1
ATOM 5840 C CA . LEU A 1 768 ? 16.831 42.661 4.335 1.00 84.19 768 LEU A CA 1
ATOM 5841 C C . LEU A 1 768 ? 16.444 41.999 3.008 1.00 84.19 768 LEU A C 1
ATOM 5843 O O . LEU A 1 768 ? 17.314 41.801 2.161 1.00 84.19 768 LEU A O 1
ATOM 5847 N N . ILE A 1 769 ? 15.149 41.753 2.788 1.00 82.69 769 ILE A N 1
ATOM 5848 C CA . ILE A 1 769 ? 14.621 41.216 1.524 1.00 82.69 769 ILE A CA 1
ATOM 5849 C C . ILE A 1 769 ? 14.930 42.165 0.363 1.00 82.69 769 ILE A C 1
ATOM 5851 O O . ILE A 1 769 ? 15.484 41.733 -0.643 1.00 82.69 769 ILE A O 1
ATOM 5855 N N . THR A 1 770 ? 14.669 43.469 0.513 1.00 78.94 770 THR A N 1
ATOM 5856 C CA . THR A 1 770 ? 14.976 44.474 -0.524 1.00 78.94 770 THR A CA 1
ATOM 5857 C C . THR A 1 770 ? 16.473 44.553 -0.844 1.00 78.94 770 THR A C 1
ATOM 5859 O O . THR A 1 770 ? 16.851 44.880 -1.964 1.00 78.94 770 THR A O 1
ATOM 5862 N N . LYS A 1 771 ? 17.343 44.232 0.121 1.00 76.56 771 LYS A N 1
ATOM 5863 C CA . LYS A 1 771 ? 18.804 44.166 -0.063 1.00 76.56 771 LYS A CA 1
ATOM 5864 C C . LYS A 1 771 ? 19.294 42.817 -0.615 1.00 76.56 771 LYS A C 1
ATOM 5866 O O . LYS A 1 771 ? 20.504 42.641 -0.756 1.00 76.56 771 LYS A O 1
ATOM 5871 N N . GLY A 1 772 ? 18.395 41.864 -0.877 1.00 74.12 772 GLY A N 1
ATOM 5872 C CA . GLY A 1 772 ? 18.725 40.509 -1.331 1.00 74.12 772 GLY A CA 1
ATOM 5873 C C . GLY A 1 772 ? 19.350 39.612 -0.254 1.00 74.12 772 GLY A C 1
ATOM 5874 O O . GLY A 1 772 ? 19.955 38.593 -0.580 1.00 74.12 772 GLY A O 1
ATOM 5875 N N . ASP A 1 773 ? 19.243 39.971 1.030 1.00 81.62 773 ASP A N 1
ATOM 5876 C CA . ASP A 1 773 ? 19.736 39.159 2.150 1.00 81.62 773 ASP A CA 1
ATOM 5877 C C . ASP A 1 773 ? 18.641 38.219 2.679 1.00 81.62 773 ASP A C 1
ATOM 5879 O O . ASP A 1 773 ? 18.119 38.374 3.786 1.00 81.62 773 ASP A O 1
ATOM 5883 N N . PHE A 1 774 ? 18.276 37.233 1.857 1.00 87.31 774 PHE A N 1
ATOM 5884 C CA . PHE A 1 774 ? 17.224 36.263 2.180 1.00 87.31 774 PHE A CA 1
ATOM 5885 C C . PHE A 1 774 ? 17.592 35.375 3.376 1.00 87.31 774 PHE A C 1
ATOM 5887 O O . PHE A 1 774 ? 16.740 35.061 4.205 1.00 87.31 774 PHE A O 1
ATOM 5894 N N . LEU A 1 775 ? 18.870 35.003 3.510 1.00 87.75 775 LEU A N 1
ATOM 5895 C CA . LEU A 1 775 ? 19.340 34.170 4.618 1.00 87.75 775 LEU A CA 1
ATOM 5896 C C . LEU A 1 775 ? 19.279 34.932 5.956 1.00 87.75 775 LEU A C 1
ATOM 5898 O O . LEU A 1 775 ? 18.827 34.378 6.962 1.00 87.75 775 LEU A O 1
ATOM 5902 N N . GLY A 1 776 ? 19.666 36.214 5.963 1.00 89.56 776 GLY A N 1
ATOM 5903 C CA . GLY A 1 776 ? 19.496 37.104 7.112 1.00 89.56 776 GLY A CA 1
ATOM 5904 C C . GLY A 1 776 ? 18.024 37.370 7.442 1.00 89.56 776 GLY A C 1
ATOM 5905 O O . GLY A 1 776 ? 17.646 37.331 8.614 1.00 89.56 776 GLY A O 1
ATOM 5906 N N . ALA A 1 777 ? 17.176 37.569 6.428 1.00 89.56 777 ALA A N 1
ATOM 5907 C CA . ALA A 1 777 ? 15.735 37.761 6.606 1.00 89.56 777 ALA A CA 1
ATOM 5908 C C . ALA A 1 777 ? 15.052 36.526 7.223 1.00 89.56 777 ALA A C 1
ATOM 5910 O O . ALA A 1 777 ? 14.287 36.666 8.177 1.00 89.56 777 ALA A O 1
ATOM 5911 N N . ALA A 1 778 ? 15.373 35.315 6.747 1.00 92.06 778 ALA A N 1
ATOM 5912 C CA . ALA A 1 778 ? 14.859 34.064 7.311 1.00 92.06 778 ALA A CA 1
ATOM 5913 C C . ALA A 1 778 ? 15.269 33.884 8.779 1.00 92.06 778 ALA A C 1
ATOM 5915 O O . ALA A 1 778 ? 14.459 33.456 9.607 1.00 92.06 778 ALA A O 1
ATOM 5916 N N . HIS A 1 779 ? 16.522 34.219 9.105 1.00 92.94 779 HIS A N 1
ATOM 5917 C CA . HIS A 1 779 ? 17.038 34.172 10.470 1.00 92.94 779 HIS A CA 1
ATOM 5918 C C . HIS A 1 779 ? 16.289 35.141 11.393 1.00 92.94 779 HIS A C 1
ATOM 5920 O O . HIS A 1 779 ? 15.785 34.732 12.440 1.00 92.94 779 HIS A O 1
ATOM 5926 N N . LEU A 1 780 ? 16.159 36.405 10.977 1.00 92.62 780 LEU A N 1
ATOM 5927 C CA . LEU A 1 780 ? 15.470 37.430 11.756 1.00 92.62 780 LEU A CA 1
ATOM 5928 C C . LEU A 1 780 ? 13.984 37.096 11.948 1.00 92.62 780 LEU A C 1
ATOM 5930 O O . LEU A 1 780 ? 13.471 37.269 13.050 1.00 92.62 780 LEU A O 1
ATOM 5934 N N . ALA A 1 781 ? 13.314 36.550 10.928 1.00 93.75 781 ALA A N 1
ATOM 5935 C CA . ALA A 1 781 ? 11.914 36.141 11.023 1.00 93.75 781 ALA A CA 1
ATOM 5936 C C . ALA A 1 781 ? 11.677 35.077 12.111 1.00 93.75 781 ALA A C 1
ATOM 5938 O O . ALA A 1 781 ? 10.739 35.213 12.896 1.00 93.75 781 ALA A O 1
ATOM 5939 N N . ALA A 1 782 ? 12.552 34.067 12.226 1.00 94.31 782 ALA A N 1
ATOM 5940 C CA . ALA A 1 782 ? 12.465 33.092 13.321 1.00 94.31 782 ALA A CA 1
ATOM 5941 C C . ALA A 1 782 ? 12.701 33.731 14.689 1.00 94.31 782 ALA A C 1
ATOM 5943 O O . ALA A 1 782 ? 11.948 33.456 15.616 1.00 94.31 782 ALA A O 1
ATOM 5944 N N . ILE A 1 783 ? 13.685 34.628 14.819 1.00 92.94 783 ILE A N 1
ATOM 5945 C CA . ILE A 1 783 ? 13.908 35.337 16.087 1.00 92.94 783 ILE A CA 1
ATOM 5946 C C . ILE A 1 783 ? 12.667 36.149 16.478 1.00 92.94 783 ILE A C 1
ATOM 5948 O O . ILE A 1 783 ? 12.276 36.161 17.645 1.00 92.94 783 ILE A O 1
ATOM 5952 N N . CYS A 1 784 ? 12.020 36.818 15.523 1.00 91.88 784 CYS A N 1
ATOM 5953 C CA . CYS A 1 784 ? 10.782 37.553 15.777 1.00 91.88 784 CYS A CA 1
ATOM 5954 C C . CYS A 1 784 ? 9.654 36.631 16.264 1.00 91.88 784 CYS A C 1
ATOM 5956 O O . CYS A 1 784 ? 8.961 36.998 17.210 1.00 91.88 784 CYS A O 1
ATOM 5958 N N . LEU A 1 785 ? 9.521 35.432 15.687 1.00 93.25 785 LEU A N 1
ATOM 5959 C CA . LEU A 1 785 ? 8.536 34.428 16.108 1.00 93.25 785 LEU A CA 1
ATOM 5960 C C . LEU A 1 785 ? 8.815 33.883 17.521 1.00 93.25 785 LEU A C 1
ATOM 5962 O O . LEU A 1 785 ? 7.880 33.641 18.274 1.00 93.25 785 LEU A O 1
ATOM 5966 N N . THR A 1 786 ? 10.082 33.749 17.925 1.00 92.44 786 THR A N 1
ATOM 5967 C CA . THR A 1 786 ? 10.453 33.095 19.197 1.00 92.44 786 THR A CA 1
ATOM 5968 C C . THR A 1 786 ? 10.780 34.054 20.346 1.00 92.44 786 THR A C 1
ATOM 5970 O O . THR A 1 786 ? 11.015 33.616 21.468 1.00 92.44 786 THR A O 1
ATOM 5973 N N . SER A 1 787 ? 10.862 35.364 20.094 1.00 87.25 787 SER A N 1
ATOM 5974 C CA . SER A 1 787 ? 11.325 36.367 21.078 1.00 87.25 787 SER A CA 1
ATOM 5975 C C . SER A 1 787 ? 10.234 36.900 22.013 1.00 87.25 787 SER A C 1
ATOM 5977 O O . SER A 1 787 ? 10.526 37.729 22.872 1.00 87.25 787 SER A O 1
ATOM 5979 N N . GLY A 1 788 ? 8.981 36.459 21.848 1.00 82.75 788 GLY A N 1
ATOM 5980 C CA . GLY A 1 788 ? 7.825 37.017 22.563 1.00 82.75 788 GLY A CA 1
ATOM 5981 C C . GLY A 1 788 ? 7.404 38.409 22.071 1.00 82.75 788 GLY A C 1
ATOM 5982 O O . GLY A 1 788 ? 6.589 39.063 22.715 1.00 82.75 788 GLY A O 1
ATOM 5983 N N . LEU A 1 789 ? 7.960 38.866 20.940 1.00 86.81 789 LEU A N 1
ATOM 5984 C CA . LEU A 1 789 ? 7.611 40.134 20.296 1.00 86.81 789 LEU A CA 1
ATOM 5985 C C . LEU A 1 789 ? 6.171 40.132 19.758 1.00 86.81 789 LEU A C 1
ATOM 5987 O O . LEU A 1 789 ? 5.490 41.153 19.813 1.00 86.81 789 LEU A O 1
ATOM 5991 N N . VAL A 1 790 ? 5.723 38.990 19.235 1.00 88.12 790 VAL A N 1
ATOM 5992 C CA . VAL A 1 790 ? 4.391 38.804 18.650 1.00 88.12 790 VAL A CA 1
ATOM 5993 C C . VAL A 1 790 ? 3.478 38.125 19.667 1.00 88.12 790 VAL A C 1
ATOM 5995 O O . VAL A 1 790 ? 3.880 37.161 20.319 1.00 88.12 790 VAL A O 1
ATOM 5998 N N . GLN A 1 791 ? 2.254 38.632 19.816 1.00 87.06 791 GLN A N 1
ATOM 5999 C CA . GLN A 1 791 ? 1.265 38.029 20.710 1.00 87.06 791 GLN A CA 1
ATOM 6000 C C . GLN A 1 791 ? 0.704 36.735 20.097 1.00 87.06 791 GLN A C 1
ATOM 6002 O O . GLN A 1 791 ? 0.500 36.691 18.885 1.00 87.06 791 GLN A O 1
ATOM 6007 N N . PRO A 1 792 ? 0.380 35.700 20.897 1.00 89.31 792 PRO A N 1
ATOM 6008 C CA . PRO A 1 792 ? -0.172 34.443 20.380 1.00 89.31 792 PRO A CA 1
ATOM 6009 C C . PRO A 1 792 ? -1.490 34.565 19.600 1.00 89.31 792 PRO A C 1
ATOM 6011 O O . PRO A 1 792 ? -1.836 33.644 18.866 1.00 89.31 792 PRO A O 1
ATOM 6014 N N . THR A 1 793 ? -2.231 35.662 19.766 1.00 87.44 793 THR A N 1
ATOM 6015 C CA . THR A 1 793 ? -3.501 35.944 19.070 1.00 87.44 793 THR A CA 1
ATOM 6016 C C . THR A 1 793 ? -3.327 36.795 17.802 1.00 87.44 793 THR A C 1
ATOM 6018 O O . THR A 1 793 ? -4.252 36.903 16.997 1.00 87.44 793 THR A O 1
ATOM 6021 N N . ASP A 1 794 ? -2.136 37.365 17.572 1.00 88.19 794 ASP A N 1
ATOM 6022 C CA . ASP A 1 794 ? -1.813 38.175 16.387 1.00 88.19 794 ASP A CA 1
ATOM 6023 C C . ASP A 1 794 ? -1.441 37.276 15.195 1.00 88.19 794 ASP A C 1
ATOM 6025 O O . ASP A 1 794 ? -0.289 37.181 14.757 1.00 88.19 794 ASP A O 1
ATOM 6029 N N . HIS A 1 795 ? -2.444 36.563 14.686 1.00 86.88 795 HIS A N 1
ATOM 6030 C CA . HIS A 1 795 ? -2.298 35.621 13.580 1.00 86.88 795 HIS A CA 1
ATOM 6031 C C . HIS A 1 795 ? -1.786 36.284 12.292 1.00 86.88 795 HIS A C 1
ATOM 6033 O O . HIS A 1 795 ? -1.000 35.673 11.567 1.00 86.88 795 HIS A O 1
ATOM 6039 N N . VAL A 1 796 ? -2.133 37.552 12.044 1.00 85.75 796 VAL A N 1
ATOM 6040 C CA . VAL A 1 796 ? -1.663 38.318 10.879 1.00 85.75 796 VAL A CA 1
ATOM 6041 C C . VAL A 1 796 ? -0.140 38.455 10.893 1.00 85.75 796 VAL A C 1
ATOM 6043 O O . VAL A 1 796 ? 0.522 38.118 9.906 1.00 85.75 796 VAL A O 1
ATOM 6046 N N . SER A 1 797 ? 0.447 38.906 12.007 1.00 87.44 797 SER A N 1
ATOM 6047 C CA . SER A 1 797 ? 1.906 39.045 12.113 1.00 87.44 797 SER A CA 1
ATOM 6048 C C . SER A 1 797 ? 2.621 37.691 12.113 1.00 87.44 797 SER A C 1
ATOM 6050 O O . SER A 1 797 ? 3.678 37.565 11.489 1.00 87.44 797 SER A O 1
ATOM 6052 N N . ILE A 1 798 ? 2.044 36.670 12.761 1.00 92.19 798 ILE A N 1
ATOM 6053 C CA . ILE A 1 798 ? 2.600 35.305 12.791 1.00 92.19 798 ILE A CA 1
ATOM 6054 C C . ILE A 1 798 ? 2.685 34.729 11.374 1.00 92.19 798 ILE A C 1
ATOM 6056 O O . ILE A 1 798 ? 3.760 34.301 10.946 1.00 92.19 798 ILE A O 1
ATOM 6060 N N . PHE A 1 799 ? 1.589 34.764 10.612 1.00 93.12 799 PHE A N 1
ATOM 6061 C CA . PHE A 1 799 ? 1.568 34.231 9.250 1.00 93.12 799 PHE A CA 1
ATOM 6062 C C . PHE A 1 799 ? 2.446 35.039 8.289 1.00 93.12 799 PHE A C 1
ATOM 6064 O O . PHE A 1 799 ? 3.105 34.438 7.441 1.00 93.12 799 PHE A O 1
ATOM 6071 N N . LYS A 1 800 ? 2.558 36.366 8.456 1.00 88.56 800 LYS A N 1
ATOM 6072 C CA . LYS A 1 800 ? 3.505 37.195 7.684 1.00 88.56 800 LYS A CA 1
ATOM 6073 C C . LYS A 1 800 ? 4.960 36.769 7.910 1.00 88.56 800 LYS A C 1
ATOM 6075 O O . LYS A 1 800 ? 5.713 36.610 6.946 1.00 88.56 800 LYS A O 1
ATOM 6080 N N . LEU A 1 801 ? 5.361 36.545 9.163 1.00 92.06 801 LEU A N 1
ATOM 6081 C CA . LEU A 1 801 ? 6.715 36.088 9.498 1.00 92.06 801 LEU A CA 1
ATOM 6082 C C . LEU A 1 801 ? 6.979 34.655 9.011 1.00 92.06 801 LEU A C 1
ATOM 6084 O O . LEU A 1 801 ? 8.066 34.384 8.502 1.00 92.06 801 LEU A O 1
ATOM 6088 N N . LEU A 1 802 ? 5.989 33.762 9.106 1.00 94.06 802 LEU A N 1
ATOM 6089 C CA . LEU A 1 802 ? 6.079 32.391 8.592 1.00 94.06 802 LEU A CA 1
ATOM 6090 C C . LEU A 1 802 ? 6.219 32.348 7.069 1.00 94.06 802 LEU A C 1
ATOM 6092 O O . LEU A 1 802 ? 7.154 31.725 6.569 1.00 94.06 802 LEU A O 1
ATOM 6096 N N . ALA A 1 803 ? 5.355 33.058 6.337 1.00 90.81 803 ALA A N 1
ATOM 6097 C CA . ALA A 1 803 ? 5.424 33.156 4.878 1.00 90.81 803 ALA A CA 1
ATOM 6098 C C . ALA A 1 803 ? 6.779 33.705 4.420 1.00 90.81 803 ALA A C 1
ATOM 6100 O O . ALA A 1 803 ? 7.405 33.168 3.502 1.00 90.81 803 ALA A O 1
ATOM 6101 N N . THR A 1 804 ? 7.271 34.733 5.117 1.00 90.38 804 THR A N 1
ATOM 6102 C CA . THR A 1 804 ? 8.591 35.310 4.859 1.00 90.38 804 THR A CA 1
ATOM 6103 C C . THR A 1 804 ? 9.701 34.293 5.099 1.00 90.38 804 THR A C 1
ATOM 6105 O O . THR A 1 804 ? 10.586 34.128 4.259 1.00 90.38 804 THR A O 1
ATOM 6108 N N . ARG A 1 805 ? 9.663 33.580 6.230 1.00 93.81 805 ARG A N 1
ATOM 6109 C CA . ARG A 1 805 ? 10.677 32.582 6.563 1.00 93.81 805 ARG A CA 1
ATOM 6110 C C . ARG A 1 805 ? 10.699 31.449 5.543 1.00 93.81 805 ARG A C 1
ATOM 6112 O O . ARG A 1 805 ? 11.770 31.142 5.028 1.00 93.81 805 ARG A O 1
ATOM 6119 N N . TYR A 1 806 ? 9.548 30.863 5.226 1.00 93.62 806 TYR A N 1
ATOM 6120 C CA . TYR A 1 806 ? 9.454 29.766 4.265 1.00 93.62 806 TYR A CA 1
ATOM 6121 C C . TYR A 1 806 ? 9.943 30.185 2.883 1.00 93.62 806 TYR A C 1
ATOM 6123 O O . TYR A 1 806 ? 10.826 29.530 2.332 1.00 93.62 806 TYR A O 1
ATOM 6131 N N . SER A 1 807 ? 9.483 31.330 2.381 1.00 88.19 807 SER A N 1
ATOM 6132 C CA . SER A 1 807 ? 9.897 31.845 1.072 1.00 88.19 807 SER A CA 1
ATOM 6133 C C . SER A 1 807 ? 11.400 32.123 1.008 1.00 88.19 807 SER A C 1
ATOM 6135 O O . SER A 1 807 ? 12.067 31.721 0.058 1.00 88.19 807 SER A O 1
ATOM 6137 N N . CYS A 1 808 ? 11.976 32.735 2.045 1.00 88.62 808 CYS A N 1
ATOM 6138 C CA . CYS A 1 808 ? 13.417 32.973 2.102 1.00 88.62 808 CYS A CA 1
ATOM 6139 C C . CYS A 1 808 ? 14.231 31.671 2.193 1.00 88.62 808 CYS A C 1
ATOM 6141 O O . CYS A 1 808 ? 15.279 31.564 1.559 1.00 88.62 808 CYS A O 1
ATOM 6143 N N . LEU A 1 809 ? 13.767 30.666 2.942 1.00 87.56 809 LEU A N 1
ATOM 6144 C CA . LEU A 1 809 ? 14.428 29.357 3.001 1.00 87.56 809 LEU A CA 1
ATOM 6145 C C . LEU A 1 809 ? 14.372 28.631 1.652 1.00 87.56 809 LEU A C 1
ATOM 6147 O O . LEU A 1 809 ? 15.367 28.028 1.251 1.00 87.56 809 LEU A O 1
ATOM 6151 N N . GLU A 1 810 ? 13.253 28.716 0.932 1.00 84.44 810 GLU A N 1
ATOM 6152 C CA . GLU A 1 810 ? 13.138 28.182 -0.429 1.00 84.44 810 GLU A CA 1
ATOM 6153 C C . GLU A 1 810 ? 14.120 28.868 -1.389 1.00 84.44 810 GLU A C 1
ATOM 6155 O O . GLU A 1 810 ? 14.871 28.181 -2.084 1.00 84.44 810 GLU A O 1
ATOM 6160 N N . LEU A 1 811 ? 14.191 30.204 -1.362 1.00 80.31 811 LEU A N 1
ATOM 6161 C CA . LEU A 1 811 ? 15.087 30.994 -2.218 1.00 80.31 811 LEU A CA 1
ATOM 6162 C C . LEU A 1 811 ? 16.575 30.703 -1.971 1.00 80.31 811 LEU A C 1
ATOM 6164 O O . LEU A 1 811 ? 17.373 30.734 -2.905 1.00 80.31 811 LEU A O 1
ATOM 6168 N N . VAL A 1 812 ? 16.960 30.385 -0.732 1.00 78.88 812 VAL A N 1
ATOM 6169 C CA . VAL A 1 812 ? 18.351 30.045 -0.372 1.00 78.88 812 VAL A CA 1
ATOM 6170 C C . VAL A 1 812 ? 18.649 28.545 -0.577 1.00 78.88 812 VAL A C 1
ATOM 6172 O O . VAL A 1 812 ? 19.744 28.070 -0.279 1.00 78.88 812 VAL A O 1
ATOM 6175 N N . GLY A 1 813 ? 17.699 27.766 -1.110 1.00 77.94 813 GLY A N 1
ATOM 6176 C CA . GLY A 1 813 ? 17.878 26.334 -1.377 1.00 77.94 813 GLY A CA 1
ATOM 6177 C C . GLY A 1 813 ? 17.781 25.445 -0.131 1.00 77.94 813 GLY A C 1
ATOM 6178 O O . GLY A 1 813 ? 18.190 24.285 -0.159 1.00 77.94 813 GLY A O 1
ATOM 6179 N N . GLN A 1 814 ? 17.214 25.956 0.963 1.00 84.94 814 GLN A N 1
ATOM 6180 C CA . GLN A 1 814 ? 16.970 25.239 2.220 1.00 84.94 814 GLN A CA 1
ATOM 6181 C C . GLN A 1 814 ? 15.527 24.714 2.315 1.00 84.94 814 GLN A C 1
ATOM 6183 O O . GLN A 1 814 ? 14.904 24.717 3.378 1.00 84.94 814 GLN A O 1
ATOM 6188 N N . LEU A 1 815 ? 15.012 24.199 1.195 1.00 86.00 815 LEU A N 1
ATOM 6189 C CA . LEU A 1 815 ? 13.644 23.690 1.044 1.00 86.00 815 LEU A CA 1
ATOM 6190 C C . LEU A 1 815 ? 13.266 22.641 2.100 1.00 86.00 815 LEU A C 1
ATOM 6192 O O . LEU A 1 815 ? 12.154 22.648 2.614 1.00 86.00 815 LEU A O 1
ATOM 6196 N N . LEU A 1 816 ? 14.195 21.745 2.452 1.00 87.81 816 LEU A N 1
ATOM 6197 C CA . LEU A 1 816 ? 13.930 20.699 3.442 1.00 87.81 816 LEU A CA 1
ATOM 6198 C C . LEU A 1 816 ? 13.694 21.268 4.845 1.00 87.81 816 LEU A C 1
ATOM 6200 O O . LEU A 1 816 ? 12.881 20.709 5.575 1.00 87.81 816 LEU A O 1
ATOM 6204 N N . LEU A 1 817 ? 14.362 22.368 5.213 1.00 91.44 817 LEU A N 1
ATOM 6205 C CA . LEU A 1 817 ? 14.136 23.024 6.504 1.00 91.44 817 LEU A CA 1
ATOM 6206 C C . LEU A 1 817 ? 12.758 23.684 6.528 1.00 91.44 817 LEU A C 1
ATOM 6208 O O . LEU A 1 817 ? 11.988 23.421 7.447 1.00 91.44 817 LEU A O 1
ATOM 6212 N N . ALA A 1 818 ? 12.405 24.429 5.475 1.00 90.56 818 ALA A N 1
ATOM 6213 C CA . ALA A 1 818 ? 11.064 24.997 5.322 1.00 90.56 818 ALA A CA 1
ATOM 6214 C C . ALA A 1 818 ? 9.975 23.910 5.393 1.00 90.56 818 ALA A C 1
ATOM 6216 O O . ALA A 1 818 ? 8.977 24.064 6.091 1.00 90.56 818 ALA A O 1
ATOM 6217 N N . ALA A 1 819 ? 10.204 22.765 4.745 1.00 90.25 819 ALA A N 1
ATOM 6218 C CA . ALA A 1 819 ? 9.289 21.628 4.747 1.00 90.25 819 ALA A CA 1
ATOM 6219 C C . ALA A 1 819 ? 9.145 20.947 6.121 1.00 90.25 819 ALA A C 1
ATOM 6221 O O . ALA A 1 819 ? 8.054 20.491 6.465 1.00 90.25 819 ALA A O 1
ATOM 6222 N N . GLN A 1 820 ? 10.217 20.862 6.921 1.00 91.69 820 GLN A N 1
ATOM 6223 C CA . GLN A 1 820 ? 10.117 20.369 8.302 1.00 91.69 820 GLN A CA 1
ATOM 6224 C C . GLN A 1 820 ? 9.379 21.361 9.204 1.00 91.69 820 GLN A C 1
ATOM 6226 O O . GLN A 1 820 ? 8.570 20.943 10.028 1.00 91.69 820 GLN A O 1
ATOM 6231 N N . GLU A 1 821 ? 9.620 22.659 9.032 1.00 94.38 821 GLU A N 1
ATOM 6232 C CA . GLU A 1 821 ? 8.973 23.711 9.820 1.00 94.38 821 GLU A CA 1
ATOM 6233 C C . GLU A 1 821 ? 7.479 23.833 9.510 1.00 94.38 821 GLU A C 1
ATOM 6235 O O . GLU A 1 821 ? 6.671 23.967 10.426 1.00 94.38 821 GLU A O 1
ATOM 6240 N N . ALA A 1 822 ? 7.085 23.688 8.241 1.00 92.81 822 ALA A N 1
ATOM 6241 C CA . ALA A 1 822 ? 5.685 23.707 7.809 1.00 92.81 822 ALA A CA 1
ATOM 6242 C C . ALA A 1 822 ? 4.838 22.562 8.402 1.00 92.81 822 ALA A C 1
ATOM 6244 O O . ALA A 1 822 ? 3.607 22.642 8.415 1.00 92.81 822 ALA A O 1
ATOM 6245 N N . LYS A 1 823 ? 5.461 21.508 8.955 1.00 90.56 823 LYS A N 1
ATOM 6246 C CA . LYS A 1 823 ? 4.747 20.454 9.703 1.00 90.56 823 LYS A CA 1
ATOM 6247 C C . LYS A 1 823 ? 4.061 20.984 10.956 1.00 90.56 823 LYS A C 1
ATOM 6249 O O . LYS A 1 823 ? 3.074 20.393 11.389 1.00 90.56 823 LYS A O 1
ATOM 6254 N N . ALA A 1 824 ? 4.575 22.075 11.527 1.00 91.44 824 ALA A N 1
ATOM 6255 C CA . ALA A 1 824 ? 3.995 22.705 12.704 1.00 91.44 824 ALA A CA 1
ATOM 6256 C C . ALA A 1 824 ? 2.612 23.311 12.431 1.00 91.44 824 ALA A C 1
ATOM 6258 O O . ALA A 1 824 ? 1.856 23.486 13.374 1.00 91.44 824 ALA A O 1
ATOM 6259 N N . LEU A 1 825 ? 2.257 23.570 11.166 1.00 90.12 825 LEU A N 1
ATOM 6260 C CA . LEU A 1 825 ? 0.915 24.015 10.769 1.00 90.12 825 LEU A CA 1
ATOM 6261 C C . LEU A 1 825 ? -0.142 22.894 10.820 1.00 90.12 825 LEU A C 1
ATOM 6263 O O . LEU A 1 825 ? -1.318 23.151 10.603 1.00 90.12 825 LEU A O 1
ATOM 6267 N N . GLU A 1 826 ? 0.262 21.652 11.103 1.00 87.50 826 GLU A N 1
ATOM 6268 C CA . GLU A 1 826 ? -0.634 20.505 11.280 1.00 87.50 826 GLU A CA 1
ATOM 6269 C C . GLU A 1 826 ? -1.642 20.335 10.125 1.00 87.50 826 GLU A C 1
ATOM 6271 O O . GLU A 1 826 ? -1.231 20.215 8.970 1.00 87.50 826 GLU A O 1
ATOM 6276 N N . ASP A 1 827 ? -2.935 20.238 10.432 1.00 86.06 827 ASP A N 1
ATOM 6277 C CA . ASP A 1 827 ? -4.008 20.047 9.460 1.00 86.06 827 ASP A CA 1
ATOM 6278 C C . ASP A 1 827 ? -4.681 21.382 9.124 1.00 86.06 827 ASP A C 1
ATOM 6280 O O . ASP A 1 827 ? -5.408 21.947 9.943 1.00 86.06 827 ASP A O 1
ATOM 6284 N N . LEU A 1 828 ? -4.454 21.859 7.898 1.00 87.88 828 LEU A N 1
ATOM 6285 C CA . LEU A 1 828 ? -5.015 23.111 7.386 1.00 87.88 828 LEU A CA 1
ATOM 6286 C C . LEU A 1 828 ? -6.520 23.035 7.091 1.00 87.88 828 LEU A C 1
ATOM 6288 O O . LEU A 1 828 ? -7.137 24.068 6.876 1.00 87.88 828 LEU A O 1
ATOM 6292 N N . SER A 1 829 ? -7.111 21.836 7.073 1.00 85.31 829 SER A N 1
ATOM 6293 C CA . SER A 1 829 ? -8.564 21.654 6.931 1.00 85.31 829 SER A CA 1
ATOM 6294 C C . SER A 1 829 ? -9.305 21.681 8.276 1.00 85.31 829 SER A C 1
ATOM 6296 O O . SER A 1 829 ? -10.531 21.625 8.324 1.00 85.31 829 SER A O 1
ATOM 6298 N N . SER A 1 830 ? -8.570 21.780 9.389 1.00 87.62 830 SER A N 1
ATOM 6299 C CA . SER A 1 830 ? -9.143 21.822 10.733 1.00 87.62 830 SER A CA 1
ATOM 6300 C C . SER A 1 830 ? -10.007 23.065 10.946 1.00 87.62 830 SER A C 1
ATOM 6302 O O . SER A 1 830 ? -9.561 24.184 10.695 1.00 87.62 830 SER A O 1
ATOM 6304 N N . GLU A 1 831 ? -11.181 22.883 11.562 1.00 85.62 831 GLU A N 1
ATOM 6305 C CA . GLU A 1 831 ? -12.089 23.952 12.024 1.00 85.62 831 GLU A CA 1
ATOM 6306 C C . GLU A 1 831 ? -11.376 25.001 12.905 1.00 85.62 831 GLU A C 1
ATOM 6308 O O . GLU A 1 831 ? -11.805 26.149 13.025 1.00 85.62 831 GLU A O 1
ATOM 6313 N N . PHE A 1 832 ? -10.229 24.641 13.494 1.00 88.31 832 PHE A N 1
ATOM 6314 C CA . PHE A 1 832 ? -9.364 25.583 14.195 1.00 88.31 832 PHE A CA 1
ATOM 6315 C C . PHE A 1 832 ? -9.020 26.817 13.345 1.00 88.31 832 PHE A C 1
ATOM 6317 O O . PHE A 1 832 ? -9.091 27.928 13.869 1.00 88.31 832 PHE A O 1
ATOM 6324 N N . TYR A 1 833 ? -8.709 26.637 12.060 1.00 89.56 833 TYR A N 1
ATOM 6325 C CA . TYR A 1 833 ? -8.297 27.721 11.169 1.00 89.56 833 TYR A CA 1
ATOM 6326 C C . TYR A 1 833 ? -9.455 28.515 10.558 1.00 89.56 833 TYR A C 1
ATOM 6328 O O . TYR A 1 833 ? -9.198 29.506 9.881 1.00 89.56 833 TYR A O 1
ATOM 6336 N N . TYR A 1 834 ? -10.704 28.124 10.802 1.00 89.06 834 TYR A N 1
ATOM 6337 C CA . TYR A 1 834 ? -11.868 28.789 10.230 1.00 89.06 834 TYR A CA 1
ATOM 6338 C C . TYR A 1 834 ? -12.583 29.673 11.264 1.00 89.06 834 TYR A C 1
ATOM 6340 O O . TYR A 1 834 ? -12.660 29.344 12.459 1.00 89.06 834 TYR A O 1
ATOM 6348 N N . VAL A 1 835 ? -13.088 30.813 10.793 1.00 86.19 835 VAL A N 1
ATOM 6349 C CA . VAL A 1 835 ? -13.905 31.778 11.538 1.00 86.19 835 VAL A CA 1
ATOM 6350 C C . VAL A 1 835 ? -15.150 32.075 10.710 1.00 86.19 835 VAL A C 1
ATOM 6352 O O . VAL A 1 835 ? -15.055 32.358 9.522 1.00 86.19 835 VAL A O 1
ATOM 6355 N N . VAL A 1 836 ? -16.327 31.972 11.322 1.00 80.06 836 VAL A N 1
ATOM 6356 C CA . VAL A 1 836 ? -17.592 32.295 10.653 1.00 80.06 836 VAL A CA 1
ATOM 6357 C C . VAL A 1 836 ? -17.868 33.787 10.853 1.00 80.06 836 VAL A C 1
ATOM 6359 O O . VAL A 1 836 ? -17.872 34.216 12.010 1.00 80.06 836 VAL A O 1
ATOM 6362 N N . PRO A 1 837 ? -18.095 34.571 9.784 1.00 76.88 837 PRO A N 1
ATOM 6363 C CA . PRO A 1 837 ? -18.475 35.973 9.915 1.00 76.88 837 PRO A CA 1
ATOM 6364 C C . PRO A 1 837 ? -19.782 36.123 10.706 1.00 76.88 837 PRO A C 1
ATOM 6366 O O . PRO A 1 837 ? -20.749 35.397 10.461 1.00 76.88 837 PRO A O 1
ATOM 6369 N N . GLU A 1 838 ? -19.824 37.063 11.653 1.00 74.50 838 GLU A N 1
ATOM 6370 C CA . GLU A 1 838 ? -21.069 37.419 12.338 1.00 74.50 838 GLU A CA 1
ATOM 6371 C C . GLU A 1 838 ? -21.949 38.244 11.390 1.00 74.50 838 GLU A C 1
ATOM 6373 O O . GLU A 1 838 ? -21.562 39.325 10.957 1.00 74.50 838 GLU A O 1
ATOM 6378 N N . VAL A 1 839 ? -23.139 37.730 11.076 1.00 76.12 839 VAL A N 1
ATOM 6379 C CA . VAL A 1 839 ? -24.167 38.418 10.278 1.00 76.12 839 VAL A CA 1
ATOM 6380 C C . VAL A 1 839 ? -25.466 38.501 11.059 1.00 76.12 839 VAL A C 1
ATOM 6382 O O . VAL A 1 839 ? -25.808 37.616 11.850 1.00 76.12 839 VAL A O 1
ATOM 6385 N N . THR A 1 840 ? -26.206 39.576 10.824 1.00 75.69 840 THR A N 1
ATOM 6386 C CA . THR A 1 840 ? -27.520 39.799 11.425 1.00 75.69 840 THR A CA 1
ATOM 6387 C C . THR A 1 840 ? -28.595 38.959 10.729 1.00 75.69 840 THR A C 1
ATOM 6389 O O . THR A 1 840 ? -28.502 38.662 9.542 1.00 75.69 840 THR A O 1
ATOM 6392 N N . GLU A 1 841 ? -29.668 38.598 11.441 1.00 73.75 841 GLU A N 1
ATOM 6393 C CA . GLU A 1 841 ? -30.784 37.827 10.853 1.00 73.75 841 GLU A CA 1
ATOM 6394 C C . GLU A 1 841 ? -31.451 38.561 9.667 1.00 73.75 841 GLU A C 1
ATOM 6396 O O . GLU A 1 841 ? -31.973 37.919 8.761 1.00 73.75 841 GLU A O 1
ATOM 6401 N N . ALA A 1 842 ? -31.361 39.896 9.607 1.00 65.69 842 ALA A N 1
ATOM 6402 C CA . ALA A 1 842 ? -31.831 40.682 8.464 1.00 65.69 842 ALA A CA 1
ATOM 6403 C C . ALA A 1 842 ? -30.992 40.442 7.190 1.00 65.69 842 ALA A C 1
ATOM 6405 O O . ALA A 1 842 ? -31.546 40.318 6.102 1.00 65.69 842 ALA A O 1
ATOM 6406 N N . GLU A 1 843 ? -29.668 40.313 7.322 1.00 65.94 843 GLU A N 1
ATOM 6407 C CA . GLU A 1 843 ? -28.755 40.002 6.208 1.00 65.94 843 GLU A CA 1
ATOM 6408 C C . GLU A 1 843 ? -28.875 38.538 5.752 1.00 65.94 843 GLU A C 1
ATOM 6410 O O . GLU A 1 843 ? -28.549 38.200 4.618 1.00 65.94 843 GLU A O 1
ATOM 6415 N N . VAL A 1 844 ? -29.360 37.644 6.616 1.00 73.88 844 VAL A N 1
ATOM 6416 C CA . VAL A 1 844 ? -29.659 36.247 6.257 1.00 73.88 844 VAL A CA 1
ATOM 6417 C C . VAL A 1 844 ? -30.960 36.156 5.450 1.00 73.88 844 VAL A C 1
ATOM 6419 O O . VAL A 1 844 ? -31.041 35.392 4.486 1.00 73.88 844 VAL A O 1
ATOM 6422 N N . GLU A 1 845 ? -31.968 36.966 5.784 1.00 71.12 845 GLU A N 1
ATOM 6423 C CA . GLU A 1 845 ? -33.225 37.040 5.025 1.00 71.12 845 GLU A CA 1
ATOM 6424 C C . GLU A 1 845 ? -33.044 37.653 3.624 1.00 71.12 845 GLU A C 1
ATOM 6426 O O . GLU A 1 845 ? -33.661 37.173 2.670 1.00 71.12 845 GLU A O 1
ATOM 6431 N N . GLU A 1 846 ? -32.168 38.653 3.457 1.00 74.44 846 GLU A N 1
ATOM 6432 C CA . GLU A 1 846 ? -31.856 39.242 2.139 1.00 74.44 846 GLU A CA 1
ATOM 6433 C C . GLU A 1 846 ? -31.199 38.245 1.164 1.00 74.44 846 GLU A C 1
ATOM 6435 O O . GLU A 1 846 ? -31.320 38.395 -0.055 1.00 74.44 846 GLU A O 1
ATOM 6440 N N . HIS A 1 847 ? -30.565 37.193 1.689 1.00 76.31 847 HIS A N 1
ATOM 6441 C CA . HIS A 1 847 ? -29.867 36.154 0.929 1.00 76.31 847 HIS A CA 1
ATOM 6442 C C . HIS A 1 847 ? -30.568 34.779 0.995 1.00 76.31 847 HIS A C 1
ATOM 6444 O O . HIS A 1 847 ? -29.915 33.733 0.988 1.00 76.31 847 HIS A O 1
ATOM 6450 N N . ASP A 1 848 ? -31.907 34.772 1.025 1.00 73.25 848 ASP A N 1
ATOM 6451 C CA . ASP A 1 848 ? -32.758 33.565 0.936 1.00 73.25 848 ASP A CA 1
ATOM 6452 C C . ASP A 1 848 ? -32.466 32.515 2.032 1.00 73.25 848 ASP A C 1
ATOM 6454 O O . ASP A 1 848 ? -32.523 31.303 1.814 1.00 73.25 848 ASP A O 1
ATOM 6458 N N . GLY A 1 849 ? -32.102 32.978 3.232 1.00 70.38 849 GLY A N 1
ATOM 6459 C CA . GLY A 1 849 ? -31.831 32.122 4.388 1.00 70.38 849 GLY A CA 1
ATOM 6460 C C . GLY A 1 849 ? -30.460 31.436 4.382 1.00 70.38 849 GLY A C 1
ATOM 6461 O O . GLY A 1 849 ? -30.178 30.641 5.283 1.00 70.38 849 GLY A O 1
ATOM 6462 N N . GLN A 1 850 ? -29.602 31.707 3.393 1.00 73.25 850 GLN A N 1
ATOM 6463 C CA . GLN A 1 850 ? -28.225 31.204 3.382 1.00 73.25 850 GLN A CA 1
ATOM 6464 C C . GLN A 1 850 ? -27.353 32.020 4.338 1.00 73.25 850 GLN A C 1
ATOM 6466 O O . GLN A 1 850 ? -27.595 33.199 4.536 1.00 73.25 850 GLN A O 1
ATOM 6471 N N . ARG A 1 851 ? -26.337 31.402 4.949 1.00 78.69 851 ARG A N 1
ATOM 6472 C CA . ARG A 1 851 ? -25.364 32.082 5.825 1.00 78.69 851 ARG A CA 1
ATOM 6473 C C . ARG A 1 851 ? -24.006 32.199 5.119 1.00 78.69 851 ARG A C 1
ATOM 6475 O O . ARG A 1 851 ? -23.716 31.352 4.269 1.00 78.69 851 ARG A O 1
ATOM 6482 N N . PRO A 1 852 ? -23.172 33.203 5.450 1.00 79.31 852 PRO A N 1
ATOM 6483 C CA . PRO A 1 852 ? -21.843 33.347 4.871 1.00 79.31 852 PRO A CA 1
ATOM 6484 C C . PRO A 1 852 ? -20.960 32.145 5.214 1.00 79.31 852 PRO A C 1
ATOM 6486 O O . PRO A 1 852 ? -21.090 31.521 6.270 1.00 79.31 852 PRO A O 1
ATOM 6489 N N . LEU A 1 853 ? -20.066 31.816 4.282 1.00 84.06 853 LEU A N 1
ATOM 6490 C CA . LEU A 1 853 ? -19.108 30.726 4.434 1.00 84.06 853 LEU A CA 1
ATOM 6491 C C . LEU A 1 853 ? -18.058 31.080 5.492 1.00 84.06 853 LEU A C 1
ATOM 6493 O O . LEU A 1 853 ? -17.744 32.248 5.707 1.00 84.06 853 LEU A O 1
ATOM 6497 N N . ALA A 1 854 ? -17.506 30.056 6.142 1.00 84.25 854 ALA A N 1
ATOM 6498 C CA . ALA A 1 854 ? -16.421 30.245 7.093 1.00 84.25 854 ALA A CA 1
ATOM 6499 C C . ALA A 1 854 ? -15.133 30.660 6.365 1.00 84.25 854 ALA A C 1
ATOM 6501 O O . ALA A 1 854 ? -14.763 30.061 5.357 1.00 84.25 854 ALA A O 1
ATOM 6502 N N . GLU A 1 855 ? -14.423 31.644 6.906 1.00 84.06 855 GLU A N 1
ATOM 6503 C CA . GLU A 1 855 ? -13.187 32.167 6.336 1.00 84.06 855 GLU A CA 1
ATOM 6504 C C . GLU A 1 855 ? -11.961 31.607 7.049 1.00 84.06 855 GLU A C 1
ATOM 6506 O O . GLU A 1 855 ? -11.926 31.456 8.273 1.00 84.06 855 GLU A O 1
ATOM 6511 N N . HIS A 1 856 ? -10.925 31.301 6.273 1.00 89.94 856 HIS A N 1
ATOM 6512 C CA . HIS A 1 856 ? -9.685 30.748 6.795 1.00 89.94 856 HIS A CA 1
ATOM 6513 C C . HIS A 1 856 ? -8.738 31.866 7.272 1.00 89.94 856 HIS A C 1
ATOM 6515 O O . HIS A 1 856 ? -8.320 32.706 6.479 1.00 89.94 856 HIS A O 1
ATOM 6521 N N . ILE A 1 857 ? -8.301 31.830 8.537 1.00 87.81 857 ILE A N 1
ATOM 6522 C CA . ILE A 1 857 ? -7.448 32.875 9.151 1.00 87.81 857 ILE A CA 1
ATOM 6523 C C . ILE A 1 857 ? -6.039 32.968 8.542 1.00 87.81 857 ILE A C 1
ATOM 6525 O O . ILE A 1 857 ? -5.350 33.977 8.681 1.00 87.81 857 ILE A O 1
ATOM 6529 N N . MET A 1 858 ? -5.562 31.886 7.920 1.00 89.44 858 MET A N 1
ATOM 6530 C CA . MET A 1 858 ? -4.283 31.870 7.201 1.00 89.44 858 MET A CA 1
ATOM 6531 C C . MET A 1 858 ? -4.457 32.347 5.751 1.00 89.44 858 MET A C 1
ATOM 6533 O O . MET A 1 858 ? -5.314 31.795 5.056 1.00 89.44 858 MET A O 1
ATOM 6537 N N . PRO A 1 859 ? -3.599 33.259 5.252 1.00 88.75 859 PRO A N 1
ATOM 6538 C CA . PRO A 1 859 ? -3.673 33.759 3.880 1.00 88.75 859 PRO A CA 1
ATOM 6539 C C . PRO A 1 859 ? -3.624 32.654 2.818 1.00 88.75 859 PRO A C 1
ATOM 6541 O O . PRO A 1 859 ? -2.851 31.700 2.937 1.00 88.75 859 PRO A O 1
ATOM 6544 N N . PHE A 1 860 ? -4.390 32.821 1.735 1.00 87.50 860 PHE A N 1
ATOM 6545 C CA . PHE A 1 860 ? -4.505 31.832 0.654 1.00 87.50 860 PHE A CA 1
ATOM 6546 C C . PHE A 1 860 ? -3.148 31.442 0.044 1.00 87.50 860 PHE A C 1
ATOM 6548 O O . PHE A 1 860 ? -2.863 30.260 -0.138 1.00 87.50 860 PHE A O 1
ATOM 6555 N N . SER A 1 861 ? -2.271 32.417 -0.209 1.00 84.19 861 SER A N 1
ATOM 6556 C CA . SER A 1 861 ? -0.925 32.174 -0.747 1.00 84.19 861 SER A CA 1
ATOM 6557 C C . SER A 1 861 ? -0.069 31.310 0.185 1.00 84.19 861 SER A C 1
ATOM 6559 O O . SER A 1 861 ? 0.577 30.363 -0.268 1.00 84.19 861 SER A O 1
ATOM 6561 N N . LEU A 1 862 ? -0.125 31.571 1.496 1.00 88.56 862 LEU A N 1
ATOM 6562 C CA . LEU A 1 862 ? 0.569 30.766 2.498 1.00 88.56 862 LEU A CA 1
ATOM 6563 C C . LEU A 1 862 ? -0.033 29.361 2.611 1.00 88.56 862 LEU A C 1
ATOM 6565 O O . LEU A 1 862 ? 0.716 28.412 2.803 1.00 88.56 862 LEU A O 1
ATOM 6569 N N . ARG A 1 863 ? -1.351 29.190 2.439 1.00 92.00 863 ARG A N 1
ATOM 6570 C CA . ARG A 1 863 ? -1.991 27.860 2.389 1.00 92.00 863 ARG A CA 1
ATOM 6571 C C . ARG A 1 863 ? -1.464 27.025 1.232 1.00 92.00 863 ARG A C 1
ATOM 6573 O O . ARG A 1 863 ? -1.046 25.893 1.455 1.00 92.00 863 ARG A O 1
ATOM 6580 N N . VAL A 1 864 ? -1.405 27.587 0.026 1.00 89.31 864 VAL A N 1
ATOM 6581 C CA . VAL A 1 864 ? -0.866 26.886 -1.151 1.00 89.31 864 VAL A CA 1
ATOM 6582 C C . VAL A 1 864 ? 0.609 26.518 -0.945 1.00 89.31 864 VAL A C 1
ATOM 6584 O O . VAL A 1 864 ? 0.998 25.367 -1.169 1.00 89.31 864 VAL A O 1
ATOM 6587 N N . GLN A 1 865 ? 1.423 27.455 -0.444 1.00 88.56 865 GLN A N 1
ATOM 6588 C CA . GLN A 1 865 ? 2.833 27.202 -0.131 1.00 88.56 865 GLN A CA 1
ATOM 6589 C C . GLN A 1 865 ? 2.994 26.134 0.962 1.00 88.56 865 GLN A C 1
ATOM 6591 O O . GLN A 1 865 ? 3.801 25.215 0.821 1.00 88.56 865 GLN A O 1
ATOM 6596 N N . ALA A 1 866 ? 2.197 26.209 2.029 1.00 89.94 866 ALA A N 1
ATOM 6597 C CA . ALA A 1 866 ? 2.213 25.253 3.126 1.00 89.94 866 ALA A CA 1
ATOM 6598 C C . ALA A 1 866 ? 1.807 23.852 2.660 1.00 89.94 866 ALA A C 1
ATOM 6600 O O . ALA A 1 866 ? 2.487 22.900 3.023 1.00 89.94 866 ALA A O 1
ATOM 6601 N N . ILE A 1 867 ? 0.788 23.702 1.805 1.00 90.00 867 ILE A N 1
ATOM 6602 C CA . ILE A 1 867 ? 0.403 22.400 1.231 1.00 90.00 867 ILE A CA 1
ATOM 6603 C C . ILE A 1 867 ? 1.581 21.775 0.473 1.00 90.00 867 ILE A C 1
ATOM 6605 O O . ILE A 1 867 ? 1.881 20.593 0.661 1.00 90.00 867 ILE A O 1
ATOM 6609 N N . ARG A 1 868 ? 2.303 22.565 -0.333 1.00 86.56 868 ARG A N 1
ATOM 6610 C CA . ARG A 1 868 ? 3.499 22.091 -1.049 1.00 86.56 868 ARG A CA 1
ATOM 6611 C C . ARG A 1 868 ? 4.631 21.707 -0.092 1.00 86.56 868 ARG A C 1
ATOM 6613 O O . ARG A 1 868 ? 5.222 20.636 -0.231 1.00 86.56 868 ARG A O 1
ATOM 6620 N N . LEU A 1 869 ? 4.928 22.545 0.897 1.00 87.94 869 LEU A N 1
ATOM 6621 C CA . LEU A 1 869 ? 5.980 22.278 1.882 1.00 87.94 869 LEU A CA 1
ATOM 6622 C C . LEU A 1 869 ? 5.650 21.076 2.774 1.00 87.94 869 LEU A C 1
ATOM 6624 O O . LEU A 1 869 ? 6.531 20.269 3.066 1.00 87.94 869 LEU A O 1
ATOM 6628 N N . GLN A 1 870 ? 4.387 20.907 3.161 1.00 86.50 870 GLN A N 1
ATOM 6629 C CA . GLN A 1 870 ? 3.911 19.736 3.886 1.00 86.50 870 GLN A CA 1
ATOM 6630 C C . GLN A 1 870 ? 3.974 18.484 3.005 1.00 86.50 870 GLN A C 1
ATOM 6632 O O . GLN A 1 870 ? 4.453 17.458 3.465 1.00 86.50 870 GLN A O 1
ATOM 6637 N N . ASN A 1 871 ? 3.615 18.543 1.723 1.00 83.62 871 ASN A N 1
ATOM 6638 C CA . ASN A 1 871 ? 3.835 17.414 0.814 1.00 83.62 871 ASN A CA 1
ATOM 6639 C C . ASN A 1 871 ? 5.310 16.943 0.854 1.00 83.62 871 ASN A C 1
ATOM 6641 O O . ASN A 1 871 ? 5.590 15.782 1.170 1.00 83.62 871 ASN A O 1
ATOM 6645 N N . ILE A 1 872 ? 6.259 17.869 0.676 1.00 82.00 872 ILE A N 1
ATOM 6646 C CA . ILE A 1 872 ? 7.700 17.567 0.726 1.00 82.00 872 ILE A CA 1
ATOM 6647 C C . ILE A 1 872 ? 8.108 17.025 2.104 1.00 82.00 872 ILE A C 1
ATOM 6649 O O . ILE A 1 872 ? 8.791 16.003 2.209 1.00 82.00 872 ILE A O 1
ATOM 6653 N N . GLY A 1 873 ? 7.685 17.692 3.179 1.00 76.88 873 GLY A N 1
ATOM 6654 C CA . GLY A 1 873 ? 8.080 17.357 4.546 1.00 76.88 873 GLY A CA 1
ATOM 6655 C C . GLY A 1 873 ? 7.565 15.988 4.985 1.00 76.88 873 GLY A C 1
ATOM 6656 O O . GLY A 1 873 ? 8.238 15.282 5.744 1.00 76.88 873 GLY A O 1
ATOM 6657 N N . PHE A 1 874 ? 6.378 15.617 4.517 1.00 77.00 874 PHE A N 1
ATOM 6658 C CA . PHE A 1 874 ? 5.691 14.375 4.838 1.00 77.00 874 PHE A CA 1
ATOM 6659 C C . PHE A 1 874 ? 6.057 13.252 3.850 1.00 77.00 874 PHE A C 1
ATOM 6661 O O . PHE A 1 874 ? 5.803 12.086 4.145 1.00 77.00 874 PHE A O 1
ATOM 6668 N N . SER A 1 875 ? 6.710 13.603 2.732 1.00 72.88 875 SER A N 1
ATOM 6669 C CA . SER A 1 875 ? 7.113 12.700 1.646 1.00 72.88 875 SER A CA 1
ATOM 6670 C C . SER A 1 875 ? 5.931 11.925 1.047 1.00 72.88 875 SER A C 1
ATOM 6672 O O . SER A 1 875 ? 6.058 10.746 0.723 1.00 72.88 875 SER A O 1
ATOM 6674 N N . ASP A 1 876 ? 4.782 12.595 0.912 1.00 70.50 876 ASP A N 1
ATOM 6675 C CA . ASP A 1 876 ? 3.544 12.028 0.367 1.00 70.50 876 ASP A CA 1
ATOM 6676 C C . ASP A 1 876 ? 2.944 12.945 -0.721 1.00 70.50 876 ASP A C 1
ATOM 6678 O O . ASP A 1 876 ? 2.141 13.836 -0.412 1.00 70.50 876 ASP A O 1
ATOM 6682 N N . PRO A 1 877 ? 3.284 12.712 -2.003 1.00 65.94 877 PRO A N 1
ATOM 6683 C CA . PRO A 1 877 ? 2.798 13.526 -3.117 1.00 65.94 877 PRO A CA 1
ATOM 6684 C C . PRO A 1 877 ? 1.290 13.419 -3.352 1.00 65.94 877 PRO A C 1
ATOM 6686 O O . PRO A 1 877 ? 0.677 14.360 -3.858 1.00 65.94 877 PRO A O 1
ATOM 6689 N N . ARG A 1 878 ? 0.647 12.325 -2.926 1.00 74.06 878 ARG A N 1
ATOM 6690 C CA . ARG A 1 878 ? -0.806 12.144 -3.089 1.00 74.06 878 ARG A CA 1
ATOM 6691 C C . ARG A 1 878 ? -1.591 13.008 -2.110 1.00 74.06 878 ARG A C 1
ATOM 6693 O O . ARG A 1 878 ? -2.651 13.531 -2.463 1.00 74.06 878 ARG A O 1
ATOM 6700 N N . ARG A 1 879 ? -1.048 13.207 -0.906 1.00 75.62 879 ARG A N 1
ATOM 6701 C CA . ARG A 1 879 ? -1.606 14.142 0.076 1.00 75.62 879 ARG A CA 1
ATOM 6702 C C . ARG A 1 879 ? -1.610 15.573 -0.458 1.00 75.62 879 ARG A C 1
ATOM 6704 O O . ARG A 1 879 ? -2.618 16.252 -0.318 1.00 75.62 879 ARG A O 1
ATOM 6711 N N . GLY A 1 880 ? -0.527 16.006 -1.107 1.00 73.81 880 GLY A N 1
ATOM 6712 C CA . GLY A 1 880 ? -0.450 17.337 -1.718 1.00 73.81 880 GLY A CA 1
ATOM 6713 C C . GLY A 1 880 ? -1.548 17.572 -2.758 1.00 73.81 880 GLY A C 1
ATOM 6714 O O . GLY A 1 880 ? -2.256 18.570 -2.687 1.00 73.81 880 GLY A O 1
ATOM 6715 N N . VAL A 1 881 ? -1.745 16.616 -3.671 1.00 80.38 881 VAL A N 1
ATOM 6716 C CA . VAL A 1 881 ? -2.795 16.693 -4.702 1.00 80.38 881 VAL A CA 1
ATOM 6717 C C . VAL A 1 881 ? -4.193 16.757 -4.077 1.00 80.38 881 VAL A C 1
ATOM 6719 O O . VAL A 1 881 ? -4.986 17.607 -4.465 1.00 80.38 881 VAL A O 1
ATOM 6722 N N . THR A 1 882 ? -4.478 15.912 -3.082 1.00 83.62 882 THR A N 1
ATOM 6723 C CA . THR A 1 882 ? -5.789 15.880 -2.401 1.00 83.62 882 THR A CA 1
ATOM 6724 C C . THR A 1 882 ? -6.102 17.217 -1.724 1.00 83.62 882 THR A C 1
ATOM 6726 O O . THR A 1 882 ? -7.142 17.804 -1.996 1.00 83.62 882 THR A O 1
ATOM 6729 N N . MET A 1 883 ? -5.157 17.768 -0.955 1.00 84.69 883 MET A N 1
ATOM 6730 C CA . MET A 1 883 ? -5.340 19.058 -0.274 1.00 84.69 883 MET A CA 1
ATOM 6731 C C . MET A 1 883 ? -5.522 20.230 -1.255 1.00 84.69 883 MET A C 1
ATOM 6733 O O . MET A 1 883 ? -6.233 21.186 -0.952 1.00 84.69 883 MET A O 1
ATOM 6737 N N . LEU A 1 884 ? -4.890 20.177 -2.436 1.00 88.06 884 LEU A N 1
ATOM 6738 C CA . LEU A 1 884 ? -5.112 21.171 -3.492 1.00 88.06 884 LEU A CA 1
ATOM 6739 C C . LEU A 1 884 ? -6.505 21.029 -4.126 1.00 88.06 884 LEU A C 1
ATOM 6741 O O . LEU A 1 884 ? -7.103 22.039 -4.485 1.00 88.06 884 LEU A O 1
ATOM 6745 N N . TYR A 1 885 ? -7.038 19.810 -4.252 1.00 85.75 885 TYR A N 1
ATOM 6746 C CA . TYR A 1 885 ? -8.423 19.604 -4.687 1.00 85.75 885 TYR A CA 1
ATOM 6747 C C . TYR A 1 885 ? -9.426 20.116 -3.654 1.00 85.75 885 TYR A C 1
ATOM 6749 O O . TYR A 1 885 ? -10.370 20.798 -4.047 1.00 85.75 885 TYR A O 1
ATOM 6757 N N . ASP A 1 886 ? -9.190 19.868 -2.364 1.00 87.56 886 ASP A N 1
ATOM 6758 C CA . ASP A 1 886 ? -10.042 20.362 -1.275 1.00 87.56 886 ASP A CA 1
ATOM 6759 C C . ASP A 1 886 ? -10.071 21.896 -1.252 1.00 87.56 886 ASP A C 1
ATOM 6761 O O . ASP A 1 886 ? -11.139 22.507 -1.247 1.00 87.56 886 ASP A O 1
ATOM 6765 N N . LEU A 1 887 ? -8.903 22.538 -1.381 1.00 90.00 887 LEU A N 1
ATOM 6766 C CA . LEU A 1 887 ? -8.817 23.993 -1.532 1.00 90.00 887 LEU A CA 1
ATOM 6767 C C . LEU A 1 887 ? -9.546 24.484 -2.797 1.00 90.00 887 LEU A C 1
ATOM 6769 O O . LEU A 1 887 ? -10.092 25.583 -2.826 1.00 90.00 887 LEU A O 1
ATOM 6773 N N . GLY A 1 888 ? -9.575 23.670 -3.853 1.00 89.00 888 GLY A N 1
ATOM 6774 C CA . GLY A 1 888 ? -10.276 23.983 -5.095 1.00 89.00 888 GLY A CA 1
ATOM 6775 C C . GLY A 1 888 ? -11.790 23.868 -4.984 1.00 89.00 888 GLY A C 1
ATOM 6776 O O . GLY A 1 888 ? -12.496 24.599 -5.681 1.00 89.00 888 GLY A O 1
ATOM 6777 N N . LEU A 1 889 ? -12.288 22.983 -4.119 1.00 88.56 889 LEU A N 1
ATOM 6778 C CA . LEU A 1 889 ? -13.700 22.923 -3.750 1.00 88.56 889 LEU A CA 1
ATOM 6779 C C . LEU A 1 889 ? -14.088 24.175 -2.961 1.00 88.56 889 LEU A C 1
ATOM 6781 O O . LEU A 1 889 ? -15.032 24.848 -3.362 1.00 88.56 889 LEU A O 1
ATOM 6785 N N . GLU A 1 890 ? -13.290 24.564 -1.965 1.00 89.19 890 GLU A N 1
ATOM 6786 C CA . GLU A 1 890 ? -13.524 25.780 -1.170 1.00 89.19 890 GLU A CA 1
ATOM 6787 C C . GLU A 1 890 ? -13.600 27.039 -2.055 1.00 89.19 890 GLU A C 1
ATOM 6789 O O . GLU A 1 890 ? -14.544 27.822 -1.973 1.00 89.19 890 GLU A O 1
ATOM 6794 N N . VAL A 1 891 ? -12.659 27.210 -2.993 1.00 89.88 891 VAL A N 1
ATOM 6795 C CA . VAL A 1 891 ? -12.687 28.342 -3.939 1.00 89.88 891 VAL A CA 1
ATOM 6796 C C . VAL A 1 891 ? -13.975 28.348 -4.776 1.00 89.88 891 VAL A C 1
ATOM 6798 O O . VAL A 1 891 ? -14.534 29.410 -5.053 1.00 89.88 891 VAL A O 1
ATOM 6801 N N . ARG A 1 892 ? -14.470 27.175 -5.193 1.00 89.88 892 ARG A N 1
ATOM 6802 C CA . ARG A 1 892 ? -15.721 27.063 -5.962 1.00 89.88 892 ARG A CA 1
ATOM 6803 C C . ARG A 1 892 ? -16.948 27.366 -5.110 1.00 89.88 892 ARG A C 1
ATOM 6805 O O . ARG A 1 892 ? -17.886 27.958 -5.635 1.00 89.88 892 ARG A O 1
ATOM 6812 N N . GLU A 1 893 ? -16.935 27.001 -3.833 1.00 89.75 893 GLU A N 1
ATOM 6813 C CA . GLU A 1 893 ? -17.987 27.355 -2.877 1.00 89.75 893 GLU A CA 1
ATOM 6814 C C . GLU A 1 893 ? -18.056 28.873 -2.684 1.00 89.75 893 GLU A C 1
ATOM 6816 O O . GLU A 1 893 ? -19.133 29.452 -2.827 1.00 89.75 893 GLU A O 1
ATOM 6821 N N . HIS A 1 894 ? -16.913 29.547 -2.509 1.00 87.31 894 HIS A N 1
ATOM 6822 C CA . HIS A 1 894 ? -16.872 31.013 -2.471 1.00 87.31 894 HIS A CA 1
ATOM 6823 C C . HIS A 1 894 ? -17.332 31.648 -3.792 1.00 87.31 894 HIS A C 1
ATOM 6825 O O . HIS A 1 894 ? -18.064 32.631 -3.773 1.00 87.31 894 HIS A O 1
ATOM 6831 N N . LEU A 1 895 ? -16.993 31.085 -4.956 1.00 88.06 895 LEU A N 1
ATOM 6832 C CA . LEU A 1 895 ? -17.506 31.586 -6.243 1.00 88.06 895 LEU A CA 1
ATOM 6833 C C . LEU A 1 895 ? -19.023 31.400 -6.414 1.00 88.06 895 LEU A C 1
ATOM 6835 O O . LEU A 1 895 ? -19.660 32.191 -7.116 1.00 88.06 895 LEU A O 1
ATOM 6839 N N . ALA A 1 896 ? -19.587 30.352 -5.811 1.00 87.75 896 ALA A N 1
ATOM 6840 C CA . ALA A 1 896 ? -21.013 30.041 -5.857 1.00 87.75 896 ALA A CA 1
ATOM 6841 C C . ALA A 1 896 ? -21.833 30.796 -4.797 1.00 87.75 896 ALA A C 1
ATOM 6843 O O . ALA A 1 896 ? -23.045 30.928 -4.963 1.00 87.75 896 ALA A O 1
ATOM 6844 N N . SER A 1 897 ? -21.188 31.294 -3.738 1.00 85.69 897 SER A N 1
ATOM 6845 C CA . SER A 1 897 ? -21.848 31.970 -2.621 1.00 85.69 897 SER A CA 1
ATOM 6846 C C . SER A 1 897 ? -22.574 33.254 -3.057 1.00 85.69 897 SER A C 1
ATOM 6848 O O . SER A 1 897 ? -22.017 34.056 -3.821 1.00 85.69 897 SER A O 1
ATOM 6850 N N . PRO A 1 898 ? -23.804 33.493 -2.557 1.00 82.75 898 PRO A N 1
ATOM 6851 C CA . PRO A 1 898 ? -24.550 34.719 -2.833 1.00 82.75 898 PRO A CA 1
ATOM 6852 C C . PRO A 1 898 ? -23.959 35.951 -2.131 1.00 82.75 898 PRO A C 1
ATOM 6854 O O . PRO A 1 898 ? -24.265 37.069 -2.535 1.00 82.75 898 PRO A O 1
ATOM 6857 N N . TYR A 1 899 ? -23.099 35.750 -1.126 1.00 82.00 899 TYR A N 1
ATOM 6858 C CA . TYR A 1 899 ? -22.419 36.812 -0.377 1.00 82.00 899 TYR A CA 1
ATOM 6859 C C . TYR A 1 899 ? -21.172 37.361 -1.084 1.00 82.00 899 TYR A C 1
ATOM 6861 O O . TYR A 1 899 ? -20.631 38.387 -0.685 1.00 82.00 899 TYR A O 1
ATOM 6869 N N . THR A 1 900 ? -20.699 36.695 -2.140 1.00 84.06 900 THR A N 1
ATOM 6870 C CA . THR A 1 900 ? -19.449 37.062 -2.815 1.00 84.06 900 THR A CA 1
ATOM 6871 C C . THR A 1 900 ? -19.655 38.237 -3.762 1.00 84.06 900 THR A C 1
ATOM 6873 O O . THR A 1 900 ? -20.376 38.121 -4.766 1.00 84.06 900 THR A O 1
ATOM 6876 N N . THR A 1 901 ? -18.973 39.350 -3.478 1.00 85.94 901 THR A N 1
ATOM 6877 C CA . THR A 1 901 ? -19.046 40.578 -4.279 1.00 85.94 901 THR A CA 1
ATOM 6878 C C . THR A 1 901 ? -18.445 40.379 -5.678 1.00 85.94 901 THR A C 1
ATOM 6880 O O . THR A 1 901 ? -17.787 39.378 -5.973 1.00 85.94 901 THR A O 1
ATOM 6883 N N . ALA A 1 902 ? -18.671 41.330 -6.589 1.00 80.94 902 ALA A N 1
ATOM 6884 C CA . ALA A 1 902 ? -18.088 41.265 -7.930 1.00 80.94 902 ALA A CA 1
ATOM 6885 C C . ALA A 1 902 ? -16.547 41.334 -7.911 1.00 80.94 902 ALA A C 1
ATOM 6887 O O . ALA A 1 902 ? -15.904 40.677 -8.731 1.00 80.94 902 ALA A O 1
ATOM 6888 N N . GLU A 1 903 ? -15.974 42.094 -6.973 1.00 79.12 903 GLU A N 1
ATOM 6889 C CA . GLU A 1 903 ? -14.525 42.220 -6.780 1.00 79.12 903 GLU A CA 1
ATOM 6890 C C . GLU A 1 903 ? -13.944 40.922 -6.199 1.00 79.12 903 GLU A C 1
ATOM 6892 O O . GLU A 1 903 ? -13.034 40.340 -6.796 1.00 79.12 903 GLU A O 1
ATOM 6897 N N . ASP A 1 904 ? -14.565 40.367 -5.151 1.00 81.69 904 ASP A N 1
ATOM 6898 C CA . ASP A 1 904 ? -14.154 39.081 -4.567 1.00 81.69 904 ASP A CA 1
ATOM 6899 C C . ASP A 1 904 ? -14.251 37.940 -5.577 1.00 81.69 904 ASP A C 1
ATOM 6901 O O . ASP A 1 904 ? -13.394 37.060 -5.638 1.00 81.69 904 ASP A O 1
ATOM 6905 N N . ARG A 1 905 ? -15.288 37.945 -6.419 1.00 83.75 905 ARG A N 1
ATOM 6906 C CA . ARG A 1 905 ? -15.481 36.925 -7.455 1.00 83.75 905 ARG A CA 1
ATOM 6907 C C . ARG A 1 905 ? -14.361 36.948 -8.494 1.00 83.75 905 ARG A C 1
ATOM 6909 O O . ARG A 1 905 ? -13.974 35.882 -8.985 1.00 83.75 905 ARG A O 1
ATOM 6916 N N . ALA A 1 906 ? -13.835 38.126 -8.833 1.00 80.94 906 ALA A N 1
ATOM 6917 C CA . ALA A 1 906 ? -12.681 38.247 -9.720 1.00 80.94 906 ALA A CA 1
ATOM 6918 C C . ALA A 1 906 ? -11.422 37.653 -9.066 1.00 80.94 906 ALA A C 1
ATOM 6920 O O . ALA A 1 906 ? -10.706 36.872 -9.700 1.00 80.94 906 ALA A O 1
ATOM 6921 N N . GLU A 1 907 ? -11.206 37.939 -7.782 1.00 81.69 907 GLU A N 1
ATOM 6922 C CA . GLU A 1 907 ? -10.065 37.429 -7.020 1.00 81.69 907 GLU A CA 1
ATOM 6923 C C . GLU A 1 907 ? -10.143 35.905 -6.800 1.00 81.69 907 GLU A C 1
ATOM 6925 O O . GLU A 1 907 ? -9.187 35.179 -7.083 1.00 81.69 907 GLU A O 1
ATOM 6930 N N . TRP A 1 908 ? -11.302 35.360 -6.423 1.00 85.31 908 TRP A N 1
ATOM 6931 C CA . TRP A 1 908 ? -11.506 33.909 -6.312 1.00 85.31 908 TRP A CA 1
ATOM 6932 C C . TRP A 1 908 ? -11.351 33.179 -7.651 1.00 85.31 908 TRP A C 1
ATOM 6934 O O . TRP A 1 908 ? -10.814 32.069 -7.694 1.00 85.31 908 TRP A O 1
ATOM 6944 N N . SER A 1 909 ? -11.745 33.804 -8.764 1.00 83.19 909 SER A N 1
ATOM 6945 C CA . SER A 1 909 ? -11.536 33.234 -10.103 1.00 83.19 909 SER A CA 1
ATOM 6946 C C . SER A 1 909 ? -10.046 33.141 -10.444 1.00 83.19 909 SER A C 1
ATOM 6948 O O . SER A 1 909 ? -9.583 32.110 -10.937 1.00 83.19 909 SER A O 1
ATOM 6950 N N . LYS A 1 910 ? -9.272 34.182 -10.112 1.00 82.50 910 LYS A N 1
ATOM 6951 C CA . LYS A 1 910 ? -7.810 34.201 -10.264 1.00 82.50 910 LYS A CA 1
ATOM 6952 C C . LYS A 1 910 ? -7.136 33.139 -9.386 1.00 82.50 910 LYS A C 1
ATOM 6954 O O . LYS A 1 910 ? -6.224 32.445 -9.844 1.00 82.50 910 LYS A O 1
ATOM 6959 N N . ARG A 1 911 ? -7.615 32.951 -8.150 1.00 86.38 911 ARG A N 1
ATOM 6960 C CA . ARG A 1 911 ? -7.155 31.883 -7.243 1.00 86.38 911 ARG A CA 1
ATOM 6961 C C . ARG A 1 911 ? -7.417 30.490 -7.814 1.00 86.38 911 ARG A C 1
ATOM 6963 O O . ARG A 1 911 ? -6.523 29.649 -7.751 1.00 86.38 911 ARG A O 1
ATOM 6970 N N . LEU A 1 912 ? -8.585 30.253 -8.418 1.00 85.50 912 LEU A N 1
ATOM 6971 C CA . LEU A 1 912 ? -8.923 28.967 -9.041 1.00 85.50 912 LEU A CA 1
ATOM 6972 C C . LEU A 1 912 ? -8.000 28.635 -10.222 1.00 85.50 912 LEU A C 1
ATOM 6974 O O . LEU A 1 912 ? -7.531 27.501 -10.345 1.00 85.50 912 LEU A O 1
ATOM 6978 N N . GLU A 1 913 ? -7.709 29.622 -11.074 1.00 79.06 913 GLU A N 1
ATOM 6979 C CA . GLU A 1 913 ? -6.770 29.458 -12.189 1.00 79.06 913 GLU A CA 1
ATOM 6980 C C . GLU A 1 913 ? -5.364 29.123 -11.673 1.00 79.06 913 GLU A C 1
ATOM 6982 O O . GLU A 1 913 ? -4.769 28.128 -12.100 1.00 79.06 913 GLU A O 1
ATOM 6987 N N . SER A 1 914 ? -4.869 29.885 -10.693 1.00 81.75 914 SER A N 1
ATOM 6988 C CA . SER A 1 914 ? -3.577 29.632 -10.045 1.00 81.75 914 SER A CA 1
ATOM 6989 C C . SER A 1 914 ? -3.509 28.228 -9.437 1.00 81.75 914 SER A C 1
ATOM 6991 O O . SER A 1 914 ? -2.550 27.487 -9.662 1.00 81.75 914 SER A O 1
ATOM 6993 N N . LEU A 1 915 ? -4.552 27.806 -8.722 1.00 86.31 915 LEU A N 1
ATOM 6994 C CA . LEU A 1 915 ? -4.609 26.498 -8.078 1.00 86.31 915 LEU A CA 1
ATOM 6995 C C . LEU A 1 915 ? -4.565 25.345 -9.086 1.00 86.31 915 LEU A C 1
ATOM 6997 O O . LEU A 1 915 ? -3.879 24.350 -8.852 1.00 86.31 915 LEU A O 1
ATOM 7001 N N . SER A 1 916 ? -5.221 25.495 -10.241 1.00 83.94 916 SER A N 1
ATOM 7002 C CA . SER A 1 916 ? -5.165 24.490 -11.308 1.00 83.94 916 SER A CA 1
ATOM 7003 C C . SER A 1 916 ? -3.732 24.243 -11.798 1.00 83.94 916 SER A C 1
ATOM 7005 O O . SER A 1 916 ? -3.361 23.100 -12.064 1.00 83.94 916 SER A O 1
ATOM 7007 N N . MET A 1 917 ? -2.892 25.283 -11.836 1.00 83.62 917 MET A N 1
ATOM 7008 C CA . MET A 1 917 ? -1.474 25.149 -12.189 1.00 83.62 917 MET A CA 1
ATOM 7009 C C . MET A 1 917 ? -0.678 24.437 -11.094 1.00 83.62 917 MET A C 1
ATOM 7011 O O . MET A 1 917 ? 0.177 23.610 -11.398 1.00 83.62 917 MET A O 1
ATOM 7015 N N . HIS A 1 918 ? -0.990 24.689 -9.821 1.00 85.94 918 HIS A N 1
ATOM 7016 C CA . HIS A 1 918 ? -0.366 23.973 -8.706 1.00 85.94 918 HIS A CA 1
ATOM 7017 C C . HIS A 1 918 ? -0.714 22.477 -8.717 1.00 85.94 918 HIS A C 1
ATOM 7019 O O . HIS A 1 918 ? 0.152 21.652 -8.433 1.00 85.94 918 HIS A O 1
ATOM 7025 N N . VAL A 1 919 ? -1.941 22.113 -9.110 1.00 86.94 919 VAL A N 1
ATOM 7026 C CA . VAL A 1 919 ? -2.342 20.708 -9.308 1.00 86.94 919 VAL A CA 1
ATOM 7027 C C . VAL A 1 919 ? -1.564 20.074 -10.462 1.00 86.94 919 VAL A C 1
ATOM 7029 O O . VAL A 1 919 ? -1.039 18.975 -10.299 1.00 86.94 919 VAL A O 1
ATOM 7032 N N . VAL A 1 920 ? -1.437 20.765 -11.602 1.00 86.50 920 VAL A N 1
ATOM 7033 C CA . VAL A 1 920 ? -0.624 20.289 -12.737 1.00 86.50 920 VAL A CA 1
ATOM 7034 C C . VAL A 1 920 ? 0.819 20.034 -12.292 1.00 86.50 920 VAL A C 1
ATOM 7036 O O . VAL A 1 920 ? 1.339 18.949 -12.539 1.00 86.50 920 VAL A O 1
ATOM 7039 N N . ASN A 1 921 ? 1.433 20.968 -11.563 1.00 83.12 921 ASN A N 1
ATOM 7040 C CA . ASN A 1 921 ? 2.795 20.810 -11.046 1.00 83.12 921 ASN A CA 1
ATOM 7041 C C . ASN A 1 921 ? 2.921 19.618 -10.086 1.00 83.12 921 ASN A C 1
ATOM 7043 O O . ASN A 1 921 ? 3.848 18.824 -10.215 1.00 83.12 921 ASN A O 1
ATOM 7047 N N . ALA A 1 922 ? 1.968 19.442 -9.168 1.00 82.94 922 ALA A N 1
ATOM 7048 C CA . ALA A 1 922 ? 1.967 18.307 -8.246 1.00 82.94 922 ALA A CA 1
ATOM 7049 C C . ALA A 1 922 ? 1.818 16.953 -8.974 1.00 82.94 922 ALA A C 1
ATOM 7051 O O . ALA A 1 922 ? 2.428 15.964 -8.568 1.00 82.94 922 ALA A O 1
ATOM 7052 N N . LEU A 1 923 ? 1.049 16.898 -10.068 1.00 84.94 923 LEU A N 1
ATOM 7053 C CA . LEU A 1 923 ? 0.924 15.701 -10.911 1.00 84.94 923 LEU A CA 1
ATOM 7054 C C . LEU A 1 923 ? 2.217 15.399 -11.685 1.00 84.94 923 LEU A C 1
ATOM 7056 O O . LEU A 1 923 ? 2.593 14.232 -11.803 1.00 84.94 923 LEU A O 1
ATOM 7060 N N . ILE A 1 924 ? 2.927 16.434 -12.151 1.00 82.56 924 ILE A N 1
ATOM 7061 C CA . ILE A 1 924 ? 4.263 16.285 -12.749 1.00 82.56 924 ILE A CA 1
ATOM 7062 C C . ILE A 1 924 ? 5.246 15.720 -11.717 1.00 82.56 924 ILE A C 1
ATOM 7064 O O . ILE A 1 924 ? 5.951 14.759 -12.018 1.00 82.56 924 ILE A O 1
ATOM 7068 N N . GLU A 1 925 ? 5.263 16.259 -10.492 1.00 77.81 925 GLU A N 1
ATOM 7069 C CA . GLU A 1 925 ? 6.113 15.764 -9.394 1.00 77.81 925 GLU A CA 1
ATOM 7070 C C . GLU A 1 925 ? 5.795 14.303 -9.020 1.00 77.81 925 GLU A C 1
ATOM 7072 O O . GLU A 1 925 ? 6.691 13.546 -8.647 1.00 77.81 925 GLU A O 1
ATOM 7077 N N . LEU A 1 926 ? 4.532 13.883 -9.159 1.00 80.88 926 LEU A N 1
ATOM 7078 C CA . LEU A 1 926 ? 4.091 12.501 -8.949 1.00 80.88 926 LEU A CA 1
ATOM 7079 C C . LEU A 1 926 ? 4.514 11.551 -10.091 1.00 80.88 926 LEU A C 1
ATOM 7081 O O . LEU A 1 926 ? 4.453 10.332 -9.927 1.00 80.88 926 LEU A O 1
ATOM 7085 N N . GLY A 1 927 ? 4.935 12.088 -11.238 1.00 83.06 927 GLY A N 1
ATOM 7086 C CA . GLY A 1 927 ? 5.242 11.325 -12.449 1.00 83.06 927 GLY A CA 1
ATOM 7087 C C . GLY A 1 927 ? 4.014 10.940 -13.283 1.00 83.06 927 GLY A C 1
ATOM 7088 O O . GLY A 1 927 ? 4.150 10.172 -14.233 1.00 83.06 927 GLY A O 1
ATOM 7089 N N . ASP A 1 928 ? 2.827 11.471 -12.969 1.00 87.88 928 ASP A N 1
ATOM 7090 C CA . ASP A 1 928 ? 1.591 11.242 -13.732 1.00 87.88 928 ASP A CA 1
ATOM 7091 C C . ASP A 1 928 ? 1.416 12.324 -14.812 1.00 87.88 928 ASP A C 1
ATOM 7093 O O . ASP A 1 928 ? 0.561 13.215 -14.736 1.00 87.88 928 ASP A O 1
ATOM 7097 N N . LEU A 1 929 ? 2.290 12.264 -15.820 1.00 88.12 929 LEU A N 1
ATOM 7098 C CA . LEU A 1 929 ? 2.352 13.256 -16.896 1.00 88.12 929 LEU A CA 1
ATOM 7099 C C . LEU A 1 929 ? 1.089 13.252 -17.778 1.00 88.12 929 LEU A C 1
ATOM 7101 O O . LEU A 1 929 ? 0.668 14.309 -18.247 1.00 88.12 929 LEU A O 1
ATOM 7105 N N . ASP A 1 930 ? 0.434 12.100 -17.952 1.00 86.88 930 ASP A N 1
ATOM 7106 C CA . ASP A 1 930 ? -0.819 11.984 -18.714 1.00 86.88 930 ASP A CA 1
ATOM 7107 C C . ASP A 1 930 ? -1.992 12.683 -18.006 1.00 86.88 930 ASP A C 1
ATOM 7109 O O . ASP A 1 930 ? -2.841 13.327 -18.637 1.00 86.88 930 ASP A O 1
ATOM 7113 N N . CYS A 1 931 ? -2.084 12.567 -16.676 1.00 87.38 931 CYS A N 1
ATOM 7114 C CA . CYS A 1 931 ? -3.071 13.309 -15.895 1.00 87.38 931 CYS A CA 1
ATOM 7115 C C . CYS A 1 931 ? -2.750 14.809 -15.864 1.00 87.38 931 CYS A C 1
ATOM 7117 O O . CYS A 1 931 ? -3.660 15.629 -16.023 1.00 87.38 931 CYS A O 1
ATOM 7119 N N . ALA A 1 932 ? -1.470 15.176 -15.743 1.00 89.00 932 ALA A N 1
ATOM 7120 C CA . ALA A 1 932 ? -1.027 16.568 -15.804 1.00 89.00 932 ALA A CA 1
ATOM 7121 C C . ALA A 1 932 ? -1.399 17.225 -17.146 1.00 89.00 932 ALA A C 1
ATOM 7123 O O . ALA A 1 932 ? -1.988 18.307 -17.156 1.00 89.00 932 ALA A O 1
ATOM 7124 N N . GLN A 1 933 ? -1.161 16.538 -18.271 1.00 91.00 933 GLN A N 1
ATOM 7125 C CA . GLN A 1 933 ? -1.548 16.999 -19.608 1.00 91.00 933 GLN A CA 1
ATOM 7126 C C . GLN A 1 933 ? -3.062 17.216 -19.722 1.00 91.00 933 GLN A C 1
ATOM 7128 O O . GLN A 1 933 ? -3.499 18.259 -20.210 1.00 91.00 933 GLN A O 1
ATOM 7133 N N . ARG A 1 934 ? -3.880 16.254 -19.273 1.00 89.88 934 ARG A N 1
ATOM 7134 C CA . ARG A 1 934 ? -5.349 16.376 -19.321 1.00 89.88 934 ARG A CA 1
ATOM 7135 C C . ARG A 1 934 ? -5.858 17.522 -18.453 1.00 89.88 934 ARG A C 1
ATOM 7137 O O . ARG A 1 934 ? -6.728 18.269 -18.893 1.00 89.88 934 ARG A O 1
ATOM 7144 N N . THR A 1 935 ? -5.299 17.675 -17.256 1.00 88.12 935 THR A N 1
ATOM 7145 C CA . THR A 1 935 ? -5.665 18.742 -16.316 1.00 88.12 935 THR A CA 1
ATOM 7146 C C . THR A 1 935 ? -5.314 20.112 -16.892 1.00 88.12 935 THR A C 1
ATOM 7148 O O . THR A 1 935 ? -6.160 21.005 -16.906 1.00 88.12 935 THR A O 1
ATOM 7151 N N . LEU A 1 936 ? -4.114 20.258 -17.465 1.00 89.62 936 LEU A N 1
ATOM 7152 C CA . LEU A 1 936 ? -3.699 21.479 -18.154 1.00 89.62 936 LEU A CA 1
ATOM 7153 C C . LEU A 1 936 ? -4.583 21.767 -19.375 1.00 89.62 936 LEU A C 1
ATOM 7155 O O . LEU A 1 936 ? -4.967 22.909 -19.609 1.00 89.62 936 LEU A O 1
ATOM 7159 N N . ALA A 1 937 ? -4.963 20.743 -20.141 1.00 88.19 937 ALA A N 1
ATOM 7160 C CA . ALA A 1 937 ? -5.850 20.912 -21.288 1.00 88.19 937 ALA A CA 1
ATOM 7161 C C . ALA A 1 937 ? -7.251 21.416 -20.889 1.00 88.19 937 ALA A C 1
ATOM 7163 O O . ALA A 1 937 ? -7.861 22.188 -21.632 1.00 88.19 937 ALA A O 1
ATOM 7164 N N . GLN A 1 938 ? -7.750 20.994 -19.722 1.00 87.12 938 GLN A N 1
ATOM 7165 C CA . GLN A 1 938 ? -9.046 21.408 -19.175 1.00 87.12 938 GLN A CA 1
ATOM 7166 C C . GLN A 1 938 ? -9.026 22.824 -18.585 1.00 87.12 938 GLN A C 1
ATOM 7168 O O . GLN A 1 938 ? -10.041 23.513 -18.649 1.00 87.12 938 GLN A O 1
ATOM 7173 N N . SER A 1 939 ? -7.890 23.289 -18.062 1.00 82.25 939 SER A N 1
ATOM 7174 C CA . SER A 1 939 ? -7.739 24.623 -17.461 1.00 82.25 939 SER A CA 1
ATOM 7175 C C . SER A 1 939 ? -7.426 25.731 -18.474 1.00 82.25 939 SER A C 1
ATOM 7177 O O . SER A 1 939 ? -6.773 26.720 -18.149 1.00 82.25 939 SER A O 1
ATOM 7179 N N . ARG A 1 940 ? -7.887 25.590 -19.724 1.00 82.75 940 ARG A N 1
ATOM 7180 C CA . ARG A 1 940 ? -7.633 26.576 -20.780 1.00 82.75 940 ARG A CA 1
ATOM 7181 C C . ARG A 1 940 ? -8.270 27.935 -20.426 1.00 82.75 940 ARG A C 1
ATOM 7183 O O . ARG A 1 940 ? -9.498 28.014 -20.357 1.00 82.75 940 ARG A O 1
ATOM 7190 N N . PRO A 1 941 ? -7.479 29.015 -20.290 1.00 78.56 941 PRO A N 1
ATOM 7191 C CA . PRO A 1 941 ? -8.006 30.322 -19.910 1.00 78.56 941 PRO A CA 1
ATOM 7192 C C . PRO A 1 941 ? -8.779 30.995 -21.052 1.00 78.56 941 PRO A C 1
ATOM 7194 O O . PRO A 1 941 ? -8.570 30.713 -22.236 1.00 78.56 941 PRO A O 1
ATOM 7197 N N . VAL A 1 942 ? -9.682 31.912 -20.696 1.00 73.75 942 VAL A N 1
ATOM 7198 C CA . VAL A 1 942 ? -10.496 32.677 -21.661 1.00 73.75 942 VAL A CA 1
ATOM 7199 C C . VAL A 1 942 ? -9.741 33.905 -22.179 1.00 73.75 942 VAL A C 1
ATOM 7201 O O . VAL A 1 942 ? -9.849 34.225 -23.362 1.00 73.75 942 VAL A O 1
ATOM 7204 N N . ASP A 1 943 ? -8.938 34.549 -21.329 1.00 75.75 943 ASP A N 1
ATOM 7205 C CA . ASP A 1 943 ? -8.169 35.747 -21.679 1.00 75.75 943 ASP A CA 1
ATOM 7206 C C . ASP A 1 943 ? -7.097 35.461 -22.760 1.00 75.75 943 ASP A C 1
ATOM 7208 O O . ASP A 1 943 ? -6.321 34.510 -22.621 1.00 75.75 943 ASP A O 1
ATOM 7212 N N . PRO A 1 944 ? -7.002 36.270 -23.836 1.00 72.94 944 PRO A N 1
ATOM 7213 C CA . PRO A 1 944 ? -6.034 36.052 -24.911 1.00 72.94 944 PRO A CA 1
ATOM 7214 C C . PRO A 1 944 ? -4.562 36.034 -24.469 1.00 72.94 944 PRO A C 1
ATOM 7216 O O . PRO A 1 944 ? -3.786 35.240 -25.009 1.00 72.94 944 PRO A O 1
ATOM 7219 N N . LYS A 1 945 ? -4.163 36.859 -23.487 1.00 70.50 945 LYS A N 1
ATOM 7220 C CA . LYS A 1 945 ? -2.774 36.886 -22.989 1.00 70.50 945 LYS A CA 1
ATOM 7221 C C . LYS A 1 945 ? -2.478 35.648 -22.139 1.00 70.50 945 LYS A C 1
ATOM 7223 O O . LYS A 1 945 ? -1.431 35.023 -22.314 1.00 70.50 945 LYS A O 1
ATOM 7228 N N . ALA A 1 946 ? -3.413 35.237 -21.284 1.00 72.38 946 ALA A N 1
ATOM 7229 C CA . ALA A 1 946 ? -3.318 33.989 -20.528 1.00 72.38 946 ALA A CA 1
ATOM 7230 C C . ALA A 1 946 ? -3.307 32.753 -21.450 1.00 72.38 946 ALA A C 1
ATOM 7232 O O . ALA A 1 946 ? -2.564 31.801 -21.209 1.00 72.38 946 ALA A O 1
ATOM 7233 N N . GLN A 1 947 ? -4.046 32.783 -22.568 1.00 78.12 947 GLN A N 1
ATOM 7234 C CA . GLN A 1 947 ? -4.020 31.707 -23.566 1.00 78.12 947 GLN A CA 1
ATOM 7235 C C . GLN A 1 947 ? -2.662 31.551 -24.248 1.00 78.12 947 GLN A C 1
ATOM 7237 O O . GLN A 1 947 ? -2.292 30.426 -24.585 1.00 78.12 947 GLN A O 1
ATOM 7242 N N . ALA A 1 948 ? -1.925 32.639 -24.486 1.00 76.44 948 ALA A N 1
ATOM 7243 C CA . ALA A 1 948 ? -0.567 32.553 -25.022 1.00 76.44 948 ALA A CA 1
ATOM 7244 C C . ALA A 1 948 ? 0.351 31.790 -24.051 1.00 76.44 948 ALA A C 1
ATOM 7246 O O . ALA A 1 948 ? 0.964 30.798 -24.441 1.00 76.44 948 ALA A O 1
ATOM 7247 N N . ARG A 1 949 ? 0.330 32.151 -22.760 1.00 76.38 949 ARG A N 1
ATOM 7248 C CA . ARG A 1 949 ? 1.095 31.466 -21.698 1.00 76.38 949 ARG A CA 1
ATOM 7249 C C . ARG A 1 949 ? 0.708 29.992 -21.554 1.00 76.38 949 ARG A C 1
ATOM 7251 O O . ARG A 1 949 ? 1.571 29.125 -21.439 1.00 76.38 949 ARG A O 1
ATOM 7258 N N . TRP A 1 950 ? -0.589 29.697 -21.607 1.00 84.75 950 TRP A N 1
ATOM 7259 C CA . TRP A 1 950 ? -1.102 28.328 -21.576 1.00 84.75 950 TRP A CA 1
ATOM 7260 C C . TRP A 1 950 ? -0.614 27.492 -22.770 1.00 84.75 950 TRP A C 1
ATOM 7262 O O . TRP A 1 950 ? -0.221 26.341 -22.583 1.00 84.75 950 TRP A O 1
ATOM 7272 N N . ARG A 1 951 ? -0.574 28.064 -23.987 1.00 86.25 951 ARG A N 1
ATOM 7273 C CA . ARG A 1 951 ? -0.022 27.371 -25.167 1.00 86.25 951 ARG A CA 1
ATOM 7274 C C . ARG A 1 951 ? 1.448 27.024 -24.960 1.00 86.25 951 ARG A C 1
ATOM 7276 O O . ARG A 1 951 ? 1.818 25.886 -25.228 1.00 86.25 951 ARG A O 1
ATOM 7283 N N . SER A 1 952 ? 2.246 27.948 -24.426 1.00 84.62 952 SER A N 1
ATOM 7284 C CA . SER A 1 952 ? 3.653 27.688 -24.104 1.00 84.62 952 SER A CA 1
ATOM 7285 C C . SER A 1 952 ? 3.812 26.522 -23.123 1.00 84.62 952 SER A C 1
ATOM 7287 O O . SER A 1 952 ? 4.583 25.602 -23.382 1.00 84.62 952 SER A O 1
ATOM 7289 N N . ARG A 1 953 ? 3.011 26.489 -22.048 1.00 86.62 953 ARG A N 1
ATOM 7290 C CA . ARG A 1 953 ? 2.996 25.380 -21.071 1.00 86.62 953 ARG A CA 1
ATOM 7291 C C . ARG A 1 953 ? 2.601 24.044 -21.704 1.00 86.62 953 ARG A C 1
ATOM 7293 O O . ARG A 1 953 ? 3.226 23.024 -21.433 1.00 86.62 953 ARG A O 1
ATOM 7300 N N . MET A 1 954 ? 1.605 24.047 -22.592 1.00 89.00 954 MET A N 1
ATOM 7301 C CA . MET A 1 954 ? 1.203 22.849 -23.335 1.00 89.00 954 MET A CA 1
ATOM 7302 C C . MET A 1 954 ? 2.310 22.334 -24.259 1.00 89.00 954 MET A C 1
ATOM 7304 O O . MET A 1 954 ? 2.532 21.127 -24.310 1.00 89.00 954 MET A O 1
ATOM 7308 N N . VAL A 1 955 ? 3.019 23.222 -24.967 1.00 89.62 955 VAL A N 1
ATOM 7309 C CA . VAL A 1 955 ? 4.162 22.842 -25.816 1.00 89.62 955 VAL A CA 1
ATOM 7310 C C . VAL A 1 955 ? 5.225 22.126 -24.981 1.00 89.62 955 VAL A C 1
ATOM 7312 O O . VAL A 1 955 ? 5.664 21.045 -25.363 1.00 89.62 955 VAL A O 1
ATOM 7315 N N . LEU A 1 956 ? 5.582 22.663 -23.814 1.00 87.94 956 LEU A N 1
ATOM 7316 C CA . LEU A 1 956 ? 6.592 22.068 -22.929 1.00 87.94 956 LEU A CA 1
ATOM 7317 C C . LEU A 1 956 ? 6.153 20.727 -22.349 1.00 87.94 956 LEU A C 1
ATOM 7319 O O . LEU A 1 956 ? 6.933 19.779 -22.354 1.00 87.94 956 LEU A O 1
ATOM 7323 N N . MET A 1 957 ? 4.896 20.623 -21.909 1.00 89.19 957 MET A N 1
ATOM 7324 C CA . MET A 1 957 ? 4.316 19.365 -21.438 1.00 89.19 957 MET A CA 1
ATOM 7325 C C . MET A 1 957 ? 4.404 18.279 -22.519 1.00 89.19 957 MET A C 1
ATOM 7327 O O . MET A 1 957 ? 4.820 17.153 -22.252 1.00 89.19 957 MET A O 1
ATOM 7331 N N . LEU A 1 958 ? 4.065 18.626 -23.764 1.00 90.19 958 LEU A N 1
ATOM 7332 C CA . LEU A 1 958 ? 4.142 17.709 -24.902 1.00 90.19 958 LEU A CA 1
ATOM 7333 C C . LEU A 1 958 ? 5.588 17.326 -25.234 1.00 90.19 958 LEU A C 1
ATOM 7335 O O . LEU A 1 958 ? 5.846 16.159 -25.520 1.00 90.19 958 LEU A O 1
ATOM 7339 N N . VAL A 1 959 ? 6.539 18.262 -25.146 1.00 89.00 959 VAL A N 1
ATOM 7340 C CA . VAL A 1 959 ? 7.974 17.961 -25.284 1.00 89.00 959 VAL A CA 1
ATOM 7341 C C . VAL A 1 959 ? 8.442 17.009 -24.178 1.00 89.00 959 VAL A C 1
ATOM 7343 O O . VAL A 1 959 ? 9.105 16.020 -24.482 1.00 89.00 959 VAL A O 1
ATOM 7346 N N . LYS A 1 960 ? 8.038 17.227 -22.917 1.00 85.56 960 LYS A N 1
ATOM 7347 C CA . LYS A 1 960 ? 8.368 16.345 -21.779 1.00 85.56 960 LYS A CA 1
ATOM 7348 C C . LYS A 1 960 ? 7.804 14.929 -21.956 1.00 85.56 960 LYS A C 1
ATOM 7350 O O . LYS A 1 960 ? 8.447 13.964 -21.557 1.00 85.56 960 LYS A O 1
ATOM 7355 N N . LEU A 1 961 ? 6.640 14.804 -22.596 1.00 87.12 961 LEU A N 1
ATOM 7356 C CA . LEU A 1 961 ? 6.013 13.532 -22.983 1.00 87.12 961 LEU A CA 1
ATOM 7357 C C . LEU A 1 961 ? 6.629 12.888 -24.243 1.00 87.12 961 LEU A C 1
ATOM 7359 O O . LEU A 1 961 ? 6.194 11.811 -24.650 1.00 87.12 961 LEU A O 1
ATOM 7363 N N . GLY A 1 962 ? 7.599 13.537 -24.898 1.00 87.19 962 GLY A N 1
ATOM 7364 C CA . GLY A 1 962 ? 8.191 13.072 -26.158 1.00 87.19 962 GLY A CA 1
ATOM 7365 C C . GLY A 1 962 ? 7.284 13.243 -27.386 1.00 87.19 962 GLY A C 1
ATOM 7366 O O . GLY A 1 962 ? 7.556 12.686 -28.447 1.00 87.19 962 GLY A O 1
ATOM 7367 N N . GLN A 1 963 ? 6.201 14.017 -27.282 1.00 91.06 963 GLN A N 1
ATOM 7368 C CA . GLN A 1 963 ? 5.205 14.235 -28.338 1.00 91.06 963 GLN A CA 1
ATOM 7369 C C . GLN A 1 963 ? 5.541 15.468 -29.201 1.00 91.06 963 GLN A C 1
ATOM 7371 O O . GLN A 1 963 ? 4.739 16.396 -29.344 1.00 91.06 963 GLN A O 1
ATOM 7376 N N . VAL A 1 964 ? 6.726 15.461 -29.819 1.00 89.38 964 VAL A N 1
ATOM 7377 C CA . VAL A 1 964 ? 7.296 16.577 -30.609 1.00 89.38 964 VAL A CA 1
ATOM 7378 C C . VAL A 1 964 ? 6.347 17.061 -31.719 1.00 89.38 964 VAL A C 1
ATOM 7380 O O . VAL A 1 964 ? 6.129 18.260 -31.882 1.00 89.38 964 VAL A O 1
ATOM 7383 N N . SER A 1 965 ? 5.698 16.147 -32.451 1.00 88.69 965 SER A N 1
ATOM 7384 C CA . SER A 1 965 ? 4.790 16.518 -33.550 1.00 88.69 965 SER A CA 1
ATOM 7385 C C . SER A 1 965 ? 3.528 17.246 -33.081 1.00 88.69 965 SER A C 1
ATOM 7387 O O . SER A 1 965 ? 3.018 18.108 -33.793 1.00 88.69 965 SER A O 1
ATOM 7389 N N . GLN A 1 966 ? 3.005 16.910 -31.896 1.00 90.94 966 GLN A N 1
ATOM 7390 C CA . GLN A 1 966 ? 1.861 17.627 -31.328 1.00 90.94 966 GLN A CA 1
ATOM 7391 C C . GLN A 1 966 ? 2.297 18.993 -30.802 1.00 90.94 966 GLN A C 1
ATOM 7393 O O . GLN A 1 966 ? 1.604 19.979 -31.041 1.00 90.94 966 GLN A O 1
ATOM 7398 N N . ALA A 1 967 ? 3.464 19.068 -30.155 1.00 91.50 967 ALA A N 1
ATOM 7399 C CA . ALA A 1 967 ? 4.042 20.325 -29.689 1.00 91.50 967 ALA A CA 1
ATOM 7400 C C . ALA A 1 967 ? 4.195 21.339 -30.841 1.00 91.50 967 ALA A C 1
ATOM 7402 O O . ALA A 1 967 ? 3.779 22.490 -30.697 1.00 91.50 967 ALA A O 1
ATOM 7403 N N . GLN A 1 968 ? 4.655 20.890 -32.017 1.00 91.38 968 GLN A N 1
ATOM 7404 C CA . GLN A 1 968 ? 4.744 21.725 -33.223 1.00 91.38 968 GLN A CA 1
ATOM 7405 C C . GLN A 1 968 ? 3.388 22.332 -33.625 1.00 91.38 968 GLN A C 1
ATOM 7407 O O . GLN A 1 968 ? 3.309 23.518 -33.921 1.00 91.38 968 GLN A O 1
ATOM 7412 N N . GLN A 1 969 ? 2.290 21.569 -33.562 1.00 91.06 969 GLN A N 1
ATOM 7413 C CA . GLN A 1 969 ? 0.959 22.080 -33.927 1.00 91.06 969 GLN A CA 1
ATOM 7414 C C . GLN A 1 969 ? 0.471 23.202 -33.001 1.00 91.06 969 GLN A C 1
ATOM 7416 O O . GLN A 1 969 ? -0.262 24.093 -33.435 1.00 91.06 969 GLN A O 1
ATOM 7421 N N . TYR A 1 970 ? 0.827 23.147 -31.715 1.00 87.56 970 TYR A N 1
ATOM 7422 C CA . TYR A 1 970 ? 0.509 24.214 -30.763 1.00 87.56 970 TYR A CA 1
ATOM 7423 C C . TYR A 1 970 ? 1.381 25.447 -30.996 1.00 87.56 970 TYR A C 1
ATOM 7425 O O . TYR A 1 970 ? 0.874 26.568 -30.923 1.00 87.56 970 TYR A O 1
ATOM 7433 N N . LEU A 1 971 ? 2.651 25.230 -31.334 1.00 88.12 971 LEU A N 1
ATOM 7434 C CA . LEU A 1 971 ? 3.617 26.271 -31.659 1.00 88.12 971 LEU A CA 1
ATOM 7435 C C . LEU A 1 971 ? 3.244 27.035 -32.942 1.00 88.12 971 LEU A C 1
ATOM 7437 O O . LEU A 1 971 ? 3.305 28.263 -32.974 1.00 88.12 971 LEU A O 1
ATOM 7441 N N . ASP A 1 972 ? 2.763 26.339 -33.974 1.00 87.88 972 ASP A N 1
ATOM 7442 C CA . ASP A 1 972 ? 2.322 26.945 -35.241 1.00 87.88 972 ASP A CA 1
ATOM 7443 C C . ASP A 1 972 ? 1.153 27.922 -35.050 1.00 87.88 972 ASP A C 1
ATOM 7445 O O . ASP A 1 972 ? 1.009 28.887 -35.801 1.00 87.88 972 ASP A O 1
ATOM 7449 N N . ARG A 1 973 ? 0.338 27.695 -34.012 1.00 84.12 973 ARG A N 1
ATOM 7450 C CA . ARG A 1 973 ? -0.815 28.529 -33.637 1.00 84.12 973 ARG A CA 1
ATOM 7451 C C . ARG A 1 973 ? -0.445 29.730 -32.761 1.00 84.12 973 ARG A C 1
ATOM 7453 O O . ARG A 1 973 ? -1.347 30.468 -32.368 1.00 84.12 973 ARG A O 1
ATOM 7460 N N . MET A 1 974 ? 0.827 29.896 -32.402 1.00 83.00 974 MET A N 1
ATOM 7461 C CA . MET A 1 974 ? 1.320 31.093 -31.718 1.00 83.00 974 MET A CA 1
ATOM 7462 C C . MET A 1 974 ? 1.649 32.202 -32.720 1.00 83.00 974 MET A C 1
ATOM 7464 O O . MET A 1 974 ? 2.042 31.927 -33.859 1.00 83.00 974 MET A O 1
ATOM 7468 N N . GLU A 1 975 ? 1.527 33.453 -32.278 1.00 77.81 975 GLU A N 1
ATOM 7469 C CA . GLU A 1 975 ? 1.804 34.628 -33.105 1.00 77.81 975 GLU A CA 1
ATOM 7470 C C . GLU A 1 975 ? 3.261 34.632 -33.616 1.00 77.81 975 GLU A C 1
ATOM 7472 O O . GLU A 1 975 ? 4.182 34.281 -32.877 1.00 77.81 975 GLU A O 1
ATOM 7477 N N . PRO A 1 976 ? 3.504 34.998 -34.888 1.00 60.03 976 PRO A N 1
ATOM 7478 C CA . PRO A 1 976 ? 4.801 34.833 -35.552 1.00 60.03 976 PRO A CA 1
ATOM 7479 C C . PRO A 1 976 ? 5.930 35.758 -35.058 1.00 60.03 976 PRO A C 1
ATOM 7481 O O . PRO A 1 976 ? 7.063 35.561 -35.484 1.00 60.03 976 PRO A O 1
ATOM 7484 N N . TYR A 1 977 ? 5.651 36.720 -34.170 1.00 58.50 977 TYR A N 1
ATOM 7485 C CA . TYR A 1 977 ? 6.627 37.689 -33.635 1.00 58.50 977 TYR A CA 1
ATOM 7486 C C . TYR A 1 977 ? 6.724 37.677 -32.100 1.00 58.50 977 TYR A C 1
ATOM 7488 O O . TYR A 1 977 ? 7.082 38.678 -31.489 1.00 58.50 977 TYR A O 1
ATOM 7496 N N . ASP A 1 978 ? 6.356 36.562 -31.473 1.00 67.62 978 ASP A N 1
ATOM 7497 C CA . ASP A 1 978 ? 6.520 36.357 -30.035 1.00 67.62 978 ASP A CA 1
ATOM 7498 C C . ASP A 1 978 ? 7.909 35.754 -29.761 1.00 67.62 978 ASP A C 1
ATOM 7500 O O . ASP A 1 978 ? 8.197 34.650 -30.231 1.00 67.62 978 ASP A O 1
ATOM 7504 N N . ASP A 1 979 ? 8.760 36.445 -28.993 1.00 66.94 979 ASP A N 1
ATOM 7505 C CA . ASP A 1 979 ? 10.062 35.924 -28.537 1.00 66.94 979 ASP A CA 1
ATOM 7506 C C . ASP A 1 979 ? 9.903 34.533 -27.887 1.00 66.94 979 ASP A C 1
ATOM 7508 O O . ASP A 1 979 ? 10.741 33.646 -28.078 1.00 66.94 979 ASP A O 1
ATOM 7512 N N . GLY A 1 980 ? 8.772 34.287 -27.210 1.00 73.62 980 GLY A N 1
ATOM 7513 C CA . GLY A 1 980 ? 8.414 32.992 -26.632 1.00 73.62 980 GLY A CA 1
ATOM 7514 C C . GLY A 1 980 ? 8.228 31.876 -27.667 1.00 73.62 980 GLY A C 1
ATOM 7515 O O . GLY A 1 980 ? 8.552 30.720 -27.388 1.00 73.62 980 GLY A O 1
ATOM 7516 N N . LYS A 1 981 ? 7.771 32.194 -28.886 1.00 81.75 981 LYS A N 1
ATOM 7517 C CA . LYS A 1 981 ? 7.650 31.220 -29.984 1.00 81.75 981 LYS A CA 1
ATOM 7518 C C . LYS A 1 981 ? 9.023 30.762 -30.460 1.00 81.75 981 LYS A C 1
ATOM 7520 O O . LYS A 1 981 ? 9.236 29.566 -30.658 1.00 81.75 981 LYS A O 1
ATOM 7525 N N . THR A 1 982 ? 9.958 31.690 -30.632 1.00 81.50 982 THR A N 1
ATOM 7526 C CA . THR A 1 982 ? 11.321 31.383 -31.094 1.00 81.50 982 THR A CA 1
ATOM 7527 C C . THR A 1 982 ? 12.078 30.557 -30.051 1.00 81.50 982 THR A C 1
ATOM 7529 O O . THR A 1 982 ? 12.697 29.549 -30.383 1.00 81.50 982 THR A O 1
ATOM 7532 N N . VAL A 1 983 ? 11.922 30.912 -28.774 1.00 82.50 983 VAL A N 1
ATOM 7533 C CA . VAL A 1 983 ? 12.411 30.177 -27.594 1.00 82.50 983 VAL A CA 1
ATOM 7534 C C . VAL A 1 983 ? 11.918 28.721 -27.586 1.00 82.50 983 VAL A C 1
ATOM 7536 O O . VAL A 1 983 ? 12.717 27.788 -27.493 1.00 82.50 983 VAL A O 1
ATOM 7539 N N . LEU A 1 984 ? 10.610 28.500 -27.750 1.00 86.62 984 LEU A N 1
ATOM 7540 C CA . LEU A 1 984 ? 10.030 27.152 -27.808 1.00 86.62 984 LEU A CA 1
ATOM 7541 C C . LEU A 1 984 ? 10.426 26.389 -29.081 1.00 86.62 984 LEU A C 1
ATOM 7543 O O . LEU A 1 984 ? 10.585 25.171 -29.033 1.00 86.62 984 LEU A O 1
ATOM 7547 N N . SER A 1 985 ? 10.628 27.092 -30.199 1.00 88.56 985 SER A N 1
ATOM 7548 C CA . SER A 1 985 ? 11.129 26.501 -31.447 1.00 88.56 985 SER A CA 1
ATOM 7549 C C . SER A 1 985 ? 12.545 25.951 -31.268 1.00 88.56 985 SER A C 1
ATOM 7551 O O . SER A 1 985 ? 12.833 24.849 -31.730 1.00 88.56 985 SER A O 1
ATOM 7553 N N . ALA A 1 986 ? 13.408 26.672 -30.543 1.00 87.19 986 ALA A N 1
ATOM 7554 C CA . ALA A 1 986 ? 14.751 26.205 -30.213 1.00 87.19 986 ALA A CA 1
ATOM 7555 C C . ALA A 1 986 ? 14.720 24.959 -29.308 1.00 87.19 986 ALA A C 1
ATOM 7557 O O . ALA A 1 986 ? 15.416 23.989 -29.604 1.00 87.19 986 ALA A O 1
ATOM 7558 N N . ILE A 1 987 ? 13.870 24.934 -28.268 1.00 87.00 987 ILE A N 1
ATOM 7559 C CA . ILE A 1 987 ? 13.671 23.741 -27.413 1.00 87.00 987 ILE A CA 1
ATOM 7560 C C . ILE A 1 987 ? 13.218 22.541 -28.252 1.00 87.00 987 ILE A C 1
ATOM 7562 O O . ILE A 1 987 ? 13.754 21.441 -28.123 1.00 87.00 987 ILE A O 1
ATOM 7566 N N . LEU A 1 988 ? 12.234 22.748 -29.127 1.00 89.62 988 LEU A N 1
ATOM 7567 C CA . LEU A 1 988 ? 11.677 21.683 -29.951 1.00 89.62 988 LEU A CA 1
ATOM 7568 C C . LEU A 1 988 ? 12.704 21.138 -30.953 1.00 89.62 988 LEU A C 1
ATOM 7570 O O . LEU A 1 988 ? 12.760 19.931 -31.173 1.00 89.62 988 LEU A O 1
ATOM 7574 N N . ALA A 1 989 ? 13.545 22.010 -31.517 1.00 89.69 989 ALA A N 1
ATOM 7575 C CA . ALA A 1 989 ? 14.649 21.608 -32.381 1.00 89.69 989 ALA A CA 1
ATOM 7576 C C . ALA A 1 989 ? 15.680 20.749 -31.629 1.00 89.69 989 ALA A C 1
ATOM 7578 O O . ALA A 1 989 ? 16.109 19.729 -32.165 1.00 89.69 989 ALA A O 1
ATOM 7579 N N . VAL A 1 990 ? 16.024 21.086 -30.378 1.00 86.69 990 VAL A N 1
ATOM 7580 C CA . VAL A 1 990 ? 16.896 20.238 -29.540 1.00 86.69 990 VAL A CA 1
ATOM 7581 C C . VAL A 1 990 ? 16.244 18.885 -29.245 1.00 86.69 990 VAL A C 1
ATOM 7583 O O . VAL A 1 990 ? 16.894 17.855 -29.417 1.00 86.69 990 VAL A O 1
ATOM 7586 N N . ALA A 1 991 ? 14.961 18.864 -28.871 1.00 86.25 991 ALA A N 1
ATOM 7587 C CA . ALA A 1 991 ? 14.225 17.627 -28.583 1.00 86.25 991 ALA A CA 1
ATOM 7588 C C . ALA A 1 991 ? 14.143 16.671 -29.792 1.00 86.25 991 ALA A C 1
ATOM 7590 O O . ALA A 1 991 ? 14.069 15.457 -29.620 1.00 86.25 991 ALA A O 1
ATOM 7591 N N . ASP A 1 992 ? 14.190 17.218 -31.006 1.00 87.94 992 ASP A N 1
ATOM 7592 C CA . ASP A 1 992 ? 14.176 16.490 -32.280 1.00 87.94 992 ASP A CA 1
ATOM 7593 C C . ASP A 1 992 ? 15.595 16.187 -32.819 1.00 87.94 992 ASP A C 1
ATOM 7595 O O . ASP A 1 992 ? 15.765 15.711 -33.940 1.00 87.94 992 ASP A O 1
ATOM 7599 N N . GLY A 1 993 ? 16.643 16.494 -32.042 1.00 86.75 993 GLY A N 1
ATOM 7600 C CA . GLY A 1 993 ? 18.048 16.267 -32.406 1.00 86.75 993 GLY A CA 1
ATOM 7601 C C . GLY A 1 993 ? 18.636 17.267 -33.414 1.00 86.75 993 GLY A C 1
ATOM 7602 O O . GLY A 1 993 ? 19.767 17.092 -33.866 1.00 86.75 993 GLY A O 1
ATOM 7603 N N . ARG A 1 994 ? 17.913 18.337 -33.763 1.00 91.88 994 ARG A N 1
ATOM 7604 C CA . ARG A 1 994 ? 18.320 19.394 -34.709 1.00 91.88 994 ARG A CA 1
ATOM 7605 C C . ARG A 1 994 ? 19.050 20.542 -34.002 1.00 91.88 994 ARG A C 1
ATOM 7607 O O . ARG A 1 994 ? 18.610 21.693 -34.012 1.00 91.88 994 ARG A O 1
ATOM 7614 N N . VAL A 1 995 ? 20.200 20.239 -33.403 1.00 90.19 995 VAL A N 1
ATOM 7615 C CA . VAL A 1 995 ? 20.981 21.208 -32.607 1.00 90.19 995 VAL A CA 1
ATOM 7616 C C . VAL A 1 995 ? 21.481 22.400 -33.443 1.00 90.19 995 VAL A C 1
ATOM 7618 O O . VAL A 1 995 ? 21.481 23.527 -32.954 1.00 90.19 995 VAL A O 1
ATOM 7621 N N . ASP A 1 996 ? 21.830 22.198 -34.720 1.00 91.50 996 ASP A N 1
ATOM 7622 C CA . ASP A 1 996 ? 22.243 23.282 -35.633 1.00 91.50 996 ASP A CA 1
ATOM 7623 C C . ASP A 1 996 ? 21.135 24.315 -35.891 1.00 91.50 996 ASP A C 1
ATOM 7625 O O . ASP A 1 996 ? 21.389 25.500 -36.115 1.00 91.50 996 ASP A O 1
ATOM 7629 N N . GLU A 1 997 ? 19.880 23.870 -35.905 1.00 92.38 997 GLU A N 1
ATOM 7630 C CA . GLU A 1 997 ? 18.731 24.756 -36.057 1.00 92.38 997 GLU A CA 1
ATOM 7631 C C . GLU A 1 997 ? 18.446 25.512 -34.764 1.00 92.38 997 GLU A C 1
ATOM 7633 O O . GLU A 1 997 ? 18.250 26.725 -34.809 1.00 92.38 997 GLU A O 1
ATOM 7638 N N . ALA A 1 998 ? 18.520 24.826 -33.619 1.00 91.06 998 ALA A N 1
ATOM 7639 C CA . ALA A 1 998 ? 18.412 25.463 -32.313 1.00 91.06 998 ALA A CA 1
ATOM 7640 C C . ALA A 1 998 ? 19.474 26.560 -32.130 1.00 91.06 998 ALA A C 1
ATOM 7642 O O . ALA A 1 998 ? 19.136 27.669 -31.726 1.00 91.06 998 ALA A O 1
ATOM 7643 N N . ALA A 1 999 ? 20.733 26.291 -32.495 1.00 91.62 999 ALA A N 1
ATOM 7644 C CA . ALA A 1 999 ? 21.816 27.269 -32.418 1.00 91.62 999 ALA A CA 1
ATOM 7645 C C . ALA A 1 999 ? 21.518 28.531 -33.247 1.00 91.62 999 ALA A C 1
ATOM 7647 O O . ALA A 1 999 ? 21.649 29.634 -32.730 1.00 91.62 999 ALA A O 1
ATOM 7648 N N . ARG A 1 1000 ? 21.040 28.390 -34.492 1.00 92.06 1000 ARG A N 1
ATOM 7649 C CA . ARG A 1 1000 ? 20.668 29.546 -35.332 1.00 92.06 1000 ARG A CA 1
ATOM 7650 C C . ARG A 1 1000 ? 19.535 30.373 -34.723 1.00 92.06 1000 ARG A C 1
ATOM 7652 O O . ARG A 1 1000 ? 19.638 31.591 -34.658 1.00 92.06 1000 ARG A O 1
ATOM 7659 N N . LEU A 1 1001 ? 18.485 29.712 -34.230 1.00 89.06 1001 LEU A N 1
ATOM 7660 C CA . LEU A 1 1001 ? 17.347 30.389 -33.594 1.00 89.06 1001 LEU A CA 1
ATOM 7661 C C . LEU A 1 1001 ? 17.763 31.171 -32.335 1.00 89.06 1001 LEU A C 1
ATOM 7663 O O . LEU A 1 1001 ? 17.249 32.257 -32.077 1.00 89.06 1001 LEU A O 1
ATOM 7667 N N . LEU A 1 1002 ? 18.699 30.630 -31.551 1.00 89.06 1002 LEU A N 1
ATOM 7668 C CA . LEU A 1 1002 ? 19.226 31.283 -30.348 1.00 89.06 1002 LEU A CA 1
ATOM 7669 C C . LEU A 1 1002 ? 20.202 32.414 -30.676 1.00 89.06 1002 LEU A C 1
ATOM 7671 O O . LEU A 1 1002 ? 20.247 33.402 -29.949 1.00 89.06 1002 LEU A O 1
ATOM 7675 N N . GLU A 1 1003 ? 20.977 32.279 -31.753 1.00 89.62 1003 GLU A N 1
ATOM 7676 C CA . GLU A 1 1003 ? 21.852 33.334 -32.266 1.00 89.62 1003 GLU A CA 1
ATOM 7677 C C . GLU A 1 1003 ? 21.024 34.545 -32.710 1.00 89.62 1003 GLU A C 1
ATOM 7679 O O . GLU A 1 1003 ? 21.291 35.659 -32.256 1.00 89.62 1003 GLU A O 1
ATOM 7684 N N . ASP A 1 1004 ? 19.937 34.325 -33.452 1.00 86.12 1004 ASP A N 1
ATOM 7685 C CA . ASP A 1 1004 ? 18.998 35.383 -33.842 1.00 86.12 1004 ASP A CA 1
ATOM 7686 C C . ASP A 1 1004 ? 18.376 36.084 -32.614 1.00 86.12 1004 ASP A C 1
ATOM 7688 O O . ASP A 1 1004 ? 18.358 37.316 -32.541 1.00 86.12 1004 ASP A O 1
ATOM 7692 N N . LEU A 1 1005 ? 17.948 35.314 -31.603 1.00 83.25 1005 LEU A N 1
ATOM 7693 C CA . LEU A 1 1005 ? 17.437 35.837 -30.323 1.00 83.25 1005 LEU A CA 1
ATOM 7694 C C . LEU A 1 1005 ? 18.500 36.556 -29.480 1.00 83.25 1005 LEU A C 1
ATOM 7696 O O . LEU A 1 1005 ? 18.174 37.393 -28.644 1.00 83.25 1005 LEU A O 1
ATOM 7700 N N . SER A 1 1006 ? 19.781 36.242 -29.661 1.00 82.50 1006 SER A N 1
ATOM 7701 C CA . SER A 1 1006 ? 20.862 36.904 -28.923 1.00 82.50 1006 SER A CA 1
ATOM 7702 C C . SER A 1 1006 ? 21.163 38.317 -29.442 1.00 82.50 1006 SER A C 1
ATOM 7704 O O . SER A 1 1006 ? 21.802 39.109 -28.743 1.00 82.50 1006 SER A O 1
ATOM 7706 N N . HIS A 1 1007 ? 20.694 38.639 -30.654 1.00 79.81 1007 HIS A N 1
ATOM 7707 C CA . HIS A 1 1007 ? 20.929 39.906 -31.349 1.00 79.81 1007 HIS A CA 1
ATOM 7708 C C . HIS A 1 1007 ? 19.730 40.872 -31.321 1.00 79.81 1007 HIS A C 1
ATOM 7710 O O . HIS A 1 1007 ? 19.840 41.995 -31.829 1.00 79.81 1007 HIS A O 1
ATOM 7716 N N . THR A 1 1008 ? 18.595 40.488 -30.729 1.00 70.88 1008 THR A N 1
ATOM 7717 C CA . THR A 1 1008 ? 17.432 41.376 -30.566 1.00 70.88 1008 THR A CA 1
ATOM 7718 C C . THR A 1 1008 ? 17.752 42.544 -29.622 1.00 70.88 1008 THR A C 1
ATOM 7720 O O . THR A 1 1008 ? 18.386 42.369 -28.583 1.00 70.88 1008 THR A O 1
ATOM 7723 N N . LYS A 1 1009 ? 17.349 43.767 -30.001 1.00 54.28 1009 LYS A N 1
ATOM 7724 C CA . LYS A 1 1009 ? 17.728 45.012 -29.308 1.00 54.28 1009 LYS A CA 1
ATOM 7725 C C . LYS A 1 1009 ? 17.076 45.145 -27.920 1.00 54.28 1009 LYS A C 1
ATOM 7727 O O . LYS A 1 1009 ? 15.888 45.420 -27.837 1.00 54.28 1009 LYS A O 1
ATOM 7732 N N . ASP A 1 1010 ? 17.903 45.008 -26.885 1.00 51.97 1010 ASP A N 1
ATOM 7733 C CA . ASP A 1 1010 ? 18.014 45.770 -25.616 1.00 51.97 1010 ASP A CA 1
ATOM 7734 C C . ASP A 1 1010 ? 16.778 46.100 -24.741 1.00 51.97 1010 ASP A C 1
ATOM 7736 O O . ASP A 1 1010 ? 16.945 46.739 -23.706 1.00 51.97 1010 ASP A O 1
ATOM 7740 N N . GLU A 1 1011 ? 15.562 45.651 -25.066 1.00 48.78 1011 GLU A N 1
ATOM 7741 C CA . GLU A 1 1011 ? 14.390 45.793 -24.172 1.00 48.78 1011 GLU A CA 1
ATOM 7742 C C . GLU A 1 1011 ? 13.828 44.461 -23.647 1.00 48.78 1011 GLU A C 1
ATOM 7744 O O . GLU A 1 1011 ? 13.010 44.480 -22.727 1.00 48.78 1011 GLU A O 1
ATOM 7749 N N . SER A 1 1012 ? 14.267 43.301 -24.162 1.00 55.47 1012 SER A N 1
ATOM 7750 C CA . SER A 1 1012 ? 13.827 41.999 -23.642 1.00 55.47 1012 SER A CA 1
ATOM 7751 C C . SER A 1 1012 ? 14.889 41.358 -22.742 1.00 55.47 1012 SER A C 1
ATOM 7753 O O . SER A 1 1012 ? 16.049 41.187 -23.119 1.00 55.47 1012 SER A O 1
ATOM 7755 N N . ASP A 1 1013 ? 14.473 40.936 -21.545 1.00 64.75 1013 ASP A N 1
ATOM 7756 C CA . ASP A 1 1013 ? 15.283 40.176 -20.577 1.00 64.75 1013 ASP A CA 1
ATOM 7757 C C . ASP A 1 1013 ? 15.761 38.801 -21.117 1.00 64.75 1013 ASP A C 1
ATOM 7759 O O . ASP A 1 1013 ? 16.388 38.024 -20.400 1.00 64.75 1013 ASP A O 1
ATOM 7763 N N . VAL A 1 1014 ? 15.463 38.462 -22.376 1.00 73.06 1014 VAL A N 1
ATOM 7764 C CA . VAL A 1 1014 ? 15.664 37.134 -22.977 1.00 73.06 1014 VAL A CA 1
ATOM 7765 C C . VAL A 1 1014 ? 17.051 36.984 -23.612 1.00 73.06 1014 VAL A C 1
ATOM 7767 O O . VAL A 1 1014 ? 17.591 35.877 -23.641 1.00 73.06 1014 VAL A O 1
ATOM 7770 N N . ALA A 1 1015 ? 17.677 38.072 -24.075 1.00 79.31 1015 ALA A N 1
ATOM 7771 C CA . ALA A 1 1015 ? 18.948 38.007 -24.807 1.00 79.31 1015 ALA A CA 1
ATOM 7772 C C . ALA A 1 1015 ? 20.110 37.354 -24.013 1.00 79.31 1015 ALA A C 1
ATOM 7774 O O . ALA A 1 1015 ? 20.819 36.519 -24.586 1.00 79.31 1015 ALA A O 1
ATOM 7775 N N . PRO A 1 1016 ? 20.311 37.625 -22.703 1.00 81.88 1016 PRO A N 1
ATOM 7776 C CA . PRO A 1 1016 ? 21.335 36.935 -21.910 1.00 81.88 1016 PRO A CA 1
ATOM 7777 C C . PRO A 1 1016 ? 21.091 35.422 -21.774 1.00 81.88 1016 PRO A C 1
ATOM 7779 O O . PRO A 1 1016 ? 22.039 34.633 -21.805 1.00 81.88 1016 PRO A O 1
ATOM 7782 N N . LEU A 1 1017 ? 19.824 35.004 -21.663 1.00 80.00 1017 LEU A N 1
ATOM 7783 C CA . LEU A 1 1017 ? 19.428 33.592 -21.600 1.00 80.00 1017 LEU A CA 1
ATOM 7784 C C . LEU A 1 1017 ? 19.628 32.897 -22.952 1.00 80.00 1017 LEU A C 1
ATOM 7786 O O . LEU A 1 1017 ? 20.147 31.780 -23.003 1.00 80.00 1017 LEU A O 1
ATOM 7790 N N . ALA A 1 1018 ? 19.290 33.578 -24.050 1.00 84.44 1018 ALA A N 1
ATOM 7791 C CA . ALA A 1 1018 ? 19.532 33.096 -25.406 1.00 84.44 1018 ALA A CA 1
ATOM 7792 C C . ALA A 1 1018 ? 21.031 32.891 -25.674 1.00 84.44 1018 ALA A C 1
ATOM 7794 O O . ALA A 1 1018 ? 21.411 31.822 -26.143 1.00 84.44 1018 ALA A O 1
ATOM 7795 N N . LYS A 1 1019 ? 21.899 33.842 -25.284 1.00 88.00 1019 LYS A N 1
ATOM 7796 C CA . LYS A 1 1019 ? 23.369 33.702 -25.376 1.00 88.00 1019 LYS A CA 1
ATOM 7797 C C . LYS A 1 1019 ? 23.893 32.498 -24.587 1.00 88.00 1019 LYS A C 1
ATOM 7799 O O . LYS A 1 1019 ? 24.751 31.765 -25.078 1.00 88.00 1019 LYS A O 1
ATOM 7804 N N . GLN A 1 1020 ? 23.387 32.270 -23.372 1.00 88.62 1020 GLN A N 1
ATOM 7805 C CA . GLN A 1 1020 ? 23.795 31.111 -22.578 1.00 88.62 1020 GLN A CA 1
ATOM 7806 C C . GLN A 1 1020 ? 23.381 29.796 -23.249 1.00 88.62 1020 GLN A C 1
ATOM 7808 O O . GLN A 1 1020 ? 24.179 28.864 -23.334 1.00 88.62 1020 GLN A O 1
ATOM 7813 N N . ASN A 1 1021 ? 22.136 29.703 -23.704 1.00 88.50 1021 ASN A N 1
ATOM 7814 C CA . ASN A 1 1021 ? 21.609 28.487 -24.315 1.00 88.50 1021 ASN A CA 1
ATOM 7815 C C . ASN A 1 1021 ? 22.211 28.238 -25.704 1.00 88.50 1021 ASN A C 1
ATOM 7817 O O . ASN A 1 1021 ? 22.456 27.089 -26.067 1.00 88.50 1021 ASN A O 1
ATOM 7821 N N . LEU A 1 1022 ? 22.568 29.299 -26.433 1.00 90.69 1022 LEU A N 1
ATOM 7822 C CA . LEU A 1 1022 ? 23.420 29.218 -27.615 1.00 90.69 1022 LEU A CA 1
ATOM 7823 C C . LEU A 1 1022 ? 24.772 28.591 -27.269 1.00 90.69 1022 LEU A C 1
ATOM 7825 O O . LEU A 1 1022 ? 25.208 27.680 -27.965 1.00 90.69 1022 LEU A O 1
ATOM 7829 N N . ALA A 1 1023 ? 25.418 29.018 -26.180 1.00 90.06 1023 ALA A N 1
ATOM 7830 C CA . ALA A 1 1023 ? 26.673 28.412 -25.741 1.00 90.06 1023 ALA A CA 1
ATOM 7831 C C . ALA A 1 1023 ? 26.514 26.908 -25.448 1.00 90.06 1023 ALA A C 1
ATOM 7833 O O . ALA A 1 1023 ? 27.376 26.127 -25.840 1.00 90.06 1023 ALA A O 1
ATOM 7834 N N . VAL A 1 1024 ? 25.395 26.477 -24.852 1.00 89.25 1024 VAL A N 1
ATOM 7835 C CA . VAL A 1 1024 ? 25.085 25.045 -24.664 1.00 89.25 1024 VAL A CA 1
ATOM 7836 C C . VAL A 1 1024 ? 24.936 24.324 -26.008 1.00 89.25 1024 VAL A C 1
ATOM 7838 O O . VAL A 1 1024 ? 25.569 23.289 -26.213 1.00 89.25 1024 VAL A O 1
ATOM 7841 N N . ALA A 1 1025 ? 24.173 24.877 -26.954 1.00 90.19 1025 ALA A N 1
ATOM 7842 C CA . ALA A 1 1025 ? 24.036 24.299 -28.293 1.00 90.19 1025 ALA A CA 1
ATOM 7843 C C . ALA A 1 1025 ? 25.395 24.202 -29.016 1.00 90.19 1025 ALA A C 1
ATOM 7845 O O . ALA A 1 1025 ? 25.708 23.182 -29.624 1.00 90.19 1025 ALA A O 1
ATOM 7846 N N . LEU A 1 1026 ? 26.254 25.217 -28.880 1.00 90.50 1026 LEU A N 1
ATOM 7847 C CA . LEU A 1 1026 ? 27.614 25.215 -29.424 1.00 90.50 1026 LEU A CA 1
ATOM 7848 C C . LEU A 1 1026 ? 28.499 24.126 -28.805 1.00 90.50 1026 LEU A C 1
ATOM 7850 O O . LEU A 1 1026 ? 29.323 23.558 -29.522 1.00 90.50 1026 LEU A O 1
ATOM 7854 N N . LEU A 1 1027 ? 28.321 23.785 -27.522 1.00 88.81 1027 LEU A N 1
ATOM 7855 C CA . LEU A 1 1027 ? 29.008 22.641 -26.909 1.00 88.81 1027 LEU A CA 1
ATOM 7856 C C . LEU A 1 1027 ? 28.596 21.320 -27.566 1.00 88.81 1027 LEU A C 1
ATOM 7858 O O . LEU A 1 1027 ? 29.470 20.526 -27.910 1.00 88.81 1027 LEU A O 1
ATOM 7862 N N . TYR A 1 1028 ? 27.299 21.112 -27.811 1.00 87.25 1028 TYR A N 1
ATOM 7863 C CA . TYR A 1 1028 ? 26.801 19.931 -28.531 1.00 87.25 1028 TYR A CA 1
ATOM 7864 C C . TYR A 1 1028 ? 27.302 19.861 -29.983 1.00 87.25 1028 TYR A C 1
ATOM 7866 O O . TYR A 1 1028 ? 27.512 18.769 -30.506 1.00 87.25 1028 TYR A O 1
ATOM 7874 N N . LEU A 1 1029 ? 27.561 21.010 -30.612 1.00 90.12 1029 LEU A N 1
ATOM 7875 C CA . LEU A 1 1029 ? 28.182 21.110 -31.940 1.00 90.12 1029 LEU A CA 1
ATOM 7876 C C . LEU A 1 1029 ? 29.723 21.022 -31.912 1.00 90.12 1029 LEU A C 1
ATOM 7878 O O . LEU A 1 1029 ? 30.366 21.150 -32.953 1.00 90.12 1029 LEU A O 1
ATOM 7882 N N . GLY A 1 1030 ? 30.342 20.837 -30.739 1.00 88.12 1030 GLY A N 1
ATOM 7883 C CA . GLY A 1 1030 ? 31.798 20.738 -30.577 1.00 88.12 1030 GLY A CA 1
ATOM 7884 C C . GLY A 1 1030 ? 32.564 22.069 -30.668 1.00 88.12 1030 GLY A C 1
ATOM 7885 O O . GLY A 1 1030 ? 33.794 22.071 -30.715 1.00 88.12 1030 GLY A O 1
ATOM 7886 N N . ARG A 1 1031 ? 31.878 23.219 -30.661 1.00 91.81 1031 ARG A N 1
ATOM 7887 C CA . ARG A 1 1031 ? 32.454 24.578 -30.765 1.00 91.81 1031 ARG A CA 1
ATOM 7888 C C . ARG A 1 1031 ? 32.774 25.169 -29.382 1.00 91.81 1031 ARG A C 1
ATOM 7890 O O . ARG A 1 1031 ? 32.295 26.239 -29.007 1.00 91.81 1031 ARG A O 1
ATOM 7897 N N . ILE A 1 1032 ? 33.611 24.470 -28.614 1.00 89.19 1032 ILE A N 1
ATOM 7898 C CA . ILE A 1 1032 ? 33.846 24.744 -27.181 1.00 89.19 1032 ILE A CA 1
ATOM 7899 C C . ILE A 1 1032 ? 34.426 26.147 -26.923 1.00 89.19 1032 ILE A C 1
ATOM 7901 O O . ILE A 1 1032 ? 33.946 26.858 -26.046 1.00 89.19 1032 ILE A O 1
ATOM 7905 N N . SER A 1 1033 ? 35.399 26.598 -27.722 1.00 88.06 1033 SER A N 1
ATOM 7906 C CA . SER A 1 1033 ? 36.026 27.924 -27.551 1.00 88.06 1033 SER A CA 1
ATOM 7907 C C . SER A 1 1033 ? 35.089 29.102 -27.852 1.00 88.06 1033 SER A C 1
ATOM 7909 O O . SER A 1 1033 ? 35.366 30.243 -27.484 1.00 88.06 1033 SER A O 1
ATOM 7911 N N . GLU A 1 1034 ? 34.001 28.865 -28.582 1.00 91.06 1034 GLU A N 1
ATOM 7912 C CA . GLU A 1 1034 ? 32.971 29.876 -28.831 1.00 91.06 1034 GLU A CA 1
ATOM 7913 C C . GLU A 1 1034 ? 31.974 29.926 -27.678 1.00 91.06 1034 GLU A C 1
ATOM 7915 O O . GLU A 1 1034 ? 31.648 31.013 -27.205 1.00 91.06 1034 GLU A O 1
ATOM 7920 N N . ALA A 1 1035 ? 31.584 28.755 -27.165 1.00 91.62 1035 ALA A N 1
ATOM 7921 C CA . ALA A 1 1035 ? 30.769 28.638 -25.964 1.00 91.62 1035 ALA A CA 1
ATOM 7922 C C . ALA A 1 1035 ? 31.442 29.293 -24.742 1.00 91.62 1035 ALA A C 1
ATOM 7924 O O . ALA A 1 1035 ? 30.791 30.049 -24.026 1.00 91.62 1035 ALA A O 1
ATOM 7925 N N . GLU A 1 1036 ? 32.748 29.071 -24.539 1.00 91.62 1036 GLU A N 1
ATOM 7926 C CA . GLU A 1 1036 ? 33.522 29.683 -23.447 1.00 91.62 1036 GLU A CA 1
ATOM 7927 C C . GLU A 1 1036 ? 33.465 31.214 -23.499 1.00 91.62 1036 GLU A C 1
ATOM 7929 O O . GLU A 1 1036 ? 33.033 31.850 -22.541 1.00 91.62 1036 GLU A O 1
ATOM 7934 N N . ARG A 1 1037 ? 33.803 31.804 -24.655 1.00 91.88 1037 ARG A N 1
ATOM 7935 C CA . ARG A 1 1037 ? 33.801 33.264 -24.845 1.00 91.88 1037 ARG A CA 1
ATOM 7936 C C . ARG A 1 1037 ? 32.427 33.885 -24.615 1.00 91.88 1037 ARG A C 1
ATOM 7938 O O . ARG A 1 1037 ? 32.336 34.956 -24.019 1.00 91.88 1037 ARG A O 1
ATOM 7945 N N . LEU A 1 1038 ? 31.361 33.227 -25.074 1.00 90.38 1038 LEU A N 1
ATOM 7946 C CA . LEU A 1 1038 ? 29.993 33.701 -24.856 1.00 90.38 1038 LEU A CA 1
ATOM 7947 C C . LEU A 1 1038 ? 29.629 33.701 -23.367 1.00 90.38 1038 LEU A C 1
ATOM 7949 O O . LEU A 1 1038 ? 29.124 34.705 -22.864 1.00 90.38 1038 LEU A O 1
ATOM 7953 N N . LEU A 1 1039 ? 29.929 32.622 -22.644 1.00 91.19 1039 LEU A N 1
ATOM 7954 C CA . LEU A 1 1039 ? 29.644 32.525 -21.210 1.00 91.19 1039 LEU A CA 1
ATOM 7955 C C . LEU A 1 1039 ? 30.489 33.512 -20.386 1.00 91.19 1039 LEU A C 1
ATOM 7957 O O . LEU A 1 1039 ? 29.966 34.148 -19.472 1.00 91.19 1039 LEU A O 1
ATOM 7961 N N . GLU A 1 1040 ? 31.767 33.704 -20.721 1.00 90.69 1040 GLU A N 1
ATOM 7962 C CA . GLU A 1 1040 ? 32.621 34.705 -20.065 1.00 90.69 1040 GLU A CA 1
ATOM 7963 C C . GLU A 1 1040 ? 32.123 36.136 -20.304 1.00 90.69 1040 GLU A C 1
ATOM 7965 O O . GLU A 1 1040 ? 32.068 36.926 -19.356 1.00 90.69 1040 GLU A O 1
ATOM 7970 N N . SER A 1 1041 ? 31.681 36.448 -21.530 1.00 90.25 1041 SER A N 1
ATOM 7971 C CA . SER A 1 1041 ? 31.140 37.771 -21.868 1.00 90.25 1041 SER A CA 1
ATOM 7972 C C . SER A 1 1041 ? 29.906 38.129 -21.034 1.00 90.25 1041 SER A C 1
ATOM 7974 O O . SER A 1 1041 ? 29.795 39.253 -20.555 1.00 90.25 1041 SER A O 1
ATOM 7976 N N . LEU A 1 1042 ? 29.028 37.160 -20.745 1.00 87.81 1042 LEU A N 1
ATOM 7977 C CA . LEU A 1 1042 ? 27.854 37.373 -19.889 1.00 87.81 1042 LEU A CA 1
ATOM 7978 C C . LEU A 1 1042 ? 28.244 37.749 -18.452 1.00 87.81 1042 LEU A C 1
ATOM 7980 O O . LEU A 1 1042 ? 27.624 38.624 -17.842 1.00 87.81 1042 LEU A O 1
ATOM 7984 N N . VAL A 1 1043 ? 29.291 37.120 -17.913 1.00 86.81 1043 VAL A N 1
ATOM 7985 C CA . VAL A 1 1043 ? 29.818 37.446 -16.579 1.00 86.81 1043 VAL A CA 1
ATOM 7986 C C . VAL A 1 1043 ? 30.449 38.845 -16.567 1.00 86.81 1043 VAL A C 1
ATOM 7988 O O . VAL A 1 1043 ? 30.330 39.567 -15.577 1.00 86.81 1043 VAL A O 1
ATOM 7991 N N . GLU A 1 1044 ? 31.107 39.255 -17.653 1.00 86.81 1044 GLU A N 1
ATOM 7992 C CA . GLU A 1 1044 ? 31.663 40.609 -17.816 1.00 86.81 1044 GLU A CA 1
ATOM 7993 C C . GLU A 1 1044 ? 30.587 41.688 -17.978 1.00 86.81 1044 GLU A C 1
ATOM 7995 O O . GLU A 1 1044 ? 30.737 42.786 -17.442 1.00 86.81 1044 GLU A O 1
ATOM 8000 N N . GLU A 1 1045 ? 29.473 41.359 -18.633 1.00 83.88 1045 GLU A N 1
ATOM 8001 C CA . GLU A 1 1045 ? 28.289 42.217 -18.787 1.00 83.88 1045 GLU A CA 1
ATOM 8002 C C . GLU A 1 1045 ? 27.515 42.432 -17.463 1.00 83.88 1045 GLU A C 1
ATOM 8004 O O . GLU A 1 1045 ? 26.595 43.262 -17.411 1.00 83.88 1045 GLU A O 1
ATOM 8009 N N . GLY A 1 1046 ? 27.910 41.734 -16.387 1.00 79.88 1046 GLY A N 1
ATOM 8010 C CA . GLY A 1 1046 ? 27.361 41.860 -15.033 1.00 79.88 1046 GLY A CA 1
ATOM 8011 C C . GLY A 1 1046 ? 26.252 40.860 -14.696 1.00 79.88 1046 GLY A C 1
ATOM 8012 O O . GLY A 1 1046 ? 25.537 41.065 -13.711 1.00 79.88 1046 GLY A O 1
ATOM 8013 N N . HIS A 1 1047 ? 26.087 39.797 -15.491 1.00 81.19 1047 HIS A N 1
ATOM 8014 C CA . HIS A 1 1047 ? 25.101 38.751 -15.229 1.00 81.19 1047 HIS A CA 1
ATOM 8015 C C . HIS A 1 1047 ? 25.668 37.640 -14.338 1.00 81.19 1047 HIS A C 1
ATOM 8017 O O . HIS A 1 1047 ? 26.785 37.160 -14.525 1.00 81.19 1047 HIS A O 1
ATOM 8023 N N . SER A 1 1048 ? 24.867 37.194 -13.368 1.00 76.31 1048 SER A N 1
ATOM 8024 C CA . SER A 1 1048 ? 25.240 36.116 -12.450 1.00 76.31 1048 SER A CA 1
ATOM 8025 C C . SER A 1 1048 ? 24.024 35.269 -12.087 1.00 76.31 1048 SER A C 1
ATOM 8027 O O . SER A 1 1048 ? 23.274 35.609 -11.173 1.00 76.31 1048 SER A O 1
ATOM 8029 N N . PHE A 1 1049 ? 23.822 34.170 -12.809 1.00 75.94 1049 PHE A N 1
ATOM 8030 C CA . PHE A 1 1049 ? 22.734 33.224 -12.565 1.00 75.94 1049 PHE A CA 1
ATOM 8031 C C . PHE A 1 1049 ? 23.256 31.777 -12.543 1.00 75.94 1049 PHE A C 1
ATOM 8033 O O . PHE A 1 1049 ? 24.365 31.515 -13.030 1.00 75.94 1049 PHE A O 1
ATOM 8040 N N . PRO A 1 1050 ? 22.545 30.826 -11.904 1.00 76.44 1050 PRO A N 1
ATOM 8041 C CA . PRO A 1 1050 ? 23.173 29.558 -11.540 1.00 76.44 1050 PRO A CA 1
ATOM 8042 C C . PRO A 1 1050 ? 23.551 28.698 -12.752 1.00 76.44 1050 PRO A C 1
ATOM 8044 O O . PRO A 1 1050 ? 24.624 28.100 -12.749 1.00 76.44 1050 PRO A O 1
ATOM 8047 N N . SER A 1 1051 ? 22.735 28.685 -13.811 1.00 78.31 1051 SER A N 1
ATOM 8048 C CA . SER A 1 1051 ? 23.042 27.968 -15.059 1.00 78.31 1051 SER A CA 1
ATOM 8049 C C . SER A 1 1051 ? 24.290 28.497 -15.754 1.00 78.31 1051 SER A C 1
ATOM 8051 O O . SER A 1 1051 ? 25.087 27.705 -16.244 1.00 78.31 1051 SER A O 1
ATOM 8053 N N . LEU A 1 1052 ? 24.510 29.813 -15.723 1.00 85.19 1052 LEU A N 1
ATOM 8054 C CA . LEU A 1 1052 ? 25.672 30.450 -16.343 1.00 85.19 1052 LEU A CA 1
ATOM 8055 C C . LEU A 1 1052 ? 26.941 29.985 -15.640 1.00 85.19 1052 LEU A C 1
ATOM 8057 O O . LEU A 1 1052 ? 27.926 29.617 -16.273 1.00 85.19 1052 LEU A O 1
ATOM 8061 N N . THR A 1 1053 ? 26.873 29.931 -14.311 1.00 84.12 1053 THR A N 1
ATOM 8062 C CA . THR A 1 1053 ? 27.982 29.482 -13.472 1.00 84.12 1053 THR A CA 1
ATOM 8063 C C . THR A 1 1053 ? 28.247 27.988 -13.684 1.00 84.12 1053 THR A C 1
ATOM 8065 O O . THR A 1 1053 ? 29.392 27.594 -13.885 1.00 84.12 1053 THR A O 1
ATOM 8068 N N . VAL A 1 1054 ? 27.209 27.143 -13.713 1.00 85.56 1054 VAL A N 1
ATOM 8069 C CA . VAL A 1 1054 ? 27.345 25.697 -13.980 1.00 85.56 1054 VAL A CA 1
ATOM 8070 C C . VAL A 1 1054 ? 27.923 25.434 -15.371 1.00 85.56 1054 VAL A C 1
ATOM 8072 O O . VAL A 1 1054 ? 28.889 24.684 -15.495 1.00 85.56 1054 VAL A O 1
ATOM 8075 N N . ASN A 1 1055 ? 27.405 26.085 -16.410 1.00 87.94 1055 ASN A N 1
ATOM 8076 C CA . ASN A 1 1055 ? 27.877 25.880 -17.778 1.00 87.94 1055 ASN A CA 1
ATOM 8077 C C . ASN A 1 1055 ? 29.321 26.365 -17.942 1.00 87.94 1055 ASN A C 1
ATOM 8079 O O . ASN A 1 1055 ? 30.148 25.629 -18.470 1.00 87.94 1055 ASN A O 1
ATOM 8083 N N . LEU A 1 1056 ? 29.669 27.540 -17.410 1.00 89.31 1056 LEU A N 1
ATOM 8084 C CA . LEU A 1 1056 ? 31.037 28.061 -17.490 1.00 89.31 1056 LEU A CA 1
ATOM 8085 C C . LEU A 1 1056 ? 32.027 27.203 -16.686 1.00 89.31 1056 LEU A C 1
ATOM 8087 O O . LEU A 1 1056 ? 33.117 26.898 -17.161 1.00 89.31 1056 LEU A O 1
ATOM 8091 N N . THR A 1 1057 ? 31.638 26.741 -15.493 1.00 89.75 1057 THR A N 1
ATOM 8092 C CA . THR A 1 1057 ? 32.470 25.812 -14.707 1.00 89.75 1057 THR A CA 1
ATOM 8093 C C . THR A 1 1057 ? 32.642 24.451 -15.383 1.00 89.75 1057 THR A C 1
ATOM 8095 O O . THR A 1 1057 ? 33.716 23.863 -15.256 1.00 89.75 1057 THR A O 1
ATOM 8098 N N . THR A 1 1058 ? 31.631 23.985 -16.122 1.00 88.56 1058 THR A N 1
ATOM 8099 C CA . THR A 1 1058 ? 31.707 22.773 -16.952 1.00 88.56 1058 THR A CA 1
ATOM 8100 C C . THR A 1 1058 ? 32.673 22.977 -18.112 1.00 88.56 1058 THR A C 1
ATOM 8102 O O . THR A 1 1058 ? 33.514 22.120 -18.357 1.00 88.56 1058 THR A O 1
ATOM 8105 N N . VAL A 1 1059 ? 32.625 24.131 -18.782 1.00 88.44 1059 VAL A N 1
ATOM 8106 C CA . VAL A 1 1059 ? 33.591 24.472 -19.833 1.00 88.44 1059 VAL A CA 1
ATOM 8107 C C . VAL A 1 1059 ? 35.014 24.497 -19.282 1.00 88.44 1059 VAL A C 1
ATOM 8109 O O . VAL A 1 1059 ? 35.874 23.847 -19.863 1.00 88.44 1059 VAL A O 1
ATOM 8112 N N . PHE A 1 1060 ? 35.255 25.121 -18.123 1.00 92.12 1060 PHE A N 1
ATOM 8113 C CA . PHE A 1 1060 ? 36.577 25.093 -17.484 1.00 92.12 1060 PHE A CA 1
ATOM 8114 C C . PHE A 1 1060 ? 37.072 23.668 -17.206 1.00 92.12 1060 PHE A C 1
ATOM 8116 O O . PHE A 1 1060 ? 38.257 23.400 -17.382 1.00 92.12 1060 PHE A O 1
ATOM 8123 N N . ASP A 1 1061 ? 36.192 22.754 -16.781 1.00 89.56 1061 ASP A N 1
ATOM 8124 C CA . ASP A 1 1061 ? 36.557 21.343 -16.580 1.00 89.56 1061 ASP A CA 1
ATOM 8125 C C . ASP A 1 1061 ? 36.866 20.609 -17.891 1.00 89.56 1061 ASP A C 1
ATOM 8127 O O . ASP A 1 1061 ? 37.664 19.675 -17.890 1.00 89.56 1061 ASP A O 1
ATOM 8131 N N . LEU A 1 1062 ? 36.243 21.016 -19.000 1.00 84.69 1062 LEU A N 1
ATOM 8132 C CA . LEU A 1 1062 ? 36.453 20.418 -20.318 1.00 84.69 1062 LEU A CA 1
ATOM 8133 C C . LEU A 1 1062 ? 37.692 20.969 -21.039 1.00 84.69 1062 LEU A C 1
ATOM 8135 O O . LEU A 1 1062 ? 38.250 20.271 -21.884 1.00 84.69 1062 LEU A O 1
ATOM 8139 N N . THR A 1 1063 ? 38.112 22.205 -20.747 1.00 84.94 1063 THR A N 1
ATOM 8140 C CA . THR A 1 1063 ? 39.153 22.910 -21.518 1.00 84.94 1063 THR A CA 1
ATOM 8141 C C . THR A 1 1063 ? 40.476 23.108 -20.784 1.00 84.94 1063 THR A C 1
ATOM 8143 O O . THR A 1 1063 ? 41.467 23.450 -21.432 1.00 84.94 1063 THR A O 1
ATOM 8146 N N . SER A 1 1064 ? 40.536 22.917 -19.461 1.00 86.25 1064 SER A N 1
ATOM 8147 C CA . SER A 1 1064 ? 41.685 23.355 -18.660 1.00 86.25 1064 SER A CA 1
ATOM 8148 C C . SER A 1 1064 ? 42.017 22.443 -17.476 1.00 86.25 1064 SER A C 1
ATOM 8150 O O . SER A 1 1064 ? 41.211 22.229 -16.574 1.00 86.25 1064 SER A O 1
ATOM 8152 N N . ASP A 1 1065 ? 43.288 22.040 -17.377 1.00 83.00 1065 ASP A N 1
ATOM 8153 C CA . ASP A 1 1065 ? 43.842 21.351 -16.197 1.00 83.00 1065 ASP A CA 1
ATOM 8154 C C . ASP A 1 1065 ? 43.917 22.257 -14.947 1.00 83.00 1065 ASP A C 1
ATOM 8156 O O . ASP A 1 1065 ? 44.185 21.795 -13.835 1.00 83.00 1065 ASP A O 1
ATOM 8160 N N . ARG A 1 1066 ? 43.685 23.569 -15.112 1.00 87.44 1066 ARG A N 1
ATOM 8161 C CA . ARG A 1 1066 ? 43.609 24.571 -14.033 1.00 87.44 1066 ARG A CA 1
ATOM 8162 C C . ARG A 1 1066 ? 42.174 24.995 -13.720 1.00 87.44 1066 ARG A C 1
ATOM 8164 O O . ARG A 1 1066 ? 41.963 26.071 -13.155 1.00 87.44 1066 ARG A O 1
ATOM 8171 N N . SER A 1 1067 ? 41.188 24.150 -14.024 1.00 88.00 1067 SER A N 1
ATOM 8172 C CA . SER A 1 1067 ? 39.769 24.461 -13.813 1.00 88.00 1067 SER A CA 1
ATOM 8173 C C . SER A 1 1067 ? 39.460 24.908 -12.378 1.00 88.00 1067 SER A C 1
ATOM 8175 O O . SER A 1 1067 ? 38.671 25.827 -12.161 1.00 88.00 1067 SER A O 1
ATOM 8177 N N . ARG A 1 1068 ? 40.143 24.338 -11.375 1.00 87.56 1068 ARG A N 1
ATOM 8178 C CA . ARG A 1 1068 ? 39.995 24.727 -9.963 1.00 87.56 1068 ARG A CA 1
ATOM 8179 C C . ARG A 1 1068 ? 40.321 26.202 -9.715 1.00 87.56 1068 ARG A C 1
ATOM 8181 O O . ARG A 1 1068 ? 39.570 26.866 -9.003 1.00 87.56 1068 ARG A O 1
ATOM 8188 N N . ASP A 1 1069 ? 41.403 26.712 -10.295 1.00 89.94 1069 ASP A N 1
ATOM 8189 C CA . ASP A 1 1069 ? 41.829 28.102 -10.107 1.00 89.94 1069 ASP A CA 1
ATOM 8190 C C . ASP A 1 1069 ? 40.872 29.065 -10.822 1.00 89.94 1069 ASP A C 1
ATOM 8192 O O . ASP A 1 1069 ? 40.488 30.091 -10.259 1.00 89.94 1069 ASP A O 1
ATOM 8196 N N . GLN A 1 1070 ? 40.408 28.695 -12.021 1.00 89.00 1070 GLN A N 1
ATOM 8197 C CA . GLN A 1 1070 ? 39.423 29.467 -12.789 1.00 89.00 1070 GLN A CA 1
ATOM 8198 C C . GLN A 1 1070 ? 38.070 29.550 -12.070 1.00 89.00 1070 GLN A C 1
ATOM 8200 O O . GLN A 1 1070 ? 37.481 30.627 -11.978 1.00 89.00 1070 GLN A O 1
ATOM 8205 N N . LYS A 1 1071 ? 37.607 28.449 -11.463 1.00 90.19 1071 LYS A N 1
ATOM 8206 C CA . LYS A 1 1071 ? 36.386 28.429 -10.640 1.00 90.19 1071 LYS A CA 1
ATOM 8207 C C . LYS A 1 1071 ? 36.503 29.332 -9.412 1.00 90.19 1071 LYS A C 1
ATOM 8209 O O . LYS A 1 1071 ? 35.570 30.068 -9.103 1.00 90.19 1071 LYS A O 1
ATOM 8214 N N . VAL A 1 1072 ? 37.647 29.315 -8.723 1.00 87.38 1072 VAL A N 1
ATOM 8215 C CA . VAL A 1 1072 ? 37.896 30.200 -7.569 1.00 87.38 1072 VAL A CA 1
ATOM 8216 C C . VAL A 1 1072 ? 37.952 31.669 -8.003 1.00 87.38 1072 VAL A C 1
ATOM 8218 O O . VAL A 1 1072 ? 37.369 32.525 -7.335 1.00 87.38 1072 VAL A O 1
ATOM 8221 N N . ALA A 1 1073 ? 38.600 31.970 -9.131 1.00 87.19 1073 ALA A N 1
ATOM 8222 C CA . ALA A 1 1073 ? 38.647 33.318 -9.693 1.00 87.19 1073 ALA A CA 1
ATOM 8223 C C . ALA A 1 1073 ? 37.248 33.834 -10.068 1.00 87.19 1073 ALA A C 1
ATOM 8225 O O . ALA A 1 1073 ? 36.907 34.966 -9.723 1.00 87.19 1073 ALA A O 1
ATOM 8226 N N . LEU A 1 1074 ? 36.418 32.990 -10.689 1.00 87.31 1074 LEU A N 1
ATOM 8227 C CA . LEU A 1 1074 ? 35.025 33.301 -11.011 1.00 87.31 1074 LEU A CA 1
ATOM 8228 C C . LEU A 1 1074 ? 34.213 33.622 -9.749 1.00 87.31 1074 LEU A C 1
ATOM 8230 O O . LEU A 1 1074 ? 33.554 34.655 -9.696 1.00 87.31 1074 LEU A O 1
ATOM 8234 N N . VAL A 1 1075 ? 34.308 32.791 -8.706 1.00 84.44 1075 VAL A N 1
ATOM 8235 C CA . VAL A 1 1075 ? 33.608 33.013 -7.427 1.00 84.44 1075 VAL A CA 1
ATOM 8236 C C . VAL A 1 1075 ? 33.994 34.354 -6.796 1.00 84.44 1075 VAL A C 1
ATOM 8238 O O . VAL A 1 1075 ? 33.120 35.103 -6.362 1.00 84.44 1075 VAL A O 1
ATOM 8241 N N . ASN A 1 1076 ? 35.285 34.693 -6.781 1.00 84.69 1076 ASN A N 1
ATOM 8242 C CA . ASN A 1 1076 ? 35.754 35.976 -6.252 1.00 84.69 1076 ASN A CA 1
ATOM 8243 C C . ASN A 1 1076 ? 35.282 37.165 -7.106 1.00 84.69 1076 ASN A C 1
ATOM 8245 O O . ASN A 1 1076 ? 34.903 38.197 -6.555 1.00 84.69 1076 ASN A O 1
ATOM 8249 N N . LYS A 1 1077 ? 35.265 37.017 -8.439 1.00 83.69 1077 LYS A N 1
ATOM 8250 C CA . LYS A 1 1077 ? 34.759 38.031 -9.380 1.00 83.69 1077 LYS A CA 1
ATOM 8251 C C . LYS A 1 1077 ? 33.268 38.298 -9.155 1.00 83.69 1077 LYS A C 1
ATOM 8253 O O . LYS A 1 1077 ? 32.863 39.455 -9.084 1.00 83.69 1077 LYS A O 1
ATOM 8258 N N . LEU A 1 1078 ? 32.472 37.242 -8.973 1.00 81.50 1078 LEU A N 1
ATOM 8259 C CA . LEU A 1 1078 ? 31.039 37.343 -8.684 1.00 81.50 1078 LEU A CA 1
ATOM 8260 C C . LEU A 1 1078 ? 30.766 37.989 -7.319 1.00 81.50 1078 LEU A C 1
ATOM 8262 O O . LEU A 1 1078 ? 29.892 38.843 -7.219 1.00 81.50 1078 LEU A O 1
ATOM 8266 N N . ALA A 1 1079 ? 31.537 37.640 -6.285 1.00 77.38 1079 ALA A N 1
ATOM 8267 C CA . ALA A 1 1079 ? 31.399 38.231 -4.952 1.00 77.38 1079 ALA A CA 1
ATOM 8268 C C . ALA A 1 1079 ? 31.782 39.724 -4.894 1.00 77.38 1079 ALA A C 1
ATOM 8270 O O . ALA A 1 1079 ? 31.264 40.459 -4.055 1.00 77.38 1079 ALA A O 1
ATOM 8271 N N . ALA A 1 1080 ? 32.676 40.181 -5.777 1.00 77.19 1080 ALA A N 1
ATOM 8272 C CA . ALA A 1 1080 ? 33.101 41.579 -5.860 1.00 77.19 1080 ALA A CA 1
ATOM 8273 C C . ALA A 1 1080 ? 32.129 42.482 -6.649 1.00 77.19 1080 ALA A C 1
ATOM 8275 O O . ALA A 1 1080 ? 32.228 43.708 -6.558 1.00 77.19 1080 ALA A O 1
ATOM 8276 N N . SER A 1 1081 ? 31.201 41.908 -7.422 1.00 69.69 1081 SER A N 1
ATOM 8277 C CA . SER A 1 1081 ? 30.248 42.669 -8.234 1.00 69.69 1081 SER A CA 1
ATOM 8278 C C . SER A 1 1081 ? 29.125 43.256 -7.366 1.00 69.69 1081 SER A C 1
ATOM 8280 O O . SER A 1 1081 ? 28.332 42.519 -6.787 1.00 69.69 1081 SER A O 1
ATOM 8282 N N . GLN A 1 1082 ? 29.050 44.589 -7.264 1.00 55.47 1082 GLN A N 1
ATOM 8283 C CA . GLN A 1 1082 ? 28.003 45.299 -6.503 1.00 55.47 1082 GLN A CA 1
ATOM 8284 C C . GLN A 1 1082 ? 26.734 45.581 -7.323 1.00 55.47 1082 GLN A C 1
ATOM 8286 O O . GLN A 1 1082 ? 25.676 45.842 -6.756 1.00 55.47 1082 GLN A O 1
ATOM 8291 N N . THR A 1 1083 ? 26.832 45.530 -8.650 1.00 54.72 1083 THR A N 1
ATOM 8292 C CA . THR A 1 1083 ? 25.736 45.770 -9.596 1.00 54.72 1083 THR A CA 1
ATOM 8293 C C . THR A 1 1083 ? 25.354 44.454 -10.253 1.00 54.72 1083 THR A C 1
ATOM 8295 O O . THR A 1 1083 ? 25.825 44.137 -11.344 1.00 54.72 1083 THR A O 1
ATOM 8298 N N . GLN A 1 1084 ? 24.521 43.666 -9.578 1.00 58.62 1084 GLN A N 1
ATOM 8299 C CA . GLN A 1 1084 ? 23.875 42.527 -10.221 1.00 58.62 1084 GLN A CA 1
ATOM 8300 C C . GLN A 1 1084 ? 22.737 43.056 -11.091 1.00 58.62 1084 GLN A C 1
ATOM 8302 O O . GLN A 1 1084 ? 21.754 43.594 -10.581 1.00 58.62 1084 GLN A O 1
ATOM 8307 N N . LYS A 1 1085 ? 22.875 42.915 -12.414 1.00 59.41 1085 LYS A N 1
ATOM 8308 C CA . LYS A 1 1085 ? 21.709 42.973 -13.301 1.00 59.41 1085 LYS A CA 1
ATOM 8309 C C . LYS A 1 1085 ? 20.818 41.774 -12.966 1.00 59.41 1085 LYS A C 1
ATOM 8311 O O . LYS A 1 1085 ? 21.351 40.728 -12.595 1.00 59.41 1085 LYS A O 1
ATOM 8316 N N . ARG A 1 1086 ? 19.496 41.971 -13.044 1.00 51.56 1086 ARG A N 1
ATOM 8317 C CA . ARG A 1 1086 ? 18.415 41.049 -12.646 1.00 51.56 1086 ARG A CA 1
ATOM 8318 C C . ARG A 1 1086 ? 18.858 39.573 -12.516 1.00 51.56 1086 ARG A C 1
ATOM 8320 O O . ARG A 1 1086 ? 19.323 38.997 -13.502 1.00 51.56 1086 ARG A O 1
ATOM 8327 N N . PRO A 1 1087 ? 18.714 38.937 -11.338 1.00 55.28 1087 PRO A N 1
ATOM 8328 C CA . PRO A 1 1087 ? 19.030 37.524 -11.191 1.00 55.28 1087 PRO A CA 1
ATOM 8329 C C . PRO A 1 1087 ? 18.010 36.688 -11.971 1.00 55.28 1087 PRO A C 1
ATOM 8331 O O . PRO A 1 1087 ? 16.819 36.719 -11.665 1.00 55.28 1087 PRO A O 1
ATOM 8334 N N . PHE A 1 1088 ? 18.481 35.937 -12.965 1.00 57.06 1088 PHE A N 1
ATOM 8335 C CA . PHE A 1 1088 ? 17.680 34.891 -13.592 1.00 57.06 1088 PHE A CA 1
ATOM 8336 C C . PHE A 1 1088 ? 17.606 33.686 -12.654 1.00 57.06 1088 PHE A C 1
ATOM 8338 O O . PHE A 1 1088 ? 18.616 33.251 -12.084 1.00 57.06 1088 PHE A O 1
ATOM 8345 N N . THR A 1 1089 ? 16.408 33.152 -12.456 1.00 51.75 1089 THR A N 1
ATOM 8346 C CA . THR A 1 1089 ? 16.210 31.943 -11.662 1.00 51.75 1089 THR A CA 1
ATOM 8347 C C . THR A 1 1089 ? 16.659 30.708 -12.444 1.00 51.75 1089 THR A C 1
ATOM 8349 O O . THR A 1 1089 ? 16.820 30.727 -13.660 1.00 51.75 1089 THR A O 1
ATOM 8352 N N . ASN A 1 1090 ? 16.849 29.582 -11.754 1.00 43.00 1090 ASN A N 1
ATOM 8353 C CA . ASN A 1 1090 ? 17.139 28.302 -12.410 1.00 43.00 1090 ASN A CA 1
ATOM 8354 C C . ASN A 1 1090 ? 16.027 27.819 -13.359 1.00 43.00 1090 ASN A C 1
ATOM 8356 O O . ASN A 1 1090 ? 16.288 26.889 -14.124 1.00 43.00 1090 ASN A O 1
ATOM 8360 N N . ALA A 1 1091 ? 14.831 28.402 -13.250 1.00 45.25 1091 ALA A N 1
ATOM 8361 C CA . ALA A 1 1091 ? 13.661 28.140 -14.074 1.00 45.25 1091 ALA A CA 1
ATOM 8362 C C . ALA A 1 1091 ? 13.613 29.051 -15.314 1.00 45.25 1091 ALA A C 1
ATOM 8364 O O . ALA A 1 1091 ? 12.780 28.852 -16.186 1.00 45.25 1091 ALA A O 1
ATOM 8365 N N . ASP A 1 1092 ? 14.513 30.023 -15.441 1.00 47.59 1092 ASP A N 1
ATOM 8366 C CA . ASP A 1 1092 ? 14.497 30.957 -16.556 1.00 47.59 1092 ASP A CA 1
ATOM 8367 C C . ASP A 1 1092 ? 15.285 30.334 -17.717 1.00 47.59 1092 ASP A C 1
ATOM 8369 O O . ASP A 1 1092 ? 16.511 30.373 -17.744 1.00 47.59 1092 ASP A O 1
ATOM 8373 N N . PHE A 1 1093 ? 14.559 29.682 -18.630 1.00 57.97 1093 PHE A N 1
ATOM 8374 C CA . PHE A 1 1093 ? 15.011 29.141 -19.920 1.00 57.97 1093 PHE A CA 1
ATOM 8375 C C . PHE A 1 1093 ? 16.351 28.368 -19.904 1.00 57.97 1093 PHE A C 1
ATOM 8377 O O . PHE A 1 1093 ? 17.429 28.934 -20.097 1.00 57.97 1093 PHE A O 1
ATOM 8384 N N . LYS A 1 1094 ? 16.278 27.034 -19.792 1.00 54.19 1094 LYS A N 1
ATOM 8385 C CA . LYS A 1 1094 ? 17.399 26.096 -20.002 1.00 54.19 1094 LYS A CA 1
ATOM 8386 C C . LYS A 1 1094 ? 17.081 25.143 -21.155 1.00 54.19 1094 LYS A C 1
ATOM 8388 O O . LYS A 1 1094 ? 15.980 24.595 -21.179 1.00 54.19 1094 LYS A O 1
ATOM 8393 N N . LEU A 1 1095 ? 18.030 24.975 -22.078 1.00 41.72 1095 LEU A N 1
ATOM 8394 C CA . LEU A 1 1095 ? 18.012 23.926 -23.108 1.00 41.72 1095 LEU A CA 1
ATOM 8395 C C . LEU A 1 1095 ? 18.567 22.605 -22.591 1.00 41.72 1095 LEU A C 1
ATOM 8397 O O . LEU A 1 1095 ? 19.538 22.659 -21.799 1.00 41.72 1095 LEU A O 1
#

Radius of gyration: 38.98 Å; chains: 1; bounding box: 87×97×93 Å

Foldseek 3Di:
DDDDDDDDDDALVVVVQWDDQAVQKIKHAADPDDDDDDPPQAAQEEEEQDAEPDGSVNCVVVVVVCCVVHVNHMYIGGYFYVCCQLPPDLVVLLVRLLSVLVVLVVSVVVDDDHEYEYEAAELRSLLRVLSNQVSNCVRVVHDGDAYLAYEYALDDFADDLPLQLVSQLVNFPPLDLVSSVVSSVVSNVSSVVLVVCCLLVVDPRSSVVSLDQCQDCVHNNAWGDPDPVQRKIDGHAYEYEHECPEPNHHVVRSVVSLVSSLVVVVVLPDDSVVSCQRRYYHYQYPDYGPGSCVVPVVVVVVVSVSRSVSSDDDDIRGDDDDDDDDDPPDDDDPPDDDDDDDDDDDDDDDDDDDDDDDDDLQPDAQQLLLQALAQEEQEVCLWDLNVVLQLSSQVSHHQYEYEYQDPPSQQVSQVVSVVVVGNYDYAHADLLDLVRLLVSLQCSLVSGLFSFHFEYAYPWAADFDQAAPVRVQCVQPVDDDPVDDGDDDDLVRLSTLAVSLVSNVVSQLVRQPDGTDPPDDDRDAFGEYEEEAACLCADDGRRVSNVVNSVNSVVVLQVVLVVQVPCVSRYAYEYEHEWAEDTCRQQPVPDDPVSSVVSCVLCVVLLWYFYSVLVSRVRSNRRRDNVNGSWYWYTTSVHIDTLCCDPVSHRSSVVVVSVCSVSDPPVVRSVPPDDDDDDDDDDDDDDDDDDDAAFDDDDDDPPPVLPPPPPPPPPPLDDPQFQVLLLDLVLADDDDLVPPPPLPRDDADDADDPPDALVNLLVVLVVCVVVVNLSNSLNSLNSCSHVCRDGRSRLVSSLSSLSSNLVSCVVVVVLQSNLSSLSSVPDQVDPSQWDFDDDDVVVCVVQVNDGDDTDGSHDPVSQLSSLVSPCVNSVPLVSSLVSLVVVLVVLVCLCVGPPQDPVNNVVSVVSNLVSLVSNLSSCVVVVVLVVSLVSLVVSQDPDPVSNLSSLLVNLVSCLVVLNLVVSVVSLVPHDPPDLSSLLSVLVSCVSVVNLVSSLVSLVVLLPPDDPDPCNLLSLQQNLVSCVVVVVLVSSLVSLVVSVVVQEDEDSSLVSNLVSLVVPHPVSVVVNVVSVNSNSPRPDHDDYDYPSHRHD

Secondary structure (DSSP, 8-state):
-------PPPPHHHHTTEEEEETTEEEE--------S--TTS-SEEEEEEPTT--HHHHHHHHHHHHHH-TT-EEEEEE--HHHHHHS-HHHHHHHHHHHHHHHHHHHHHSSS--EEEEEEHHHHHHHHHHHHHHHHHHTTTPPP-EEEEEEES------HHHHHHHHHHTS-TT-HHHHHHHHHHHHHHHHHHHHHHHTTSS--HHHHHHHHTT-TTSTTTEEEEETTTTEEEE--EEEEE-TT-SSS-HHHHHHHHHHHHHHHHHTT--HHHHHHHEEEEE-SSPPTT-HHHHHHHHHHHHHHHHHHTT-S---B--------------------PPPP--------------PPPPPGGGPPP-GGGGTT-EEEEETTTSHHHHHHHHHHHHTT-EEEEEES-HHHHHHHHHHHHHTT--EEEEE--TT-HHHHHHHHHHHHHHSTT-S--EEEE----PPPSS-HHHHHHHH-SS--TTSPPPPPP-HHHIIIIIHHHHHHHHHHHHTTPPPPTTPPP--S-EEEEEE--GGGTS--S-HHHHHHHHHHHHHHHHHHHHHTSGGG-EEEEEEE--SB-SHHHH-TT--HHHHHHHHHHHHHTT--B-HHHHHHHHHHHHH-TT--S-EEEEETTEEEE---STTT--THHHHHHHHHHH--THHHHGGGS------------------------SSSTTT-SS-S-S-TTS-S------GGGG-TTTSPPP-STTS-GGG--PPPPPPPTT--HHHHHHHHHHHHHTT-HHHHHHHHHHHHHTT-S-TT-HHHHHHHHHHHHHHHHHTT-HHHHHHHGGGG--TTSGGGEEPPP--HHHHHHTTT--PPPEESS-HHHHHHHHHHHHHHHT-HHHHHHHHHHHHHHHHHHHH-TT--HHHHHHHHHHHHHHHHHHHHHHHHHT-HHHHHHHHHHT--SSHHHHHHHHHHHHHHHHHTT-HHHHHHHHHTS-TT-HHHHHHHHHHHHHTT-HHHHHHHHHHHHSS-SS-TTHHHHHHHHHHHHHHTT-HHHHHHHHHHHHHTT---HHHHHHHHHHHHHH-TTHHHHHHHHHHHHHH-S----PPPTTS---

InterPro domains:
  IPR002347 Short-chain dehydrogenase/reductase SDR [PF00106] (374-587)
  IPR002347 Short-chain dehydrogenase/reductase SDR [PR00081] (375-392)
  IPR002347 Short-chain dehydrogenase/reductase SDR [PR00081] (546-565)
  IPR002347 Short-chain dehydrogenase/reductase SDR [PR00081] (569-586)
  IPR008547 Protein of unknown function DUF829, TMEM53 [PF05705] (44-308)
  IPR011990 Tetratricopeptide-like helical domain superfamily [G3DSA:1.25.40.10] (890-1067)
  IPR011990 Tetratricopeptide-like helical domain superfamily [SSF48452] (781-1049)
  IPR036291 NAD(P)-binding domain superfamily [SSF51735] (371-633)